Protein AF-A0A935YGZ5-F1 (afdb_monomer_lite)

Structure (mmCIF, N/CA/C/O backbone):
data_AF-A0A935YGZ5-F1
#
_entry.id   AF-A0A935YGZ5-F1
#
loop_
_atom_site.group_PDB
_atom_site.id
_atom_site.type_symbol
_atom_site.label_atom_id
_atom_site.label_alt_id
_atom_site.label_comp_id
_atom_site.label_asym_id
_atom_site.label_entity_id
_atom_site.label_seq_id
_atom_site.pdbx_PDB_ins_code
_atom_site.Cartn_x
_atom_site.Cartn_y
_atom_site.Cartn_z
_atom_site.occupancy
_atom_site.B_iso_or_equiv
_atom_site.auth_seq_id
_atom_site.auth_comp_id
_atom_site.auth_asym_id
_atom_site.auth_atom_id
_atom_site.pdbx_PDB_model_num
ATOM 1 N N . MET A 1 1 ? -27.843 -41.816 21.244 1.00 27.58 1 MET A N 1
ATOM 2 C CA . MET A 1 1 ? -28.210 -40.403 21.033 1.00 27.58 1 MET A CA 1
ATOM 3 C C . MET A 1 1 ? -27.046 -39.595 21.549 1.00 27.58 1 MET A C 1
ATOM 5 O O . MET A 1 1 ? -26.931 -39.339 22.738 1.00 27.58 1 MET A O 1
ATOM 9 N N . SER A 1 2 ? -26.097 -39.430 20.646 1.00 27.62 2 SER A N 1
ATOM 10 C CA . SER A 1 2 ? -24.791 -38.808 20.791 1.00 27.62 2 SER A CA 1
ATOM 11 C C . SER A 1 2 ? -24.753 -37.654 19.797 1.00 27.62 2 SER A C 1
ATOM 13 O O . SER A 1 2 ? -25.453 -37.736 18.790 1.00 27.62 2 SER A O 1
ATOM 15 N N . ASP A 1 3 ? -23.903 -36.673 20.088 1.00 23.83 3 ASP A N 1
ATOM 16 C CA . ASP A 1 3 ? -23.522 -35.523 19.253 1.00 23.83 3 ASP A CA 1
ATOM 17 C C . ASP A 1 3 ? -24.337 -34.247 19.502 1.00 23.83 3 ASP A C 1
ATOM 19 O O . ASP A 1 3 ? -25.346 -34.027 18.850 1.00 23.83 3 ASP A O 1
ATOM 23 N N . ASP A 1 4 ? -23.877 -33.413 20.456 1.00 23.48 4 ASP A N 1
ATOM 24 C CA . ASP A 1 4 ? -24.194 -31.964 20.489 1.00 23.48 4 ASP A CA 1
ATOM 25 C C . ASP A 1 4 ? -23.295 -31.107 21.430 1.00 23.48 4 ASP A C 1
ATOM 27 O O . ASP A 1 4 ? -23.709 -30.087 21.977 1.00 23.48 4 ASP A O 1
ATOM 31 N N . HIS A 1 5 ? -22.037 -31.497 21.690 1.00 26.02 5 HIS A N 1
ATOM 32 C CA . HIS A 1 5 ? -21.201 -30.844 22.727 1.00 26.02 5 HIS A CA 1
ATOM 33 C C . HIS A 1 5 ? -19.811 -30.367 22.276 1.00 26.02 5 HIS A C 1
ATOM 35 O O . HIS A 1 5 ? -18.850 -30.475 23.036 1.00 26.02 5 HIS A O 1
ATOM 41 N N . ASN A 1 6 ? -19.653 -29.824 21.064 1.00 24.48 6 ASN A N 1
ATOM 42 C CA . ASN A 1 6 ? -18.323 -29.372 20.628 1.00 24.48 6 ASN A CA 1
ATOM 43 C C . ASN A 1 6 ? -18.297 -28.105 19.752 1.00 24.48 6 ASN A C 1
ATOM 45 O O . ASN A 1 6 ? -17.485 -28.017 18.834 1.00 24.48 6 ASN A O 1
ATOM 49 N N . GLU A 1 7 ? -19.133 -27.113 20.054 1.00 25.98 7 GLU A N 1
ATOM 50 C CA . GLU A 1 7 ? -19.046 -25.767 19.469 1.00 25.98 7 GLU A CA 1
ATOM 51 C C . GLU A 1 7 ? -18.609 -24.771 20.551 1.00 25.98 7 GLU A C 1
ATOM 53 O O . GLU A 1 7 ? -19.416 -24.399 21.390 1.00 25.98 7 GLU A O 1
ATOM 58 N N . ASP A 1 8 ? -17.309 -24.449 20.595 1.00 28.59 8 ASP A N 1
ATOM 59 C CA . ASP A 1 8 ? -16.691 -23.235 21.189 1.00 28.59 8 ASP A CA 1
ATOM 60 C C . ASP A 1 8 ? -15.256 -23.513 21.686 1.00 28.59 8 ASP A C 1
ATOM 62 O O . ASP A 1 8 ? -14.879 -23.261 22.834 1.00 28.59 8 ASP A O 1
ATOM 66 N N . ARG A 1 9 ? -14.394 -24.022 20.796 1.00 25.75 9 ARG A N 1
ATOM 67 C CA . ARG A 1 9 ? -12.940 -23.912 20.991 1.00 25.75 9 ARG A CA 1
ATOM 68 C C . ARG A 1 9 ? -12.489 -22.516 20.549 1.00 25.75 9 ARG A C 1
ATOM 70 O O . ARG A 1 9 ? -12.871 -22.092 19.458 1.00 25.75 9 ARG A O 1
ATOM 77 N N . PRO A 1 10 ? -11.623 -21.815 21.302 1.00 22.81 10 PRO A N 1
ATOM 78 C CA . PRO A 1 10 ? -10.894 -20.690 20.747 1.00 22.81 10 PRO A CA 1
ATOM 79 C C . PRO A 1 10 ? -9.931 -21.257 19.704 1.00 22.81 10 PRO A C 1
ATOM 81 O O . PRO A 1 10 ? -8.909 -21.859 20.033 1.00 22.81 10 PRO A O 1
ATOM 84 N N . VAL A 1 11 ? -10.287 -21.119 18.429 1.00 26.61 11 VAL A N 1
ATOM 85 C CA . VAL A 1 11 ? -9.362 -21.367 17.327 1.00 26.61 11 VAL A CA 1
ATOM 86 C C . VAL A 1 11 ? -8.279 -20.302 17.450 1.00 26.61 11 VAL A C 1
ATOM 88 O O . VAL A 1 11 ? -8.437 -19.179 16.979 1.00 26.61 11 VAL A O 1
ATOM 91 N N . ALA A 1 12 ? -7.166 -20.643 18.108 1.00 26.41 12 ALA A N 1
ATOM 92 C CA . ALA A 1 12 ? -5.891 -20.024 17.787 1.00 26.41 12 ALA A CA 1
ATOM 93 C C . ALA A 1 12 ? -5.809 -20.073 16.269 1.00 26.41 12 ALA A C 1
ATOM 95 O O . ALA A 1 12 ? -5.929 -21.171 15.722 1.00 26.41 12 ALA A O 1
ATOM 96 N N . ALA A 1 13 ? -5.737 -18.909 15.618 1.00 31.20 13 ALA A N 1
ATOM 97 C CA . ALA A 1 13 ? -5.762 -18.793 14.173 1.00 31.20 13 ALA A CA 1
ATOM 98 C C . ALA A 1 13 ? -4.834 -19.856 13.575 1.00 31.20 13 ALA A C 1
ATOM 100 O O . ALA A 1 13 ? -3.618 -19.668 13.487 1.00 31.20 13 ALA A O 1
ATOM 101 N N . LYS A 1 14 ? -5.412 -20.981 13.138 1.00 33.50 14 LYS A N 1
ATOM 102 C CA . LYS A 1 14 ? -4.843 -21.789 12.076 1.00 33.50 14 LYS A CA 1
ATOM 103 C C . LYS A 1 14 ? -4.987 -20.883 10.872 1.00 33.50 14 LYS A C 1
ATOM 105 O O . LYS A 1 14 ? -5.954 -20.970 10.123 1.00 33.50 14 LYS A O 1
ATOM 110 N N . GLY A 1 15 ? -4.090 -19.897 10.794 1.00 37.78 15 GLY A N 1
ATOM 111 C CA . GLY A 1 15 ? -3.976 -19.012 9.657 1.00 37.78 15 GLY A CA 1
ATOM 112 C C . GLY A 1 15 ? -3.973 -19.908 8.438 1.00 37.78 15 GLY A C 1
ATOM 113 O O . GLY A 1 15 ? -3.327 -20.959 8.478 1.00 37.78 15 GLY A O 1
ATOM 114 N N . ARG A 1 16 ? -4.766 -19.535 7.427 1.00 43.53 16 ARG A N 1
ATOM 115 C CA . ARG A 1 16 ? -4.799 -20.195 6.120 1.00 43.53 16 ARG A CA 1
ATOM 116 C C . ARG A 1 16 ? -3.388 -20.685 5.814 1.00 43.53 16 ARG A C 1
ATOM 118 O O . ARG A 1 16 ? -2.459 -19.887 5.699 1.00 43.53 16 ARG A O 1
ATOM 125 N N . THR A 1 17 ? -3.200 -21.998 5.870 1.00 43.34 17 THR A N 1
ATOM 126 C CA . THR A 1 17 ? -1.860 -22.568 5.820 1.00 43.34 17 THR A CA 1
ATOM 127 C C . THR A 1 17 ? -1.289 -22.301 4.432 1.00 43.34 17 THR A C 1
ATOM 129 O O . THR A 1 17 ? -2.019 -22.178 3.444 1.00 43.34 17 THR A O 1
ATOM 132 N N . VAL A 1 18 ? 0.038 -22.252 4.328 1.00 48.06 18 VAL A N 1
ATOM 133 C CA . VAL A 1 18 ? 0.752 -22.224 3.035 1.00 48.06 18 VAL A CA 1
ATOM 134 C C . VAL A 1 18 ? 0.382 -23.419 2.130 1.00 48.06 18 VAL A C 1
ATOM 136 O O . VAL A 1 18 ? 0.622 -23.403 0.919 1.00 48.06 18 VAL A O 1
ATOM 139 N N . ASP A 1 19 ? -0.305 -24.417 2.687 1.00 56.12 19 ASP A N 1
ATOM 140 C CA . ASP A 1 19 ? -0.815 -25.595 1.992 1.00 56.12 19 ASP A CA 1
ATOM 141 C C . ASP A 1 19 ? -2.077 -25.364 1.158 1.00 56.12 19 ASP A C 1
ATOM 143 O O . ASP A 1 19 ? -2.437 -26.254 0.382 1.00 56.12 19 ASP A O 1
ATOM 147 N N . ARG A 1 20 ? -2.713 -24.181 1.214 1.00 73.12 20 ARG A N 1
ATOM 148 C CA . ARG A 1 20 ? -3.849 -23.888 0.329 1.00 73.12 20 ARG A CA 1
ATOM 149 C C . ARG A 1 20 ? -3.463 -24.112 -1.137 1.00 73.12 20 ARG A C 1
ATOM 151 O O . ARG A 1 20 ? -2.342 -23.814 -1.579 1.00 73.12 20 ARG A O 1
ATOM 158 N N . LYS A 1 21 ? -4.374 -24.713 -1.897 1.00 85.88 21 LYS A N 1
ATOM 159 C CA . LYS A 1 21 ? -4.180 -24.966 -3.326 1.00 85.88 21 LYS A CA 1
ATOM 160 C C . LYS A 1 21 ? -4.464 -23.688 -4.115 1.00 85.88 21 LYS A C 1
ATOM 162 O O . LYS A 1 21 ? -5.397 -22.950 -3.816 1.00 85.88 21 LYS A O 1
ATOM 167 N N . PHE A 1 22 ? -3.625 -23.437 -5.112 1.00 91.25 22 PHE A N 1
ATOM 168 C CA . PHE A 1 22 ? -3.712 -22.289 -6.006 1.00 91.25 22 PHE A CA 1
ATOM 169 C C . PHE A 1 22 ? -3.674 -22.777 -7.447 1.00 91.25 22 PHE A C 1
ATOM 171 O O . PHE A 1 22 ? -2.963 -23.736 -7.763 1.00 91.25 22 PHE A O 1
ATOM 178 N N . THR A 1 23 ? -4.417 -22.101 -8.310 1.00 93.38 23 THR A N 1
ATOM 179 C CA . THR A 1 23 ? -4.457 -22.348 -9.752 1.00 93.38 23 THR A CA 1
ATOM 180 C C . THR A 1 23 ? -4.131 -21.066 -10.494 1.00 93.38 23 THR A C 1
ATOM 182 O O . THR A 1 23 ? -4.558 -19.989 -10.075 1.00 93.38 23 THR A O 1
ATOM 185 N N . ASP A 1 24 ? -3.365 -21.177 -11.580 1.00 94.56 24 ASP A N 1
ATOM 186 C CA . ASP A 1 24 ? -3.173 -20.059 -12.503 1.00 94.56 24 ASP A CA 1
ATOM 187 C C . ASP A 1 24 ? -4.515 -19.626 -13.109 1.00 94.56 24 ASP A C 1
ATOM 189 O O . ASP A 1 24 ? -5.450 -20.422 -13.220 1.00 94.56 24 ASP A O 1
ATOM 193 N N . ALA A 1 25 ? -4.611 -18.359 -13.504 1.00 95.25 25 ALA A N 1
ATOM 194 C CA . ALA A 1 25 ? -5.841 -17.793 -14.043 1.00 95.25 25 ALA A CA 1
ATOM 195 C C . ALA A 1 25 ? -6.161 -18.228 -15.489 1.00 95.25 25 ALA A C 1
ATOM 197 O O . ALA A 1 25 ? -7.178 -17.782 -16.027 1.00 95.25 25 ALA A O 1
ATOM 198 N N . GLY A 1 26 ? -5.328 -19.079 -16.103 1.00 96.31 26 GLY A N 1
ATOM 199 C CA . GLY A 1 26 ? -5.428 -19.501 -17.504 1.00 96.31 26 GLY A CA 1
ATOM 200 C C . GLY A 1 26 ? -4.693 -18.598 -18.500 1.00 96.31 26 GLY A C 1
ATOM 201 O O . GLY A 1 26 ? -4.619 -18.939 -19.676 1.00 96.31 26 GLY A O 1
ATOM 202 N N . PHE A 1 27 ? -4.113 -17.487 -18.043 1.00 97.62 27 PHE A N 1
ATOM 203 C CA . PHE A 1 27 ? -3.373 -16.542 -18.879 1.00 97.62 27 PHE A CA 1
ATOM 204 C C . PHE A 1 27 ? -2.170 -15.950 -18.134 1.00 97.62 27 PHE A C 1
ATOM 206 O O . PHE A 1 27 ? -2.062 -16.038 -16.908 1.00 97.62 27 PHE A O 1
ATOM 213 N N . ALA A 1 28 ? -1.281 -15.316 -18.888 1.00 97.44 28 ALA A N 1
ATOM 214 C CA . ALA A 1 28 ? -0.201 -14.476 -18.404 1.00 97.44 28 ALA A CA 1
ATOM 215 C C . ALA A 1 28 ? -0.082 -13.223 -19.284 1.00 97.44 28 ALA A C 1
ATOM 217 O O . ALA A 1 28 ? -0.473 -13.224 -20.451 1.00 97.44 28 ALA A O 1
ATOM 218 N N . VAL A 1 29 ? 0.491 -12.151 -18.738 1.00 97.75 29 VAL A N 1
ATOM 219 C CA . VAL A 1 29 ? 0.884 -10.977 -19.532 1.00 97.75 29 VAL A CA 1
ATOM 220 C C . VAL A 1 29 ? 2.391 -10.971 -19.693 1.00 97.75 29 VAL A C 1
ATOM 222 O O . VAL A 1 29 ? 3.128 -10.939 -18.707 1.00 97.75 29 VAL A O 1
ATOM 225 N N . LEU A 1 30 ? 2.838 -10.995 -20.942 1.00 97.56 30 LEU A N 1
ATOM 226 C CA . LEU A 1 30 ? 4.238 -10.911 -21.317 1.00 97.56 30 LEU A CA 1
ATOM 227 C C . LEU A 1 30 ? 4.623 -9.449 -21.533 1.00 97.56 30 LEU A C 1
ATOM 229 O O . LEU A 1 30 ? 3.945 -8.708 -22.238 1.00 97.56 30 LEU A O 1
ATOM 233 N N . ARG A 1 31 ? 5.746 -9.045 -20.947 1.00 96.94 31 ARG A N 1
ATOM 234 C CA . ARG A 1 31 ? 6.369 -7.739 -21.139 1.00 96.94 31 ARG A CA 1
ATOM 235 C C . ARG A 1 31 ? 7.720 -7.910 -21.809 1.00 96.94 31 ARG A C 1
ATOM 237 O O . ARG A 1 31 ? 8.539 -8.699 -21.334 1.00 96.94 31 ARG A O 1
ATOM 244 N N . THR A 1 32 ? 7.966 -7.162 -22.880 1.00 96.25 32 THR A N 1
ATOM 245 C CA . THR A 1 32 ? 9.230 -7.214 -23.630 1.00 96.25 32 THR A CA 1
ATOM 246 C C . THR A 1 32 ? 9.653 -5.822 -24.115 1.00 96.25 32 THR A C 1
ATOM 248 O O . THR A 1 32 ? 8.790 -4.987 -24.413 1.00 96.25 32 THR A O 1
ATOM 251 N N . PRO A 1 33 ? 10.967 -5.553 -24.214 1.00 95.62 33 PRO A N 1
ATOM 252 C CA . PRO A 1 33 ? 11.489 -4.311 -24.772 1.00 95.62 33 PRO A CA 1
ATOM 253 C C . PRO A 1 33 ? 11.189 -4.197 -26.279 1.00 95.62 33 PRO A C 1
ATOM 255 O O . PRO A 1 33 ? 10.754 -5.160 -26.923 1.00 95.62 33 PRO A O 1
ATOM 258 N N . GLN A 1 34 ? 11.369 -3.005 -26.853 1.00 95.06 34 GLN A N 1
ATOM 259 C CA . GLN A 1 34 ? 11.104 -2.750 -28.276 1.00 95.06 34 GLN A CA 1
ATOM 260 C C . GLN A 1 34 ? 12.108 -3.474 -29.192 1.00 95.06 34 GLN A C 1
ATOM 262 O O . GLN A 1 34 ? 11.718 -4.012 -30.233 1.00 95.06 34 GLN A O 1
ATOM 267 N N . LEU A 1 35 ? 13.383 -3.518 -28.797 1.00 94.50 35 LEU A N 1
ATOM 268 C CA . LEU A 1 35 ? 14.475 -4.175 -29.515 1.00 94.50 35 LEU A CA 1
ATOM 269 C C . LEU A 1 35 ? 14.887 -5.489 -28.835 1.00 94.50 35 LEU A C 1
ATOM 271 O O . LEU A 1 35 ? 14.753 -5.610 -27.616 1.00 94.50 35 LEU A O 1
ATOM 275 N N . PRO A 1 36 ? 15.400 -6.464 -29.603 1.00 93.75 36 PRO A N 1
ATOM 276 C CA . PRO A 1 36 ? 15.927 -7.698 -29.039 1.00 93.75 36 PRO A CA 1
ATOM 277 C C . PRO A 1 36 ? 17.263 -7.457 -28.319 1.00 93.75 36 PRO A C 1
ATOM 279 O O . PRO A 1 36 ? 17.995 -6.506 -28.617 1.00 93.75 36 PRO A O 1
ATOM 282 N N . MET A 1 37 ? 17.619 -8.354 -27.396 1.00 92.56 37 MET A N 1
ATOM 283 C CA . MET A 1 37 ? 18.846 -8.246 -26.594 1.00 92.56 37 MET A CA 1
ATOM 284 C C . MET A 1 37 ? 20.113 -8.350 -27.458 1.00 92.56 37 MET A C 1
ATOM 286 O O . MET A 1 37 ? 21.153 -7.787 -27.115 1.00 92.56 37 MET A O 1
ATOM 290 N N . GLN A 1 38 ? 20.036 -9.021 -28.610 1.00 91.56 38 GLN A N 1
ATOM 291 C CA . GLN A 1 38 ? 21.154 -9.156 -29.544 1.00 91.56 38 GLN A CA 1
ATOM 292 C C . GLN A 1 38 ? 21.658 -7.799 -30.052 1.00 91.56 38 GLN A C 1
ATOM 294 O O . GLN A 1 38 ? 22.852 -7.670 -30.302 1.00 91.56 38 GLN A O 1
ATOM 299 N N . GLU A 1 39 ? 20.809 -6.771 -30.154 1.00 93.75 39 GLU A N 1
ATOM 300 C CA . GLU A 1 39 ? 21.265 -5.426 -30.538 1.00 93.75 39 GLU A CA 1
ATOM 301 C C . GLU A 1 39 ? 22.170 -4.806 -29.462 1.00 93.75 39 GLU A C 1
ATOM 303 O O . GLU A 1 39 ? 23.170 -4.166 -29.786 1.00 93.75 39 GLU A O 1
ATOM 308 N N . PHE A 1 40 ? 21.883 -5.056 -28.179 1.00 93.81 40 PHE A N 1
ATOM 309 C CA . PHE A 1 40 ? 22.747 -4.634 -27.074 1.00 93.81 40 PHE A CA 1
ATOM 310 C C . PHE A 1 40 ? 24.090 -5.364 -27.085 1.00 93.81 40 PHE A C 1
ATOM 312 O O . PHE A 1 40 ? 25.127 -4.734 -26.893 1.00 93.81 40 PHE A O 1
ATOM 319 N N . LEU A 1 41 ? 24.093 -6.668 -27.368 1.00 92.44 41 LEU A N 1
ATOM 320 C CA . LEU A 1 41 ? 25.339 -7.427 -27.482 1.00 92.44 41 LEU A CA 1
ATOM 321 C C . LEU A 1 41 ? 26.196 -6.966 -28.665 1.00 92.44 41 LEU A C 1
ATOM 323 O O . LEU A 1 41 ? 27.377 -6.667 -28.493 1.00 92.44 41 LEU A O 1
ATOM 327 N N . ARG A 1 42 ? 25.589 -6.849 -29.854 1.00 93.50 42 ARG A N 1
ATOM 328 C CA . ARG A 1 42 ? 26.257 -6.362 -31.074 1.00 93.50 42 ARG A CA 1
ATOM 329 C C . ARG A 1 42 ? 26.854 -4.979 -30.876 1.00 93.50 42 ARG A C 1
ATOM 331 O O . ARG A 1 42 ? 27.862 -4.645 -31.494 1.00 93.50 42 ARG A O 1
ATOM 338 N N . TRP A 1 43 ? 26.259 -4.160 -30.009 1.00 95.25 43 TRP A N 1
ATOM 339 C CA . TRP A 1 43 ? 26.793 -2.843 -29.700 1.00 95.25 43 TRP A CA 1
ATOM 340 C C . TRP A 1 43 ? 28.209 -2.917 -29.116 1.00 95.25 43 TRP A C 1
ATOM 342 O O . TRP A 1 43 ? 29.072 -2.171 -29.574 1.00 95.25 43 TRP A O 1
ATOM 352 N N . GLY A 1 44 ? 28.472 -3.851 -28.196 1.00 93.56 44 GLY A N 1
ATOM 353 C CA . GLY A 1 44 ? 29.778 -4.065 -27.560 1.00 93.56 44 GLY A CA 1
ATOM 354 C C . GLY A 1 44 ? 30.666 -5.142 -28.203 1.00 93.56 44 GLY A C 1
ATOM 355 O O . GLY A 1 44 ? 31.688 -5.518 -27.631 1.00 93.56 44 GLY A O 1
ATOM 356 N N . GLU A 1 45 ? 30.294 -5.696 -29.355 1.00 93.38 45 GLU A N 1
ATOM 357 C CA . GLU A 1 45 ? 31.023 -6.811 -29.969 1.00 93.38 45 GLU A CA 1
ATOM 358 C C . GLU A 1 45 ? 32.334 -6.361 -30.641 1.00 93.38 45 GLU A C 1
ATOM 360 O O . GLU A 1 45 ? 32.347 -5.377 -31.387 1.00 93.38 45 GLU A O 1
ATOM 365 N N . GLY A 1 46 ? 33.428 -7.097 -30.415 1.00 93.31 46 GLY A N 1
ATOM 366 C CA . GLY A 1 46 ? 34.715 -6.875 -31.090 1.00 93.31 46 GLY A CA 1
ATOM 367 C C . GLY A 1 46 ? 35.510 -5.646 -30.627 1.00 93.31 46 GLY A C 1
ATOM 368 O O . GLY A 1 46 ? 36.302 -5.126 -31.406 1.00 93.31 46 GLY A O 1
ATOM 369 N N . LEU A 1 47 ? 35.285 -5.166 -29.399 1.00 95.12 47 LEU A N 1
ATOM 370 C CA . LEU A 1 47 ? 36.029 -4.041 -28.818 1.00 95.12 47 LEU A CA 1
ATOM 371 C C . LEU A 1 47 ? 37.438 -4.459 -28.364 1.00 95.12 47 LEU A C 1
ATOM 373 O O . LEU A 1 47 ? 37.647 -5.585 -27.909 1.00 95.12 47 LEU A O 1
ATOM 377 N N . LEU A 1 48 ? 38.400 -3.547 -28.491 1.00 94.19 48 LEU A N 1
ATOM 378 C CA . LEU A 1 48 ? 39.837 -3.811 -28.389 1.00 94.19 48 LEU A CA 1
ATOM 379 C C . LEU A 1 48 ? 40.427 -3.487 -27.009 1.00 94.19 48 LEU A C 1
ATOM 381 O O . LEU A 1 48 ? 41.386 -4.134 -26.584 1.00 94.19 48 LEU A O 1
ATOM 385 N N . ALA A 1 49 ? 39.875 -2.504 -26.293 1.00 90.94 49 ALA A N 1
ATOM 386 C CA . ALA A 1 49 ? 40.497 -1.957 -25.088 1.00 90.94 49 ALA A CA 1
ATOM 387 C C . ALA A 1 49 ? 40.574 -2.957 -23.921 1.00 90.94 49 ALA A C 1
ATOM 389 O O . ALA A 1 49 ? 41.605 -3.043 -23.251 1.00 90.94 49 ALA A O 1
ATOM 390 N N . ARG A 1 50 ? 39.511 -3.740 -23.665 1.00 90.62 50 ARG A N 1
ATOM 391 C CA . ARG A 1 50 ? 39.519 -4.733 -22.573 1.00 90.62 50 ARG A CA 1
ATOM 392 C C . ARG A 1 50 ? 40.502 -5.889 -22.817 1.00 90.62 50 ARG A C 1
ATOM 394 O O . ARG A 1 50 ? 41.233 -6.193 -21.870 1.00 90.62 50 ARG A O 1
ATOM 401 N N . PRO A 1 51 ? 40.539 -6.534 -24.002 1.00 88.88 51 PRO A N 1
ATOM 402 C CA . PRO A 1 51 ? 41.546 -7.549 -24.310 1.00 88.88 51 PRO A CA 1
ATOM 403 C C . PRO A 1 51 ? 42.981 -7.059 -24.075 1.00 88.88 51 PRO A C 1
ATOM 405 O O . PRO A 1 51 ? 43.723 -7.700 -23.339 1.00 88.88 51 PRO A O 1
ATOM 408 N N . LEU A 1 52 ? 43.328 -5.866 -24.573 1.00 87.50 52 LEU A N 1
ATOM 409 C CA . LEU A 1 52 ? 44.662 -5.278 -24.383 1.00 87.50 52 LEU A CA 1
ATOM 410 C C . LEU A 1 52 ? 45.010 -5.044 -22.904 1.00 87.50 52 LEU A C 1
ATOM 412 O O . LEU A 1 52 ? 46.138 -5.284 -22.479 1.00 87.50 52 LEU A O 1
ATOM 416 N N . LEU A 1 53 ? 44.037 -4.610 -22.095 1.00 84.69 53 LEU A N 1
ATOM 417 C CA . LEU A 1 53 ? 44.215 -4.470 -20.646 1.00 84.69 53 LEU A CA 1
ATOM 418 C C . LEU A 1 53 ? 44.406 -5.818 -19.931 1.00 84.69 53 LEU A C 1
ATOM 420 O O . LEU A 1 53 ? 45.114 -5.865 -18.930 1.00 84.69 53 LEU A O 1
ATOM 424 N N . ALA A 1 54 ? 43.780 -6.899 -20.413 1.00 80.12 54 ALA A N 1
ATOM 425 C CA . ALA A 1 54 ? 43.935 -8.241 -19.842 1.00 80.12 54 ALA A CA 1
ATOM 426 C C . ALA A 1 54 ? 45.322 -8.837 -20.131 1.00 80.12 54 ALA A C 1
ATOM 428 O O . ALA A 1 54 ? 45.912 -9.476 -19.261 1.00 80.12 54 ALA A O 1
ATOM 429 N N . ASP A 1 55 ? 45.851 -8.594 -21.331 1.00 73.06 55 ASP A N 1
ATOM 430 C CA . ASP A 1 55 ? 47.178 -9.066 -21.738 1.00 73.06 55 ASP A CA 1
ATOM 431 C C . ASP A 1 55 ? 48.294 -8.368 -20.940 1.00 73.06 55 ASP A C 1
ATOM 433 O O . ASP A 1 55 ? 49.301 -8.986 -20.595 1.00 73.06 55 ASP A O 1
ATOM 437 N N . ARG A 1 56 ? 48.080 -7.104 -20.547 1.00 69.44 56 ARG A N 1
ATOM 438 C CA . ARG A 1 56 ? 49.006 -6.327 -19.707 1.00 69.44 56 ARG A CA 1
ATOM 439 C C . ARG A 1 56 ? 49.149 -6.864 -18.279 1.00 69.44 56 ARG A C 1
ATOM 441 O O . ARG A 1 56 ? 50.224 -6.753 -17.697 1.00 69.44 56 ARG A O 1
ATOM 448 N N . THR A 1 57 ? 48.084 -7.398 -17.682 1.00 60.06 57 THR A N 1
ATOM 449 C CA . THR A 1 57 ? 48.088 -7.834 -16.273 1.00 60.06 57 THR A CA 1
ATOM 450 C C . THR A 1 57 ? 48.519 -9.290 -16.077 1.00 60.06 57 THR A C 1
ATOM 452 O O . THR A 1 57 ? 48.533 -9.761 -14.941 1.00 60.06 57 THR A O 1
ATOM 455 N N . GLY A 1 58 ? 48.917 -9.994 -17.148 1.00 50.53 58 GLY A N 1
ATOM 456 C CA . GLY A 1 58 ? 49.325 -11.399 -17.089 1.00 50.53 58 GLY A CA 1
ATOM 457 C C . GLY A 1 58 ? 48.149 -12.305 -16.721 1.00 50.53 58 GLY A C 1
ATOM 458 O O . GLY A 1 58 ? 48.055 -12.804 -15.601 1.00 50.53 58 GLY A O 1
ATOM 459 N N . GLY A 1 59 ? 47.221 -12.506 -17.657 1.00 43.41 59 GLY A N 1
ATOM 460 C CA . GLY A 1 59 ? 46.025 -13.316 -17.437 1.00 43.41 59 GLY A CA 1
ATOM 461 C C . GLY A 1 59 ? 46.321 -14.783 -17.093 1.00 43.41 59 GLY A C 1
ATOM 462 O O . GLY A 1 59 ? 46.566 -15.605 -17.973 1.00 43.41 59 GLY A O 1
ATOM 463 N N . ASN A 1 60 ? 46.175 -15.155 -15.819 1.00 42.59 60 ASN A N 1
ATOM 464 C CA . ASN A 1 60 ? 45.885 -16.534 -15.423 1.00 42.59 60 ASN A CA 1
ATOM 465 C C . ASN A 1 60 ? 44.455 -16.882 -15.870 1.00 42.59 60 ASN A C 1
ATOM 467 O O . ASN A 1 60 ? 43.500 -16.726 -15.112 1.00 42.59 60 ASN A O 1
ATOM 471 N N . GLY A 1 61 ? 44.279 -17.338 -17.113 1.00 37.53 61 GLY A N 1
ATOM 472 C CA . GLY A 1 61 ? 42.965 -17.795 -17.562 1.00 37.53 61 GLY A CA 1
ATOM 473 C C . GLY A 1 61 ? 42.836 -18.129 -19.043 1.00 37.53 61 GLY A C 1
ATOM 474 O O . GLY A 1 61 ? 42.378 -17.301 -19.817 1.00 37.53 61 GLY A O 1
ATOM 475 N N . ARG A 1 62 ? 43.066 -19.413 -19.358 1.00 37.25 62 ARG A N 1
ATOM 476 C CA . ARG A 1 62 ? 42.642 -20.172 -20.560 1.00 37.25 62 ARG A CA 1
ATOM 477 C C . ARG A 1 62 ? 43.564 -20.132 -21.794 1.00 37.25 62 ARG A C 1
ATOM 479 O O . ARG A 1 62 ? 43.347 -19.399 -22.746 1.00 37.25 62 ARG A O 1
ATOM 486 N N . GLY A 1 63 ? 44.466 -21.116 -21.838 1.00 37.09 63 GLY A N 1
ATOM 487 C CA . GLY A 1 63 ? 44.534 -22.045 -22.975 1.00 37.09 63 GLY A CA 1
ATOM 488 C C . GLY A 1 63 ? 45.098 -21.540 -24.306 1.00 37.09 63 GLY A C 1
ATOM 489 O O . GLY A 1 63 ? 44.592 -21.944 -25.349 1.00 37.09 63 GLY A O 1
ATOM 490 N N . ARG A 1 64 ? 46.156 -20.726 -24.299 1.00 35.88 64 ARG A N 1
ATOM 491 C CA . ARG A 1 64 ? 47.076 -20.632 -25.445 1.00 35.88 64 ARG A CA 1
ATOM 492 C C . ARG A 1 64 ? 48.442 -21.163 -25.028 1.00 35.88 64 ARG A C 1
ATOM 494 O O . ARG A 1 64 ? 48.956 -20.770 -23.985 1.00 35.88 64 ARG A O 1
ATOM 501 N N . GLU A 1 65 ? 48.981 -22.093 -25.817 1.00 32.91 65 GLU A N 1
ATOM 502 C CA . GLU A 1 65 ? 50.363 -22.558 -25.677 1.00 32.91 65 GLU A CA 1
ATOM 503 C C . GLU A 1 65 ? 51.327 -21.360 -25.699 1.00 32.91 65 GLU A C 1
ATOM 505 O O . GLU A 1 65 ? 51.035 -20.366 -26.374 1.00 32.91 65 GLU A O 1
ATOM 510 N N . PRO A 1 66 ? 52.457 -21.423 -24.969 1.00 34.28 66 PRO A N 1
ATOM 511 C CA . PRO A 1 66 ? 53.393 -20.314 -24.901 1.00 34.28 66 PRO A CA 1
ATOM 512 C C . PRO A 1 66 ? 53.987 -20.104 -26.292 1.00 34.28 66 PRO A C 1
ATOM 514 O O . PRO A 1 66 ? 54.753 -20.934 -26.782 1.00 34.28 66 PRO A O 1
ATOM 517 N N . VAL A 1 67 ? 53.626 -18.998 -26.939 1.00 38.50 67 VAL A N 1
ATOM 518 C CA . VAL A 1 67 ? 54.359 -18.531 -28.114 1.00 38.50 67 VAL A CA 1
ATOM 519 C C . VAL A 1 67 ? 55.722 -18.063 -27.616 1.00 38.50 67 VAL A C 1
ATOM 521 O O . VAL A 1 67 ? 55.814 -17.352 -26.615 1.00 38.50 67 VAL A O 1
ATOM 524 N N . ALA A 1 68 ? 56.770 -18.553 -28.274 1.00 37.41 68 ALA A N 1
ATOM 525 C CA . ALA A 1 68 ? 58.158 -18.285 -27.942 1.00 37.41 68 ALA A CA 1
ATOM 526 C C . ALA A 1 68 ? 58.412 -16.783 -27.745 1.00 37.41 68 ALA A C 1
ATOM 528 O O . ALA A 1 68 ? 57.948 -15.952 -28.523 1.00 37.41 68 ALA A O 1
ATOM 529 N N . ALA A 1 69 ? 59.154 -16.476 -26.682 1.00 43.44 69 ALA A N 1
ATOM 530 C CA . ALA A 1 69 ? 59.604 -15.144 -26.331 1.00 43.44 69 ALA A CA 1
ATOM 531 C C . ALA A 1 69 ? 60.612 -14.629 -27.367 1.00 43.44 69 ALA A C 1
ATOM 533 O O . ALA A 1 69 ? 61.798 -14.929 -27.276 1.00 43.44 69 ALA A O 1
ATOM 534 N N . ASP A 1 70 ? 60.125 -13.870 -28.340 1.00 41.69 70 ASP A N 1
ATOM 535 C CA . ASP A 1 70 ? 60.886 -12.835 -29.038 1.00 41.69 70 ASP A CA 1
ATOM 536 C C . ASP A 1 70 ? 59.855 -11.810 -29.553 1.00 41.69 70 ASP A C 1
ATOM 538 O O . ASP A 1 70 ? 58.876 -12.203 -30.183 1.00 41.69 70 ASP A O 1
ATOM 542 N N . ASP A 1 71 ? 60.028 -10.531 -29.205 1.00 43.53 71 ASP A N 1
ATOM 543 C CA . ASP A 1 71 ? 59.117 -9.380 -29.419 1.00 43.53 71 ASP A CA 1
ATOM 544 C C . ASP A 1 71 ? 57.926 -9.171 -28.446 1.00 43.53 71 ASP A C 1
ATOM 546 O O . ASP A 1 71 ? 56.797 -8.897 -28.857 1.00 43.53 71 ASP A O 1
ATOM 550 N N . SER A 1 72 ? 58.152 -9.168 -27.125 1.00 45.56 72 SER A N 1
ATOM 551 C CA . SER A 1 72 ? 57.180 -8.574 -26.185 1.00 45.56 72 SER A CA 1
ATOM 552 C C . SER A 1 72 ? 57.359 -7.049 -26.096 1.00 45.56 72 SER A C 1
ATOM 554 O O . SER A 1 72 ? 58.058 -6.548 -25.212 1.00 45.56 72 SER A O 1
ATOM 556 N N . GLN A 1 73 ? 56.733 -6.293 -27.004 1.00 51.69 73 GLN A N 1
ATOM 557 C CA . GLN A 1 73 ? 56.457 -4.871 -26.761 1.00 51.69 73 GLN A CA 1
ATOM 558 C C . GLN A 1 73 ? 55.562 -4.762 -25.515 1.00 51.69 73 GLN A C 1
ATOM 560 O O . GLN A 1 73 ? 54.442 -5.271 -25.513 1.00 51.69 73 GLN A O 1
ATOM 565 N N . GLU A 1 74 ? 56.051 -4.131 -24.443 1.00 58.03 74 GLU A N 1
ATOM 566 C CA . GLU A 1 74 ? 55.216 -3.788 -23.287 1.00 58.03 74 GLU A CA 1
ATOM 567 C C . GLU A 1 74 ? 54.035 -2.928 -23.761 1.00 58.03 74 GLU A C 1
ATOM 569 O O . GLU A 1 74 ? 54.233 -1.836 -24.295 1.00 58.03 74 GLU A O 1
ATOM 574 N N . ILE A 1 75 ? 52.806 -3.420 -23.578 1.00 65.81 75 ILE A N 1
ATOM 575 C CA . ILE A 1 75 ? 51.583 -2.678 -23.912 1.00 65.81 75 ILE A CA 1
ATOM 576 C C . ILE A 1 75 ? 51.534 -1.423 -23.031 1.00 65.81 75 ILE A C 1
ATOM 578 O O . ILE A 1 75 ? 51.354 -1.505 -21.811 1.00 65.81 75 ILE A O 1
ATOM 582 N N . SER A 1 76 ? 51.690 -0.253 -23.648 1.00 72.75 76 SER A N 1
ATOM 583 C CA . SER A 1 76 ? 51.721 1.036 -22.959 1.00 72.75 76 SER A CA 1
ATOM 584 C C . SER A 1 76 ? 50.306 1.550 -22.645 1.00 72.75 76 SER A C 1
ATOM 586 O O . SER A 1 76 ? 49.317 1.149 -23.262 1.00 72.75 76 SER A O 1
ATOM 588 N N . ASN A 1 77 ? 50.182 2.503 -21.710 1.00 70.56 77 ASN A N 1
ATOM 589 C CA . ASN A 1 77 ? 48.914 3.219 -21.487 1.00 70.56 77 ASN A CA 1
ATOM 590 C C . ASN A 1 77 ? 48.419 3.922 -22.766 1.00 70.56 77 ASN A C 1
ATOM 592 O O . ASN A 1 77 ? 47.214 4.053 -22.970 1.00 70.56 77 ASN A O 1
ATOM 596 N N . GLU A 1 78 ? 49.335 4.347 -23.640 1.00 79.25 78 GLU A N 1
ATOM 597 C CA . GLU A 1 78 ? 48.996 4.990 -24.911 1.00 79.25 78 GLU A CA 1
ATOM 598 C C . GLU A 1 78 ? 48.320 4.012 -25.884 1.00 79.25 78 GLU A C 1
ATOM 600 O O . GLU A 1 78 ? 47.422 4.407 -26.625 1.00 79.25 78 GLU A O 1
ATOM 605 N N . ASP A 1 79 ? 48.676 2.724 -25.849 1.00 83.75 79 ASP A N 1
ATOM 606 C CA . ASP A 1 79 ? 48.037 1.683 -26.665 1.00 83.75 79 ASP A CA 1
ATOM 607 C C . ASP A 1 79 ? 46.580 1.454 -26.260 1.00 83.75 79 ASP A C 1
ATOM 609 O O . ASP A 1 79 ? 45.695 1.390 -27.117 1.00 83.75 79 ASP A O 1
ATOM 613 N N . VAL A 1 80 ? 46.311 1.419 -24.951 1.00 85.06 80 VAL A N 1
ATOM 614 C CA . VAL A 1 80 ? 44.949 1.294 -24.410 1.00 85.06 80 VAL A CA 1
ATOM 615 C C . VAL A 1 80 ? 44.112 2.527 -24.750 1.00 85.06 80 VAL A C 1
ATOM 617 O O . VAL A 1 80 ? 42.973 2.388 -25.187 1.00 85.06 80 VAL A O 1
ATOM 620 N N . VAL A 1 81 ? 44.667 3.735 -24.612 1.00 87.88 81 VAL A N 1
ATOM 621 C CA . VAL A 1 81 ? 43.969 4.984 -24.969 1.00 87.88 81 VAL A CA 1
ATOM 622 C C . VAL A 1 81 ? 43.654 5.035 -26.470 1.00 87.88 81 VAL A C 1
ATOM 624 O O . VAL A 1 81 ? 42.541 5.396 -26.860 1.00 87.88 81 VAL A O 1
ATOM 627 N N . ARG A 1 82 ? 44.582 4.602 -27.337 1.00 90.44 82 ARG A N 1
ATOM 628 C CA . ARG A 1 82 ? 44.321 4.479 -28.783 1.00 90.44 82 ARG A CA 1
ATOM 629 C C . ARG A 1 82 ? 43.210 3.471 -29.082 1.00 90.44 82 ARG A C 1
ATOM 631 O O . ARG A 1 82 ? 42.334 3.766 -29.899 1.00 90.44 82 ARG A O 1
ATOM 638 N N . ALA A 1 83 ? 43.208 2.323 -28.406 1.00 92.38 83 ALA A N 1
ATOM 639 C CA . ALA A 1 83 ? 42.148 1.327 -28.529 1.00 92.38 83 ALA A CA 1
ATOM 640 C C . ALA A 1 83 ? 40.788 1.867 -28.057 1.00 92.38 83 ALA A C 1
ATOM 642 O O . ALA A 1 83 ? 39.798 1.708 -28.765 1.00 92.38 83 ALA A O 1
ATOM 643 N N . LEU A 1 84 ? 40.740 2.595 -26.936 1.00 93.69 84 LEU A N 1
ATOM 644 C CA . LEU A 1 84 ? 39.521 3.240 -26.434 1.00 93.69 84 LEU A CA 1
ATOM 645 C C . LEU A 1 84 ? 38.963 4.273 -27.417 1.00 93.69 84 LEU A C 1
ATOM 647 O O . LEU A 1 84 ? 37.751 4.336 -27.628 1.00 93.69 84 LEU A O 1
ATOM 651 N N . ALA A 1 85 ? 39.824 5.060 -28.065 1.00 92.69 85 ALA A N 1
ATOM 652 C CA . ALA A 1 85 ? 39.398 5.996 -29.101 1.00 92.69 85 ALA A CA 1
ATOM 653 C C . ALA A 1 85 ? 38.790 5.276 -30.322 1.00 92.69 85 ALA A C 1
ATOM 655 O O . ALA A 1 85 ? 37.775 5.731 -30.863 1.00 92.69 85 ALA A O 1
ATOM 656 N N . ALA A 1 86 ? 39.376 4.150 -30.742 1.00 93.88 86 ALA A N 1
ATOM 657 C CA . ALA A 1 86 ? 38.843 3.315 -31.818 1.00 93.88 86 ALA A CA 1
ATOM 658 C C . ALA A 1 86 ? 37.498 2.678 -31.429 1.00 93.88 86 ALA A C 1
ATOM 660 O O . ALA A 1 86 ? 36.514 2.837 -32.156 1.00 93.88 86 ALA A O 1
ATOM 661 N N . ASP A 1 87 ? 37.429 2.057 -30.250 1.00 96.12 87 ASP A N 1
ATOM 662 C CA . ASP A 1 87 ? 36.221 1.449 -29.693 1.00 96.12 87 ASP A CA 1
ATOM 663 C C . ASP A 1 87 ? 35.086 2.467 -29.609 1.00 96.12 87 ASP A C 1
ATOM 665 O O . ASP A 1 87 ? 33.989 2.206 -30.105 1.00 96.12 87 ASP A O 1
ATOM 669 N N . ARG A 1 88 ? 35.360 3.671 -29.081 1.00 94.25 88 ARG A N 1
ATOM 670 C CA . ARG A 1 88 ? 34.391 4.774 -28.981 1.00 94.25 88 ARG A CA 1
ATOM 671 C C . ARG A 1 88 ? 33.790 5.127 -30.341 1.00 94.25 88 ARG A C 1
ATOM 673 O O . ARG A 1 88 ? 32.584 5.342 -30.440 1.00 94.25 88 ARG A O 1
ATOM 680 N N . ASN A 1 89 ? 34.598 5.157 -31.401 1.00 93.12 89 ASN A N 1
ATOM 681 C CA . ASN A 1 89 ? 34.102 5.413 -32.753 1.00 93.12 89 ASN A CA 1
ATOM 682 C C . ASN A 1 89 ? 33.203 4.281 -33.271 1.00 93.12 89 ASN A C 1
ATOM 684 O O . ASN A 1 89 ? 32.161 4.571 -33.863 1.00 93.12 89 ASN A O 1
ATOM 688 N N . VAL A 1 90 ? 33.556 3.017 -33.015 1.00 95.88 90 VAL A N 1
ATOM 689 C CA . VAL A 1 90 ? 32.748 1.849 -33.407 1.00 95.88 90 VAL A CA 1
ATOM 690 C C . VAL A 1 90 ? 31.392 1.866 -32.702 1.00 95.88 90 VAL A C 1
ATOM 692 O O . VAL A 1 90 ? 30.346 1.828 -33.357 1.00 95.88 90 VAL A O 1
ATOM 695 N N . VAL A 1 91 ? 31.385 1.985 -31.370 1.00 95.88 91 VAL A N 1
ATOM 696 C CA . VAL A 1 91 ? 30.142 1.967 -30.585 1.00 95.88 91 VAL A CA 1
ATOM 697 C C . VAL A 1 91 ? 29.249 3.170 -30.905 1.00 95.88 91 VAL A C 1
ATOM 699 O O . VAL A 1 91 ? 28.025 3.029 -30.952 1.00 95.88 91 VAL A O 1
ATOM 702 N N . ARG A 1 92 ? 29.838 4.330 -31.221 1.00 94.56 92 ARG A N 1
ATOM 703 C CA . ARG A 1 92 ? 29.124 5.523 -31.696 1.00 94.56 92 ARG A CA 1
ATOM 704 C C . ARG A 1 92 ? 28.445 5.296 -33.038 1.00 94.56 92 ARG A C 1
ATOM 706 O O . ARG A 1 92 ? 27.274 5.631 -33.197 1.00 94.56 92 ARG A O 1
ATOM 713 N N . GLN A 1 93 ? 29.166 4.759 -34.022 1.00 93.31 93 GLN A N 1
ATOM 714 C CA . GLN A 1 93 ? 28.606 4.495 -35.352 1.00 93.31 93 GLN A CA 1
ATOM 715 C C . GLN A 1 93 ? 27.445 3.501 -35.277 1.00 93.31 93 GLN A C 1
ATOM 717 O O . GLN A 1 93 ? 26.408 3.728 -35.900 1.00 93.31 93 GLN A O 1
ATOM 722 N N . ARG A 1 94 ? 27.581 2.458 -34.450 1.00 95.50 94 ARG A N 1
ATOM 723 C CA . ARG A 1 94 ? 26.508 1.492 -34.185 1.00 95.50 94 ARG A CA 1
ATOM 724 C C . ARG A 1 94 ? 25.275 2.155 -33.562 1.00 95.50 94 ARG A C 1
ATOM 726 O O . ARG A 1 94 ? 24.174 1.921 -34.047 1.00 95.50 94 ARG A O 1
ATOM 733 N N . LEU A 1 95 ? 25.437 3.037 -32.566 1.00 94.62 95 LEU A N 1
ATOM 734 C CA . LEU A 1 95 ? 24.308 3.813 -32.024 1.00 94.62 95 LEU A CA 1
ATOM 735 C C . LEU A 1 95 ? 23.651 4.686 -33.095 1.00 94.62 95 LEU A C 1
ATOM 737 O O . LEU A 1 95 ? 22.430 4.680 -33.226 1.00 94.62 95 LEU A O 1
ATOM 741 N N . ARG A 1 96 ? 24.447 5.419 -33.883 1.00 93.69 96 ARG A N 1
ATOM 742 C CA . ARG A 1 96 ? 23.920 6.281 -34.952 1.00 93.69 96 ARG A CA 1
ATOM 743 C C . ARG A 1 96 ? 23.079 5.488 -35.949 1.00 93.69 96 ARG A C 1
ATOM 745 O O . ARG A 1 96 ? 22.027 5.978 -36.340 1.00 93.69 96 ARG A O 1
ATOM 752 N N . ALA A 1 97 ? 23.502 4.278 -36.317 1.00 94.00 97 ALA A N 1
ATOM 753 C CA . ALA A 1 97 ? 22.746 3.409 -37.217 1.00 94.00 97 ALA A CA 1
ATOM 754 C C . ALA A 1 97 ? 21.366 3.032 -36.648 1.00 94.00 97 ALA A C 1
ATOM 756 O O . ALA A 1 97 ? 20.375 3.081 -37.370 1.00 94.00 97 ALA A O 1
ATOM 757 N N . GLN A 1 98 ? 21.269 2.735 -35.348 1.00 94.44 98 GLN A N 1
ATOM 758 C CA . GLN A 1 98 ? 19.987 2.407 -34.708 1.00 94.44 98 GLN A CA 1
ATOM 759 C C . GLN A 1 98 ? 19.014 3.589 -34.758 1.00 94.44 98 GLN A C 1
ATOM 761 O O . GLN A 1 98 ? 17.867 3.442 -35.173 1.00 94.44 98 GLN A O 1
ATOM 766 N N . PHE A 1 99 ? 19.478 4.789 -34.406 1.00 93.31 99 PHE A N 1
ATOM 767 C CA . PHE A 1 99 ? 18.639 5.993 -34.363 1.00 93.31 99 PHE A CA 1
ATOM 768 C C . PHE A 1 99 ? 18.371 6.634 -35.735 1.00 93.31 99 PHE A C 1
ATOM 770 O O . PHE A 1 99 ? 17.771 7.704 -35.800 1.00 93.31 99 PHE A O 1
ATOM 777 N N . GLN A 1 100 ? 18.741 5.971 -36.837 1.00 91.75 100 GLN A N 1
ATOM 778 C CA . GLN A 1 100 ? 18.156 6.251 -38.154 1.00 91.75 100 GLN A CA 1
ATOM 779 C C . GLN A 1 100 ? 16.735 5.683 -38.283 1.00 91.75 100 GLN A C 1
ATOM 781 O O . GLN A 1 100 ? 15.985 6.122 -39.151 1.00 91.75 100 GLN A O 1
ATOM 786 N N . ASN A 1 101 ? 16.350 4.728 -37.427 1.00 92.44 101 ASN A N 1
ATOM 787 C CA . ASN A 1 101 ? 15.006 4.164 -37.404 1.00 92.44 101 ASN A CA 1
ATOM 788 C C . ASN A 1 101 ? 14.001 5.173 -36.806 1.00 92.44 101 ASN A C 1
ATOM 790 O O . ASN A 1 101 ? 14.087 5.469 -35.606 1.00 92.44 101 ASN A O 1
ATOM 794 N N . PRO A 1 102 ? 13.001 5.643 -37.581 1.00 93.62 102 PRO A N 1
ATOM 795 C CA . PRO A 1 102 ? 12.019 6.613 -37.102 1.00 93.62 102 PRO A CA 1
ATOM 796 C C . PRO A 1 102 ? 11.239 6.142 -35.869 1.00 93.62 102 PRO A C 1
ATOM 798 O O . PRO A 1 102 ? 10.903 6.961 -35.019 1.00 93.62 102 PRO A O 1
ATOM 801 N N . ALA A 1 103 ? 10.993 4.835 -35.721 1.00 94.00 103 ALA A N 1
ATOM 802 C CA . ALA A 1 103 ? 10.284 4.290 -34.564 1.00 94.00 103 ALA A CA 1
ATOM 803 C C . ALA A 1 103 ? 11.054 4.501 -33.253 1.00 94.00 103 ALA A C 1
ATOM 805 O O . ALA A 1 103 ? 10.441 4.770 -32.224 1.00 94.00 103 ALA A O 1
ATOM 806 N N . LEU A 1 104 ? 12.390 4.428 -33.286 1.00 95.06 104 LEU A N 1
ATOM 807 C CA . LEU A 1 104 ? 13.223 4.670 -32.102 1.00 95.06 104 LEU A CA 1
ATOM 808 C C . LEU A 1 104 ? 13.343 6.164 -31.795 1.00 95.06 104 LEU A C 1
ATOM 810 O O . LEU A 1 104 ? 13.374 6.554 -30.629 1.00 95.06 104 LEU A O 1
ATOM 814 N N . VAL A 1 105 ? 13.376 7.000 -32.836 1.00 94.88 105 VAL A N 1
ATOM 815 C CA . VAL A 1 105 ? 13.321 8.462 -32.695 1.00 94.88 105 VAL A CA 1
ATOM 816 C C . VAL A 1 105 ? 12.001 8.879 -32.045 1.00 94.88 105 VAL A C 1
ATOM 818 O O . VAL A 1 105 ? 12.011 9.692 -31.126 1.00 94.88 105 VAL A O 1
ATOM 821 N N . GLU A 1 106 ? 10.880 8.273 -32.446 1.00 95.44 106 GLU A N 1
ATOM 822 C CA . GLU A 1 106 ? 9.580 8.498 -31.807 1.00 95.44 106 GLU A CA 1
ATOM 823 C C . GLU A 1 106 ? 9.581 8.064 -30.330 1.00 95.44 106 GLU A C 1
ATOM 825 O O . GLU A 1 106 ? 9.104 8.812 -29.476 1.00 95.44 106 GLU A O 1
ATOM 830 N N . SER A 1 107 ? 10.180 6.912 -29.993 1.00 95.69 107 SER A N 1
ATOM 831 C CA . SER A 1 107 ? 10.350 6.482 -28.595 1.00 95.69 107 SER A CA 1
ATOM 832 C C . SER A 1 107 ? 11.109 7.524 -27.762 1.00 95.69 107 SER A C 1
ATOM 834 O O . SER A 1 107 ? 10.716 7.816 -26.632 1.00 95.69 107 SER A O 1
ATOM 836 N N . VAL A 1 108 ? 12.174 8.122 -28.316 1.00 95.50 108 VAL A N 1
ATOM 837 C CA . VAL A 1 108 ? 12.922 9.201 -27.649 1.00 95.50 108 VAL A CA 1
ATOM 838 C C . VAL A 1 108 ? 12.090 10.475 -27.554 1.00 95.50 108 VAL A C 1
ATOM 840 O O . VAL A 1 108 ? 12.084 11.082 -26.488 1.00 95.50 108 VAL A O 1
ATOM 843 N N . PHE A 1 109 ? 11.353 10.856 -28.600 1.00 95.19 109 PHE A N 1
ATOM 844 C CA . PHE A 1 109 ? 10.471 12.025 -28.574 1.00 95.19 109 PHE A CA 1
ATOM 845 C C . PHE A 1 109 ? 9.424 11.931 -27.464 1.00 95.19 109 PHE A C 1
ATOM 847 O O . PHE A 1 109 ? 9.193 12.915 -26.785 1.00 95.19 109 PHE A O 1
ATOM 854 N N . LEU A 1 110 ? 8.809 10.770 -27.238 1.00 94.62 110 LEU A N 1
ATOM 855 C CA . LEU A 1 110 ? 7.778 10.629 -26.202 1.00 94.62 110 LEU A CA 1
ATOM 856 C C . LEU A 1 110 ? 8.334 10.691 -24.771 1.00 94.62 110 LEU A C 1
ATOM 858 O O . LEU A 1 110 ? 7.589 10.969 -23.838 1.00 94.62 110 LEU A O 1
ATOM 862 N N . ALA A 1 111 ? 9.629 10.428 -24.577 1.00 93.38 111 ALA A N 1
ATOM 863 C CA . ALA A 1 111 ? 10.267 10.493 -23.259 1.00 93.38 111 ALA A CA 1
ATOM 864 C C . ALA A 1 111 ? 11.092 11.766 -23.026 1.00 93.38 111 ALA A C 1
ATOM 866 O O . ALA A 1 111 ? 11.239 12.207 -21.886 1.00 93.38 111 ALA A O 1
ATOM 867 N N . SER A 1 112 ? 11.693 12.319 -24.078 1.00 94.81 112 SER A N 1
ATOM 868 C CA . SER A 1 112 ? 12.555 13.500 -24.037 1.00 94.81 112 SER A CA 1
ATOM 869 C C . SER A 1 112 ? 12.590 14.220 -25.402 1.00 94.81 112 SER A C 1
ATOM 871 O O . SER A 1 112 ? 13.560 14.090 -26.155 1.00 94.81 112 SER A O 1
ATOM 873 N N . PRO A 1 113 ? 11.554 15.016 -25.714 1.00 92.94 113 PRO A N 1
ATOM 874 C CA . PRO A 1 113 ? 11.495 15.915 -26.871 1.00 92.94 113 PRO A CA 1
ATOM 875 C C . PRO A 1 113 ? 12.747 16.786 -27.084 1.00 92.94 113 PRO A C 1
ATOM 877 O O . PRO A 1 113 ? 13.199 16.964 -28.219 1.00 92.94 113 PRO A O 1
ATOM 880 N N . ASP A 1 114 ? 13.351 17.302 -26.009 1.00 91.62 114 ASP A N 1
ATOM 881 C CA . ASP A 1 114 ? 14.590 18.096 -26.084 1.00 91.62 114 ASP A CA 1
ATOM 882 C C . ASP A 1 114 ? 15.777 17.272 -26.604 1.00 91.62 114 ASP A C 1
ATOM 884 O O . ASP A 1 114 ? 16.583 17.744 -27.418 1.00 91.62 114 ASP A O 1
ATOM 888 N N . LEU A 1 115 ? 15.877 16.012 -26.159 1.00 93.00 115 LEU A N 1
ATOM 889 C CA . LEU A 1 115 ? 16.905 15.096 -26.638 1.00 93.00 115 LEU A CA 1
ATOM 890 C C . LEU A 1 115 ? 16.662 14.727 -28.098 1.00 93.00 115 LEU A C 1
ATOM 892 O O . LEU A 1 115 ? 17.620 14.700 -28.861 1.00 93.00 115 LEU A O 1
ATOM 896 N N . GLU A 1 116 ? 15.415 14.481 -28.500 1.00 93.44 116 GLU A N 1
ATOM 897 C CA . GLU A 1 116 ? 15.087 14.196 -29.901 1.00 93.44 116 GLU A CA 1
ATOM 898 C C . GLU A 1 116 ? 15.433 15.377 -30.820 1.00 93.44 116 GLU A C 1
ATOM 900 O O . GLU A 1 116 ? 16.074 15.188 -31.853 1.00 93.44 116 GLU A O 1
ATOM 905 N N . SER A 1 117 ? 15.131 16.607 -30.398 1.00 90.12 117 SER A N 1
ATOM 906 C CA . SER A 1 117 ? 15.503 17.820 -31.144 1.00 90.12 117 SER A CA 1
ATOM 907 C C . SER A 1 117 ? 17.022 17.917 -31.351 1.00 90.12 117 SER A C 1
ATOM 909 O O . SER A 1 117 ? 17.500 18.281 -32.427 1.00 90.12 117 SER A O 1
ATOM 911 N N . SER A 1 118 ? 17.794 17.535 -30.330 1.00 90.44 118 SER A N 1
ATOM 912 C CA . SER A 1 118 ? 19.261 17.522 -30.372 1.00 90.44 118 SER A CA 1
ATOM 913 C C . SER A 1 118 ? 19.832 16.303 -31.116 1.00 90.44 118 SER A C 1
ATOM 915 O O . SER A 1 118 ? 20.942 16.362 -31.650 1.00 90.44 118 SER A O 1
ATOM 917 N N . LEU A 1 119 ? 19.078 15.200 -31.188 1.00 89.62 119 LEU A N 1
ATOM 918 C CA . LEU A 1 119 ? 19.478 13.943 -31.821 1.00 89.62 119 LEU A CA 1
ATOM 919 C C . LEU A 1 119 ? 19.746 14.141 -33.312 1.00 89.62 119 LEU A C 1
ATOM 921 O O . LEU A 1 119 ? 20.747 13.644 -33.818 1.00 89.62 119 LEU A O 1
ATOM 925 N N . GLN A 1 120 ? 18.910 14.918 -34.007 1.00 81.25 120 GLN A N 1
ATOM 926 C CA . GLN A 1 120 ? 19.091 15.204 -35.435 1.00 81.25 120 GLN A CA 1
ATOM 927 C C . GLN A 1 120 ? 20.390 15.966 -35.726 1.00 81.25 120 GLN A C 1
ATOM 929 O O . GLN A 1 120 ? 21.064 15.688 -36.719 1.00 81.25 120 GLN A O 1
ATOM 934 N N . ALA A 1 121 ? 20.768 16.906 -34.855 1.00 85.19 121 ALA A N 1
ATOM 935 C CA . ALA A 1 121 ? 22.034 17.623 -34.974 1.00 85.19 121 ALA A CA 1
ATOM 936 C C . ALA A 1 121 ? 23.223 16.675 -34.755 1.00 85.19 121 ALA A C 1
ATOM 938 O O . ALA A 1 121 ? 24.135 16.648 -35.577 1.00 85.19 121 ALA A O 1
ATOM 939 N N . TRP A 1 122 ? 23.167 15.827 -33.723 1.00 89.38 122 TRP A N 1
ATOM 940 C CA . TRP A 1 122 ? 24.213 14.841 -33.425 1.00 89.38 122 TRP A CA 1
ATOM 941 C C . TRP A 1 122 ? 24.353 13.752 -34.504 1.00 89.38 122 TRP A C 1
ATOM 943 O O . TRP A 1 122 ? 25.462 13.335 -34.846 1.00 89.38 122 TRP A O 1
ATOM 953 N N . LEU A 1 123 ? 23.237 13.317 -35.099 1.00 86.75 123 LEU A N 1
ATOM 954 C CA . LEU A 1 123 ? 23.234 12.386 -36.229 1.00 86.75 123 LEU A CA 1
ATOM 955 C C . LEU A 1 123 ? 23.909 12.982 -37.471 1.00 86.75 123 LEU A C 1
ATOM 957 O O . LEU A 1 123 ? 24.448 12.214 -38.268 1.00 86.75 123 LEU A O 1
ATOM 961 N N . LYS A 1 124 ? 23.910 14.312 -37.636 1.00 83.25 124 LYS A N 1
ATOM 962 C CA . LYS A 1 124 ? 24.607 15.018 -38.725 1.00 83.25 124 LYS A CA 1
ATOM 963 C C . LYS A 1 124 ? 26.072 15.293 -38.377 1.00 83.25 124 LYS A C 1
ATOM 965 O O . LYS A 1 124 ? 26.949 14.904 -39.146 1.00 83.25 124 LYS A O 1
ATOM 970 N N . ASP A 1 125 ? 26.335 15.889 -37.215 1.00 81.75 125 ASP A N 1
ATOM 971 C CA . ASP A 1 125 ? 27.676 16.185 -36.707 1.00 81.75 125 ASP A CA 1
ATOM 972 C C . ASP A 1 125 ? 27.831 15.771 -35.233 1.00 81.75 125 ASP A C 1
ATOM 974 O O . ASP A 1 125 ? 27.256 16.360 -34.323 1.00 81.75 125 ASP A O 1
ATOM 978 N N . HIS A 1 126 ? 28.670 14.760 -35.005 1.00 75.94 126 HIS A N 1
ATOM 979 C CA . HIS A 1 126 ? 28.947 14.176 -33.689 1.00 75.94 126 HIS A CA 1
ATOM 980 C C . HIS A 1 126 ? 30.145 14.826 -32.978 1.00 75.94 126 HIS A C 1
ATOM 982 O O . HIS A 1 126 ? 30.534 14.367 -31.903 1.00 75.94 126 HIS A O 1
ATOM 988 N N . LYS A 1 127 ? 30.771 15.841 -33.590 1.00 78.38 127 LYS A N 1
ATOM 989 C CA . LYS A 1 127 ? 31.922 16.573 -33.039 1.00 78.38 127 LYS A CA 1
ATOM 990 C C . LYS A 1 127 ? 31.556 17.971 -32.531 1.00 78.38 127 LYS A C 1
ATOM 992 O O . LYS A 1 127 ? 32.421 18.669 -32.009 1.00 78.38 127 LYS A O 1
ATOM 997 N N . GLY A 1 128 ? 30.292 18.379 -32.653 1.00 71.56 128 GLY A N 1
ATOM 998 C CA . GLY A 1 128 ? 29.806 19.668 -32.163 1.00 71.56 128 GLY A CA 1
ATOM 999 C C . GLY A 1 128 ? 29.845 19.796 -30.634 1.00 71.56 128 GLY A C 1
ATOM 1000 O O . GLY A 1 128 ? 29.863 18.801 -29.902 1.00 71.56 128 GLY A O 1
ATOM 1001 N N . VAL A 1 129 ? 29.814 21.035 -30.134 1.00 67.56 129 VAL A N 1
ATOM 1002 C CA . VAL A 1 129 ? 29.786 21.344 -28.692 1.00 67.56 129 VAL A CA 1
ATOM 1003 C C . VAL A 1 129 ? 28.582 20.665 -28.024 1.00 67.56 129 VAL A C 1
ATOM 1005 O O . VAL A 1 129 ? 27.450 20.806 -28.475 1.00 67.56 129 VAL A O 1
ATOM 1008 N N . GLY A 1 130 ? 28.819 19.916 -26.941 1.00 74.62 130 GLY A N 1
ATOM 1009 C CA . GLY A 1 130 ? 27.769 19.197 -26.203 1.00 74.62 130 GLY A CA 1
ATOM 1010 C C . GLY A 1 130 ? 27.431 17.791 -26.726 1.00 74.62 130 GLY A C 1
ATOM 1011 O O . GLY A 1 130 ? 26.629 17.099 -26.093 1.00 74.62 130 GLY A O 1
ATOM 1012 N N . SER A 1 131 ? 28.077 17.328 -27.805 1.00 81.62 131 SER A N 1
ATOM 1013 C CA . SER A 1 131 ? 27.827 16.008 -28.416 1.00 81.62 131 SER A CA 1
ATOM 1014 C C . SER A 1 131 ? 27.998 14.835 -27.450 1.00 81.62 131 SER A C 1
ATOM 1016 O O . SER A 1 131 ? 27.202 13.903 -27.483 1.00 81.62 131 SER A O 1
ATOM 1018 N N . GLU A 1 132 ? 28.965 14.889 -26.532 1.00 83.50 132 GLU A N 1
ATOM 1019 C CA . GLU A 1 132 ? 29.180 13.817 -25.549 1.00 83.50 132 GLU A CA 1
ATOM 1020 C C . GLU A 1 132 ? 28.003 13.651 -24.577 1.00 83.50 132 GLU A C 1
ATOM 1022 O O . GLU A 1 132 ? 27.679 12.544 -24.146 1.00 83.50 132 GLU A O 1
ATOM 1027 N N . ARG A 1 133 ? 27.339 14.758 -24.210 1.00 88.06 133 ARG A N 1
ATOM 1028 C CA . ARG A 1 133 ? 26.164 14.714 -23.329 1.00 88.06 133 ARG A CA 1
ATOM 1029 C C . ARG A 1 133 ? 24.988 14.054 -24.043 1.00 88.06 133 ARG A C 1
ATOM 1031 O O . ARG A 1 133 ? 24.289 13.254 -23.422 1.00 88.06 133 ARG A O 1
ATOM 1038 N N . ILE A 1 134 ? 24.790 14.387 -25.318 1.00 90.62 134 ILE A N 1
ATOM 1039 C CA . ILE A 1 134 ? 23.764 13.778 -26.171 1.00 90.62 134 ILE A CA 1
ATOM 1040 C C . ILE A 1 134 ? 24.068 12.288 -26.340 1.00 90.62 134 ILE A C 1
ATOM 1042 O O . ILE A 1 134 ? 23.201 11.463 -26.079 1.00 90.62 134 ILE A O 1
ATOM 1046 N N . GLU A 1 135 ? 25.311 11.932 -26.665 1.00 91.44 135 GLU A N 1
ATOM 1047 C CA . GLU A 1 135 ? 25.752 10.549 -26.853 1.00 91.44 135 GLU A CA 1
ATOM 1048 C C . GLU A 1 135 ? 25.496 9.674 -25.616 1.00 91.44 135 GLU A C 1
ATOM 1050 O O . GLU A 1 135 ? 24.902 8.603 -25.740 1.00 91.44 135 GLU A O 1
ATOM 1055 N N . ARG A 1 136 ? 25.832 10.152 -24.407 1.00 92.06 136 ARG A N 1
ATOM 1056 C CA . ARG A 1 136 ? 25.507 9.440 -23.155 1.00 92.06 136 ARG A CA 1
ATOM 1057 C C . ARG A 1 136 ? 23.999 9.264 -22.954 1.00 92.06 136 ARG A C 1
ATOM 1059 O O . ARG A 1 136 ? 23.551 8.207 -22.513 1.00 92.06 136 ARG A O 1
ATOM 1066 N N . ALA A 1 137 ? 23.201 10.285 -23.264 1.00 93.44 137 ALA A N 1
ATOM 1067 C CA . ALA A 1 137 ? 21.747 10.205 -23.131 1.00 93.44 137 ALA A CA 1
ATOM 1068 C C . ALA A 1 137 ? 21.128 9.219 -24.140 1.00 93.44 137 ALA A C 1
ATOM 1070 O O . ALA A 1 137 ? 20.252 8.435 -23.777 1.00 93.44 137 ALA A O 1
ATOM 1071 N N . VAL A 1 138 ? 21.623 9.207 -25.378 1.00 94.00 138 VAL A N 1
ATOM 1072 C CA . VAL A 1 138 ? 21.216 8.275 -26.439 1.00 94.00 138 VAL A CA 1
ATOM 1073 C C . VAL A 1 138 ? 21.597 6.836 -26.083 1.00 94.00 138 VAL A C 1
ATOM 1075 O O . VAL A 1 138 ? 20.750 5.947 -26.168 1.00 94.00 138 VAL A O 1
ATOM 1078 N N . ALA A 1 139 ? 22.822 6.607 -25.599 1.00 94.88 139 ALA A N 1
ATOM 1079 C CA . ALA A 1 139 ? 23.274 5.304 -25.111 1.00 94.88 139 ALA A CA 1
ATOM 1080 C C . ALA A 1 139 ? 22.371 4.770 -23.984 1.00 94.88 139 ALA A C 1
ATOM 1082 O O . ALA A 1 139 ? 21.931 3.622 -24.034 1.00 94.88 139 ALA A O 1
ATOM 1083 N N . LYS A 1 140 ? 22.004 5.629 -23.022 1.00 94.19 140 LYS A N 1
ATOM 1084 C CA . LYS A 1 140 ? 21.077 5.287 -21.932 1.00 94.19 140 LYS A CA 1
ATOM 1085 C C . LYS A 1 140 ? 19.707 4.826 -22.447 1.00 94.19 140 LYS A C 1
ATOM 1087 O O . LYS A 1 140 ? 19.142 3.859 -21.935 1.00 94.19 140 LYS A O 1
ATOM 1092 N N . TYR A 1 141 ? 19.147 5.514 -23.443 1.00 94.38 141 TYR A N 1
ATOM 1093 C CA . TYR A 1 141 ? 17.867 5.118 -24.038 1.00 94.38 141 TYR A CA 1
ATOM 1094 C C . TYR A 1 141 ? 17.986 3.845 -24.879 1.00 94.38 141 TYR A C 1
ATOM 1096 O O . TYR A 1 141 ? 17.085 3.012 -24.824 1.00 94.38 141 TYR A O 1
ATOM 1104 N N . PHE A 1 142 ? 19.103 3.644 -25.580 1.00 96.31 142 PHE A N 1
ATOM 1105 C CA . PHE A 1 142 ? 19.381 2.404 -26.304 1.00 96.31 142 PHE A CA 1
ATOM 1106 C C . PHE A 1 142 ? 19.443 1.187 -25.372 1.00 96.31 142 PHE A C 1
ATOM 1108 O O . PHE A 1 142 ? 18.749 0.206 -25.612 1.00 96.31 142 PHE A O 1
ATOM 1115 N N . GLN A 1 143 ? 20.172 1.281 -24.256 1.00 94.12 143 GLN A N 1
ATOM 1116 C CA . GLN A 1 143 ? 20.231 0.226 -23.232 1.00 94.12 143 GLN A CA 1
ATOM 1117 C C . GLN A 1 143 ? 18.837 -0.135 -22.690 1.00 94.12 143 GLN A C 1
ATOM 1119 O O . GLN A 1 143 ? 18.521 -1.305 -22.457 1.00 94.12 143 GLN A O 1
ATOM 1124 N N . ARG A 1 144 ? 17.965 0.868 -22.513 1.00 93.19 144 ARG A N 1
ATOM 1125 C CA . ARG A 1 144 ? 16.567 0.642 -22.125 1.00 93.19 144 ARG A CA 1
ATOM 1126 C C . ARG A 1 144 ? 15.788 -0.100 -23.216 1.00 93.19 144 ARG A C 1
ATOM 1128 O O . ARG A 1 144 ? 15.055 -1.028 -22.881 1.00 93.19 144 ARG A O 1
ATOM 1135 N N . LEU A 1 145 ? 15.942 0.311 -24.479 1.00 95.06 145 LEU A N 1
ATOM 1136 C CA . LEU A 1 145 ? 15.228 -0.234 -25.641 1.00 95.06 145 LEU A CA 1
ATOM 1137 C C . LEU A 1 145 ? 15.485 -1.720 -25.885 1.00 95.06 145 LEU A C 1
ATOM 1139 O O . LEU A 1 145 ? 14.674 -2.333 -26.568 1.00 95.06 145 LEU A O 1
ATOM 1143 N N . THR A 1 146 ? 16.582 -2.278 -25.374 1.00 93.44 146 THR A N 1
ATOM 1144 C CA . THR A 1 146 ? 17.025 -3.650 -25.663 1.00 93.44 146 THR A CA 1
ATOM 1145 C C . THR A 1 146 ? 16.816 -4.633 -24.516 1.00 93.44 146 THR A C 1
ATOM 1147 O O . THR A 1 146 ? 16.601 -5.814 -24.769 1.00 93.44 146 THR A O 1
ATOM 1150 N N . CYS A 1 147 ? 16.893 -4.181 -23.258 1.00 90.50 147 CYS A N 1
ATOM 1151 C CA . CYS A 1 147 ? 16.954 -5.106 -22.116 1.00 90.50 147 CYS A CA 1
ATOM 1152 C C . CYS A 1 147 ? 15.886 -4.859 -21.039 1.00 90.50 147 CYS A C 1
ATOM 1154 O O . CYS A 1 147 ? 15.647 -5.740 -20.215 1.00 90.50 147 CYS A O 1
ATOM 1156 N N . ARG A 1 148 ? 15.235 -3.685 -20.996 1.00 92.19 148 ARG A N 1
ATOM 1157 C CA . ARG A 1 148 ? 14.266 -3.374 -19.932 1.00 92.19 148 ARG A CA 1
ATOM 1158 C C . ARG A 1 148 ? 12.836 -3.648 -20.382 1.00 92.19 148 ARG A C 1
ATOM 1160 O O . ARG A 1 148 ? 12.240 -2.855 -21.099 1.00 92.19 148 ARG A O 1
ATOM 1167 N N . SER A 1 149 ? 12.250 -4.716 -19.851 1.00 93.00 149 SER A N 1
ATOM 1168 C CA . SER A 1 149 ? 10.877 -5.127 -20.166 1.00 93.00 149 SER A CA 1
ATOM 1169 C C . SER A 1 149 ? 9.782 -4.266 -19.522 1.00 93.00 149 SER A C 1
ATOM 1171 O O . SER A 1 149 ? 8.621 -4.414 -19.877 1.00 93.00 149 SER A O 1
ATOM 1173 N N . THR A 1 150 ? 10.087 -3.366 -18.579 1.00 92.25 150 THR A N 1
ATOM 1174 C CA . THR A 1 150 ? 9.067 -2.529 -17.915 1.00 92.25 150 THR A CA 1
ATOM 1175 C C . THR A 1 150 ? 8.426 -1.524 -18.894 1.00 92.25 150 THR A C 1
ATOM 1177 O O . THR A 1 150 ? 9.147 -0.631 -19.362 1.00 92.25 150 THR A O 1
ATOM 1180 N N . PRO A 1 151 ? 7.100 -1.597 -19.156 1.00 92.88 151 PRO A N 1
ATOM 1181 C CA . PRO A 1 151 ? 6.409 -0.706 -20.090 1.00 92.88 151 PRO A CA 1
ATOM 1182 C C . PRO A 1 151 ? 6.597 0.772 -19.741 1.00 92.88 151 PRO A C 1
ATOM 1184 O O . PRO A 1 151 ? 6.430 1.176 -18.590 1.00 92.88 151 PRO A O 1
ATOM 1187 N N . PHE A 1 152 ? 6.982 1.567 -20.736 1.00 91.81 152 PHE A N 1
ATOM 1188 C CA . PHE A 1 152 ? 7.151 3.017 -20.632 1.00 91.81 152 PHE A CA 1
ATOM 1189 C C . PHE A 1 152 ? 7.170 3.603 -22.042 1.00 91.81 152 PHE A C 1
ATOM 1191 O O . PHE A 1 152 ? 8.139 3.382 -22.772 1.00 91.81 152 PHE A O 1
ATOM 1198 N N . GLY A 1 153 ? 6.112 4.317 -22.432 1.00 93.69 153 GLY A N 1
ATOM 1199 C CA . GLY A 1 153 ? 5.976 4.817 -23.799 1.00 93.69 153 GLY A CA 1
ATOM 1200 C C . GLY A 1 153 ? 6.125 3.684 -24.816 1.00 93.69 153 GLY A C 1
ATOM 1201 O O . GLY A 1 153 ? 5.544 2.612 -24.663 1.00 93.69 153 GLY A O 1
ATOM 1202 N N . LEU A 1 154 ? 6.987 3.902 -25.808 1.00 96.06 154 LEU A N 1
ATOM 1203 C CA . LEU A 1 154 ? 7.314 2.919 -26.845 1.00 96.06 154 LEU A CA 1
ATOM 1204 C C . LEU A 1 154 ? 8.587 2.101 -26.550 1.00 96.06 154 LEU A C 1
ATOM 1206 O O . LEU A 1 154 ? 9.027 1.328 -27.395 1.00 96.06 154 LEU A O 1
ATOM 1210 N N . PHE A 1 155 ? 9.185 2.221 -25.357 1.00 96.38 155 PHE A N 1
ATOM 1211 C CA . PHE A 1 155 ? 10.414 1.487 -25.014 1.00 96.38 155 PHE A CA 1
ATOM 1212 C C . PHE A 1 155 ? 10.190 -0.007 -24.766 1.00 96.38 155 PHE A C 1
ATOM 1214 O O . PHE A 1 155 ? 11.087 -0.816 -24.999 1.00 96.38 155 PHE A O 1
ATOM 1221 N N . ALA A 1 156 ? 9.014 -0.363 -24.257 1.00 96.00 156 ALA A N 1
ATOM 1222 C CA . ALA A 1 156 ? 8.612 -1.728 -23.950 1.00 96.00 156 ALA A CA 1
ATOM 1223 C C . ALA A 1 156 ? 7.086 -1.828 -23.993 1.00 96.00 156 ALA A C 1
ATOM 1225 O O . ALA A 1 156 ? 6.396 -0.848 -23.709 1.00 96.00 156 ALA A O 1
ATOM 1226 N N . GLY A 1 157 ? 6.577 -3.004 -24.346 1.00 96.38 157 GLY A N 1
ATOM 1227 C CA . GLY A 1 157 ? 5.150 -3.241 -24.539 1.00 96.38 157 GLY A CA 1
ATOM 1228 C C . GLY A 1 157 ? 4.677 -4.556 -23.938 1.00 96.38 157 GLY A C 1
ATOM 1229 O O . GLY A 1 157 ? 5.478 -5.357 -23.444 1.00 96.38 157 GLY A O 1
ATOM 1230 N N . CYS A 1 158 ? 3.363 -4.750 -23.988 1.00 97.25 158 CYS A N 1
ATOM 1231 C CA . CYS A 1 158 ? 2.672 -5.907 -23.428 1.00 97.25 158 CYS A CA 1
ATOM 1232 C C . CYS A 1 158 ? 2.100 -6.819 -24.522 1.00 97.25 158 CYS A C 1
ATOM 1234 O O . CYS A 1 158 ? 1.735 -6.349 -25.600 1.00 97.25 158 CYS A O 1
ATOM 1236 N N . SER A 1 159 ? 1.969 -8.103 -24.194 1.00 97.69 159 SER A N 1
ATOM 1237 C CA . SER A 1 159 ? 1.297 -9.136 -24.988 1.00 97.69 159 SER A CA 1
ATOM 1238 C C . SER A 1 159 ? 0.480 -10.046 -24.064 1.00 97.69 159 SER A C 1
ATOM 1240 O O . SER A 1 159 ? 0.872 -10.275 -22.916 1.00 97.69 159 SER A O 1
ATOM 1242 N N . LEU A 1 160 ? -0.642 -10.581 -24.552 1.00 97.38 160 LEU A N 1
ATOM 1243 C CA . LEU A 1 160 ? -1.411 -11.623 -23.861 1.00 97.38 160 LEU A CA 1
ATOM 1244 C C . LEU A 1 160 ? -0.852 -12.997 -24.238 1.00 97.38 160 LEU A C 1
ATOM 1246 O O . LEU A 1 160 ? -0.593 -13.248 -25.410 1.00 97.38 160 LEU A O 1
ATOM 1250 N N . VAL A 1 161 ? -0.685 -13.866 -23.243 1.00 96.50 161 VAL A N 1
ATOM 1251 C CA . VAL A 1 161 ? -0.202 -15.241 -23.397 1.00 96.50 161 VAL A CA 1
ATOM 1252 C C . VAL A 1 161 ? -1.189 -16.188 -22.723 1.00 96.50 161 VAL A C 1
ATOM 1254 O O . VAL A 1 161 ? -1.571 -15.975 -21.573 1.00 96.50 161 VAL A O 1
ATOM 1257 N N . GLU A 1 162 ? -1.590 -17.247 -23.413 1.00 96.38 162 GLU A N 1
ATOM 1258 C CA . GLU A 1 162 ? -2.466 -18.287 -22.875 1.00 96.38 162 GLU A CA 1
ATOM 1259 C C . GLU A 1 162 ? -1.666 -19.352 -22.118 1.00 96.38 162 GLU A C 1
ATOM 1261 O O . GLU A 1 162 ? -0.530 -19.678 -22.469 1.00 96.38 162 GLU A O 1
ATOM 1266 N N . VAL A 1 163 ? -2.253 -19.933 -21.067 1.00 95.12 163 VAL A N 1
ATOM 1267 C CA . VAL A 1 163 ? -1.637 -21.055 -20.343 1.00 95.12 163 VAL A CA 1
ATOM 1268 C C . VAL A 1 163 ? -2.112 -22.384 -20.932 1.00 95.12 163 VAL A C 1
ATOM 1270 O O . VAL A 1 163 ? -3.217 -22.856 -20.645 1.00 95.12 163 VAL A O 1
ATOM 1273 N N . GLY A 1 164 ? -1.240 -23.022 -21.714 1.00 91.94 164 GLY A N 1
ATOM 1274 C CA . GLY A 1 164 ? -1.517 -24.254 -22.456 1.00 91.94 164 GLY A CA 1
ATOM 1275 C C . GLY A 1 164 ? -0.638 -25.445 -22.060 1.00 91.94 164 GLY A C 1
ATOM 1276 O O . GLY A 1 164 ? -0.123 -25.536 -20.942 1.00 91.94 164 GLY A O 1
ATOM 1277 N N . ASN A 1 165 ? -0.488 -26.403 -22.980 1.00 87.25 165 ASN A N 1
ATOM 1278 C CA . ASN A 1 165 ? 0.267 -27.642 -22.741 1.00 87.25 165 ASN A CA 1
ATOM 1279 C C . ASN A 1 165 ? 1.777 -27.483 -22.988 1.00 87.25 165 ASN A C 1
ATOM 1281 O O . ASN A 1 165 ? 2.578 -27.998 -22.205 1.00 87.25 165 ASN A O 1
ATOM 1285 N N . ALA A 1 166 ? 2.153 -26.739 -24.027 1.00 86.75 166 ALA A N 1
ATOM 1286 C CA . ALA A 1 166 ? 3.534 -26.475 -24.428 1.00 86.75 166 ALA A CA 1
ATOM 1287 C C . ALA A 1 166 ? 3.825 -24.968 -24.402 1.00 86.75 166 ALA A C 1
ATOM 1289 O O . ALA A 1 166 ? 2.899 -24.162 -24.332 1.00 86.75 166 ALA A O 1
ATOM 1290 N N . THR A 1 167 ? 5.105 -24.598 -24.422 1.00 88.12 167 THR A N 1
ATOM 1291 C CA . THR A 1 167 ? 5.527 -23.197 -24.533 1.00 88.12 167 THR A CA 1
ATOM 1292 C C . THR A 1 167 ? 5.913 -22.897 -25.982 1.00 88.12 167 THR A C 1
ATOM 1294 O O . THR A 1 167 ? 6.829 -23.533 -26.495 1.00 88.12 167 THR A O 1
ATOM 1297 N N . ASP A 1 168 ? 5.247 -21.931 -26.613 1.00 89.06 168 ASP A N 1
ATOM 1298 C CA . ASP A 1 168 ? 5.629 -21.347 -27.908 1.00 89.06 168 ASP A CA 1
ATOM 1299 C C . ASP A 1 168 ? 5.334 -19.842 -27.863 1.00 89.06 168 ASP A C 1
ATOM 1301 O O . ASP A 1 168 ? 4.214 -19.425 -27.556 1.00 89.06 168 ASP A O 1
ATOM 1305 N N . LEU A 1 169 ? 6.373 -19.028 -28.049 1.00 92.19 169 LEU A N 1
ATOM 1306 C CA . LEU A 1 169 ? 6.379 -17.604 -27.717 1.00 92.19 169 LEU A CA 1
ATOM 1307 C C . LEU A 1 169 ? 7.104 -16.817 -28.808 1.00 92.19 169 LEU A C 1
ATOM 1309 O O . LEU A 1 169 ? 8.297 -16.518 -28.696 1.00 92.19 169 LEU A O 1
ATOM 1313 N N . ARG A 1 170 ? 6.354 -16.455 -29.849 1.00 93.81 170 ARG A N 1
ATOM 1314 C CA . ARG A 1 170 ? 6.860 -15.722 -31.012 1.00 93.81 170 ARG A CA 1
ATOM 1315 C C . ARG A 1 170 ? 6.163 -14.383 -31.150 1.00 93.81 170 ARG A C 1
ATOM 1317 O O . ARG A 1 170 ? 4.962 -14.325 -31.414 1.00 93.81 170 ARG A O 1
ATOM 1324 N N . LEU A 1 171 ? 6.916 -13.303 -30.982 1.00 94.88 171 LEU A N 1
ATOM 1325 C CA . LEU A 1 171 ? 6.441 -11.951 -31.259 1.00 94.88 171 LEU A CA 1
ATOM 1326 C C . LEU A 1 171 ? 6.170 -11.784 -32.757 1.00 94.88 171 LEU A C 1
ATOM 1328 O O . LEU A 1 171 ? 6.875 -12.354 -33.587 1.00 94.88 171 LEU A O 1
ATOM 1332 N N . ALA A 1 172 ? 5.158 -10.983 -33.085 1.00 93.81 172 ALA A N 1
ATOM 1333 C CA . ALA A 1 172 ? 4.957 -10.517 -34.448 1.00 93.81 172 ALA A CA 1
ATOM 1334 C C . ALA A 1 172 ? 6.050 -9.522 -34.859 1.00 93.81 172 ALA A C 1
ATOM 1336 O O . ALA A 1 172 ? 6.681 -8.892 -34.001 1.00 93.81 172 ALA A O 1
ATOM 1337 N N . ASP A 1 173 ? 6.216 -9.340 -36.169 1.00 90.81 173 ASP A N 1
ATOM 1338 C CA . ASP A 1 173 ? 7.144 -8.363 -36.734 1.00 90.81 173 ASP A CA 1
ATOM 1339 C C . ASP A 1 173 ? 6.933 -6.970 -36.125 1.00 90.81 173 ASP A C 1
ATOM 1341 O O . ASP A 1 173 ? 5.805 -6.511 -35.907 1.00 90.81 173 ASP A O 1
ATOM 1345 N N . ARG A 1 174 ? 8.033 -6.234 -35.927 1.00 87.69 174 ARG A N 1
ATOM 1346 C CA . ARG A 1 174 ? 8.020 -4.895 -35.302 1.00 87.69 174 ARG A CA 1
ATOM 1347 C C . ARG A 1 174 ? 7.111 -3.879 -35.999 1.00 87.69 174 ARG A C 1
ATOM 1349 O O . ARG A 1 174 ? 6.656 -2.932 -35.361 1.00 87.69 174 ARG A O 1
ATOM 1356 N N . VAL A 1 175 ? 6.841 -4.064 -37.291 1.00 86.81 175 VAL A N 1
ATOM 1357 C CA . VAL A 1 175 ? 5.920 -3.223 -38.077 1.00 86.81 175 VAL A CA 1
ATOM 1358 C C . VAL A 1 175 ? 4.471 -3.356 -37.589 1.00 86.81 175 VAL A C 1
ATOM 1360 O O . VAL A 1 175 ? 3.698 -2.411 -37.720 1.00 86.81 175 VAL A O 1
ATOM 1363 N N . GLY A 1 176 ? 4.111 -4.497 -36.993 1.00 88.94 176 GLY A N 1
ATOM 1364 C CA . GLY A 1 176 ? 2.784 -4.771 -36.445 1.00 88.94 176 GLY A CA 1
ATOM 1365 C C . GLY A 1 176 ? 2.572 -4.299 -35.003 1.00 88.94 176 GLY A C 1
ATOM 1366 O O . GLY A 1 176 ? 1.513 -4.564 -34.439 1.00 88.94 176 GLY A O 1
ATOM 1367 N N . TYR A 1 177 ? 3.549 -3.637 -34.371 1.00 94.25 177 TYR A N 1
ATOM 1368 C CA . TYR A 1 177 ? 3.372 -3.107 -33.016 1.00 94.25 177 TYR A CA 1
ATOM 1369 C C . TYR A 1 177 ? 2.372 -1.953 -33.008 1.00 94.25 177 TYR A C 1
ATOM 1371 O O . TYR A 1 177 ? 2.430 -1.052 -33.844 1.00 94.25 177 TYR A O 1
ATOM 1379 N N . LEU A 1 178 ? 1.475 -1.979 -32.027 1.00 94.88 178 LEU A N 1
ATOM 1380 C CA . LEU A 1 178 ? 0.398 -1.010 -31.880 1.00 94.88 178 LEU A CA 1
ATOM 1381 C C . LEU A 1 178 ? 0.690 -0.088 -30.699 1.00 94.88 178 LEU A C 1
ATOM 1383 O O . LEU A 1 178 ? 1.333 -0.483 -29.722 1.00 94.88 178 LEU A O 1
ATOM 1387 N N . ARG A 1 179 ? 0.182 1.138 -30.766 1.00 94.81 179 ARG A N 1
ATOM 1388 C CA . ARG A 1 179 ? 0.262 2.115 -29.678 1.00 94.81 179 ARG A CA 1
ATOM 1389 C C . ARG A 1 179 ? -1.128 2.606 -29.310 1.00 94.81 179 ARG A C 1
ATOM 1391 O O . ARG A 1 179 ? -2.024 2.625 -30.149 1.00 94.81 179 ARG A O 1
ATOM 1398 N N . ARG A 1 180 ? -1.274 3.007 -28.053 1.00 95.25 180 ARG A N 1
ATOM 1399 C CA . ARG A 1 180 ? -2.435 3.729 -27.549 1.00 95.25 180 ARG A CA 1
ATOM 1400 C C . ARG A 1 180 ? -1.962 5.031 -26.926 1.00 95.25 180 ARG A C 1
ATOM 1402 O O . ARG A 1 180 ? -1.212 4.990 -25.947 1.00 95.25 180 ARG A O 1
ATOM 1409 N N . SER A 1 181 ? -2.397 6.155 -27.481 1.00 95.44 181 SER A N 1
ATOM 1410 C CA . SER A 1 181 ? -1.958 7.494 -27.083 1.00 95.44 181 SER A CA 1
ATOM 1411 C C . SER A 1 181 ? -3.082 8.250 -26.383 1.00 95.44 181 SER A C 1
ATOM 1413 O O . SER A 1 181 ? -4.231 8.253 -26.826 1.00 95.44 181 SER A O 1
ATOM 1415 N N . ARG A 1 182 ? -2.745 8.905 -25.273 1.00 94.94 182 ARG A N 1
ATOM 1416 C CA . ARG A 1 182 ? -3.664 9.686 -24.439 1.00 94.94 182 ARG A CA 1
ATOM 1417 C C . ARG A 1 182 ? -3.011 10.999 -24.043 1.00 94.94 182 ARG A C 1
ATOM 1419 O O . ARG A 1 182 ? -1.787 11.068 -23.933 1.00 94.94 182 ARG A O 1
ATOM 1426 N N . LEU A 1 183 ? -3.821 12.022 -23.789 1.00 96.06 183 LEU A N 1
ATOM 1427 C CA . LEU A 1 183 ? -3.327 13.214 -23.106 1.00 96.06 183 LEU A CA 1
ATOM 1428 C C . LEU A 1 183 ? -2.922 12.852 -21.678 1.00 96.06 183 LEU A C 1
ATOM 1430 O O . LEU A 1 183 ? -3.581 12.049 -21.016 1.00 96.06 183 LEU A O 1
ATOM 1434 N N . ASP A 1 184 ? -1.824 13.439 -21.218 1.00 94.75 184 ASP A N 1
ATOM 1435 C CA . ASP A 1 184 ? -1.369 13.291 -19.844 1.00 94.75 184 ASP A CA 1
ATOM 1436 C C . ASP A 1 184 ? -2.427 13.844 -18.879 1.00 94.75 184 ASP A C 1
ATOM 1438 O O . ASP A 1 184 ? -2.945 14.954 -19.055 1.00 94.75 184 ASP A O 1
ATOM 1442 N N . MET A 1 185 ? -2.755 13.072 -17.842 1.00 93.12 185 MET A N 1
ATOM 1443 C CA . MET A 1 185 ? -3.763 13.475 -16.866 1.00 93.12 185 MET A CA 1
ATOM 1444 C C . MET A 1 185 ? -3.365 14.712 -16.048 1.00 93.12 185 MET A C 1
ATOM 1446 O O . MET A 1 185 ? -4.249 15.380 -15.524 1.00 93.12 185 MET A O 1
ATOM 1450 N N . GLU A 1 186 ? -2.080 15.070 -15.952 1.00 92.94 186 GLU A N 1
ATOM 1451 C CA . GLU A 1 186 ? -1.636 16.347 -15.376 1.00 92.94 186 GLU A CA 1
ATOM 1452 C C . GLU A 1 186 ? -2.113 17.538 -16.216 1.00 92.94 186 GLU A C 1
ATOM 1454 O O . GLU A 1 186 ? -2.540 18.549 -15.661 1.00 92.94 186 GLU A O 1
ATOM 1459 N N . TYR A 1 187 ? -2.082 17.425 -17.546 1.00 95.06 187 TYR A N 1
ATOM 1460 C CA . TYR A 1 187 ? -2.568 18.482 -18.430 1.00 95.06 187 TYR A CA 1
ATOM 1461 C C . TYR A 1 187 ? -4.097 18.581 -18.409 1.00 95.06 187 TYR A C 1
ATOM 1463 O O . TYR A 1 187 ? -4.637 19.680 -18.285 1.00 95.06 187 TYR A O 1
ATOM 1471 N N . LEU A 1 188 ? -4.796 17.441 -18.439 1.00 95.12 188 LEU A N 1
ATOM 1472 C CA . LEU A 1 188 ? -6.254 17.419 -18.288 1.00 95.12 188 LEU A CA 1
ATOM 1473 C C . LEU A 1 188 ? -6.698 18.018 -16.943 1.00 95.12 188 LEU A C 1
ATOM 1475 O O . LEU A 1 188 ? -7.645 18.794 -16.916 1.00 95.12 188 LEU A O 1
ATOM 1479 N N . ASP A 1 189 ? -5.995 17.726 -15.844 1.00 92.00 189 ASP A N 1
ATOM 1480 C CA . ASP A 1 189 ? -6.300 18.265 -14.506 1.00 92.00 189 ASP A CA 1
ATOM 1481 C C . ASP A 1 189 ? -6.138 19.794 -14.477 1.00 92.00 189 ASP A C 1
ATOM 1483 O O . ASP A 1 189 ? -6.980 20.507 -13.933 1.00 92.00 189 ASP A O 1
ATOM 1487 N N . LYS A 1 190 ? -5.117 20.335 -15.155 1.00 92.69 190 LYS A N 1
ATOM 1488 C CA . LYS A 1 190 ? -4.964 21.789 -15.322 1.00 92.69 190 LYS A CA 1
ATOM 1489 C C . LYS A 1 190 ? -6.096 22.418 -16.137 1.00 92.69 190 LYS A C 1
ATOM 1491 O O . LYS A 1 190 ? -6.538 23.510 -15.788 1.00 92.69 190 LYS A O 1
ATOM 1496 N N . ILE A 1 191 ? -6.581 21.746 -17.186 1.00 95.19 191 ILE A N 1
ATOM 1497 C CA . ILE A 1 191 ? -7.754 22.206 -17.949 1.00 95.19 191 ILE A CA 1
ATOM 1498 C C . ILE A 1 191 ? -8.990 22.245 -17.045 1.00 95.19 191 ILE A C 1
ATOM 1500 O O . ILE A 1 191 ? -9.689 23.255 -17.026 1.00 95.19 191 ILE A O 1
ATOM 1504 N N . VAL A 1 192 ? -9.231 21.194 -16.252 1.00 93.69 192 VAL A N 1
ATOM 1505 C CA . VAL A 1 192 ? -10.343 21.150 -15.284 1.00 93.69 192 VAL A CA 1
ATOM 1506 C C . VAL A 1 192 ? -10.250 22.305 -14.291 1.00 93.69 192 VAL A C 1
ATOM 1508 O O . VAL A 1 192 ? -11.244 22.989 -14.054 1.00 93.69 192 VAL A O 1
ATOM 1511 N N . GLN A 1 193 ? -9.064 22.557 -13.731 1.00 90.69 193 GLN A N 1
ATOM 1512 C CA . GLN A 1 193 ? -8.838 23.654 -12.787 1.00 90.69 193 GLN A CA 1
ATOM 1513 C C . GLN A 1 193 ? -9.100 25.023 -13.419 1.00 90.69 193 GLN A C 1
ATOM 1515 O O . GLN A 1 193 ? -9.760 25.849 -12.795 1.00 90.69 193 GLN A O 1
ATOM 1520 N N . HIS A 1 194 ? -8.633 25.240 -14.651 1.00 93.75 194 HIS A N 1
ATOM 1521 C CA . HIS A 1 194 ? -8.870 26.478 -15.390 1.00 93.75 194 HIS A CA 1
ATOM 1522 C C . HIS A 1 194 ? -10.366 26.695 -15.658 1.00 93.75 194 HIS A C 1
ATOM 1524 O O . HIS A 1 194 ? -10.914 27.722 -15.274 1.00 93.75 194 HIS A O 1
ATOM 1530 N N . LEU A 1 195 ? -11.042 25.702 -16.243 1.00 94.94 195 LEU A N 1
ATOM 1531 C CA . LEU A 1 195 ? -12.464 25.786 -16.591 1.00 94.94 195 LEU A CA 1
ATOM 1532 C C . LEU A 1 195 ? -13.376 25.911 -15.366 1.00 94.94 195 LEU A C 1
ATOM 1534 O O . LEU A 1 195 ? -14.397 26.579 -15.428 1.00 94.94 195 LEU A O 1
ATOM 1538 N N . THR A 1 196 ? -13.014 25.292 -14.242 1.00 92.62 196 THR A N 1
ATOM 1539 C CA . THR A 1 196 ? -13.809 25.375 -13.004 1.00 92.62 196 THR A CA 1
ATOM 1540 C C . THR A 1 196 ? -13.791 26.780 -12.389 1.00 92.62 196 THR A C 1
ATOM 1542 O O . THR A 1 196 ? -14.724 27.134 -11.672 1.00 92.62 196 THR A O 1
ATOM 1545 N N . LEU A 1 197 ? -12.735 27.563 -12.639 1.00 90.12 197 LEU A N 1
ATOM 1546 C CA . LEU A 1 197 ? -12.576 28.926 -12.120 1.00 90.12 197 LEU A CA 1
ATOM 1547 C C . LEU A 1 197 ? -13.001 30.011 -13.123 1.00 90.12 197 LEU A C 1
ATOM 1549 O O . LEU A 1 197 ? -13.065 31.181 -12.751 1.00 90.12 197 LEU A O 1
ATOM 1553 N N . ASP A 1 198 ? -13.282 29.649 -14.375 1.00 92.38 198 ASP A N 1
ATOM 1554 C CA . ASP A 1 198 ? -13.807 30.579 -15.371 1.00 92.38 198 ASP A CA 1
ATOM 1555 C C . ASP A 1 198 ? -15.272 30.915 -15.053 1.00 92.38 198 ASP A C 1
ATOM 1557 O O . ASP A 1 198 ? -16.119 30.028 -14.945 1.00 92.38 198 ASP A O 1
ATOM 1561 N N . LEU A 1 199 ? -15.571 32.205 -14.886 1.00 89.88 199 LEU A N 1
ATOM 1562 C CA . LEU A 1 199 ? -16.874 32.675 -14.407 1.00 89.88 199 LEU A CA 1
ATOM 1563 C C . LEU A 1 199 ? -18.022 32.416 -15.385 1.00 89.88 199 LEU A C 1
ATOM 1565 O O . LEU A 1 199 ? -19.167 32.291 -14.950 1.00 89.88 199 LEU A O 1
ATOM 1569 N N . ASP A 1 200 ? -17.757 32.366 -16.690 1.00 91.75 200 ASP A N 1
ATOM 1570 C CA . ASP A 1 200 ? -18.798 32.094 -17.678 1.00 91.75 200 ASP A CA 1
ATOM 1571 C C . ASP A 1 200 ? -19.078 30.594 -17.763 1.00 91.75 200 ASP A C 1
ATOM 1573 O O . ASP A 1 200 ? -20.240 30.187 -17.766 1.00 91.75 200 ASP A O 1
ATOM 1577 N N . VAL A 1 201 ? -18.027 29.775 -17.695 1.00 93.62 201 VAL A N 1
ATOM 1578 C CA . VAL A 1 201 ? -18.136 28.311 -17.613 1.00 93.62 201 VAL A CA 1
ATOM 1579 C C . VAL A 1 201 ? -18.828 27.878 -16.319 1.00 93.62 201 VAL A C 1
ATOM 1581 O O . VAL A 1 201 ? -19.718 27.025 -16.341 1.00 93.62 201 VAL A O 1
ATOM 1584 N N . GLN A 1 202 ? -18.485 28.498 -15.188 1.00 91.06 202 GLN A N 1
ATOM 1585 C CA . GLN A 1 202 ? -19.032 28.170 -13.869 1.00 91.06 202 GLN A CA 1
ATOM 1586 C C . GLN A 1 202 ? -20.562 28.282 -13.795 1.00 91.06 202 GLN A C 1
ATOM 1588 O O . GLN A 1 202 ? -21.193 27.491 -13.092 1.00 91.06 202 GLN A O 1
ATOM 1593 N N . LYS A 1 203 ? -21.173 29.202 -14.552 1.00 91.75 203 LYS A N 1
ATOM 1594 C CA . LYS A 1 203 ? -22.637 29.382 -14.605 1.00 91.75 203 LYS A CA 1
ATOM 1595 C C . LYS A 1 203 ? -23.366 28.162 -15.174 1.00 91.75 203 LYS A C 1
ATOM 1597 O O . LYS A 1 203 ? -24.512 27.904 -14.806 1.00 91.75 203 LYS A O 1
ATOM 1602 N N . GLU A 1 204 ? -22.718 27.429 -16.077 1.00 94.56 204 GLU A N 1
ATOM 1603 C CA . GLU A 1 204 ? -23.293 26.295 -16.814 1.00 94.56 204 GLU A CA 1
ATOM 1604 C C . GLU A 1 204 ? -22.920 24.929 -16.204 1.00 94.56 204 GLU A C 1
ATOM 1606 O O . GLU A 1 204 ? -23.590 23.918 -16.463 1.00 94.56 204 GLU A O 1
ATOM 1611 N N . LEU A 1 205 ? -21.873 24.900 -15.371 1.00 94.62 205 LEU A N 1
ATOM 1612 C CA . LEU A 1 205 ? -21.387 23.703 -14.692 1.00 94.62 205 LEU A CA 1
ATOM 1613 C C . LEU A 1 205 ? -22.384 23.167 -13.664 1.00 94.62 205 LEU A C 1
ATOM 1615 O O . LEU A 1 205 ? -22.996 23.914 -12.901 1.00 94.62 205 LEU A O 1
ATOM 1619 N N . LEU A 1 206 ? -22.473 21.838 -13.581 1.00 95.38 206 LEU A N 1
ATOM 1620 C CA . LEU A 1 206 ? -23.012 21.177 -12.397 1.00 95.38 206 LEU A CA 1
ATOM 1621 C C . LEU A 1 206 ? -21.947 21.119 -11.301 1.00 95.38 206 LEU A C 1
ATOM 1623 O O . LEU A 1 206 ? -20.827 20.644 -11.518 1.00 95.38 206 LEU A O 1
ATOM 1627 N N . LEU A 1 207 ? -22.332 21.579 -10.116 1.00 95.44 207 LEU A N 1
ATOM 1628 C CA . LEU A 1 207 ? -21.538 21.553 -8.897 1.00 95.44 207 LEU A CA 1
ATOM 1629 C C . LEU A 1 207 ? -22.056 20.471 -7.948 1.00 95.44 207 LEU A C 1
ATOM 1631 O O . LEU A 1 207 ? -23.266 20.258 -7.829 1.00 95.44 207 LEU A O 1
ATOM 1635 N N . PHE A 1 208 ? -21.123 19.815 -7.264 1.00 94.75 208 PHE A N 1
ATOM 1636 C CA . PHE A 1 208 ? -21.362 18.731 -6.315 1.00 94.75 208 PHE A CA 1
ATOM 1637 C C . PHE A 1 208 ? -20.614 18.999 -5.006 1.00 94.75 208 PHE A C 1
ATOM 1639 O O . PHE A 1 208 ? -19.540 19.599 -5.037 1.00 94.75 208 PHE A O 1
ATOM 1646 N N . PRO A 1 209 ? -21.107 18.513 -3.857 1.00 93.56 209 PRO A N 1
ATOM 1647 C CA . PRO A 1 209 ? -20.330 18.484 -2.627 1.00 93.56 209 PRO A CA 1
ATOM 1648 C C . PRO A 1 209 ? -19.042 17.673 -2.788 1.00 93.56 209 PRO A C 1
ATOM 1650 O O . PRO A 1 209 ? -19.028 16.610 -3.413 1.00 93.56 209 PRO A O 1
ATOM 1653 N N . ASN A 1 210 ? -17.963 18.133 -2.163 1.00 91.62 210 ASN A N 1
ATOM 1654 C CA . ASN A 1 210 ? -16.740 17.355 -2.025 1.00 91.62 210 ASN A CA 1
ATOM 1655 C C . ASN A 1 210 ? -17.008 16.080 -1.205 1.00 91.62 210 ASN A C 1
ATOM 1657 O O . ASN A 1 210 ? -17.436 16.142 -0.056 1.00 91.62 210 ASN A O 1
ATOM 1661 N N . ASN A 1 211 ? -16.709 14.908 -1.770 1.00 89.75 211 ASN A N 1
ATOM 1662 C CA . ASN A 1 211 ? -16.982 13.609 -1.138 1.00 89.75 211 ASN A CA 1
ATOM 1663 C C . ASN A 1 211 ? -16.054 13.248 0.041 1.00 89.75 211 ASN A C 1
ATOM 1665 O O . ASN A 1 211 ? -16.125 12.135 0.562 1.00 89.75 211 ASN A O 1
ATOM 1669 N N . SER A 1 212 ? -15.185 14.170 0.464 1.00 88.19 212 SER A N 1
ATOM 1670 C CA . SER A 1 212 ? -14.459 14.098 1.736 1.00 88.19 212 SER A CA 1
ATOM 1671 C C . SER A 1 212 ? -15.115 14.900 2.863 1.00 88.19 212 SER A C 1
ATOM 1673 O O . SER A 1 212 ? -14.573 14.891 3.964 1.00 88.19 212 SER A O 1
ATOM 1675 N N . LEU A 1 213 ? -16.232 15.597 2.608 1.00 88.62 213 LEU A N 1
ATOM 1676 C CA . LEU A 1 213 ? -16.978 16.334 3.631 1.00 88.62 213 LEU A CA 1
ATOM 1677 C C . LEU A 1 213 ? -17.613 15.377 4.649 1.00 88.62 213 LEU A C 1
ATOM 1679 O O . LEU A 1 213 ? -18.324 14.445 4.279 1.00 88.62 213 LEU A O 1
ATOM 1683 N N . TYR A 1 214 ? -17.392 15.647 5.935 1.00 84.00 214 TYR A N 1
ATOM 1684 C CA . TYR A 1 214 ? -18.046 14.973 7.058 1.00 84.00 214 TYR A CA 1
ATOM 1685 C C . TYR A 1 214 ? -18.169 15.918 8.263 1.00 84.00 214 TYR A C 1
ATOM 1687 O O . TYR A 1 214 ? -17.387 16.856 8.406 1.00 84.00 214 TYR A O 1
ATOM 1695 N N . GLY A 1 215 ? -19.133 15.686 9.155 1.00 76.00 215 GLY A N 1
ATOM 1696 C CA . GLY A 1 215 ? -19.317 16.513 10.353 1.00 76.00 215 GLY A CA 1
ATOM 1697 C C . GLY A 1 215 ? -20.730 16.469 10.934 1.00 76.00 215 GLY A C 1
ATOM 1698 O O . GLY A 1 215 ? -21.569 15.694 10.476 1.00 76.00 215 GLY A O 1
ATOM 1699 N N . GLY A 1 216 ? -20.944 17.292 11.963 1.00 62.94 216 GLY A N 1
ATOM 1700 C CA . GLY A 1 216 ? -22.169 17.457 12.756 1.00 62.94 216 GLY A CA 1
ATOM 1701 C C . GLY A 1 216 ? -21.915 18.439 13.915 1.00 62.94 216 GLY A C 1
ATOM 1702 O O . GLY A 1 216 ? -20.758 18.661 14.268 1.00 62.94 216 GLY A O 1
ATOM 1703 N N . ASP A 1 217 ? -22.967 19.041 14.480 1.00 62.03 217 ASP A N 1
ATOM 1704 C CA . ASP A 1 217 ? -22.908 20.037 15.573 1.00 62.03 217 ASP A CA 1
ATOM 1705 C C . ASP A 1 217 ? -22.230 21.378 15.206 1.00 62.03 217 ASP A C 1
ATOM 1707 O O . ASP A 1 217 ? -21.393 21.905 15.942 1.00 62.03 217 ASP A O 1
ATOM 1711 N N . GLY A 1 218 ? -22.592 21.949 14.050 1.00 74.50 218 GLY A N 1
ATOM 1712 C CA . GLY A 1 218 ? -22.194 23.311 13.659 1.00 74.50 218 GLY A CA 1
ATOM 1713 C C . GLY A 1 218 ? -20.809 23.438 13.015 1.00 74.50 218 GLY A C 1
ATOM 1714 O O . GLY A 1 218 ? -20.348 24.553 12.776 1.00 74.50 218 GLY A O 1
ATOM 1715 N N . LYS A 1 219 ? -20.126 22.323 12.708 1.00 84.31 219 LYS A N 1
ATOM 1716 C CA . LYS A 1 219 ? -18.870 22.314 11.936 1.00 84.31 219 LYS A CA 1
ATOM 1717 C C . LYS A 1 219 ? -18.808 21.168 10.932 1.00 84.31 219 LYS A C 1
ATOM 1719 O O . LYS A 1 219 ? -19.142 20.025 11.248 1.00 84.31 219 LYS A O 1
ATOM 1724 N N . LEU A 1 220 ? -18.277 21.471 9.752 1.00 86.81 220 LEU A N 1
ATOM 1725 C CA . LEU A 1 220 ? -17.925 20.499 8.720 1.00 86.81 220 LEU A CA 1
ATOM 1726 C C . LEU A 1 220 ? -16.407 20.426 8.574 1.00 86.81 220 LEU A C 1
ATOM 1728 O O . LEU A 1 220 ? -15.703 21.428 8.699 1.00 86.81 220 LEU A O 1
ATOM 1732 N N . ARG A 1 221 ? -15.898 19.227 8.301 1.00 84.31 221 ARG A N 1
ATOM 1733 C CA . ARG A 1 221 ? -14.495 18.964 7.986 1.00 84.31 221 ARG A CA 1
ATOM 1734 C C . ARG A 1 221 ? -14.384 18.355 6.598 1.00 84.31 221 ARG A C 1
ATOM 1736 O O . ARG A 1 221 ? -15.234 17.567 6.196 1.00 84.31 221 ARG A O 1
ATOM 1743 N N . TYR A 1 222 ? -13.331 18.702 5.872 1.00 85.56 222 TYR A N 1
ATOM 1744 C CA . TYR A 1 222 ? -13.010 18.093 4.584 1.00 85.56 222 TYR A CA 1
ATOM 1745 C C . TYR A 1 222 ? -11.513 18.140 4.317 1.00 85.56 222 TYR A C 1
ATOM 1747 O O . TYR A 1 222 ? -10.752 18.830 4.997 1.00 85.56 222 TYR A O 1
ATOM 1755 N N . THR A 1 223 ? -11.078 17.389 3.310 1.00 79.06 223 THR A N 1
ATOM 1756 C CA . THR A 1 223 ? -9.688 17.437 2.873 1.00 79.06 223 THR A CA 1
ATOM 1757 C C . THR A 1 223 ? -9.499 18.471 1.765 1.00 79.06 223 THR A C 1
ATOM 1759 O O . THR A 1 223 ? -9.937 18.272 0.629 1.00 79.06 223 THR A O 1
ATOM 1762 N N . GLU A 1 224 ? -8.752 19.530 2.065 1.00 74.56 224 GLU A N 1
ATOM 1763 C CA . GLU A 1 224 ? -8.301 20.520 1.089 1.00 74.56 224 GLU A CA 1
ATOM 1764 C C . GLU A 1 224 ? -6.959 20.091 0.477 1.00 74.56 224 GLU A C 1
ATOM 1766 O O . GLU A 1 224 ? -6.075 19.569 1.160 1.00 74.56 224 GLU A O 1
ATOM 1771 N N . SER A 1 225 ? -6.771 20.324 -0.824 1.00 66.69 225 SER A N 1
ATOM 1772 C CA . SER A 1 225 ? -5.523 20.000 -1.522 1.00 66.69 225 SER A CA 1
ATOM 1773 C C . SER A 1 225 ? -4.797 21.264 -1.982 1.00 66.69 225 SER A C 1
ATOM 1775 O O . SER A 1 225 ? -5.251 21.923 -2.914 1.00 66.69 225 SER A O 1
ATOM 1777 N N . ARG A 1 226 ? -3.629 21.562 -1.403 1.00 65.06 226 ARG A N 1
ATOM 1778 C CA . ARG A 1 226 ? -2.805 22.741 -1.722 1.00 65.06 226 ARG A CA 1
ATOM 1779 C C . ARG A 1 226 ? -1.609 22.375 -2.587 1.00 65.06 226 ARG A C 1
ATOM 1781 O O . ARG A 1 226 ? -0.847 21.466 -2.250 1.00 65.06 226 ARG A O 1
ATOM 1788 N N . ILE A 1 227 ? -1.409 23.097 -3.684 1.00 57.94 227 ILE A N 1
ATOM 1789 C CA . ILE A 1 227 ? -0.239 22.932 -4.553 1.00 57.94 227 ILE A CA 1
ATOM 1790 C C . ILE A 1 227 ? 0.929 23.715 -3.941 1.00 57.94 227 ILE A C 1
ATOM 1792 O O . ILE A 1 227 ? 0.856 24.926 -3.770 1.00 57.94 227 ILE A O 1
ATOM 1796 N N . THR A 1 228 ? 2.019 23.026 -3.610 1.00 53.12 228 THR A N 1
ATOM 1797 C CA . THR A 1 228 ? 3.295 23.642 -3.213 1.00 53.12 228 THR A CA 1
ATOM 1798 C C . THR A 1 228 ? 4.334 23.382 -4.304 1.00 53.12 228 THR A C 1
ATOM 1800 O O . THR A 1 228 ? 4.190 22.438 -5.078 1.00 53.12 228 THR A O 1
ATOM 1803 N N . GLY A 1 229 ? 5.429 24.149 -4.359 1.00 40.31 229 GLY A N 1
ATOM 1804 C CA . GLY A 1 229 ? 6.508 23.932 -5.342 1.00 40.31 229 GLY A CA 1
ATOM 1805 C C . GLY A 1 229 ? 7.165 22.535 -5.310 1.00 40.31 229 GLY A C 1
ATOM 1806 O O . GLY A 1 229 ? 7.958 22.216 -6.190 1.00 40.31 229 GLY A O 1
ATOM 1807 N N . ARG A 1 230 ? 6.842 21.690 -4.315 1.00 40.66 230 ARG A N 1
ATOM 1808 C CA . ARG A 1 230 ? 7.264 20.279 -4.201 1.00 40.66 230 ARG A CA 1
ATOM 1809 C C . ARG A 1 230 ? 6.154 19.260 -4.523 1.00 40.66 230 ARG A C 1
ATOM 1811 O O . ARG A 1 230 ? 6.408 18.063 -4.431 1.00 40.66 230 ARG A O 1
ATOM 1818 N N . GLY A 1 231 ? 4.950 19.703 -4.894 1.00 51.06 231 GLY A N 1
ATOM 1819 C CA . GLY A 1 231 ? 3.788 18.858 -5.204 1.00 51.06 231 GLY A CA 1
ATOM 1820 C C . GLY A 1 231 ? 2.520 19.241 -4.426 1.00 51.06 231 GLY A C 1
ATOM 1821 O O . GLY A 1 231 ? 2.509 20.203 -3.654 1.00 51.06 231 GLY A O 1
ATOM 1822 N N . ARG A 1 232 ? 1.435 18.481 -4.627 1.00 59.59 232 ARG A N 1
ATOM 1823 C CA . ARG A 1 232 ? 0.152 18.669 -3.925 1.00 59.59 232 ARG A CA 1
ATOM 1824 C C . ARG A 1 232 ? 0.233 18.079 -2.513 1.00 59.59 232 ARG A C 1
ATOM 1826 O O . ARG A 1 232 ? 0.597 16.915 -2.358 1.00 59.59 232 ARG A O 1
ATOM 1833 N N . THR A 1 233 ? -0.100 18.881 -1.508 1.00 59.47 233 THR A N 1
ATOM 1834 C CA . THR A 1 233 ? -0.240 18.482 -0.099 1.00 59.47 233 THR A CA 1
ATOM 1835 C C . THR A 1 233 ? -1.711 18.500 0.280 1.00 59.47 233 THR A C 1
ATOM 1837 O O . THR A 1 233 ? -2.455 19.329 -0.239 1.00 59.47 233 THR A O 1
ATOM 1840 N N . HIS A 1 234 ? -2.133 17.598 1.159 1.00 66.50 234 HIS A N 1
ATOM 1841 C CA . HIS A 1 234 ? -3.505 17.567 1.645 1.00 66.50 234 HIS A CA 1
ATOM 1842 C C . HIS A 1 234 ? -3.557 17.986 3.111 1.00 66.50 234 HIS A C 1
ATOM 1844 O O . HIS A 1 234 ? -2.696 17.574 3.887 1.00 66.50 234 HIS A O 1
ATOM 1850 N N . HIS A 1 235 ? -4.566 18.774 3.468 1.00 64.44 235 HIS A N 1
ATOM 1851 C CA . HIS A 1 235 ? -4.780 19.298 4.814 1.00 64.44 235 HIS A CA 1
ATOM 1852 C C . HIS A 1 235 ? -6.230 19.057 5.213 1.00 64.44 235 HIS A C 1
ATOM 1854 O O . HIS A 1 235 ? -7.131 19.229 4.393 1.00 64.44 235 HIS A O 1
ATOM 1860 N N . LEU A 1 236 ? -6.456 18.656 6.462 1.00 73.06 236 LEU A N 1
ATOM 1861 C CA . LEU A 1 236 ? -7.800 18.626 7.022 1.00 73.06 236 LEU A CA 1
ATOM 1862 C C . LEU A 1 236 ? -8.196 20.064 7.374 1.00 73.06 236 LEU A C 1
ATOM 1864 O O . LEU A 1 236 ? -7.493 20.732 8.130 1.00 73.06 236 LEU A O 1
ATOM 1868 N N . VAL A 1 237 ? -9.294 20.542 6.800 1.00 78.50 237 VAL A N 1
ATOM 1869 C CA . VAL A 1 237 ? -9.825 21.890 7.023 1.00 78.50 237 VAL A CA 1
ATOM 1870 C C . VAL A 1 237 ? -11.187 21.768 7.685 1.00 78.50 237 VAL A C 1
ATOM 1872 O O . VAL A 1 237 ? -11.977 20.900 7.318 1.00 78.50 237 VAL A O 1
ATOM 1875 N N . SER A 1 238 ? -11.454 22.633 8.662 1.00 83.00 238 SER A N 1
ATOM 1876 C CA . SER A 1 238 ? -12.763 22.769 9.297 1.00 83.00 238 SER A CA 1
ATOM 1877 C C . SER A 1 238 ? -13.385 24.099 8.895 1.00 83.00 238 SER A C 1
ATOM 1879 O O . SER A 1 238 ? -12.708 25.126 8.924 1.00 83.00 238 SER A O 1
ATOM 1881 N N . VAL A 1 239 ? -14.670 24.071 8.564 1.00 88.50 239 VAL A N 1
ATOM 1882 C CA . VAL A 1 239 ? -15.506 25.250 8.325 1.00 88.50 239 VAL A CA 1
ATOM 1883 C C . VAL A 1 239 ? -16.707 25.215 9.263 1.00 88.50 239 VAL A C 1
ATOM 1885 O O . VAL A 1 239 ? -17.127 24.137 9.699 1.00 88.50 239 VAL A O 1
ATOM 1888 N N . GLU A 1 240 ? -17.222 26.386 9.620 1.00 87.56 240 GLU A N 1
ATOM 1889 C CA . GLU A 1 240 ? -18.479 26.479 10.361 1.00 87.56 240 GLU A CA 1
ATOM 1890 C C . GLU A 1 240 ? -19.632 26.035 9.453 1.00 87.56 240 GLU A C 1
ATOM 1892 O O . GLU A 1 240 ? -19.618 26.286 8.249 1.00 87.56 240 GLU A O 1
ATOM 1897 N N . SER A 1 241 ? -20.573 25.287 10.026 1.00 86.06 241 SER A N 1
ATOM 1898 C CA . SER A 1 241 ? -21.782 24.828 9.342 1.00 86.06 241 SER A CA 1
ATOM 1899 C C . SER A 1 241 ? -22.905 25.776 9.727 1.00 86.06 241 SER A C 1
ATOM 1901 O O . SER A 1 241 ? -23.362 25.746 10.872 1.00 86.06 241 SER A O 1
ATOM 1903 N N . ASP A 1 242 ? -23.302 26.631 8.793 1.00 88.00 242 ASP A N 1
ATOM 1904 C CA . ASP A 1 242 ? -24.506 27.447 8.891 1.00 88.00 242 ASP A CA 1
ATOM 1905 C C . ASP A 1 242 ? -25.634 26.849 8.029 1.00 88.00 242 ASP A C 1
ATOM 1907 O O . ASP A 1 242 ? -25.442 25.899 7.262 1.00 88.00 242 ASP A O 1
ATOM 1911 N N . GLU A 1 243 ? -26.842 27.388 8.179 1.00 88.56 243 GLU A N 1
ATOM 1912 C CA . GLU A 1 243 ? -28.022 26.903 7.456 1.00 88.56 243 GLU A CA 1
ATOM 1913 C C . GLU A 1 243 ? -27.912 27.088 5.932 1.00 88.56 243 GLU A C 1
ATOM 1915 O O . GLU A 1 243 ? -28.436 26.270 5.170 1.00 88.56 243 GLU A O 1
ATOM 1920 N N . TYR A 1 244 ? -27.177 28.108 5.475 1.00 91.06 244 TYR A N 1
ATOM 1921 C CA . TYR A 1 244 ? -26.964 28.400 4.057 1.00 91.06 244 TYR A CA 1
ATOM 1922 C C . TYR A 1 244 ? -26.051 27.364 3.402 1.00 91.06 244 TYR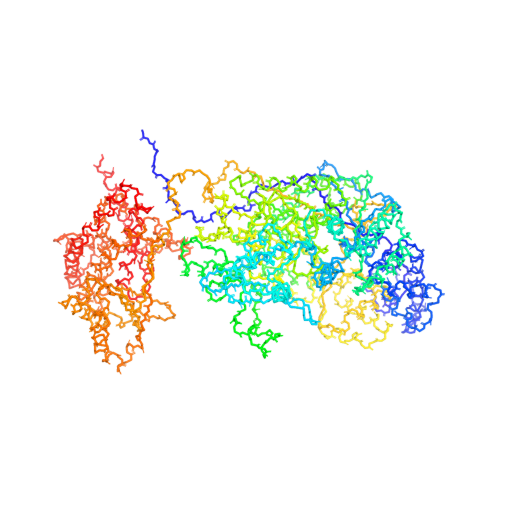 A C 1
ATOM 1924 O O . TYR A 1 244 ? -26.363 26.846 2.324 1.00 91.06 244 TYR A O 1
ATOM 1932 N N . LEU A 1 245 ? -24.954 27.005 4.068 1.00 92.06 245 LEU A N 1
ATOM 1933 C CA . LEU A 1 245 ? -24.030 25.977 3.619 1.00 92.06 245 LEU A CA 1
ATOM 1934 C C . LEU A 1 245 ? -24.725 24.617 3.561 1.00 92.06 245 LEU A C 1
ATOM 1936 O O . LEU A 1 245 ? -24.618 23.914 2.554 1.00 92.06 245 LEU A O 1
ATOM 1940 N N . GLU A 1 246 ? -25.474 24.245 4.601 1.00 90.88 246 GLU A N 1
ATOM 1941 C CA . GLU A 1 246 ? -26.217 22.981 4.625 1.00 90.88 246 GLU A CA 1
ATOM 1942 C C . GLU A 1 246 ? -27.259 22.902 3.504 1.00 90.88 246 GLU A C 1
ATOM 1944 O O . GLU A 1 246 ? -27.367 21.868 2.832 1.00 90.88 246 GLU A O 1
ATOM 1949 N N . LEU A 1 247 ? -27.967 24.005 3.238 1.00 92.50 247 LEU A N 1
ATOM 1950 C CA . LEU A 1 247 ? -28.922 24.110 2.139 1.00 92.50 247 LEU A CA 1
ATOM 1951 C C . LEU A 1 247 ? -28.246 23.934 0.771 1.00 92.50 247 LEU A C 1
ATOM 1953 O O . LEU A 1 247 ? -28.708 23.133 -0.050 1.00 92.50 247 LEU A O 1
ATOM 1957 N N . VAL A 1 248 ? -27.134 24.638 0.531 1.00 94.69 248 VAL A N 1
ATOM 1958 C CA . VAL A 1 248 ? -26.351 24.538 -0.712 1.00 94.69 248 VAL A CA 1
ATOM 1959 C C . VAL A 1 248 ? -25.845 23.112 -0.917 1.00 94.69 248 VAL A C 1
ATOM 1961 O O . VAL A 1 248 ? -26.042 22.532 -1.990 1.00 94.69 248 VAL A O 1
ATOM 1964 N N . LEU A 1 249 ? -25.248 22.509 0.115 1.00 93.50 249 LEU A N 1
ATOM 1965 C CA . LEU A 1 249 ? -24.729 21.144 0.054 1.00 93.50 249 LEU A CA 1
ATOM 1966 C C . LEU A 1 249 ? -25.843 20.129 -0.213 1.00 93.50 249 LEU A C 1
ATOM 1968 O O . LEU A 1 249 ? -25.662 19.234 -1.041 1.00 93.50 249 LEU A O 1
ATOM 1972 N N . ALA A 1 250 ? -27.002 20.270 0.436 1.00 92.31 250 ALA A N 1
ATOM 1973 C CA . ALA A 1 250 ? -28.159 19.409 0.211 1.00 92.31 250 ALA A CA 1
ATOM 1974 C C . ALA A 1 250 ? -28.674 19.514 -1.232 1.00 92.31 250 ALA A C 1
ATOM 1976 O O . ALA A 1 250 ? -28.899 18.485 -1.879 1.00 92.31 250 ALA A O 1
ATOM 1977 N N . ARG A 1 251 ? -28.801 20.736 -1.769 1.00 95.25 251 ARG A N 1
ATOM 1978 C CA . ARG A 1 251 ? -29.276 20.967 -3.141 1.00 95.25 251 ARG A CA 1
ATOM 1979 C C . ARG A 1 251 ? -28.301 20.446 -4.197 1.00 95.25 251 ARG A C 1
ATOM 1981 O O . ARG A 1 251 ? -28.754 19.954 -5.236 1.00 95.25 251 ARG A O 1
ATOM 1988 N N . ALA A 1 252 ? -26.999 20.529 -3.930 1.00 95.56 252 ALA A N 1
ATOM 1989 C CA . ALA A 1 252 ? -25.934 20.103 -4.833 1.00 95.56 252 ALA A CA 1
ATOM 1990 C C . ALA A 1 252 ? -25.693 18.579 -4.852 1.00 95.56 252 ALA A C 1
ATOM 1992 O O . ALA A 1 252 ? -24.981 18.102 -5.733 1.00 95.56 252 ALA A O 1
ATOM 1993 N N . ARG A 1 253 ? -26.275 17.780 -3.937 1.00 90.38 253 ARG A N 1
ATOM 1994 C CA . ARG A 1 253 ? -26.009 16.320 -3.844 1.00 90.38 253 ARG A CA 1
ATOM 1995 C C . ARG A 1 253 ? -26.195 15.560 -5.162 1.00 90.38 253 ARG A C 1
ATOM 1997 O O . ARG A 1 253 ? -25.444 14.631 -5.435 1.00 90.38 253 ARG A O 1
ATOM 2004 N N . GLY A 1 254 ? -27.192 15.943 -5.961 1.00 88.75 254 GLY A N 1
ATOM 2005 C CA . GLY A 1 254 ? -27.474 15.352 -7.278 1.00 88.75 254 GLY A CA 1
ATOM 2006 C C . GLY A 1 254 ? -26.857 16.104 -8.462 1.00 88.75 254 GLY A C 1
ATOM 2007 O O . GLY A 1 254 ? -27.159 15.768 -9.603 1.00 88.75 254 GLY A O 1
ATOM 2008 N N . GLY A 1 255 ? -26.037 17.123 -8.199 1.00 93.75 255 GLY A N 1
ATOM 2009 C CA . GLY A 1 255 ? -25.596 18.106 -9.181 1.00 93.75 255 GLY A CA 1
ATOM 2010 C C . GLY A 1 255 ? -26.577 19.273 -9.280 1.00 93.75 255 GLY A C 1
ATOM 2011 O O . GLY A 1 255 ? -27.785 19.083 -9.448 1.00 93.75 255 GLY A O 1
ATOM 2012 N N . ALA A 1 256 ? -26.062 20.494 -9.168 1.00 96.19 256 ALA A N 1
ATOM 2013 C CA . ALA A 1 256 ? -26.849 21.716 -9.310 1.00 96.19 256 ALA A CA 1
ATOM 2014 C C . ALA A 1 256 ? -26.068 22.780 -10.082 1.00 96.19 256 ALA A C 1
ATOM 2016 O O . ALA A 1 256 ? -24.854 22.891 -9.922 1.00 96.19 256 ALA A O 1
ATOM 2017 N N . THR A 1 257 ? -26.763 23.561 -10.909 1.00 95.06 257 THR A N 1
ATOM 2018 C CA . THR A 1 257 ? -26.155 24.735 -11.549 1.00 95.06 257 THR A CA 1
ATOM 2019 C C . THR A 1 257 ? -26.022 25.878 -10.548 1.00 95.06 257 THR A C 1
ATOM 2021 O O . THR A 1 257 ? -26.741 25.919 -9.546 1.00 95.06 257 THR A O 1
ATOM 2024 N N . GLN A 1 258 ? -25.167 26.861 -10.836 1.00 93.75 258 GLN A N 1
ATOM 2025 C CA . GLN A 1 258 ? -25.082 28.074 -10.018 1.00 93.75 258 GLN A CA 1
ATOM 2026 C C . GLN A 1 258 ? -26.458 28.753 -9.870 1.00 93.75 258 GLN A C 1
ATOM 2028 O O . GLN A 1 258 ? -26.842 29.149 -8.773 1.00 93.75 258 GLN A O 1
ATOM 2033 N N . ALA A 1 259 ? -27.248 28.799 -10.947 1.00 93.19 259 ALA A N 1
ATOM 2034 C CA . ALA A 1 259 ? -28.594 29.369 -10.931 1.00 93.19 259 ALA A CA 1
ATOM 2035 C C . ALA A 1 259 ? -29.567 28.601 -10.016 1.00 93.19 259 ALA A C 1
ATOM 2037 O O . ALA A 1 259 ? -30.427 29.212 -9.380 1.00 93.19 259 ALA A O 1
ATOM 2038 N N . ASP A 1 260 ? -29.443 27.272 -9.932 1.00 94.69 260 ASP A N 1
ATOM 2039 C CA . ASP A 1 260 ? -30.243 26.452 -9.015 1.00 94.69 260 ASP A CA 1
ATOM 2040 C C . ASP A 1 260 ? -29.892 26.730 -7.549 1.00 94.69 260 ASP A C 1
ATOM 2042 O O . ASP A 1 260 ? -30.788 26.784 -6.705 1.00 94.69 260 ASP A O 1
ATOM 2046 N N . LEU A 1 261 ? -28.601 26.902 -7.249 1.00 94.81 261 LEU A N 1
ATOM 2047 C CA . LEU A 1 261 ? -28.102 27.166 -5.897 1.00 94.81 261 LEU A CA 1
ATOM 2048 C C . LEU A 1 261 ? -28.470 28.575 -5.422 1.00 94.81 261 LEU A C 1
ATOM 2050 O O . LEU A 1 261 ? -29.007 28.715 -4.326 1.00 94.81 261 LEU A O 1
ATOM 2054 N N . ILE A 1 262 ? -28.291 29.593 -6.271 1.00 93.12 262 ILE A N 1
ATOM 2055 C CA . ILE A 1 262 ? -28.722 30.973 -5.987 1.00 93.12 262 ILE A CA 1
ATOM 2056 C C . ILE A 1 262 ? -30.226 31.013 -5.718 1.00 93.12 262 ILE A C 1
ATOM 2058 O O . ILE A 1 262 ? -30.667 31.622 -4.749 1.00 93.12 262 ILE A O 1
ATOM 2062 N N . ARG A 1 263 ? -31.030 30.324 -6.540 1.00 91.88 263 ARG A N 1
ATOM 2063 C CA . ARG A 1 263 ? -32.482 30.258 -6.329 1.00 91.88 263 ARG A CA 1
ATOM 2064 C C . ARG A 1 263 ? -32.831 29.609 -4.993 1.00 91.88 263 ARG A C 1
ATOM 2066 O O . ARG A 1 263 ? -33.780 30.049 -4.357 1.00 91.88 263 ARG A O 1
ATOM 2073 N N . SER A 1 264 ? -32.090 28.579 -4.584 1.00 92.69 264 SER A N 1
ATOM 2074 C CA . SER A 1 264 ? -32.289 27.928 -3.289 1.00 92.69 264 SER A CA 1
ATOM 2075 C C . SER A 1 264 ? -32.007 28.889 -2.130 1.00 92.69 264 SER A C 1
ATOM 2077 O O . SER A 1 264 ? -32.816 28.953 -1.213 1.00 92.69 264 SER A O 1
ATOM 2079 N N . LEU A 1 265 ? -30.917 29.662 -2.202 1.00 92.69 265 LEU A N 1
ATOM 2080 C CA . LEU A 1 265 ? -30.543 30.659 -1.189 1.00 92.69 265 LEU A CA 1
ATOM 2081 C C . LEU A 1 265 ? -31.547 31.821 -1.114 1.00 92.69 265 LEU A C 1
ATOM 2083 O O . LEU A 1 265 ? -32.034 32.154 -0.038 1.00 92.69 265 LEU A O 1
ATOM 2087 N N . ALA A 1 266 ? -31.944 32.377 -2.261 1.00 88.44 266 ALA A N 1
ATOM 2088 C CA . ALA A 1 266 ? -32.928 33.461 -2.318 1.00 88.44 266 ALA A CA 1
ATOM 2089 C C . ALA A 1 266 ? -34.333 33.027 -1.848 1.00 88.44 266 ALA A C 1
ATOM 2091 O O . ALA A 1 266 ? -35.143 33.851 -1.433 1.00 88.44 266 ALA A O 1
ATOM 2092 N N . GLN A 1 267 ? -34.654 31.729 -1.938 1.00 88.31 267 GLN A N 1
ATOM 2093 C CA . GLN A 1 267 ? -35.904 31.174 -1.409 1.00 88.31 267 GLN A CA 1
ATOM 2094 C C . GLN A 1 267 ? -35.873 30.964 0.107 1.00 88.31 267 GLN A C 1
ATOM 2096 O O . GLN A 1 267 ? -36.940 31.009 0.719 1.00 88.31 267 GLN A O 1
ATOM 2101 N N . SER A 1 268 ? -34.703 30.701 0.700 1.00 88.38 268 SER A N 1
ATOM 2102 C CA . SER A 1 268 ? -34.574 30.564 2.153 1.00 88.38 268 SER A CA 1
ATOM 2103 C C . SER A 1 268 ? -34.553 31.912 2.864 1.00 88.38 268 SER A C 1
ATOM 2105 O O . SER A 1 268 ? -35.204 32.031 3.895 1.00 88.38 268 SER A O 1
ATOM 2107 N N . GLU A 1 269 ? -33.869 32.913 2.302 1.00 87.44 269 GLU A N 1
ATOM 2108 C CA . GLU A 1 269 ? -33.764 34.255 2.883 1.00 87.44 269 GLU A CA 1
ATOM 2109 C C . GLU A 1 269 ? -33.912 35.326 1.782 1.00 87.44 269 GLU A C 1
ATOM 2111 O O . GLU A 1 269 ? -32.986 35.531 0.991 1.00 87.44 269 GLU A O 1
ATOM 2116 N N . PRO A 1 270 ? -35.079 35.994 1.685 1.00 79.94 270 PRO A N 1
ATOM 2117 C CA . PRO A 1 270 ? -35.360 36.976 0.636 1.00 79.94 270 PRO A CA 1
ATOM 2118 C C . PRO A 1 270 ? -34.478 38.231 0.658 1.00 79.94 270 PRO A C 1
ATOM 2120 O O . PRO A 1 270 ? -34.494 38.974 -0.321 1.00 79.94 270 PRO A O 1
ATOM 2123 N N . GLU A 1 271 ? -33.762 38.494 1.756 1.00 85.06 271 GLU A N 1
ATOM 2124 C CA . GLU A 1 271 ? -32.827 39.622 1.877 1.00 85.06 271 GLU A CA 1
ATOM 2125 C C . GLU A 1 271 ? -31.465 39.363 1.205 1.00 85.06 271 GLU A C 1
ATOM 2127 O O . GLU A 1 271 ? -30.708 40.310 1.012 1.00 85.06 271 GLU A O 1
ATOM 2132 N N . ILE A 1 272 ? -31.153 38.117 0.814 1.00 87.31 272 ILE A N 1
ATOM 2133 C CA . ILE A 1 272 ? -29.892 37.792 0.129 1.00 87.31 272 ILE A CA 1
ATOM 2134 C C . ILE A 1 272 ? -29.929 38.315 -1.308 1.00 87.31 272 ILE A C 1
ATOM 2136 O O . ILE A 1 272 ? -30.685 37.824 -2.156 1.00 87.31 272 ILE A O 1
ATOM 2140 N N . GLU A 1 273 ? -29.050 39.268 -1.608 1.00 88.69 273 GLU A N 1
ATOM 2141 C CA . GLU A 1 273 ? -28.884 39.787 -2.960 1.00 88.69 273 GLU A CA 1
ATOM 2142 C C . GLU A 1 273 ? -28.204 38.754 -3.873 1.00 88.69 273 GLU A C 1
ATOM 2144 O O . GLU A 1 273 ? -27.370 37.942 -3.466 1.00 88.69 273 GLU A O 1
ATOM 2149 N N . THR A 1 274 ? -28.540 38.784 -5.166 1.00 86.44 274 THR A N 1
ATOM 2150 C CA . THR A 1 274 ? -28.000 37.805 -6.130 1.00 86.44 274 THR A CA 1
ATOM 2151 C C . THR A 1 274 ? -26.474 37.886 -6.250 1.00 86.44 274 THR A C 1
ATOM 2153 O O . THR A 1 274 ? -25.826 36.862 -6.455 1.00 86.44 274 THR A O 1
ATOM 2156 N N . GLU A 1 275 ? -25.900 39.084 -6.120 1.00 88.56 275 GLU A N 1
ATOM 2157 C CA . GLU A 1 275 ? -24.449 39.300 -6.172 1.00 88.56 275 GLU A CA 1
ATOM 2158 C C . GLU A 1 275 ? -23.739 38.639 -4.981 1.00 88.56 275 GLU A C 1
ATOM 2160 O O . GLU A 1 275 ? -22.775 37.903 -5.186 1.00 88.56 275 GLU A O 1
ATOM 2165 N N . GLU A 1 276 ? -24.279 38.782 -3.767 1.00 90.94 276 GLU A N 1
ATOM 2166 C CA . GLU A 1 276 ? -23.740 38.150 -2.554 1.00 90.94 276 GLU A CA 1
ATOM 2167 C C . GLU A 1 276 ? -23.783 36.618 -2.651 1.00 90.94 276 GLU A C 1
ATOM 2169 O O . GLU A 1 276 ? -22.810 35.933 -2.332 1.00 90.94 276 GLU A O 1
ATOM 2174 N N . ALA A 1 277 ? -24.881 36.058 -3.175 1.00 91.19 277 ALA A N 1
ATOM 2175 C CA . ALA A 1 277 ? -24.992 34.618 -3.401 1.00 91.19 277 ALA A CA 1
ATOM 2176 C C . ALA A 1 277 ? -23.971 34.103 -4.435 1.00 91.19 277 ALA A C 1
ATOM 2178 O O . ALA A 1 277 ? -23.456 32.990 -4.300 1.00 91.19 277 ALA A O 1
ATOM 2179 N N . VAL A 1 278 ? -23.666 34.890 -5.474 1.00 91.56 278 VAL A N 1
ATOM 2180 C CA . VAL A 1 278 ? -22.643 34.542 -6.472 1.00 91.56 278 VAL A CA 1
ATOM 2181 C C . VAL A 1 278 ? -21.255 34.522 -5.839 1.00 91.56 278 VAL A C 1
ATOM 2183 O O . VAL A 1 278 ? -20.534 33.542 -6.035 1.00 91.56 278 VAL A O 1
ATOM 2186 N N . GLU A 1 279 ? -20.893 35.557 -5.079 1.00 92.62 279 GLU A N 1
ATOM 2187 C CA . GLU A 1 279 ? -19.601 35.646 -4.384 1.00 92.62 279 GLU A CA 1
ATOM 2188 C C . GLU A 1 279 ? -19.426 34.489 -3.393 1.00 92.62 279 GLU A C 1
ATOM 2190 O O . GLU A 1 279 ? -18.420 33.779 -3.440 1.00 92.62 279 GLU A O 1
ATOM 2195 N N . TYR A 1 280 ? -20.453 34.197 -2.591 1.00 93.38 280 TYR A N 1
ATOM 2196 C CA . TYR A 1 280 ? -20.440 33.072 -1.658 1.00 93.38 280 TYR A CA 1
ATOM 2197 C C . TYR A 1 280 ? -20.202 31.727 -2.365 1.00 93.38 280 TYR A C 1
ATOM 2199 O O . TYR A 1 280 ? -19.340 30.940 -1.968 1.00 93.38 280 TYR A O 1
ATOM 2207 N N . LEU A 1 281 ? -20.905 31.455 -3.471 1.00 92.94 281 LEU A N 1
ATOM 2208 C CA . LEU A 1 281 ? -20.698 30.221 -4.239 1.00 92.94 281 LEU A CA 1
ATOM 2209 C C . LEU A 1 281 ? -19.300 30.148 -4.874 1.00 92.94 281 LEU A C 1
ATOM 2211 O O . LEU A 1 281 ? -18.731 29.056 -4.965 1.00 92.94 281 LEU A O 1
ATOM 2215 N N . GLN A 1 282 ? -18.733 31.280 -5.300 1.00 91.44 282 GLN A N 1
ATOM 2216 C CA . GLN A 1 282 ? -17.360 31.334 -5.806 1.00 91.44 282 GLN A CA 1
ATOM 2217 C C . GLN A 1 282 ? -16.353 30.954 -4.719 1.00 91.44 282 GLN A C 1
ATOM 2219 O O . GLN A 1 282 ? -15.444 30.168 -4.995 1.00 91.44 282 GLN A O 1
ATOM 2224 N N . GLU A 1 283 ? -16.542 31.430 -3.488 1.00 91.94 283 GLU A N 1
ATOM 2225 C CA . GLU A 1 283 ? -15.711 31.043 -2.347 1.00 91.94 283 GLU A CA 1
ATOM 2226 C C . GLU A 1 283 ? -15.803 29.539 -2.062 1.00 91.94 283 GLU A C 1
ATOM 2228 O O . GLU A 1 283 ? -14.770 28.881 -1.914 1.00 91.94 283 GLU A O 1
ATOM 2233 N N . LEU A 1 284 ? -17.008 28.954 -2.080 1.00 93.19 284 LEU A N 1
ATOM 2234 C CA . LEU A 1 284 ? -17.192 27.511 -1.867 1.00 93.19 284 LEU A CA 1
ATOM 2235 C C . LEU A 1 284 ? -16.503 26.656 -2.945 1.00 93.19 284 LEU A C 1
ATOM 2237 O O . LEU A 1 284 ? -15.953 25.592 -2.637 1.00 93.19 284 LEU A O 1
ATOM 2241 N N . VAL A 1 285 ? -16.514 27.101 -4.206 1.00 92.12 285 VAL A N 1
ATOM 2242 C CA . VAL A 1 285 ? -15.815 26.419 -5.311 1.00 92.12 285 VAL A CA 1
ATOM 2243 C C . VAL A 1 285 ? -14.299 26.599 -5.200 1.00 92.12 285 VAL A C 1
ATOM 2245 O O . VAL A 1 285 ? -13.550 25.629 -5.359 1.00 92.12 285 VAL A O 1
ATOM 2248 N N . ALA A 1 286 ? -13.829 27.809 -4.886 1.00 88.25 286 ALA A N 1
ATOM 2249 C CA . ALA A 1 286 ? -12.410 28.104 -4.697 1.00 88.25 286 ALA A CA 1
ATOM 2250 C C . ALA A 1 286 ? -11.814 27.302 -3.527 1.00 88.25 286 ALA A C 1
ATOM 2252 O O . ALA A 1 286 ? -10.734 26.724 -3.665 1.00 88.25 286 ALA A O 1
ATOM 2253 N N . ALA A 1 287 ? -12.558 27.179 -2.424 1.00 88.25 287 ALA A N 1
ATOM 2254 C CA . ALA A 1 287 ? -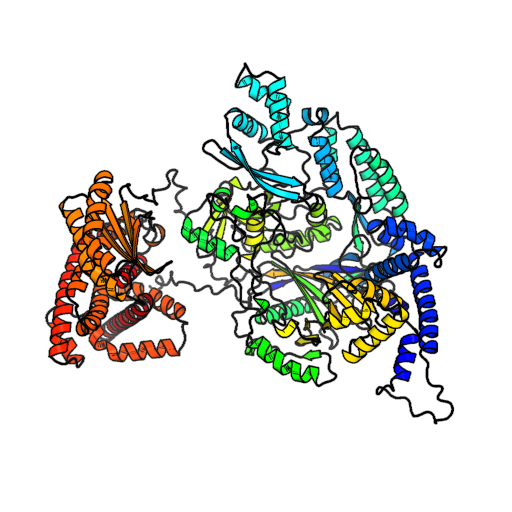12.216 26.361 -1.262 1.00 88.25 287 ALA A CA 1
ATOM 2255 C C . ALA A 1 287 ? -12.386 24.847 -1.501 1.00 88.25 287 ALA A C 1
ATOM 2257 O O . ALA A 1 287 ? -12.066 24.046 -0.628 1.00 88.25 287 ALA A O 1
ATOM 2258 N N . LYS A 1 288 ? -12.877 24.414 -2.674 1.00 89.25 288 LYS A N 1
ATOM 2259 C CA . LYS A 1 288 ? -13.146 23.000 -3.002 1.00 89.25 288 LYS A CA 1
ATOM 2260 C C . LYS A 1 288 ? -14.145 22.322 -2.057 1.00 89.25 288 LYS A C 1
ATOM 2262 O O . LYS A 1 288 ? -14.112 21.099 -1.917 1.00 89.25 288 LYS A O 1
ATOM 2267 N N . ILE A 1 289 ? -15.046 23.088 -1.446 1.00 92.38 289 ILE A N 1
ATOM 2268 C CA . ILE A 1 289 ? -16.230 22.564 -0.747 1.00 92.38 289 ILE A CA 1
ATOM 2269 C C . ILE A 1 289 ? -17.236 22.066 -1.788 1.00 92.38 289 ILE A C 1
ATOM 2271 O O . ILE A 1 289 ? -17.795 20.976 -1.647 1.00 92.38 289 ILE A O 1
ATOM 2275 N N . LEU A 1 290 ? -17.389 22.832 -2.872 1.00 93.38 290 LEU A N 1
ATOM 2276 C CA . LEU A 1 290 ? -18.045 22.401 -4.100 1.00 93.38 290 LEU A CA 1
ATOM 2277 C C . LEU A 1 290 ? -16.997 22.043 -5.162 1.00 93.38 290 LEU A C 1
ATOM 2279 O O . LEU A 1 290 ? -16.004 22.747 -5.352 1.00 93.38 290 LEU A O 1
ATOM 2283 N N . VAL A 1 291 ? -17.227 20.939 -5.865 1.00 93.00 291 VAL A N 1
ATOM 2284 C CA . VAL A 1 291 ? -16.405 20.443 -6.975 1.00 93.00 291 VAL A CA 1
ATOM 2285 C C . VAL A 1 291 ? -17.241 20.370 -8.250 1.00 93.00 291 VAL A C 1
ATOM 2287 O O . VAL A 1 291 ? -18.460 20.209 -8.190 1.00 93.00 291 VAL A O 1
ATOM 2290 N N . SER A 1 292 ? -16.604 20.524 -9.410 1.00 92.56 292 SER A N 1
ATOM 2291 C CA . SER A 1 292 ? -17.307 20.568 -10.695 1.00 92.56 292 SER A CA 1
ATOM 2292 C C . SER A 1 292 ? -17.518 19.175 -11.287 1.00 92.56 292 SER A C 1
ATOM 2294 O O . SER A 1 292 ? -16.788 18.227 -10.994 1.00 92.56 292 SER A O 1
ATOM 2296 N N . GLU A 1 293 ? -18.494 19.045 -12.187 1.00 92.44 293 GLU A N 1
ATOM 2297 C CA . GLU A 1 293 ? -18.699 17.807 -12.948 1.00 92.44 293 GLU A CA 1
ATOM 2298 C C . GLU A 1 293 ? -17.479 17.387 -13.785 1.00 92.44 293 GLU A C 1
ATOM 2300 O O . GLU A 1 293 ? -17.358 16.207 -14.115 1.00 92.44 293 GLU A O 1
ATOM 2305 N N . LEU A 1 294 ? -16.573 18.321 -14.096 1.00 93.00 294 LEU A N 1
ATOM 2306 C CA . LEU A 1 294 ? -15.382 18.107 -14.924 1.00 93.00 294 LEU A CA 1
ATOM 2307 C C . LEU A 1 294 ? -14.253 17.338 -14.216 1.00 93.00 294 LEU A C 1
ATOM 2309 O O . LEU A 1 294 ? -13.264 17.002 -14.868 1.00 93.00 294 LEU A O 1
ATOM 2313 N N . GLU A 1 295 ? -14.366 17.059 -12.913 1.00 91.38 295 GLU A N 1
ATOM 2314 C CA . GLU A 1 295 ? -13.373 16.269 -12.173 1.00 91.38 295 GLU A CA 1
ATOM 2315 C C . GLU A 1 295 ? -13.055 14.936 -12.881 1.00 91.38 295 GLU A C 1
ATOM 2317 O O . GLU A 1 295 ? -13.940 14.205 -13.342 1.00 91.38 295 GLU A O 1
ATOM 2322 N N . LEU A 1 296 ? -11.762 14.607 -12.974 1.00 92.31 296 LEU A N 1
ATOM 2323 C CA . LEU A 1 296 ? -11.301 13.494 -13.801 1.00 92.31 296 LEU A CA 1
ATOM 2324 C C . LEU A 1 296 ? -11.641 12.129 -13.192 1.00 92.31 296 LEU A C 1
ATOM 2326 O O . LEU A 1 296 ? -11.462 11.877 -11.997 1.00 92.31 296 LEU A O 1
ATOM 2330 N N . THR A 1 297 ? -12.038 11.196 -14.055 1.00 92.19 297 THR A N 1
ATOM 2331 C CA . THR A 1 297 ? -12.190 9.784 -13.699 1.00 92.19 297 THR A CA 1
ATOM 2332 C C . THR A 1 297 ? -10.874 9.027 -13.818 1.00 92.19 297 THR A C 1
ATOM 2334 O O . THR A 1 297 ? -10.112 9.217 -14.762 1.00 92.19 297 THR A O 1
ATOM 2337 N N . VAL A 1 298 ? -10.631 8.100 -12.888 1.00 92.88 298 VAL A N 1
ATOM 2338 C CA . VAL A 1 298 ? -9.525 7.120 -12.974 1.00 92.88 298 VAL A CA 1
ATOM 2339 C C . VAL A 1 298 ? -10.014 5.703 -13.280 1.00 92.88 298 VAL A C 1
ATOM 2341 O O . VAL A 1 298 ? -9.204 4.787 -13.420 1.00 92.88 298 VAL A O 1
ATOM 2344 N N . THR A 1 299 ? -11.327 5.518 -13.383 1.00 93.81 299 THR A N 1
ATOM 2345 C CA . THR A 1 299 ? -11.962 4.275 -13.817 1.00 93.81 299 THR A CA 1
ATOM 2346 C C . THR A 1 299 ? -12.887 4.535 -15.006 1.00 93.81 299 THR A C 1
ATOM 2348 O O . THR A 1 299 ? -13.407 5.642 -15.171 1.00 93.81 299 THR A O 1
ATOM 2351 N N . GLY A 1 300 ? -13.078 3.521 -15.845 1.00 92.12 300 GLY A N 1
ATOM 2352 C CA . GLY A 1 300 ? -14.076 3.514 -16.910 1.00 92.12 300 GLY A CA 1
ATOM 2353 C C . GLY A 1 300 ? -13.570 4.083 -18.232 1.00 92.12 300 GLY A C 1
ATOM 2354 O O . GLY A 1 300 ? -12.474 3.758 -18.693 1.00 92.12 300 GLY A O 1
ATOM 2355 N N . ALA A 1 301 ? -14.414 4.882 -18.888 1.00 87.50 301 ALA A N 1
ATOM 2356 C CA . ALA A 1 301 ? -14.099 5.479 -20.184 1.00 87.50 301 ALA A CA 1
ATOM 2357 C C . ALA A 1 301 ? -12.909 6.451 -20.100 1.00 87.50 301 ALA A C 1
ATOM 2359 O O . ALA A 1 301 ? -12.588 6.975 -19.035 1.00 87.50 301 ALA A O 1
ATOM 2360 N N . ASP A 1 302 ? -12.269 6.694 -21.244 1.00 91.06 302 ASP A N 1
ATOM 2361 C CA . ASP A 1 302 ? -11.182 7.668 -21.386 1.00 91.06 302 ASP A CA 1
ATOM 2362 C C . ASP A 1 302 ? -11.602 9.036 -20.792 1.00 91.06 302 ASP A C 1
ATOM 2364 O O . ASP A 1 302 ? -12.681 9.538 -21.143 1.00 91.06 302 ASP A O 1
ATOM 2368 N N . PRO A 1 303 ? -10.803 9.645 -19.891 1.00 92.94 303 PRO A N 1
ATOM 2369 C CA . PRO A 1 303 ? -11.172 10.899 -19.237 1.00 92.94 303 PRO A CA 1
ATOM 2370 C C . PRO A 1 303 ? -11.379 12.046 -20.229 1.00 92.94 303 PRO A C 1
ATOM 2372 O O . PRO A 1 303 ? -12.240 12.894 -20.000 1.00 92.94 303 PRO A O 1
ATOM 2375 N N . LEU A 1 304 ? -10.653 12.050 -21.355 1.00 95.44 304 LEU A N 1
ATOM 2376 C CA . LEU A 1 304 ? -10.837 13.045 -22.411 1.00 95.44 304 LEU A CA 1
ATOM 2377 C C . LEU A 1 304 ? -12.208 12.892 -23.080 1.00 95.44 304 LEU A C 1
ATOM 2379 O O . LEU A 1 304 ? -12.911 13.880 -23.274 1.00 95.44 304 LEU A O 1
ATOM 2383 N N . ASP A 1 305 ? -12.626 11.659 -23.376 1.00 94.31 305 ASP A N 1
ATOM 2384 C CA . ASP A 1 305 ? -13.931 11.403 -23.995 1.00 94.31 305 ASP A CA 1
ATOM 2385 C C . ASP A 1 305 ? -15.081 11.798 -23.053 1.00 94.31 305 ASP A C 1
ATOM 2387 O O . ASP A 1 305 ? -16.124 12.274 -23.503 1.00 94.31 305 ASP A O 1
ATOM 2391 N N . ARG A 1 306 ? -14.911 11.610 -21.735 1.00 92.50 306 ARG A N 1
ATOM 2392 C CA . ARG A 1 306 ? -15.879 12.082 -20.731 1.00 92.50 306 ARG A CA 1
ATOM 2393 C C . ARG A 1 306 ? -15.938 13.606 -20.680 1.00 92.50 306 ARG A C 1
ATOM 2395 O O . ARG A 1 306 ? -17.038 14.147 -20.732 1.00 92.50 306 ARG A O 1
ATOM 2402 N N . MET A 1 307 ? -14.784 14.267 -20.621 1.00 94.88 307 MET A N 1
ATOM 2403 C CA . MET A 1 307 ? -14.699 15.725 -20.609 1.00 94.88 307 MET A CA 1
ATOM 2404 C C . MET A 1 307 ? -15.372 16.322 -21.849 1.00 94.88 307 MET A C 1
ATOM 2406 O O . MET A 1 307 ? -16.197 17.214 -21.714 1.00 94.88 307 MET A O 1
ATOM 2410 N N . LEU A 1 308 ? -15.113 15.782 -23.045 1.00 96.00 308 LEU A N 1
ATOM 2411 C CA . LEU A 1 308 ? -15.744 16.248 -24.286 1.00 96.00 308 LEU A CA 1
ATOM 2412 C C . LEU A 1 308 ? -17.279 16.199 -24.230 1.00 96.00 308 LEU A C 1
ATOM 2414 O O . LEU A 1 308 ? -17.921 17.187 -24.579 1.00 96.00 308 LEU A O 1
ATOM 2418 N N . ARG A 1 309 ? -17.867 15.109 -23.710 1.00 93.75 309 ARG A N 1
ATOM 2419 C CA . ARG A 1 309 ? -19.329 15.001 -23.518 1.00 93.75 309 ARG A CA 1
ATOM 2420 C C . ARG A 1 309 ? -19.889 16.031 -22.536 1.00 93.75 309 ARG A C 1
ATOM 2422 O O . ARG A 1 309 ? -21.040 16.427 -22.657 1.00 93.75 309 ARG A O 1
ATOM 2429 N N . GLN A 1 310 ? -19.105 16.440 -21.544 1.00 93.38 310 GLN A N 1
ATOM 2430 C CA . GLN A 1 310 ? -19.519 17.468 -20.585 1.00 93.38 310 GLN A CA 1
ATOM 2431 C C . GLN A 1 310 ? -19.423 18.862 -21.210 1.00 93.38 310 GLN A C 1
ATOM 2433 O O . GLN A 1 310 ? -20.358 19.649 -21.094 1.00 93.38 310 GLN A O 1
ATOM 2438 N N . LEU A 1 311 ? -18.342 19.131 -21.950 1.00 94.94 311 LEU A N 1
ATOM 2439 C CA . LEU A 1 311 ? -18.144 20.390 -22.669 1.00 94.94 311 LEU A CA 1
ATOM 2440 C C . LEU A 1 311 ? -19.186 20.615 -23.776 1.00 94.94 311 LEU A C 1
ATOM 2442 O O . LEU A 1 311 ? -19.520 21.761 -24.044 1.00 94.94 311 LEU A O 1
ATOM 2446 N N . GLU A 1 312 ? -19.764 19.560 -24.365 1.00 92.69 312 GLU A N 1
ATOM 2447 C CA . GLU A 1 312 ? -20.902 19.674 -25.301 1.00 92.69 312 GLU A CA 1
ATOM 2448 C C . GLU A 1 312 ? -22.101 20.435 -24.714 1.00 92.69 312 GLU A C 1
ATOM 2450 O O . GLU A 1 312 ? -22.860 21.058 -25.457 1.00 92.69 312 GLU A O 1
ATOM 2455 N N . ARG A 1 313 ? -22.280 20.388 -23.388 1.00 92.06 313 ARG A N 1
ATOM 2456 C CA . ARG A 1 313 ? -23.387 21.040 -22.681 1.00 92.06 313 ARG A CA 1
ATOM 2457 C C . ARG A 1 313 ? -23.040 22.452 -22.192 1.00 92.06 313 ARG A C 1
ATOM 2459 O O . ARG A 1 313 ? -23.932 23.125 -21.687 1.00 92.06 313 ARG A O 1
ATOM 2466 N N . ILE A 1 314 ? -21.777 22.872 -22.318 1.00 93.56 314 ILE A N 1
ATOM 2467 C CA . ILE A 1 314 ? -21.240 24.117 -21.754 1.00 93.56 314 ILE A CA 1
ATOM 2468 C C . ILE A 1 314 ? -20.804 25.032 -22.902 1.00 93.56 314 ILE A C 1
ATOM 2470 O O . ILE A 1 314 ? -19.683 24.937 -23.409 1.00 93.56 314 ILE A O 1
ATOM 2474 N N . GLY A 1 315 ? -21.703 25.915 -23.336 1.00 90.56 315 GLY A N 1
ATOM 2475 C CA . GLY A 1 315 ? -21.506 26.740 -24.530 1.00 90.56 315 GLY A CA 1
ATOM 2476 C C . GLY A 1 315 ? -20.305 27.682 -24.418 1.00 90.56 315 GLY A C 1
ATOM 2477 O O . GLY A 1 315 ? -19.546 27.842 -25.377 1.00 90.56 315 GLY A O 1
ATOM 2478 N N . SER A 1 316 ? -20.082 28.249 -23.231 1.00 93.12 316 SER A N 1
ATOM 2479 C CA . SER A 1 316 ? -18.922 29.097 -22.911 1.00 93.12 316 SER A CA 1
ATOM 2480 C C . SER A 1 316 ? -17.564 28.400 -23.096 1.00 93.12 316 SER A C 1
ATOM 2482 O O . SER A 1 316 ? -16.568 29.066 -23.377 1.00 93.12 316 SER A O 1
ATOM 2484 N N . ALA A 1 317 ? -17.506 27.063 -23.051 1.00 93.94 317 ALA A N 1
ATOM 2485 C CA . ALA A 1 317 ? -16.277 26.288 -23.238 1.00 93.94 317 ALA A CA 1
ATOM 2486 C C . ALA A 1 317 ? -16.034 25.821 -24.693 1.00 93.94 317 ALA A C 1
ATOM 2488 O O . ALA A 1 317 ? -15.158 24.985 -24.942 1.00 93.94 317 ALA A O 1
ATOM 2489 N N . GLY A 1 318 ? -16.759 26.368 -25.678 1.00 93.81 318 GLY A N 1
ATOM 2490 C CA . GLY A 1 318 ? -16.736 25.898 -27.072 1.00 93.81 318 GLY A CA 1
ATOM 2491 C C . GLY A 1 318 ? -15.345 25.839 -27.727 1.00 93.81 318 GLY A C 1
ATOM 2492 O O . GLY A 1 318 ? -15.052 24.903 -28.474 1.00 93.81 318 GLY A O 1
ATOM 2493 N N . ARG A 1 319 ? -14.433 26.773 -27.404 1.00 94.06 319 ARG A N 1
ATOM 2494 C CA . ARG A 1 319 ? -13.040 26.732 -27.904 1.00 94.06 319 ARG A CA 1
ATOM 2495 C C . ARG A 1 319 ? -12.279 25.512 -27.378 1.00 94.06 319 ARG A C 1
ATOM 2497 O O . ARG A 1 319 ? -11.607 24.837 -28.156 1.00 94.06 319 ARG A O 1
ATOM 2504 N N . PHE A 1 320 ? -12.399 25.213 -26.082 1.00 96.38 320 PHE A N 1
ATOM 2505 C CA . PHE A 1 320 ? -11.786 24.023 -25.483 1.00 96.38 320 PHE A CA 1
ATOM 2506 C C . PHE A 1 320 ? -12.350 22.756 -26.118 1.00 96.38 320 PHE A C 1
ATOM 2508 O O . PHE A 1 320 ? -11.583 21.891 -26.535 1.00 96.38 320 PHE A O 1
ATOM 2515 N N . GLN A 1 321 ? -13.675 22.676 -26.269 1.00 96.06 321 GLN A N 1
ATOM 2516 C CA . GLN A 1 321 ? -14.340 21.544 -26.911 1.00 96.06 321 GLN A CA 1
ATOM 2517 C C . GLN A 1 321 ? -13.805 21.298 -28.333 1.00 96.06 321 GLN A C 1
ATOM 2519 O O . GLN A 1 321 ? -13.452 20.167 -28.673 1.00 96.06 321 GLN A O 1
ATOM 2524 N N . GLN A 1 322 ? -13.697 22.345 -29.158 1.00 95.81 322 GLN A N 1
ATOM 2525 C CA . GLN A 1 322 ? -13.227 22.242 -30.543 1.00 95.81 322 GLN A CA 1
ATOM 2526 C C . GLN A 1 322 ? -11.776 21.743 -30.633 1.00 95.81 322 GLN A C 1
ATOM 2528 O O . GLN A 1 322 ? -11.481 20.806 -31.386 1.00 95.81 322 GLN A O 1
ATOM 2533 N N . VAL A 1 323 ? -10.869 22.349 -29.861 1.00 96.69 323 VAL A N 1
ATOM 2534 C CA . VAL A 1 323 ? -9.444 21.984 -29.857 1.00 96.69 323 VAL A CA 1
ATOM 2535 C C . VAL A 1 323 ? -9.255 20.560 -29.327 1.00 96.69 323 VAL A C 1
ATOM 2537 O O . VAL A 1 323 ? -8.563 19.754 -29.949 1.00 96.69 323 VAL A O 1
ATOM 2540 N N . LEU A 1 324 ? -9.921 20.200 -28.227 1.00 97.00 324 LEU A N 1
ATOM 2541 C CA . LEU A 1 324 ? -9.817 18.866 -27.630 1.00 97.00 324 LEU A CA 1
ATOM 2542 C C . LEU A 1 324 ? -10.436 17.769 -28.511 1.00 97.00 324 LEU A C 1
ATOM 2544 O O . LEU A 1 324 ? -9.899 16.663 -28.566 1.00 97.00 324 LEU A O 1
ATOM 2548 N N . THR A 1 325 ? -11.504 18.071 -29.255 1.00 97.06 325 THR A N 1
ATOM 2549 C CA . THR A 1 325 ? -12.089 17.139 -30.238 1.00 97.06 325 THR A CA 1
ATOM 2550 C C . THR A 1 325 ? -11.109 16.860 -31.377 1.00 97.06 325 THR A C 1
ATOM 2552 O O . THR A 1 325 ? -10.914 15.708 -31.771 1.00 97.06 325 THR A O 1
ATOM 2555 N N . THR A 1 326 ? -10.441 17.905 -31.871 1.00 95.88 326 THR A N 1
ATOM 2556 C CA . THR A 1 326 ? -9.411 17.786 -32.916 1.00 95.88 326 THR A CA 1
ATOM 2557 C C . THR A 1 326 ? -8.222 16.971 -32.411 1.00 95.88 326 THR A C 1
ATOM 2559 O O . THR A 1 326 ? -7.802 16.016 -33.063 1.00 95.88 326 THR A O 1
ATOM 2562 N N . CYS A 1 327 ? -7.752 17.271 -31.197 1.00 96.50 327 CYS A N 1
ATOM 2563 C CA . CYS A 1 327 ? -6.711 16.515 -30.509 1.00 96.50 327 CYS A CA 1
ATOM 2564 C C . CYS A 1 327 ? -7.071 15.024 -30.381 1.00 96.50 327 CYS A C 1
ATOM 2566 O O . CYS A 1 327 ? -6.261 14.162 -30.723 1.00 96.50 327 CYS A O 1
ATOM 2568 N N . ARG A 1 328 ? -8.305 14.694 -29.970 1.00 96.94 328 ARG A N 1
ATOM 2569 C CA . ARG A 1 328 ? -8.775 13.304 -29.871 1.00 96.94 328 ARG A CA 1
ATOM 2570 C C . ARG A 1 328 ? -8.736 12.577 -31.217 1.00 96.94 328 ARG A C 1
ATOM 2572 O O . ARG A 1 328 ? -8.274 11.436 -31.273 1.00 96.94 328 ARG A O 1
ATOM 2579 N N . ALA A 1 329 ? -9.188 13.226 -32.289 1.00 96.50 329 ALA A N 1
ATOM 2580 C CA . ALA A 1 329 ? -9.156 12.657 -33.635 1.00 96.50 329 ALA A CA 1
ATOM 2581 C C . ALA A 1 329 ? -7.718 12.442 -34.143 1.00 96.50 329 ALA A C 1
ATOM 2583 O O . ALA A 1 329 ? -7.412 11.381 -34.688 1.00 96.50 329 ALA A O 1
ATOM 2584 N N . GLU A 1 330 ? -6.817 13.402 -33.916 1.00 96.12 330 GLU A N 1
ATOM 2585 C CA . GLU A 1 330 ? -5.402 13.288 -34.296 1.00 96.12 330 GLU A CA 1
ATOM 2586 C C . GLU A 1 330 ? -4.681 12.190 -33.501 1.00 96.12 330 GLU A C 1
ATOM 2588 O O . GLU A 1 330 ? -3.920 11.423 -34.087 1.00 96.12 330 GLU A O 1
ATOM 2593 N N . LEU A 1 331 ? -4.953 12.033 -32.199 1.00 96.94 331 LEU A N 1
ATOM 2594 C CA . LEU A 1 331 ? -4.421 10.909 -31.415 1.00 96.94 331 LEU A CA 1
ATOM 2595 C C . LEU A 1 331 ? -4.874 9.553 -31.976 1.00 96.94 331 LEU A C 1
ATOM 2597 O O . LEU A 1 331 ? -4.068 8.628 -32.053 1.00 96.94 331 LEU A O 1
ATOM 2601 N N . ALA A 1 332 ? -6.130 9.437 -32.415 1.00 95.94 332 ALA A N 1
ATOM 2602 C CA . ALA A 1 332 ? -6.635 8.214 -33.036 1.00 95.94 332 ALA A CA 1
ATOM 2603 C C . ALA A 1 332 ? -5.986 7.932 -34.408 1.00 95.94 332 ALA A C 1
ATOM 2605 O O . ALA A 1 332 ? -5.638 6.785 -34.691 1.00 95.94 332 ALA A O 1
ATOM 2606 N N . ASP A 1 333 ? -5.771 8.956 -35.246 1.00 96.25 333 ASP A N 1
ATOM 2607 C CA . ASP A 1 333 ? -5.037 8.808 -36.517 1.00 96.25 333 ASP A CA 1
ATOM 2608 C C . ASP A 1 333 ? -3.564 8.442 -36.283 1.00 96.25 333 ASP A C 1
ATOM 2610 O O . ASP A 1 333 ? -3.007 7.619 -37.010 1.00 96.25 333 ASP A O 1
ATOM 2614 N N . ILE A 1 334 ? -2.935 9.001 -35.244 1.00 96.25 334 ILE A N 1
ATOM 2615 C CA . ILE A 1 334 ? -1.601 8.592 -34.807 1.00 96.25 334 ILE A CA 1
ATOM 2616 C C . ILE A 1 334 ? -1.626 7.111 -34.409 1.00 96.25 334 ILE A C 1
ATOM 2618 O O . ILE A 1 334 ? -0.828 6.344 -34.939 1.00 96.25 334 ILE A O 1
ATOM 2622 N N . ASP A 1 335 ? -2.526 6.666 -33.536 1.00 96.00 335 ASP A N 1
ATOM 2623 C CA . ASP A 1 335 ? -2.595 5.263 -33.093 1.00 96.00 335 ASP A CA 1
ATOM 2624 C C . ASP A 1 335 ? -2.821 4.261 -34.242 1.00 96.00 335 ASP A C 1
ATOM 2626 O O . ASP A 1 335 ? -2.320 3.139 -34.186 1.00 96.00 335 ASP A O 1
ATOM 2630 N N . ALA A 1 336 ? -3.507 4.670 -35.313 1.00 94.88 336 ALA A N 1
ATOM 2631 C CA . ALA A 1 336 ? -3.779 3.830 -36.482 1.00 94.88 336 ALA A CA 1
ATOM 2632 C C . ALA A 1 336 ? -2.581 3.655 -37.441 1.00 94.88 336 ALA A C 1
ATOM 2634 O O . ALA A 1 336 ? -2.654 2.862 -38.385 1.00 94.88 336 ALA A O 1
ATOM 2635 N N . ARG A 1 337 ? -1.482 4.395 -37.246 1.00 93.56 337 ARG A N 1
ATOM 2636 C CA . ARG A 1 337 ? -0.299 4.364 -38.123 1.00 93.56 337 ARG A CA 1
ATOM 2637 C C . ARG A 1 337 ? 0.853 3.555 -37.517 1.00 93.56 337 ARG A C 1
ATOM 2639 O O . ARG A 1 337 ? 0.977 3.486 -36.296 1.00 93.56 337 ARG A O 1
ATOM 2646 N N . PRO A 1 338 ? 1.781 3.041 -38.350 1.00 92.88 338 PRO A N 1
ATOM 2647 C CA . PRO A 1 338 ? 2.987 2.376 -37.863 1.00 92.88 338 PRO A CA 1
ATOM 2648 C C . PRO A 1 338 ? 3.843 3.276 -36.965 1.00 92.88 338 PRO A C 1
ATOM 2650 O O . PRO A 1 338 ? 3.871 4.506 -37.122 1.00 92.88 338 PRO A O 1
ATOM 2653 N N . LEU A 1 339 ? 4.608 2.651 -36.070 1.00 94.38 339 LEU A N 1
ATOM 2654 C CA . LEU A 1 339 ? 5.587 3.347 -35.237 1.00 94.38 339 LEU A CA 1
ATOM 2655 C C . LEU A 1 339 ? 6.611 4.109 -36.097 1.00 94.38 339 LEU A C 1
ATOM 2657 O O . LEU A 1 339 ? 7.039 3.643 -37.151 1.00 94.38 339 LEU A O 1
ATOM 2661 N N . GLY A 1 340 ? 7.006 5.293 -35.638 1.00 92.56 340 GLY A N 1
ATOM 2662 C CA . GLY A 1 340 ? 7.912 6.216 -36.323 1.00 92.56 340 GLY A CA 1
ATOM 2663 C C . GLY A 1 340 ? 7.226 7.322 -37.124 1.00 92.56 340 GLY A C 1
ATOM 2664 O O . GLY A 1 340 ? 7.890 8.239 -37.599 1.00 92.56 340 GLY A O 1
ATOM 2665 N N . SER A 1 341 ? 5.900 7.267 -37.260 1.00 92.19 341 SER A N 1
ATOM 2666 C CA . SER A 1 341 ? 5.101 8.276 -37.969 1.00 92.19 341 SER A CA 1
ATOM 2667 C C . SER A 1 341 ? 4.525 9.377 -37.063 1.00 92.19 341 SER A C 1
ATOM 2669 O O . SER A 1 341 ? 3.914 10.320 -37.571 1.00 92.19 341 SER A O 1
ATOM 2671 N N . GLY A 1 342 ? 4.694 9.270 -35.737 1.00 91.12 342 GLY A N 1
ATOM 2672 C CA . GLY A 1 342 ? 4.005 10.123 -34.761 1.00 91.12 342 GLY A CA 1
ATOM 2673 C C . GLY A 1 342 ? 4.674 11.473 -34.475 1.00 91.12 342 GLY A C 1
ATOM 2674 O O . GLY A 1 342 ? 3.975 12.456 -34.251 1.00 91.12 342 GLY A O 1
ATOM 2675 N N . THR A 1 343 ? 6.009 11.571 -34.519 1.00 93.06 343 THR A N 1
ATOM 2676 C CA . THR A 1 343 ? 6.776 12.720 -33.979 1.00 93.06 343 THR A CA 1
ATOM 2677 C C . THR A 1 343 ? 6.297 14.093 -34.467 1.00 93.06 343 THR A C 1
ATOM 2679 O O . THR A 1 343 ? 6.016 14.982 -33.663 1.00 93.06 343 THR A O 1
ATOM 2682 N N . ALA A 1 344 ? 6.167 14.282 -35.784 1.00 93.75 344 ALA A N 1
ATOM 2683 C CA . ALA A 1 344 ? 5.721 15.558 -36.349 1.00 93.75 344 ALA A CA 1
ATOM 2684 C C . ALA A 1 344 ? 4.263 15.884 -35.977 1.00 93.75 344 ALA A C 1
ATOM 2686 O O . ALA A 1 344 ? 3.921 17.047 -35.768 1.00 93.75 344 ALA A O 1
ATOM 2687 N N . ARG A 1 345 ? 3.415 14.856 -35.853 1.00 94.75 345 ARG A N 1
ATOM 2688 C CA . ARG A 1 345 ? 1.998 14.998 -35.500 1.00 94.75 345 ARG A CA 1
ATOM 2689 C C . ARG A 1 345 ? 1.817 15.363 -34.035 1.00 94.75 345 ARG A C 1
ATOM 2691 O O . ARG A 1 345 ? 1.052 16.271 -33.745 1.00 94.75 345 ARG A O 1
ATOM 2698 N N . TYR A 1 346 ? 2.582 14.755 -33.129 1.00 95.44 346 TYR A N 1
ATOM 2699 C CA . TYR A 1 346 ? 2.577 15.167 -31.725 1.00 95.44 346 TYR A CA 1
ATOM 2700 C C . TYR A 1 346 ? 3.033 16.622 -31.549 1.00 95.44 346 TYR A C 1
ATOM 2702 O O . TYR A 1 346 ? 2.448 17.342 -30.748 1.00 95.44 346 TYR A O 1
ATOM 2710 N N . ARG A 1 347 ? 4.037 17.091 -32.310 1.00 94.81 347 ARG A N 1
ATOM 2711 C CA . ARG A 1 347 ? 4.442 18.512 -32.286 1.00 94.81 347 ARG A CA 1
ATOM 2712 C C . ARG A 1 347 ? 3.342 19.437 -32.807 1.00 94.81 347 ARG A C 1
ATOM 2714 O O . ARG A 1 347 ? 3.103 20.470 -32.190 1.00 94.81 347 ARG A O 1
ATOM 2721 N N . LYS A 1 348 ? 2.671 19.061 -33.902 1.00 94.81 348 LYS A N 1
ATOM 2722 C CA . LYS A 1 348 ? 1.512 19.796 -34.434 1.00 94.81 348 LYS A CA 1
ATOM 2723 C C . LYS A 1 348 ? 0.412 19.909 -33.373 1.00 94.81 348 LYS A C 1
ATOM 2725 O O . LYS A 1 348 ? -0.021 21.011 -33.065 1.00 94.81 348 LYS A O 1
ATOM 2730 N N . LEU A 1 349 ? 0.054 18.787 -32.753 1.00 95.12 349 LEU A N 1
ATOM 2731 C CA . LEU A 1 349 ? -0.927 18.719 -31.672 1.00 95.12 349 LEU A CA 1
ATOM 2732 C C . LEU A 1 349 ? -0.514 19.580 -30.469 1.00 95.12 349 LEU A C 1
ATOM 2734 O O . LEU A 1 349 ? -1.344 20.285 -29.910 1.00 95.12 349 LEU A O 1
ATOM 2738 N N . ALA A 1 350 ? 0.769 19.598 -30.100 1.00 95.56 350 ALA A N 1
ATOM 2739 C CA . ALA A 1 350 ? 1.264 20.487 -29.051 1.00 95.56 350 ALA A CA 1
ATOM 2740 C C . ALA A 1 350 ? 1.122 21.973 -29.422 1.00 95.56 350 ALA A C 1
ATOM 2742 O O . ALA A 1 350 ? 0.782 22.780 -28.566 1.00 95.56 350 ALA A O 1
ATOM 2743 N N . THR A 1 351 ? 1.355 22.350 -30.685 1.00 95.06 351 THR A N 1
ATOM 2744 C CA . THR A 1 351 ? 1.125 23.731 -31.150 1.00 95.06 351 THR A CA 1
ATOM 2745 C C . THR A 1 351 ? -0.349 24.120 -31.055 1.00 95.06 351 THR A C 1
ATOM 2747 O O . THR A 1 351 ? -0.645 25.202 -30.565 1.00 95.06 351 THR A O 1
ATOM 2750 N N . GLU A 1 352 ? -1.264 23.233 -31.451 1.00 94.19 352 GLU A N 1
ATOM 2751 C CA . GLU A 1 352 ? -2.712 23.467 -31.347 1.00 94.19 352 GLU A CA 1
ATOM 2752 C C . GLU A 1 352 ? -3.169 23.575 -29.880 1.00 94.19 352 GLU A C 1
ATOM 2754 O O . GLU A 1 352 ? -3.926 24.472 -29.522 1.00 94.19 352 GLU A O 1
ATOM 2759 N N . LEU A 1 353 ? -2.662 22.713 -28.991 1.00 96.12 353 LEU A N 1
ATOM 2760 C CA . LEU A 1 353 ? -2.976 22.767 -27.558 1.00 96.12 353 LEU A CA 1
ATOM 2761 C C . LEU A 1 353 ? -2.401 24.006 -26.857 1.00 96.12 353 LEU A C 1
ATOM 2763 O O . LEU A 1 353 ? -2.980 24.466 -25.875 1.00 96.12 353 LEU A O 1
ATOM 2767 N N . ALA A 1 354 ? -1.304 24.574 -27.365 1.00 94.94 354 ALA A N 1
ATOM 2768 C CA . ALA A 1 354 ? -0.733 25.822 -26.853 1.00 94.94 354 ALA A CA 1
ATOM 2769 C C . ALA A 1 354 ? -1.611 27.052 -27.144 1.00 94.94 354 ALA A C 1
ATOM 2771 O O . ALA A 1 354 ? -1.381 28.116 -26.574 1.00 94.94 354 ALA A O 1
ATOM 2772 N N . GLU A 1 355 ? -2.626 26.926 -28.006 1.00 93.06 355 GLU A N 1
ATOM 2773 C CA . GLU A 1 355 ? -3.623 27.975 -28.225 1.00 93.06 355 GLU A CA 1
ATOM 2774 C C . GLU A 1 355 ? -4.658 28.076 -27.094 1.00 93.06 355 GLU A C 1
ATOM 2776 O O . GLU A 1 355 ? -5.455 29.023 -27.077 1.00 93.06 355 GLU A O 1
ATOM 2781 N N . LEU A 1 356 ? -4.701 27.094 -26.188 1.00 95.81 356 LEU A N 1
ATOM 2782 C CA . LEU A 1 356 ? -5.506 27.144 -24.971 1.00 95.81 356 LEU A CA 1
ATOM 2783 C C . LEU A 1 356 ? -4.723 27.871 -23.865 1.00 95.81 356 LEU A C 1
ATOM 2785 O O . LEU A 1 356 ? -3.503 27.730 -23.792 1.00 95.81 356 LEU A O 1
ATOM 2789 N N . PRO A 1 357 ? -5.394 28.608 -22.962 1.00 94.69 357 PRO A N 1
ATOM 2790 C CA . PRO A 1 357 ? -4.754 29.332 -21.857 1.00 94.69 357 PRO A CA 1
ATOM 2791 C C . PRO A 1 357 ? -4.313 28.395 -20.709 1.00 94.69 357 PRO A C 1
ATOM 2793 O O . PRO A 1 357 ? -4.578 28.657 -19.537 1.00 94.69 357 PRO A O 1
ATOM 2796 N N . VAL A 1 358 ? -3.671 27.269 -21.042 1.00 94.38 358 VAL A N 1
ATOM 2797 C CA . VAL A 1 358 ? -3.235 26.234 -20.098 1.00 94.38 358 VAL A CA 1
ATOM 2798 C C . VAL A 1 358 ? -1.828 25.755 -20.450 1.00 94.38 358 VAL A C 1
ATOM 2800 O O . VAL A 1 358 ? -1.609 25.125 -21.484 1.00 94.38 358 VAL A O 1
ATOM 2803 N N . ASP A 1 359 ? -0.880 25.992 -19.545 1.00 92.94 359 ASP A N 1
ATOM 2804 C CA . ASP A 1 359 ? 0.523 25.625 -19.742 1.00 92.94 359 ASP A CA 1
ATOM 2805 C C . ASP A 1 359 ? 0.784 24.118 -19.585 1.00 92.94 359 ASP A C 1
ATOM 2807 O O . ASP A 1 359 ? 0.300 23.460 -18.650 1.00 92.94 359 ASP A O 1
ATOM 2811 N N . PHE A 1 360 ? 1.684 23.585 -20.414 1.00 93.38 360 PHE A N 1
ATOM 2812 C CA . PHE A 1 360 ? 2.151 22.199 -20.347 1.00 93.38 360 PHE A CA 1
ATOM 2813 C C . PHE A 1 360 ? 3.666 22.065 -20.551 1.00 93.38 360 PHE A C 1
ATOM 2815 O O . PHE A 1 360 ? 4.324 22.919 -21.137 1.00 93.38 360 PHE A O 1
ATOM 2822 N N . ASP A 1 361 ? 4.212 20.947 -20.069 1.00 90.88 361 ASP A N 1
ATOM 2823 C CA . ASP A 1 361 ? 5.554 20.472 -20.417 1.00 90.88 361 ASP A CA 1
ATOM 2824 C C . ASP A 1 361 ? 5.402 19.465 -21.563 1.00 90.88 361 ASP A C 1
ATOM 2826 O O . ASP A 1 361 ? 4.691 18.470 -21.415 1.00 90.88 361 ASP A O 1
ATOM 2830 N N . LEU A 1 362 ? 6.063 19.701 -22.701 1.00 91.88 362 LEU A N 1
ATOM 2831 C CA . LEU A 1 362 ? 5.986 18.807 -23.861 1.00 91.88 362 LEU A CA 1
ATOM 2832 C C . LEU A 1 362 ? 6.439 17.379 -23.515 1.00 91.88 362 LEU A C 1
ATOM 2834 O O . LEU A 1 362 ? 5.895 16.415 -24.049 1.00 91.88 362 LEU A O 1
ATOM 2838 N N . ASN A 1 363 ? 7.374 17.231 -22.569 1.00 88.62 363 ASN A N 1
ATOM 2839 C CA . ASN A 1 363 ? 7.861 15.936 -22.086 1.00 88.62 363 ASN A CA 1
ATOM 2840 C C . ASN A 1 363 ? 6.791 15.156 -21.292 1.00 88.62 363 ASN A C 1
ATOM 2842 O O . ASN A 1 363 ? 7.011 14.003 -20.920 1.00 88.62 363 ASN A O 1
ATOM 2846 N N . ARG A 1 364 ? 5.667 15.802 -20.960 1.00 88.88 364 ARG A N 1
ATOM 2847 C CA . ARG A 1 364 ? 4.565 15.278 -20.140 1.00 88.88 364 ARG A CA 1
ATOM 2848 C C . ARG A 1 364 ? 3.204 15.630 -20.734 1.00 88.88 364 ARG A C 1
ATOM 2850 O O . ARG A 1 364 ? 2.248 15.831 -19.998 1.00 88.88 364 ARG A O 1
ATOM 2857 N N . LEU A 1 365 ? 3.128 15.773 -22.052 1.00 94.69 365 LEU A N 1
ATOM 2858 C CA . LEU A 1 365 ? 1.872 16.098 -22.722 1.00 94.69 365 LEU A CA 1
ATOM 2859 C C . LEU A 1 365 ? 1.106 14.838 -23.133 1.00 94.69 365 LEU A C 1
ATOM 2861 O O . LEU A 1 365 ? -0.119 14.813 -23.055 1.00 94.69 365 LEU A O 1
ATOM 2865 N N . ILE A 1 366 ? 1.829 13.798 -23.561 1.00 95.44 366 ILE A N 1
ATOM 2866 C CA . ILE A 1 366 ? 1.265 12.573 -24.133 1.00 95.44 366 ILE A CA 1
ATOM 2867 C C . ILE A 1 366 ? 1.742 11.357 -23.344 1.00 95.44 366 ILE A C 1
ATOM 2869 O O . ILE A 1 366 ? 2.941 11.132 -23.183 1.00 95.44 366 ILE A O 1
ATOM 2873 N N . GLN A 1 367 ? 0.794 10.528 -22.919 1.00 94.88 367 GLN A N 1
ATOM 2874 C CA . GLN A 1 367 ? 1.042 9.212 -22.349 1.00 94.88 367 GLN A CA 1
ATOM 2875 C C . GLN A 1 367 ? 0.785 8.143 -23.416 1.00 94.88 367 GLN A C 1
ATOM 2877 O O . GLN A 1 367 ? -0.286 8.105 -24.019 1.00 94.88 367 GLN A O 1
ATOM 2882 N N . VAL A 1 368 ? 1.754 7.248 -23.621 1.00 95.56 368 VAL A N 1
ATOM 2883 C CA . VAL A 1 368 ? 1.646 6.147 -24.593 1.00 95.56 368 VAL A CA 1
ATOM 2884 C C . VAL A 1 368 ? 1.884 4.806 -23.913 1.00 95.56 368 VAL A C 1
ATOM 2886 O O . VAL A 1 368 ? 2.764 4.683 -23.054 1.00 95.56 368 VAL A O 1
ATOM 2889 N N . ASP A 1 369 ? 1.108 3.808 -24.319 1.00 96.31 369 ASP A N 1
ATOM 2890 C CA . ASP A 1 369 ? 1.307 2.399 -23.994 1.00 96.31 369 ASP A CA 1
ATOM 2891 C C . ASP A 1 369 ? 1.375 1.568 -25.284 1.00 96.31 369 ASP A C 1
ATOM 2893 O O . ASP A 1 369 ? 0.621 1.806 -26.229 1.00 96.31 369 ASP A O 1
ATOM 2897 N N . MET A 1 370 ? 2.298 0.602 -25.338 1.00 96.94 370 MET A N 1
ATOM 2898 C CA . MET A 1 370 ? 2.546 -0.220 -26.527 1.00 96.94 370 MET A CA 1
ATOM 2899 C C . MET A 1 370 ? 1.985 -1.635 -26.362 1.00 96.94 370 MET A C 1
ATOM 2901 O O . MET A 1 370 ? 2.279 -2.327 -25.381 1.00 96.94 370 MET A O 1
ATOM 2905 N N . TRP A 1 371 ? 1.245 -2.089 -27.369 1.00 97.12 371 TRP A N 1
ATOM 2906 C CA . TRP A 1 371 ? 0.810 -3.472 -27.517 1.00 97.12 371 TRP A CA 1
ATOM 2907 C C . TRP A 1 371 ? 1.646 -4.179 -28.583 1.00 97.12 371 TRP A C 1
ATOM 2909 O O . TRP A 1 371 ? 1.841 -3.663 -29.684 1.00 97.12 371 TRP A O 1
ATOM 2919 N N . LYS A 1 372 ? 2.141 -5.375 -28.261 1.00 96.25 372 LYS A N 1
ATOM 2920 C CA . LYS A 1 372 ? 2.969 -6.190 -29.152 1.00 96.25 372 LYS A CA 1
ATOM 2921 C C . LYS A 1 372 ? 2.208 -7.471 -29.504 1.00 96.25 372 LYS A C 1
ATOM 2923 O O . LYS A 1 372 ? 2.105 -8.352 -28.649 1.00 96.25 372 LYS A O 1
ATOM 2928 N N . PRO A 1 373 ? 1.657 -7.596 -30.722 1.00 95.19 373 PRO A N 1
ATOM 2929 C CA . PRO A 1 373 ? 1.036 -8.842 -31.160 1.00 95.19 373 PRO A CA 1
ATOM 2930 C C . PRO A 1 373 ? 2.035 -10.007 -31.169 1.00 95.19 373 PRO A C 1
ATOM 2932 O O . PRO A 1 373 ? 3.249 -9.807 -31.238 1.00 95.19 373 PRO A O 1
ATOM 2935 N N . MET A 1 374 ? 1.512 -11.228 -31.104 1.00 94.75 374 MET A N 1
ATOM 2936 C CA . MET A 1 374 ? 2.286 -12.468 -31.147 1.00 94.75 374 MET A CA 1
ATOM 2937 C C . MET A 1 374 ? 1.728 -13.381 -32.237 1.00 94.75 374 MET A C 1
ATOM 2939 O O . MET A 1 374 ? 0.514 -13.427 -32.427 1.00 94.75 374 MET A O 1
ATOM 2943 N N . HIS A 1 375 ? 2.608 -14.091 -32.943 1.00 92.12 375 HIS A N 1
ATOM 2944 C CA . HIS A 1 375 ? 2.220 -15.177 -33.844 1.00 92.12 375 HIS A CA 1
ATOM 2945 C C . HIS A 1 375 ? 1.824 -16.423 -33.054 1.00 92.12 375 HIS A C 1
ATOM 2947 O O . HIS A 1 375 ? 0.814 -17.042 -33.360 1.00 92.12 375 HIS A O 1
ATOM 2953 N N . GLU A 1 376 ? 2.598 -16.736 -32.014 1.00 89.00 376 GLU A N 1
ATOM 2954 C CA . GLU A 1 376 ? 2.370 -17.853 -31.097 1.00 89.00 376 GLU A CA 1
ATOM 2955 C C . GLU A 1 376 ? 2.502 -17.340 -29.663 1.00 89.00 376 GLU A C 1
ATOM 2957 O O . GLU A 1 376 ? 3.459 -16.627 -29.344 1.00 89.00 376 GLU A O 1
ATOM 2962 N N . ALA A 1 377 ? 1.529 -17.657 -28.808 1.00 93.94 377 ALA A N 1
ATOM 2963 C CA . ALA A 1 377 ? 1.381 -17.028 -27.495 1.00 93.94 377 ALA A CA 1
ATOM 2964 C C . ALA A 1 377 ? 0.954 -18.022 -26.407 1.00 93.94 377 ALA A C 1
ATOM 2966 O O . ALA A 1 377 ? -0.017 -17.781 -25.690 1.00 93.94 377 ALA A O 1
ATOM 2967 N N . THR A 1 378 ? 1.676 -19.135 -26.262 1.00 93.75 378 THR A N 1
ATOM 2968 C CA . THR A 1 378 ? 1.363 -20.161 -25.255 1.00 93.75 378 THR A CA 1
ATOM 2969 C C . THR A 1 378 ? 2.499 -20.328 -24.247 1.00 93.75 378 THR A C 1
ATOM 2971 O O . THR A 1 378 ? 3.658 -20.499 -24.619 1.00 93.75 378 THR A O 1
ATOM 2974 N N . LEU A 1 379 ? 2.170 -20.342 -22.953 1.00 92.62 379 LEU A N 1
ATOM 2975 C CA . LEU A 1 379 ? 3.062 -20.723 -21.856 1.00 92.62 379 LEU A CA 1
ATOM 2976 C C . LEU A 1 379 ? 2.606 -22.058 -21.255 1.00 92.62 379 LEU A C 1
ATOM 2978 O O . LEU A 1 379 ? 1.439 -22.220 -20.901 1.00 92.62 379 LEU A O 1
ATOM 2982 N N . SER A 1 380 ? 3.518 -23.015 -21.073 1.00 90.75 380 SER A N 1
ATOM 2983 C CA . SER A 1 380 ? 3.149 -24.314 -20.502 1.00 90.75 380 SER A CA 1
ATOM 2984 C C . SER A 1 380 ? 2.654 -24.201 -19.053 1.00 90.75 380 SER A C 1
ATOM 2986 O O . SER A 1 380 ? 3.314 -23.628 -18.182 1.00 90.75 380 SER A O 1
ATOM 2988 N N . ARG A 1 381 ? 1.550 -24.886 -18.740 1.00 91.38 381 ARG A N 1
ATOM 2989 C CA . ARG A 1 381 ? 1.018 -25.060 -17.376 1.00 91.38 381 ARG A CA 1
ATOM 2990 C C . ARG A 1 381 ? 2.012 -25.715 -16.412 1.00 91.38 381 ARG A C 1
ATOM 2992 O O . ARG A 1 381 ? 1.883 -25.598 -15.195 1.00 91.38 381 ARG A O 1
ATOM 2999 N N . ARG A 1 382 ? 3.016 -26.433 -16.923 1.00 89.25 382 ARG A N 1
ATOM 3000 C CA . ARG A 1 382 ? 4.102 -26.976 -16.090 1.00 89.25 382 ARG A CA 1
ATOM 3001 C C . ARG A 1 382 ? 4.955 -25.851 -15.497 1.00 89.25 382 ARG A C 1
ATOM 3003 O O . ARG A 1 382 ? 5.307 -25.929 -14.324 1.00 89.25 382 ARG A O 1
ATOM 3010 N N . VAL A 1 383 ? 5.201 -24.782 -16.261 1.00 90.31 383 VAL A N 1
ATOM 3011 C CA . VAL A 1 383 ? 5.929 -23.592 -15.795 1.00 90.31 383 VAL A CA 1
ATOM 3012 C C . VAL A 1 383 ? 5.148 -22.881 -14.693 1.00 90.31 383 VAL A C 1
ATOM 3014 O O . VAL A 1 383 ? 5.719 -22.602 -13.644 1.00 90.31 383 VAL A O 1
ATOM 3017 N N . THR A 1 384 ? 3.842 -22.650 -14.866 1.00 93.19 384 THR A N 1
ATOM 3018 C CA . THR A 1 384 ? 3.013 -21.979 -13.841 1.00 93.19 384 THR A CA 1
ATOM 3019 C C . THR A 1 384 ? 2.964 -22.778 -12.530 1.00 93.19 384 THR A C 1
ATOM 3021 O O . THR A 1 384 ? 3.117 -22.226 -11.440 1.00 93.19 384 THR A O 1
ATOM 3024 N N . LYS A 1 385 ? 2.850 -24.110 -12.607 1.00 92.12 385 LYS A N 1
ATOM 3025 C CA . LYS A 1 385 ? 2.918 -24.986 -11.424 1.00 92.12 385 LYS A CA 1
ATOM 3026 C C . LYS A 1 385 ? 4.263 -24.910 -10.711 1.00 92.12 385 LYS A C 1
ATOM 3028 O O . LYS A 1 385 ? 4.291 -24.845 -9.482 1.00 92.12 385 LYS A O 1
ATOM 3033 N N . GLU A 1 386 ? 5.356 -24.906 -11.468 1.00 90.44 386 GLU A N 1
ATOM 3034 C CA . GLU A 1 386 ? 6.691 -24.771 -10.896 1.00 90.44 386 GLU A CA 1
ATOM 3035 C C . GLU A 1 386 ? 6.817 -23.393 -10.227 1.00 90.44 386 GLU A C 1
ATOM 3037 O O . GLU A 1 386 ? 7.224 -23.332 -9.071 1.00 90.44 386 GLU A O 1
ATOM 3042 N N . VAL A 1 387 ? 6.353 -22.297 -10.855 1.00 93.44 387 VAL A N 1
ATOM 3043 C CA . VAL A 1 387 ? 6.330 -20.939 -10.252 1.00 93.44 387 VAL A CA 1
ATOM 3044 C C . VAL A 1 387 ? 5.644 -20.945 -8.889 1.00 93.44 387 VAL A C 1
ATOM 3046 O O . VAL A 1 387 ? 6.204 -20.443 -7.913 1.00 93.44 387 VAL A O 1
ATOM 3049 N N . MET A 1 388 ? 4.475 -21.577 -8.783 1.00 92.44 388 MET A N 1
ATOM 3050 C CA . MET A 1 388 ? 3.767 -21.707 -7.510 1.00 92.44 388 MET A CA 1
ATOM 3051 C C . MET A 1 388 ? 4.559 -22.508 -6.463 1.00 92.44 388 MET A C 1
ATOM 3053 O O . MET A 1 388 ? 4.555 -22.150 -5.284 1.00 92.44 388 MET A O 1
ATOM 3057 N N . ARG A 1 389 ? 5.273 -23.570 -6.863 1.00 90.62 389 ARG A N 1
ATOM 3058 C CA . ARG A 1 389 ? 6.166 -24.316 -5.959 1.00 90.62 389 ARG A CA 1
ATOM 3059 C C . ARG A 1 389 ? 7.271 -23.411 -5.408 1.00 90.62 389 ARG A C 1
ATOM 3061 O O . ARG A 1 389 ? 7.478 -23.399 -4.195 1.00 90.62 389 ARG A O 1
ATOM 3068 N N . GLY A 1 390 ? 7.924 -22.618 -6.260 1.00 90.25 390 GLY A N 1
ATOM 3069 C CA . GLY A 1 390 ? 8.942 -21.645 -5.848 1.00 90.25 390 GLY A CA 1
ATOM 3070 C C . GLY A 1 390 ? 8.402 -20.596 -4.869 1.00 90.25 390 GLY A C 1
ATOM 3071 O O . GLY A 1 390 ? 9.022 -20.324 -3.841 1.00 90.25 390 GLY A O 1
ATOM 3072 N N . VAL A 1 391 ? 7.199 -20.072 -5.124 1.00 90.62 391 VAL A N 1
ATOM 3073 C CA . VAL A 1 391 ? 6.508 -19.137 -4.218 1.00 90.62 391 VAL A CA 1
ATOM 3074 C C . VAL A 1 391 ? 6.223 -19.771 -2.852 1.00 90.62 391 VAL A C 1
ATOM 3076 O O . VAL A 1 391 ? 6.475 -19.149 -1.818 1.00 90.62 391 VAL A O 1
ATOM 3079 N N . LYS A 1 392 ? 5.752 -21.025 -2.817 1.00 87.12 392 LYS A N 1
ATOM 3080 C CA . LYS A 1 392 ? 5.520 -21.755 -1.559 1.00 87.12 392 LYS A CA 1
ATOM 3081 C C . LYS A 1 392 ? 6.812 -21.996 -0.780 1.00 87.12 392 LYS A C 1
ATOM 3083 O O . LYS A 1 392 ? 6.795 -21.928 0.446 1.00 87.12 392 LYS A O 1
ATOM 3088 N N . LEU A 1 393 ? 7.937 -22.232 -1.454 1.00 86.31 393 LEU A N 1
ATOM 3089 C CA . LEU A 1 393 ? 9.240 -22.324 -0.790 1.00 86.31 393 LEU A CA 1
ATOM 3090 C C . LEU A 1 393 ? 9.656 -20.978 -0.184 1.00 86.31 393 LEU A C 1
ATOM 3092 O O . LEU A 1 393 ? 10.022 -20.935 0.987 1.00 86.31 393 LEU A O 1
ATOM 3096 N N . LEU A 1 394 ? 9.499 -19.873 -0.915 1.00 84.94 394 LEU A N 1
ATOM 3097 C CA . LEU A 1 394 ? 9.788 -18.527 -0.401 1.00 84.94 394 LEU A CA 1
ATOM 3098 C C . LEU A 1 394 ? 8.910 -18.120 0.778 1.00 84.94 394 LEU A C 1
ATOM 3100 O O . LEU A 1 394 ? 9.355 -17.351 1.627 1.00 84.94 394 LEU A O 1
ATOM 3104 N N . ALA A 1 395 ? 7.683 -18.634 0.868 1.00 81.69 395 ALA A N 1
ATOM 3105 C CA . ALA A 1 395 ? 6.823 -18.395 2.024 1.00 81.69 395 ALA A CA 1
ATOM 3106 C C . ALA A 1 395 ? 7.450 -18.912 3.328 1.00 81.69 395 ALA A C 1
ATOM 3108 O O . ALA A 1 395 ? 7.186 -18.364 4.400 1.00 81.69 395 ALA A O 1
ATOM 3109 N N . HIS A 1 396 ? 8.323 -19.919 3.231 1.00 77.12 396 HIS A N 1
ATOM 3110 C CA . HIS A 1 396 ? 9.116 -20.403 4.353 1.00 77.12 396 HIS A CA 1
ATOM 3111 C C . HIS A 1 396 ? 10.338 -19.528 4.609 1.00 77.12 396 HIS A C 1
ATOM 3113 O O . HIS A 1 396 ? 10.840 -19.571 5.712 1.00 77.12 396 HIS A O 1
ATOM 3119 N N . CYS A 1 397 ? 10.804 -18.712 3.658 1.00 72.25 397 CYS A N 1
ATOM 3120 C CA . CYS A 1 397 ? 11.969 -17.833 3.809 1.00 72.25 397 CYS A CA 1
ATOM 3121 C C . CYS A 1 397 ? 11.680 -16.521 4.585 1.00 72.25 397 CYS A C 1
ATOM 3123 O O . CYS A 1 397 ? 12.580 -15.695 4.730 1.00 72.25 397 CYS A O 1
ATOM 3125 N N . GLY A 1 398 ? 10.450 -16.322 5.076 1.00 59.66 398 GLY A N 1
ATOM 3126 C CA . GLY A 1 398 ? 9.929 -15.041 5.576 1.00 59.66 398 GLY A CA 1
ATOM 3127 C C . GLY A 1 398 ? 10.605 -14.448 6.825 1.00 59.66 398 GLY A C 1
ATOM 3128 O O . GLY A 1 398 ? 11.110 -15.157 7.694 1.00 59.66 398 GLY A O 1
ATOM 3129 N N . ILE A 1 399 ? 10.583 -13.110 6.899 1.00 58.03 399 ILE A N 1
ATOM 3130 C CA . ILE A 1 399 ? 11.176 -12.254 7.949 1.00 58.03 399 ILE A CA 1
ATOM 3131 C C . ILE A 1 399 ? 10.221 -12.113 9.147 1.00 58.03 399 ILE A C 1
ATOM 3133 O O . ILE A 1 399 ? 9.000 -12.167 8.990 1.00 58.03 399 ILE A O 1
ATOM 3137 N N . ALA A 1 400 ? 10.783 -11.865 10.337 1.00 50.88 400 ALA A N 1
ATOM 3138 C CA . ALA A 1 400 ? 10.051 -11.393 11.511 1.00 50.88 400 ALA A CA 1
ATOM 3139 C C . ALA A 1 400 ? 9.170 -10.172 11.172 1.00 50.88 400 ALA A C 1
ATOM 3141 O O . ALA A 1 400 ? 9.633 -9.196 10.578 1.00 50.88 400 ALA A O 1
ATOM 3142 N N . ARG A 1 401 ? 7.883 -10.237 11.531 1.00 58.47 401 ARG A N 1
ATOM 3143 C CA . ARG A 1 401 ? 6.917 -9.161 11.270 1.00 58.47 401 ARG A CA 1
ATOM 3144 C C . ARG A 1 401 ? 7.223 -7.943 12.146 1.00 58.47 401 ARG A C 1
ATOM 3146 O O . ARG A 1 401 ? 7.444 -8.089 13.344 1.00 58.47 401 ARG A O 1
ATOM 3153 N N . ARG A 1 402 ? 7.184 -6.748 11.549 1.00 58.50 402 ARG A N 1
ATOM 3154 C CA . ARG A 1 402 ? 6.980 -5.490 12.284 1.00 58.50 402 ARG A CA 1
ATOM 3155 C C . ARG A 1 402 ? 5.482 -5.314 12.522 1.00 58.50 402 ARG A C 1
ATOM 3157 O O . ARG A 1 402 ? 4.699 -5.720 11.664 1.00 58.50 402 ARG A O 1
ATOM 3164 N N . GLU A 1 403 ? 5.121 -4.668 13.628 1.00 64.88 403 GLU A N 1
ATOM 3165 C CA . GLU A 1 403 ? 3.765 -4.149 13.821 1.00 64.88 403 GLU A CA 1
ATOM 3166 C C . GLU A 1 403 ? 3.406 -3.215 12.649 1.00 64.88 403 GLU A C 1
ATOM 3168 O O . GLU A 1 403 ? 4.112 -2.243 12.356 1.00 64.88 403 GLU A O 1
ATOM 3173 N N . THR A 1 404 ? 2.359 -3.564 11.910 1.00 76.19 404 THR A N 1
ATOM 3174 C CA . THR A 1 404 ? 1.847 -2.778 10.784 1.00 76.19 404 THR A CA 1
ATOM 3175 C C . THR A 1 404 ? 0.995 -1.609 11.293 1.00 76.19 404 THR A C 1
ATOM 3177 O O . THR A 1 404 ? 0.369 -1.735 12.344 1.00 76.19 404 THR A O 1
ATOM 3180 N N . PRO A 1 405 ? 0.853 -0.502 10.534 1.00 80.88 405 PRO A N 1
ATOM 3181 C CA . PRO A 1 405 ? -0.057 0.585 10.916 1.00 80.88 405 PRO A CA 1
ATOM 3182 C C . PRO A 1 405 ? -1.503 0.126 11.161 1.00 80.88 405 PRO A C 1
ATOM 3184 O O . PRO A 1 405 ? -2.221 0.736 11.942 1.00 80.88 405 PRO A O 1
ATOM 3187 N N . LEU A 1 406 ? -1.935 -0.965 10.514 1.00 86.19 406 LEU A N 1
ATOM 3188 C CA . LEU A 1 406 ? -3.250 -1.562 10.742 1.00 86.19 406 LEU A CA 1
ATOM 3189 C C . LEU A 1 406 ? -3.344 -2.313 12.077 1.00 86.19 406 LEU A C 1
ATOM 3191 O O . LEU A 1 406 ? -4.391 -2.279 12.714 1.00 86.19 406 LEU A O 1
ATOM 3195 N N . GLU A 1 407 ? -2.265 -2.957 12.523 1.00 84.12 407 GLU A N 1
ATOM 3196 C CA . GLU A 1 407 ? -2.202 -3.579 13.851 1.00 84.12 407 GLU A CA 1
ATOM 3197 C C . GLU A 1 407 ? -2.200 -2.520 14.959 1.00 84.12 407 GLU A C 1
ATOM 3199 O O . GLU A 1 407 ? -2.938 -2.680 15.932 1.00 84.12 407 GLU A O 1
ATOM 3204 N N . THR A 1 408 ? -1.461 -1.419 14.767 1.00 85.12 408 THR A N 1
ATOM 3205 C CA . THR A 1 408 ? -1.513 -0.227 15.629 1.00 85.12 408 THR A CA 1
ATOM 3206 C C . THR A 1 408 ? -2.930 0.344 15.688 1.00 85.12 408 THR A C 1
ATOM 3208 O O . THR A 1 408 ? -3.515 0.398 16.764 1.00 85.12 408 THR A O 1
ATOM 3211 N N . PHE A 1 409 ? -3.542 0.642 14.534 1.00 89.06 409 PHE A N 1
ATOM 3212 C CA . PHE A 1 409 ? -4.926 1.121 14.471 1.00 89.06 409 PHE A CA 1
ATOM 3213 C C . PHE A 1 409 ? -5.901 0.179 15.176 1.00 89.06 409 PHE A C 1
ATOM 3215 O O . PHE A 1 409 ? -6.746 0.628 15.935 1.00 89.06 409 PHE A O 1
ATOM 3222 N N . ARG A 1 410 ? -5.793 -1.137 14.955 1.00 88.00 410 ARG A N 1
ATOM 3223 C CA . ARG A 1 410 ? -6.666 -2.124 15.600 1.00 88.00 410 ARG A CA 1
ATOM 3224 C C . ARG A 1 410 ? -6.562 -2.055 17.122 1.00 88.00 410 ARG A C 1
ATOM 3226 O O . ARG A 1 410 ? -7.589 -2.121 17.793 1.00 88.00 410 ARG A O 1
ATOM 3233 N N . ARG A 1 411 ? -5.340 -1.982 17.658 1.00 85.62 411 ARG A N 1
ATOM 3234 C CA . ARG A 1 411 ? -5.091 -1.878 19.100 1.00 85.62 411 ARG A CA 1
ATOM 3235 C C . ARG A 1 411 ? -5.724 -0.606 19.655 1.00 85.62 411 ARG A C 1
ATOM 3237 O O . ARG A 1 411 ? -6.526 -0.694 20.578 1.00 85.62 411 ARG A O 1
ATOM 3244 N N . ASP A 1 412 ? -5.425 0.528 19.037 1.00 85.75 412 ASP A N 1
ATOM 3245 C CA . ASP A 1 412 ? -5.865 1.841 19.500 1.00 85.75 412 ASP A CA 1
ATOM 3246 C C . ASP A 1 412 ? -7.398 2.007 19.322 1.00 85.75 412 ASP A C 1
ATOM 3248 O O . ASP A 1 412 ? -8.084 2.576 20.171 1.00 85.75 412 ASP A O 1
ATOM 3252 N N . PHE A 1 413 ? -7.986 1.406 18.278 1.00 88.00 413 PHE A N 1
ATOM 3253 C CA . PHE A 1 413 ? -9.439 1.309 18.085 1.00 88.00 413 PHE A CA 1
ATOM 3254 C C . PHE A 1 413 ? -10.107 0.460 19.164 1.00 88.00 413 PHE A C 1
ATOM 3256 O O . PHE A 1 413 ? -11.138 0.856 19.700 1.00 88.00 413 PHE A O 1
ATOM 3263 N N . LEU A 1 414 ? -9.549 -0.708 19.495 1.00 80.88 414 LEU A N 1
ATOM 3264 C CA . LEU A 1 414 ? -10.074 -1.549 20.574 1.00 80.88 414 LEU A CA 1
ATOM 3265 C C . LEU A 1 414 ? -9.966 -0.851 21.933 1.00 80.88 414 LEU A C 1
ATOM 3267 O O . LEU A 1 414 ? -10.865 -1.006 22.756 1.00 80.88 414 LEU A O 1
ATOM 3271 N N . GLU A 1 415 ? -8.895 -0.093 22.163 1.00 79.88 415 GLU A N 1
ATOM 3272 C CA . GLU A 1 415 ? -8.717 0.703 23.377 1.00 79.88 415 GLU A CA 1
ATOM 3273 C C . GLU A 1 415 ? -9.780 1.802 23.486 1.00 79.88 415 GLU A C 1
ATOM 3275 O O . GLU A 1 415 ? -10.416 1.934 24.531 1.00 79.88 415 GLU A O 1
ATOM 3280 N N . ARG A 1 416 ? -10.024 2.543 22.398 1.00 80.06 416 ARG A N 1
ATOM 3281 C CA . ARG A 1 416 ? -10.948 3.685 22.393 1.00 80.06 416 ARG A CA 1
ATOM 3282 C C . ARG A 1 416 ? -12.421 3.291 22.283 1.00 80.06 416 ARG A C 1
ATOM 3284 O O . ARG A 1 416 ? -13.264 3.814 23.004 1.00 80.06 416 ARG A O 1
ATOM 3291 N N . TYR A 1 417 ? -12.745 2.401 21.354 1.00 76.44 417 TYR A N 1
ATOM 3292 C CA . TYR A 1 417 ? -14.121 2.085 20.958 1.00 76.44 417 TYR A CA 1
ATOM 3293 C C . TYR A 1 417 ? -14.547 0.663 21.336 1.00 76.44 417 TYR A C 1
ATOM 3295 O O . TYR A 1 417 ? -15.732 0.323 21.257 1.00 76.44 417 TYR A O 1
ATOM 3303 N N . GLY A 1 418 ? -13.615 -0.193 21.759 1.00 71.69 418 GLY A N 1
ATOM 3304 C CA . GLY A 1 418 ? -13.899 -1.596 22.030 1.00 71.69 418 GLY A CA 1
ATOM 3305 C C . GLY A 1 418 ? -14.444 -2.302 20.790 1.00 71.69 418 GLY A C 1
ATOM 3306 O O . GLY A 1 418 ? -13.838 -2.307 19.724 1.00 71.69 418 GLY A O 1
ATOM 3307 N N . ASP A 1 419 ? -15.609 -2.928 20.924 1.00 67.62 419 ASP A N 1
ATOM 3308 C CA . ASP A 1 419 ? -16.309 -3.603 19.833 1.00 67.62 419 ASP A CA 1
ATOM 3309 C C . ASP A 1 419 ? -17.415 -2.764 19.200 1.00 67.62 419 ASP A C 1
ATOM 3311 O O . ASP A 1 419 ? -18.301 -3.313 18.542 1.00 67.62 419 ASP A O 1
ATOM 3315 N N . GLN A 1 420 ? -17.393 -1.449 19.363 1.00 73.69 420 GLN A N 1
ATOM 3316 C CA . GLN A 1 420 ? -18.339 -0.617 18.639 1.00 73.69 420 GLN A CA 1
ATOM 3317 C C . GLN A 1 420 ? -18.119 -0.736 17.130 1.00 73.69 420 GLN A C 1
ATOM 3319 O O . GLN A 1 420 ? -17.032 -1.049 16.638 1.00 73.69 420 GLN A O 1
ATOM 3324 N N . GLU A 1 421 ? -19.210 -0.539 16.408 1.00 80.88 421 GLU A N 1
ATOM 3325 C CA . GLU A 1 421 ? -19.174 -0.233 14.993 1.00 80.88 421 GLU A CA 1
ATOM 3326 C C . GLU A 1 421 ? -19.321 1.288 14.884 1.00 80.88 421 GLU A C 1
ATOM 3328 O O . GLU A 1 421 ? -20.256 1.861 15.435 1.00 80.88 421 GLU A O 1
ATOM 3333 N N . VAL A 1 422 ? -18.332 1.950 14.293 1.00 89.06 422 VAL A N 1
ATOM 3334 C CA . VAL A 1 422 ? -18.146 3.406 14.339 1.00 89.06 422 VAL A CA 1
ATOM 3335 C C . VAL A 1 422 ? -18.088 3.928 12.904 1.00 89.06 422 VAL A C 1
ATOM 3337 O O . VAL A 1 422 ? -17.468 3.268 12.071 1.00 89.06 422 VAL A O 1
ATOM 3340 N N . PRO A 1 423 ? -18.692 5.081 12.567 1.00 91.00 423 PRO A N 1
ATOM 3341 C CA . PRO A 1 423 ? -18.515 5.687 11.249 1.00 91.00 423 PRO A CA 1
ATOM 3342 C C . PRO A 1 423 ? -17.039 5.843 10.883 1.00 91.00 423 PRO A C 1
ATOM 3344 O O . PRO A 1 423 ? -16.228 6.259 11.712 1.00 91.00 423 PRO A O 1
ATOM 3347 N N . LEU A 1 424 ? -16.686 5.503 9.640 1.00 91.75 424 LEU A N 1
ATOM 3348 C CA . LEU A 1 424 ? -15.291 5.457 9.200 1.00 91.75 424 LEU A CA 1
ATOM 3349 C C . LEU A 1 424 ? -14.581 6.805 9.383 1.00 91.75 424 LEU A C 1
ATOM 3351 O O . LEU A 1 424 ? -13.459 6.841 9.885 1.00 91.75 424 LEU A O 1
ATOM 3355 N N . PHE A 1 425 ? -15.259 7.904 9.045 1.00 86.25 425 PHE A N 1
ATOM 3356 C CA . PHE A 1 425 ? -14.756 9.258 9.274 1.00 86.25 425 PHE A CA 1
ATOM 3357 C C . PHE A 1 425 ? -14.469 9.530 10.752 1.00 86.25 425 PHE A C 1
ATOM 3359 O O . PHE A 1 425 ? -13.384 9.990 11.079 1.00 86.25 425 PHE A O 1
ATOM 3366 N N . THR A 1 426 ? -15.385 9.175 11.656 1.00 86.12 426 THR A N 1
ATOM 3367 C CA . THR A 1 426 ? -15.200 9.364 13.103 1.00 86.12 426 THR A CA 1
ATOM 3368 C C . THR A 1 426 ? -14.025 8.552 13.640 1.00 86.12 426 THR A C 1
ATOM 3370 O O . THR A 1 426 ? -13.252 9.047 14.451 1.00 86.12 426 THR A O 1
ATOM 3373 N N . ALA A 1 427 ? -13.861 7.308 13.186 1.00 89.31 427 ALA A N 1
ATOM 3374 C CA . ALA A 1 427 ? -12.772 6.454 13.646 1.00 89.31 427 ALA A CA 1
ATOM 3375 C C . ALA A 1 427 ? -11.394 6.918 13.150 1.00 89.31 427 ALA A C 1
ATOM 3377 O O . ALA A 1 427 ? -10.402 6.731 13.853 1.00 89.31 427 ALA A O 1
ATOM 3378 N N . LEU A 1 428 ? -11.323 7.494 11.947 1.00 87.25 428 LEU A N 1
ATOM 3379 C CA . LEU A 1 428 ? -10.075 7.926 11.308 1.00 87.25 428 LEU A CA 1
ATOM 3380 C C . LEU A 1 428 ? -9.775 9.420 11.461 1.00 87.25 428 LEU A C 1
ATOM 3382 O O . LEU A 1 428 ? -8.724 9.861 11.001 1.00 87.25 428 LEU A O 1
ATOM 3386 N N . ASP A 1 429 ? -10.658 10.179 12.104 1.00 79.12 429 ASP A N 1
ATOM 3387 C CA . ASP A 1 429 ? -10.423 11.576 12.447 1.00 79.12 429 ASP A CA 1
ATOM 3388 C C . ASP A 1 429 ? -9.211 11.692 13.387 1.00 79.12 429 ASP A C 1
ATOM 3390 O O . ASP A 1 429 ? -9.097 10.955 14.366 1.00 79.12 429 ASP A O 1
ATOM 3394 N N . GLU A 1 430 ? -8.275 12.588 13.079 1.00 73.62 430 GLU A N 1
ATOM 3395 C CA . GLU A 1 430 ? -7.019 12.702 13.836 1.00 73.62 430 GLU A CA 1
ATOM 3396 C C . GLU A 1 430 ? -7.193 13.426 15.182 1.00 73.62 430 GLU A C 1
ATOM 3398 O O . GLU A 1 430 ? -6.369 13.252 16.079 1.00 73.62 430 GLU A O 1
ATOM 3403 N N . GLU A 1 431 ? -8.259 14.215 15.354 1.00 70.56 431 GLU A N 1
ATOM 3404 C CA . GLU A 1 431 ? -8.520 14.965 16.590 1.00 70.56 431 GLU A CA 1
ATOM 3405 C C . GLU A 1 431 ? -9.434 14.186 17.545 1.00 70.56 431 GLU A C 1
ATOM 3407 O O . GLU A 1 431 ? -9.202 14.100 18.752 1.00 70.56 431 GLU A O 1
ATOM 3412 N N . SER A 1 432 ? -10.505 13.618 16.997 1.00 74.50 432 SER A N 1
ATOM 3413 C CA . SER A 1 432 ? -11.607 12.990 17.727 1.00 74.50 432 SER A CA 1
ATOM 3414 C C . SER A 1 432 ? -11.661 11.470 17.564 1.00 74.50 432 SER A C 1
ATOM 3416 O O . SER A 1 432 ? -12.444 10.817 18.256 1.00 74.50 432 SER A O 1
ATOM 3418 N N . GLY A 1 433 ? -10.815 10.903 16.704 1.00 80.94 433 GLY A N 1
ATOM 3419 C CA . GLY A 1 433 ? -10.739 9.481 16.389 1.00 80.94 433 GLY A CA 1
ATOM 3420 C C . GLY A 1 433 ? -9.425 8.819 16.797 1.00 80.94 433 GLY A C 1
ATOM 3421 O O . GLY A 1 433 ? -8.709 9.271 17.688 1.00 80.94 433 GLY A O 1
ATOM 3422 N N . VAL A 1 434 ? -9.124 7.682 16.178 1.00 85.31 434 VAL A N 1
ATOM 3423 C CA . VAL A 1 434 ? -7.839 6.978 16.332 1.00 85.31 434 VAL A CA 1
ATOM 3424 C C . VAL A 1 434 ? -6.798 7.524 15.348 1.00 85.31 434 VAL A C 1
ATOM 3426 O O . VAL A 1 434 ? -5.603 7.491 15.632 1.00 85.31 434 VAL A O 1
ATOM 3429 N N . GLY A 1 435 ? -7.238 8.030 14.190 1.00 81.75 435 GLY A N 1
ATOM 3430 C CA . GLY A 1 435 ? -6.352 8.373 13.076 1.00 81.75 435 GLY A CA 1
ATOM 3431 C C . GLY A 1 435 ? -5.756 7.136 12.389 1.00 81.75 435 GLY A C 1
ATOM 3432 O O . GLY A 1 435 ? -5.951 6.000 12.818 1.00 81.75 435 GLY A O 1
ATOM 3433 N N . TYR A 1 436 ? -5.019 7.322 11.288 1.00 82.31 436 TYR A N 1
ATOM 3434 C CA . TYR A 1 436 ? -4.321 6.214 10.620 1.00 82.31 436 TYR A CA 1
ATOM 3435 C C . TYR A 1 436 ? -3.007 6.635 9.968 1.00 82.31 436 TYR A C 1
ATOM 3437 O O . TYR A 1 436 ? -2.990 7.411 9.014 1.00 82.31 436 TYR A O 1
ATOM 3445 N N . GLY A 1 437 ? -1.898 6.052 10.435 1.00 65.38 437 GLY A N 1
ATOM 3446 C CA . GLY A 1 437 ? -0.565 6.335 9.894 1.00 65.38 437 GLY A CA 1
ATOM 3447 C C . GLY A 1 437 ? -0.023 7.717 10.270 1.00 65.38 437 GLY A C 1
ATOM 3448 O O . GLY A 1 437 ? 0.746 8.287 9.495 1.00 65.38 437 GLY A O 1
ATOM 3449 N N . VAL A 1 438 ? -0.433 8.236 11.431 1.00 54.59 438 VAL A N 1
ATOM 3450 C CA . VAL A 1 438 ? 0.017 9.514 11.998 1.00 54.59 438 VAL A CA 1
ATOM 3451 C C . VAL A 1 438 ? 1.535 9.461 12.221 1.00 54.59 438 VAL A C 1
ATOM 3453 O O . VAL A 1 438 ? 2.056 8.455 12.713 1.00 54.59 438 VAL A O 1
ATOM 3456 N N . SER A 1 439 ? 2.262 10.524 11.857 1.00 46.62 439 SER A N 1
ATOM 3457 C CA . SER A 1 439 ? 3.613 10.715 12.399 1.00 46.62 439 SER A CA 1
ATOM 3458 C C . SER A 1 439 ? 3.493 10.844 13.920 1.00 46.62 439 SER A C 1
ATOM 3460 O O . SER A 1 439 ? 2.452 11.251 14.431 1.00 46.62 439 SER A O 1
ATOM 3462 N N . ASN A 1 440 ? 4.541 10.552 14.685 1.00 37.72 440 ASN A N 1
ATOM 3463 C CA . ASN A 1 440 ? 4.483 10.669 16.151 1.00 37.72 440 ASN A CA 1
ATOM 3464 C C . ASN A 1 440 ? 4.294 12.127 16.657 1.00 37.72 440 ASN A C 1
ATOM 3466 O O . ASN A 1 440 ? 4.491 12.396 17.841 1.00 37.72 440 ASN A O 1
ATOM 3470 N N . SER A 1 441 ? 3.940 13.082 15.786 1.00 35.88 441 SER A N 1
ATOM 3471 C CA . SER A 1 441 ? 3.640 14.468 16.132 1.00 35.88 441 SER A CA 1
ATOM 3472 C C . SER A 1 441 ? 2.568 15.073 15.200 1.00 35.88 441 SER A C 1
ATOM 3474 O O . SER A 1 441 ? 2.912 15.770 14.241 1.00 35.88 441 SER A O 1
ATOM 3476 N N . PRO A 1 442 ? 1.263 14.880 15.487 1.00 39.34 442 PRO A N 1
ATOM 3477 C CA . PRO A 1 442 ? 0.176 15.593 14.799 1.00 39.34 442 PRO A CA 1
ATOM 3478 C C . PRO A 1 442 ? 0.356 17.123 14.870 1.00 39.34 442 PRO A C 1
ATOM 3480 O O . PRO A 1 442 ? 0.094 17.852 13.915 1.00 39.34 442 PRO A O 1
ATOM 3483 N N . ALA A 1 443 ? 0.925 17.613 15.978 1.00 38.72 443 ALA A N 1
ATOM 3484 C CA . ALA A 1 443 ? 1.227 19.026 16.200 1.00 38.72 443 ALA A CA 1
ATOM 3485 C C . ALA A 1 443 ? 2.315 19.599 15.264 1.00 38.72 443 ALA A C 1
ATOM 3487 O O . ALA A 1 443 ? 2.399 20.817 15.102 1.00 38.72 443 ALA A O 1
ATOM 3488 N N . ALA A 1 444 ? 3.146 18.760 14.629 1.00 38.72 444 ALA A N 1
ATOM 3489 C CA . ALA A 1 444 ? 4.150 19.226 13.671 1.00 38.72 444 ALA A CA 1
ATOM 3490 C C . ALA A 1 444 ? 3.537 19.612 12.313 1.00 38.72 444 ALA A C 1
ATOM 3492 O O . ALA A 1 444 ? 4.060 20.510 11.656 1.00 38.72 444 ALA A O 1
ATOM 3493 N N . ALA A 1 445 ? 2.422 18.987 11.910 1.00 43.66 445 ALA A N 1
ATOM 3494 C CA . ALA A 1 445 ? 1.740 19.291 10.650 1.00 43.66 445 ALA A CA 1
ATOM 3495 C C . ALA A 1 445 ? 1.015 20.650 10.687 1.00 43.66 445 ALA A C 1
ATOM 3497 O O . ALA A 1 445 ? 1.029 21.379 9.698 1.00 43.66 445 ALA A O 1
ATOM 3498 N N . GLY A 1 446 ? 0.453 21.023 11.843 1.00 45.22 446 GLY A N 1
ATOM 3499 C CA . GLY A 1 446 ? -0.180 22.331 12.064 1.00 45.22 446 GLY A CA 1
ATOM 3500 C C . GLY A 1 446 ? 0.795 23.470 12.384 1.00 45.22 446 GLY A C 1
ATOM 3501 O O . GLY A 1 446 ? 0.374 24.616 12.520 1.00 45.22 446 GLY A O 1
ATOM 3502 N N . SER A 1 447 ? 2.093 23.182 12.520 1.00 50.72 447 SER A N 1
ATOM 3503 C CA . SER A 1 447 ? 3.112 24.161 12.897 1.00 50.72 447 SER A CA 1
ATOM 3504 C C . SER A 1 447 ? 3.895 24.639 11.668 1.00 50.72 447 SER A C 1
ATOM 3506 O O . SER A 1 447 ? 4.699 23.873 11.129 1.00 50.72 447 SER A O 1
ATOM 3508 N N . PRO A 1 448 ? 3.746 25.908 11.230 1.00 55.22 448 PRO A N 1
ATOM 3509 C CA . PRO A 1 448 ? 4.428 26.423 10.039 1.00 55.22 448 PRO A CA 1
ATOM 3510 C C . PRO A 1 448 ? 5.958 26.304 10.087 1.00 55.22 448 PRO A C 1
ATOM 3512 O O . PRO A 1 448 ? 6.595 26.204 9.044 1.00 55.22 448 PRO A O 1
ATOM 3515 N N . ILE A 1 449 ? 6.553 26.298 11.288 1.00 54.75 449 ILE A N 1
ATOM 3516 C CA . ILE A 1 449 ? 8.008 26.175 11.474 1.00 54.75 449 ILE A CA 1
ATOM 3517 C C . ILE A 1 449 ? 8.501 24.723 11.399 1.00 54.75 449 ILE A C 1
ATOM 3519 O O . ILE A 1 449 ? 9.655 24.486 11.051 1.00 54.75 449 ILE A O 1
ATOM 3523 N N . LEU A 1 450 ? 7.643 23.750 11.723 1.00 46.19 450 LEU A N 1
ATOM 3524 C CA . LEU A 1 450 ? 7.967 22.319 11.658 1.00 46.19 450 LEU A CA 1
ATOM 3525 C C . LEU A 1 450 ? 7.522 21.693 10.325 1.00 46.19 450 LEU A C 1
ATOM 3527 O O . LEU A 1 450 ? 7.963 20.595 9.977 1.00 46.19 450 LEU A O 1
ATOM 3531 N N . ALA A 1 451 ? 6.695 22.406 9.556 1.00 48.75 451 ALA A N 1
ATOM 3532 C CA . ALA A 1 451 ? 6.229 21.998 8.243 1.00 48.75 451 ALA A CA 1
ATOM 3533 C C . ALA A 1 451 ? 7.403 21.676 7.300 1.00 48.75 451 ALA A C 1
ATOM 3535 O O . ALA A 1 451 ? 8.286 22.493 7.041 1.00 48.75 451 ALA A O 1
ATOM 3536 N N . GLY A 1 452 ? 7.402 20.457 6.755 1.00 45.25 452 GLY A N 1
ATOM 3537 C CA . GLY A 1 452 ? 8.414 19.994 5.802 1.00 45.25 452 GLY A CA 1
ATOM 3538 C C . GLY A 1 452 ? 9.716 19.469 6.419 1.00 45.25 452 GLY A C 1
ATOM 3539 O O . GLY A 1 452 ? 10.615 19.104 5.657 1.00 45.25 452 GLY A O 1
ATOM 3540 N N . ILE A 1 453 ? 9.820 19.388 7.753 1.00 46.41 453 ILE A N 1
ATOM 3541 C CA . ILE A 1 453 ? 10.959 18.776 8.449 1.00 46.41 453 ILE A CA 1
ATOM 3542 C C . ILE A 1 453 ? 10.558 17.367 8.923 1.00 46.41 453 ILE A C 1
ATOM 3544 O O . ILE A 1 453 ? 9.695 17.241 9.792 1.00 46.41 453 ILE A O 1
ATOM 3548 N N . PRO A 1 454 ? 11.166 16.288 8.393 1.00 46.38 454 PRO A N 1
ATOM 3549 C CA . PRO A 1 454 ? 10.939 14.943 8.905 1.00 46.38 454 PRO A CA 1
ATOM 3550 C C . PRO A 1 454 ? 11.643 14.805 10.262 1.00 46.38 454 PRO A C 1
ATOM 3552 O O . PRO A 1 454 ? 12.852 14.599 10.323 1.00 46.38 454 PRO A O 1
ATOM 3555 N N . LEU A 1 455 ? 10.893 14.969 11.353 1.00 49.72 455 LEU A N 1
ATOM 3556 C CA . LEU A 1 455 ? 11.392 14.822 12.729 1.00 49.72 455 LEU A CA 1
ATOM 3557 C C . LEU A 1 455 ? 11.277 13.388 13.264 1.00 49.72 455 LEU A C 1
ATOM 3559 O O . LEU A 1 455 ? 11.573 13.137 14.432 1.00 49.72 455 LEU A O 1
ATOM 3563 N N . ASP A 1 456 ? 10.870 12.440 12.423 1.00 48.19 456 ASP A N 1
ATOM 3564 C CA . ASP A 1 456 ? 10.827 11.034 12.797 1.00 48.19 456 ASP A CA 1
ATOM 3565 C C . ASP A 1 456 ? 12.259 10.512 12.992 1.00 48.19 456 ASP A C 1
ATOM 3567 O O . ASP A 1 456 ? 13.101 10.585 12.093 1.00 48.19 456 ASP A O 1
ATOM 3571 N N . GLY A 1 457 ? 12.552 9.967 14.175 1.00 43.81 457 GLY A N 1
ATOM 3572 C CA . GLY A 1 457 ? 13.791 9.222 14.391 1.00 43.81 457 GLY A CA 1
ATOM 3573 C C . GLY A 1 457 ? 13.867 8.058 13.403 1.00 43.81 457 GLY A C 1
ATOM 3574 O O . GLY A 1 457 ? 12.854 7.400 13.170 1.00 43.81 457 GLY A O 1
ATOM 3575 N N . VAL A 1 458 ? 15.046 7.804 12.821 1.00 42.16 458 VAL A N 1
ATOM 3576 C CA . VAL A 1 458 ? 15.255 6.713 11.853 1.00 42.16 458 VAL A CA 1
ATOM 3577 C C . VAL A 1 458 ? 14.794 5.398 12.492 1.00 42.16 458 VAL A C 1
ATOM 3579 O O . VAL A 1 458 ? 15.453 4.917 13.419 1.00 42.16 458 VAL A O 1
ATOM 3582 N N . PRO A 1 459 ? 13.671 4.803 12.049 1.00 47.44 459 PRO A N 1
ATOM 3583 C CA . PRO A 1 459 ? 13.239 3.525 12.585 1.00 47.44 459 PRO A CA 1
ATOM 3584 C C . PRO A 1 459 ? 14.296 2.481 12.219 1.00 47.44 459 PRO A C 1
ATOM 3586 O O . PRO A 1 459 ? 14.759 2.456 11.079 1.00 47.44 459 PRO A O 1
ATOM 3589 N N . GLN A 1 460 ? 14.671 1.606 13.152 1.00 48.56 460 GLN A N 1
ATOM 3590 C CA . GLN A 1 460 ? 15.502 0.451 12.803 1.00 48.56 460 GLN A CA 1
ATOM 3591 C C . GLN A 1 460 ? 14.737 -0.430 11.800 1.00 48.56 460 GLN A C 1
ATOM 3593 O O . GLN A 1 460 ? 13.564 -0.747 12.025 1.00 48.56 460 GLN A O 1
ATOM 3598 N N . ASP A 1 461 ? 15.365 -0.787 10.675 1.00 53.38 461 ASP A N 1
ATOM 3599 C CA . ASP A 1 461 ? 14.730 -1.605 9.640 1.00 53.38 461 ASP A CA 1
ATOM 3600 C C . ASP A 1 461 ? 14.547 -3.037 10.187 1.00 53.38 461 ASP A C 1
ATOM 3602 O O . ASP A 1 461 ? 15.531 -3.671 10.567 1.00 53.38 461 ASP A O 1
ATOM 3606 N N . PRO A 1 462 ? 13.326 -3.606 10.244 1.00 55.12 462 PRO A N 1
ATOM 3607 C CA . PRO A 1 462 ? 13.122 -5.001 10.652 1.00 55.12 462 PRO A CA 1
ATOM 3608 C C . PRO A 1 462 ? 13.900 -6.010 9.785 1.00 55.12 462 PRO A C 1
ATOM 3610 O O . PRO A 1 462 ? 14.137 -7.137 10.227 1.00 55.12 462 PRO A O 1
ATOM 3613 N N . LYS A 1 463 ? 14.363 -5.617 8.583 1.00 56.47 463 LYS A N 1
ATOM 3614 C CA . LYS A 1 463 ? 15.324 -6.399 7.784 1.00 56.47 463 LYS A CA 1
ATOM 3615 C C . LYS A 1 463 ? 16.681 -6.591 8.476 1.00 56.47 463 LYS A C 1
ATOM 3617 O O . LYS A 1 463 ? 17.461 -7.422 8.017 1.00 56.47 463 LYS A O 1
ATOM 3622 N N . ASP A 1 464 ? 16.965 -5.885 9.567 1.00 63.44 464 ASP A N 1
ATOM 3623 C CA . ASP A 1 464 ? 18.208 -6.008 10.339 1.00 63.44 464 ASP A CA 1
ATOM 3624 C C . ASP A 1 464 ? 18.139 -7.050 11.468 1.00 63.44 464 ASP A C 1
ATOM 3626 O O . ASP A 1 464 ? 19.119 -7.286 12.179 1.00 63.44 464 ASP A O 1
ATOM 3630 N N . ALA A 1 465 ? 17.015 -7.760 11.603 1.00 70.88 465 ALA A N 1
ATOM 3631 C CA . ALA A 1 465 ? 16.905 -8.876 12.534 1.00 70.88 465 ALA A CA 1
ATOM 3632 C C . ALA A 1 465 ? 17.632 -10.140 12.018 1.00 70.88 465 ALA A C 1
ATOM 3634 O O . ALA A 1 465 ? 17.382 -10.658 10.922 1.00 70.88 465 ALA A O 1
ATOM 3635 N N . TRP A 1 466 ? 18.509 -10.707 12.851 1.00 77.50 466 TRP A N 1
ATOM 3636 C CA . TRP A 1 466 ? 19.187 -11.977 12.570 1.00 77.50 466 TRP A CA 1
ATOM 3637 C C . TRP A 1 466 ? 18.281 -13.183 12.842 1.00 77.50 466 TRP A C 1
ATOM 3639 O O . TRP A 1 466 ? 17.953 -13.488 13.990 1.00 77.50 466 TRP A O 1
ATOM 3649 N N . THR A 1 467 ? 17.954 -13.946 11.799 1.00 77.50 467 THR A N 1
ATOM 3650 C CA . THR A 1 467 ? 17.242 -15.229 11.912 1.00 77.50 467 THR A CA 1
ATOM 3651 C C . THR A 1 467 ? 18.237 -16.401 11.912 1.00 77.50 467 THR A C 1
ATOM 3653 O O . THR A 1 467 ? 19.402 -16.228 11.533 1.00 77.50 467 THR A O 1
ATOM 3656 N N . PRO A 1 468 ? 17.833 -17.619 12.324 1.00 81.75 468 PRO A N 1
ATOM 3657 C CA . PRO A 1 468 ? 18.661 -18.812 12.134 1.00 81.75 468 PRO A CA 1
ATOM 3658 C C . PRO A 1 468 ? 19.007 -19.064 10.655 1.00 81.75 468 PRO A C 1
ATOM 3660 O O . PRO A 1 468 ? 20.121 -19.492 10.363 1.00 81.75 468 PRO A O 1
ATOM 3663 N N . TRP A 1 469 ? 18.100 -18.718 9.730 1.00 83.56 469 TRP A N 1
ATOM 3664 C CA . TRP A 1 469 ? 18.348 -18.738 8.285 1.00 83.56 469 TRP A CA 1
ATOM 3665 C C . TRP A 1 469 ? 19.481 -17.790 7.871 1.00 83.56 469 TRP A C 1
ATOM 3667 O O . TRP A 1 469 ? 20.420 -18.225 7.212 1.00 83.56 469 TRP A O 1
ATOM 3677 N N . HIS A 1 470 ? 19.467 -16.530 8.330 1.00 85.88 470 HIS A N 1
ATOM 3678 C CA . HIS A 1 470 ? 20.552 -15.579 8.043 1.00 85.88 470 HIS A CA 1
ATOM 3679 C C . HIS A 1 470 ? 21.900 -16.083 8.582 1.00 85.88 470 HIS A C 1
ATOM 3681 O O . HIS A 1 470 ? 22.911 -16.014 7.890 1.00 85.88 470 HIS A O 1
ATOM 3687 N N . ARG A 1 471 ? 21.931 -16.672 9.785 1.00 86.31 471 ARG A N 1
ATOM 3688 C CA . ARG A 1 471 ? 23.170 -17.257 10.331 1.00 86.31 471 ARG A CA 1
ATOM 3689 C C . ARG A 1 471 ? 23.696 -18.414 9.480 1.00 86.31 471 ARG A C 1
ATOM 3691 O O . ARG A 1 471 ? 24.901 -18.504 9.277 1.00 86.31 471 ARG A O 1
ATOM 3698 N N . HIS A 1 472 ? 22.815 -19.272 8.964 1.00 87.75 472 HIS A N 1
ATOM 3699 C CA . HIS A 1 472 ? 23.205 -20.347 8.051 1.00 87.75 472 HIS A CA 1
ATOM 3700 C C . HIS A 1 472 ? 23.769 -19.798 6.729 1.00 87.75 472 HIS A C 1
ATOM 3702 O O . HIS A 1 472 ? 24.841 -20.229 6.306 1.00 87.75 472 HIS A O 1
ATOM 3708 N N . LEU A 1 473 ? 23.103 -18.806 6.124 1.00 89.19 473 LEU A N 1
ATOM 3709 C CA . LEU A 1 473 ? 23.589 -18.152 4.905 1.00 89.19 473 LEU A CA 1
ATOM 3710 C C . LEU A 1 473 ? 24.967 -17.515 5.101 1.00 89.19 473 LEU A C 1
ATOM 3712 O O . LEU A 1 473 ? 25.832 -17.697 4.253 1.00 89.19 473 LEU A O 1
ATOM 3716 N N . LEU A 1 474 ? 25.202 -16.830 6.225 1.00 89.81 474 LEU A N 1
ATOM 3717 C CA . LEU A 1 474 ? 26.504 -16.223 6.519 1.00 89.81 474 LEU A CA 1
ATOM 3718 C C . LEU A 1 474 ? 27.641 -17.258 6.509 1.00 89.81 474 LEU A C 1
ATOM 3720 O O . LEU A 1 474 ? 28.703 -16.988 5.958 1.00 89.81 474 LEU A O 1
ATOM 3724 N N . MET A 1 475 ? 27.414 -18.450 7.072 1.00 87.94 475 MET A N 1
ATOM 3725 C CA . MET A 1 475 ? 28.418 -19.522 7.068 1.00 87.94 475 MET A CA 1
ATOM 3726 C C . MET A 1 475 ? 28.693 -20.042 5.652 1.00 87.94 475 MET A C 1
ATOM 3728 O O . MET A 1 475 ? 29.850 -20.226 5.286 1.00 87.94 475 MET A O 1
ATOM 3732 N N . ARG A 1 476 ? 27.645 -20.223 4.835 1.00 88.69 476 ARG A N 1
ATOM 3733 C CA . ARG A 1 476 ? 27.769 -20.647 3.428 1.00 88.69 476 ARG A CA 1
ATOM 3734 C C . ARG A 1 476 ? 28.477 -19.598 2.563 1.00 88.69 476 ARG A C 1
ATOM 3736 O O . ARG A 1 476 ? 29.204 -19.949 1.642 1.00 88.69 476 ARG A O 1
ATOM 3743 N N . LEU A 1 477 ? 28.301 -18.311 2.867 1.00 89.69 477 LEU A N 1
ATOM 3744 C CA . LEU A 1 477 ? 28.972 -17.222 2.150 1.00 89.69 477 LEU A CA 1
ATOM 3745 C C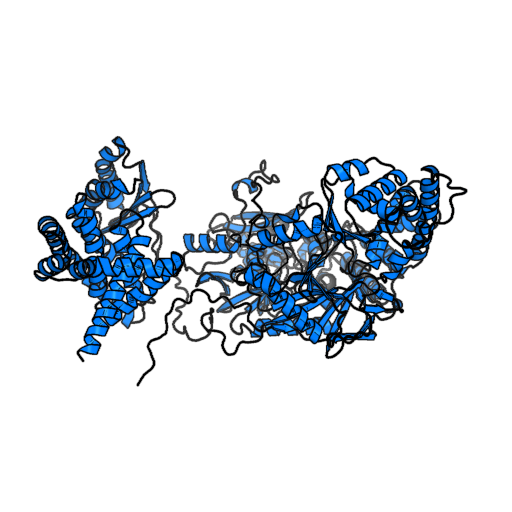 . LEU A 1 477 ? 30.489 -17.190 2.377 1.00 89.69 477 LEU A C 1
ATOM 3747 O O . LEU A 1 477 ? 31.210 -16.699 1.512 1.00 89.69 477 LEU A O 1
ATOM 3751 N N . GLY A 1 478 ? 30.988 -17.756 3.481 1.00 84.00 478 GLY A N 1
ATOM 3752 C CA . GLY A 1 478 ? 32.428 -17.923 3.691 1.00 84.00 478 GLY A CA 1
ATOM 3753 C C . GLY A 1 478 ? 33.091 -18.761 2.590 1.00 84.00 478 GLY A C 1
ATOM 3754 O O . GLY A 1 478 ? 34.180 -18.422 2.136 1.00 84.00 478 GLY A O 1
ATOM 3755 N N . GLU A 1 479 ? 32.408 -19.803 2.105 1.00 78.69 479 GLU A N 1
ATOM 3756 C CA . GLU A 1 479 ? 32.873 -20.641 0.987 1.00 78.69 479 GLU A CA 1
ATOM 3757 C C . GLU A 1 479 ? 32.827 -19.880 -0.346 1.00 78.69 479 GLU A C 1
ATOM 3759 O O . GLU A 1 479 ? 33.741 -19.998 -1.158 1.00 78.69 479 GLU A O 1
ATOM 3764 N N . PHE A 1 480 ? 31.792 -19.055 -0.551 1.00 83.12 480 PHE A N 1
ATOM 3765 C CA . PHE A 1 480 ? 31.653 -18.193 -1.728 1.00 83.12 480 PHE A CA 1
ATOM 3766 C C . PHE A 1 480 ? 32.808 -17.190 -1.840 1.00 83.12 480 PHE A C 1
ATOM 3768 O O . PHE A 1 480 ? 33.460 -17.122 -2.879 1.00 83.12 480 PHE A O 1
ATOM 3775 N N . TRP A 1 481 ? 33.106 -16.445 -0.771 1.00 83.69 481 TRP A N 1
ATOM 3776 C CA . TRP A 1 481 ? 34.181 -15.446 -0.794 1.00 83.69 481 TRP A CA 1
ATOM 3777 C C . TRP A 1 481 ? 35.579 -16.062 -0.926 1.00 83.69 481 TRP A C 1
ATOM 3779 O O . TRP A 1 481 ? 36.492 -15.391 -1.402 1.00 83.69 481 TRP A O 1
ATOM 3789 N N . ALA A 1 482 ? 35.749 -17.325 -0.527 1.00 82.06 482 ALA A N 1
ATOM 3790 C CA . ALA A 1 482 ? 37.000 -18.062 -0.689 1.00 82.06 482 ALA A CA 1
ATOM 3791 C C . ALA A 1 482 ? 37.160 -18.709 -2.081 1.00 82.06 482 ALA A C 1
ATOM 3793 O O . ALA A 1 482 ? 38.273 -19.088 -2.442 1.00 82.06 482 ALA A O 1
ATOM 3794 N N . GLY A 1 483 ? 36.073 -18.864 -2.844 1.00 76.94 483 GLY A N 1
ATOM 3795 C CA . GLY A 1 483 ? 36.049 -19.584 -4.117 1.00 76.94 483 GLY A CA 1
ATOM 3796 C C . GLY A 1 483 ? 35.898 -18.702 -5.363 1.00 76.94 483 GLY A C 1
ATOM 3797 O O . GLY A 1 483 ? 35.951 -17.471 -5.322 1.00 76.94 483 GLY A O 1
ATOM 3798 N N . ASP A 1 484 ? 35.689 -19.376 -6.498 1.00 69.25 484 ASP A N 1
ATOM 3799 C CA . ASP A 1 484 ? 35.410 -18.777 -7.817 1.00 69.25 484 ASP A CA 1
ATOM 3800 C C . ASP A 1 484 ? 33.972 -19.049 -8.301 1.00 69.25 484 ASP A C 1
ATOM 3802 O O . ASP A 1 484 ? 33.645 -18.886 -9.477 1.00 69.25 484 ASP A O 1
ATOM 3806 N N . VAL A 1 485 ? 33.096 -19.514 -7.408 1.00 69.81 485 VAL A N 1
ATOM 3807 C CA . VAL A 1 485 ? 31.718 -19.884 -7.748 1.00 69.81 485 VAL A CA 1
ATOM 3808 C C . VAL A 1 485 ? 30.810 -18.672 -7.555 1.00 69.81 485 VAL A C 1
ATOM 3810 O O . VAL A 1 485 ? 30.787 -18.118 -6.470 1.00 69.81 485 VAL A O 1
ATOM 3813 N N . ASN A 1 486 ? 30.018 -18.288 -8.561 1.00 77.12 486 ASN A N 1
ATOM 3814 C CA . ASN A 1 486 ? 29.082 -17.148 -8.476 1.00 77.12 486 ASN A CA 1
ATOM 3815 C C . ASN A 1 486 ? 27.651 -17.533 -8.057 1.00 77.12 486 ASN A C 1
ATOM 3817 O O . ASN A 1 486 ? 26.761 -16.685 -8.011 1.00 77.12 486 ASN A O 1
ATOM 3821 N N . GLU A 1 487 ? 27.422 -18.810 -7.749 1.00 88.88 487 GLU A N 1
ATOM 3822 C CA . GLU A 1 487 ? 26.113 -19.370 -7.419 1.00 88.88 487 GLU A CA 1
ATOM 3823 C C . GLU A 1 487 ? 26.153 -20.161 -6.105 1.00 88.88 487 GLU A C 1
ATOM 3825 O O . GLU A 1 487 ? 26.980 -21.048 -5.902 1.00 88.88 487 GLU A O 1
ATOM 3830 N N . LEU A 1 488 ? 25.192 -19.876 -5.233 1.00 92.06 488 LEU A N 1
ATOM 3831 C CA . LEU A 1 488 ? 24.894 -20.610 -4.018 1.00 92.06 488 LEU A CA 1
ATOM 3832 C C . LEU A 1 488 ? 23.649 -21.475 -4.241 1.00 92.06 488 LEU A C 1
ATOM 3834 O O . LEU A 1 488 ? 22.525 -20.974 -4.321 1.00 92.06 488 LEU A O 1
ATOM 3838 N N . ASN A 1 489 ? 23.846 -22.792 -4.293 1.00 91.62 489 ASN A N 1
ATOM 3839 C CA . ASN A 1 489 ? 22.747 -23.753 -4.343 1.00 91.62 489 ASN A CA 1
ATOM 3840 C C . ASN A 1 489 ? 22.255 -24.064 -2.919 1.00 91.62 489 ASN A C 1
ATOM 3842 O O . ASN A 1 489 ? 23.017 -24.562 -2.084 1.00 91.62 489 ASN A O 1
ATOM 3846 N N . VAL A 1 490 ? 20.983 -23.768 -2.655 1.00 90.75 490 VAL A N 1
ATOM 3847 C CA . VAL A 1 490 ? 20.273 -24.088 -1.410 1.00 90.75 490 VAL A CA 1
ATOM 3848 C C . VAL A 1 490 ? 19.228 -25.169 -1.667 1.00 90.75 490 VAL A C 1
ATOM 3850 O O . VAL A 1 490 ? 18.550 -25.182 -2.696 1.00 90.75 490 VAL A O 1
ATOM 3853 N N . THR A 1 491 ? 19.078 -26.095 -0.730 1.00 90.88 491 THR A N 1
ATOM 3854 C CA . THR A 1 491 ? 18.105 -27.190 -0.828 1.00 90.88 491 THR A CA 1
ATOM 3855 C C . THR A 1 491 ? 16.784 -26.833 -0.146 1.00 90.88 491 THR A C 1
ATOM 3857 O O . THR A 1 491 ? 16.738 -26.021 0.781 1.00 90.88 491 THR A O 1
ATOM 3860 N N . GLU A 1 492 ? 15.683 -27.465 -0.567 1.00 89.19 492 GLU A N 1
ATOM 3861 C CA . GLU A 1 492 ? 14.391 -27.303 0.119 1.00 89.19 492 GLU A CA 1
ATOM 3862 C C . GLU A 1 492 ? 14.462 -27.744 1.589 1.00 89.19 492 GLU A C 1
ATOM 3864 O O . GLU A 1 492 ? 13.824 -27.147 2.457 1.00 89.19 492 GLU A O 1
ATOM 3869 N N . GLU A 1 493 ? 15.254 -28.781 1.873 1.00 88.00 493 GLU A N 1
ATOM 3870 C CA . GLU A 1 493 ? 15.470 -29.303 3.222 1.00 88.00 493 GLU A CA 1
ATOM 3871 C C . GLU A 1 493 ? 16.172 -28.279 4.117 1.00 88.00 493 GLU A C 1
ATOM 3873 O O . GLU A 1 493 ? 15.743 -28.070 5.252 1.00 88.00 493 GLU A O 1
ATOM 3878 N N . GLU A 1 494 ? 17.199 -27.587 3.610 1.00 87.81 494 GLU A N 1
ATOM 3879 C CA . GLU A 1 494 ? 17.866 -26.494 4.328 1.00 87.81 494 GLU A CA 1
ATOM 3880 C C . GLU A 1 494 ? 16.892 -25.352 4.640 1.00 87.81 494 GLU A C 1
ATOM 3882 O O . GLU A 1 494 ? 16.817 -24.914 5.793 1.00 87.81 494 GLU A O 1
ATOM 3887 N N . ILE A 1 495 ? 16.101 -24.916 3.652 1.00 84.44 495 ILE A N 1
ATOM 3888 C CA . ILE A 1 495 ? 15.109 -23.843 3.828 1.00 84.44 495 ILE A CA 1
ATOM 3889 C C . ILE A 1 495 ? 14.116 -24.214 4.937 1.00 84.44 495 ILE A C 1
ATOM 3891 O O . ILE A 1 495 ? 13.927 -23.445 5.882 1.00 84.44 495 ILE A O 1
ATOM 3895 N N . ARG A 1 496 ? 13.530 -25.417 4.879 1.00 81.19 496 ARG A N 1
ATOM 3896 C CA . ARG A 1 496 ? 12.562 -25.888 5.887 1.00 81.19 496 ARG A CA 1
ATOM 3897 C C . ARG A 1 496 ? 13.196 -26.100 7.264 1.00 81.19 496 ARG A C 1
ATOM 3899 O O . ARG A 1 496 ? 12.553 -25.857 8.282 1.00 81.19 496 ARG A O 1
ATOM 3906 N N . ARG A 1 497 ? 14.455 -26.548 7.326 1.00 82.38 497 ARG A N 1
ATOM 3907 C CA . ARG A 1 497 ? 15.158 -26.838 8.587 1.00 82.38 497 ARG A CA 1
ATOM 3908 C C . ARG A 1 497 ? 15.485 -25.578 9.381 1.00 82.38 497 ARG A C 1
ATOM 3910 O O . ARG A 1 497 ? 15.315 -25.575 10.604 1.00 82.38 497 ARG A O 1
ATOM 3917 N N . TYR A 1 498 ? 16.015 -24.558 8.706 1.00 76.50 498 TYR A N 1
ATOM 3918 C CA . TYR A 1 498 ? 16.541 -23.345 9.340 1.00 76.50 498 TYR A CA 1
ATOM 3919 C C . TYR A 1 498 ? 15.521 -22.212 9.418 1.00 76.50 498 TYR A C 1
ATOM 3921 O O . TYR A 1 498 ? 15.712 -21.286 10.207 1.00 76.50 498 TYR A O 1
ATOM 3929 N N . ASN A 1 499 ? 14.419 -22.304 8.676 1.00 70.06 499 ASN A N 1
ATOM 3930 C CA . ASN A 1 499 ? 13.326 -21.352 8.755 1.00 70.06 499 ASN A CA 1
ATOM 3931 C C . ASN A 1 499 ? 12.077 -21.988 9.386 1.00 70.06 499 ASN A C 1
ATOM 3933 O O . ASN A 1 499 ? 11.059 -22.213 8.744 1.00 70.06 499 ASN A O 1
ATOM 3937 N N . ARG A 1 500 ? 12.182 -22.293 10.691 1.00 58.38 500 ARG A N 1
ATOM 3938 C CA . ARG A 1 500 ? 11.106 -22.881 11.524 1.00 58.38 500 ARG A CA 1
ATOM 3939 C C . ARG A 1 500 ? 9.960 -21.903 11.844 1.00 58.38 500 ARG A C 1
ATOM 3941 O O . ARG A 1 500 ? 9.130 -22.193 12.701 1.00 58.38 500 ARG A O 1
ATOM 3948 N N . SER A 1 501 ? 9.959 -20.729 11.220 1.00 56.41 501 SER A N 1
ATOM 3949 C CA . SER A 1 501 ? 8.956 -19.681 11.393 1.00 56.41 501 SER A CA 1
ATOM 3950 C C . SER A 1 501 ? 7.610 -20.142 10.829 1.00 56.41 501 SER A C 1
ATOM 3952 O O . SER A 1 501 ? 7.573 -20.894 9.858 1.00 56.41 501 SER A O 1
ATOM 3954 N N . ASN A 1 502 ? 6.499 -19.666 11.400 1.00 60.75 502 ASN A N 1
ATOM 3955 C CA . ASN A 1 502 ? 5.172 -19.898 10.826 1.00 60.75 502 ASN A CA 1
ATOM 3956 C C . ASN A 1 502 ? 5.161 -19.299 9.400 1.00 60.75 502 ASN A C 1
ATOM 3958 O O . ASN A 1 502 ? 5.405 -18.094 9.269 1.00 60.75 502 ASN A O 1
ATOM 3962 N N . PRO A 1 503 ? 4.980 -20.101 8.336 1.00 66.25 503 PRO A N 1
ATOM 3963 C CA . PRO A 1 503 ? 5.250 -19.649 6.979 1.00 66.25 503 PRO A CA 1
ATOM 3964 C C . PRO A 1 503 ? 4.233 -18.582 6.549 1.00 66.25 503 PRO A C 1
ATOM 3966 O O . PRO A 1 503 ? 3.091 -18.545 7.015 1.00 66.25 503 PRO A O 1
ATOM 3969 N N . VAL A 1 504 ? 4.662 -17.663 5.684 1.00 73.88 504 VAL A N 1
ATOM 3970 C CA . VAL A 1 504 ? 3.854 -16.505 5.279 1.00 73.88 504 VAL A CA 1
ATOM 3971 C C . VAL A 1 504 ? 2.655 -16.966 4.445 1.00 73.88 504 VAL A C 1
ATOM 3973 O O . VAL A 1 504 ? 2.826 -17.504 3.355 1.00 73.88 504 VAL A O 1
ATOM 3976 N N . SER A 1 505 ? 1.431 -16.732 4.927 1.00 76.31 505 SER A N 1
ATOM 3977 C CA . SER A 1 505 ? 0.217 -17.056 4.167 1.00 76.31 505 SER A CA 1
ATOM 3978 C C . SER A 1 505 ? 0.084 -16.184 2.919 1.00 76.31 505 SER A C 1
ATOM 3980 O O . SER A 1 505 ? 0.127 -14.958 3.008 1.00 76.31 505 SER A O 1
ATOM 3982 N N . LEU A 1 506 ? -0.203 -16.821 1.786 1.00 84.88 506 LEU A N 1
ATOM 3983 C CA . LEU A 1 506 ? -0.524 -16.166 0.515 1.00 84.88 506 LEU A CA 1
ATOM 3984 C C . LEU A 1 506 ? -1.978 -15.660 0.488 1.00 84.88 506 LEU A C 1
ATOM 3986 O O . LEU A 1 506 ? -2.834 -16.325 1.081 1.00 84.88 506 LEU A O 1
ATOM 3990 N N . PRO A 1 507 ? -2.266 -14.538 -0.200 1.00 88.06 507 PRO A N 1
ATOM 3991 C CA . PRO A 1 507 ? -3.622 -14.022 -0.362 1.00 88.06 507 PRO A CA 1
ATOM 3992 C C . PRO A 1 507 ? -4.470 -14.856 -1.321 1.00 88.06 507 PRO A C 1
ATOM 3994 O O . PRO A 1 507 ? -3.947 -15.624 -2.122 1.00 88.06 507 PRO A O 1
ATOM 3997 N N . ASP A 1 508 ? -5.790 -14.661 -1.257 1.00 88.12 508 ASP A N 1
ATOM 3998 C CA . ASP A 1 508 ? -6.784 -15.361 -2.089 1.00 88.12 508 ASP A CA 1
ATOM 3999 C C . ASP A 1 508 ? -6.572 -15.184 -3.592 1.00 88.12 508 ASP A C 1
ATOM 4001 O O . ASP A 1 508 ? -6.862 -16.086 -4.375 1.00 88.12 508 ASP A O 1
ATOM 4005 N N . ALA A 1 509 ? -6.050 -14.030 -3.991 1.00 92.44 509 ALA A N 1
ATOM 4006 C CA . ALA A 1 509 ? -5.631 -13.763 -5.350 1.00 92.44 509 ALA A CA 1
ATOM 4007 C C . ALA A 1 509 ? -4.381 -12.885 -5.341 1.00 92.44 509 ALA A C 1
ATOM 4009 O O . ALA A 1 509 ? -4.287 -11.928 -4.573 1.00 92.44 509 ALA A O 1
ATOM 4010 N N . PHE A 1 510 ? -3.427 -13.204 -6.207 1.00 94.94 510 PHE A N 1
ATOM 4011 C CA . PHE A 1 510 ? -2.194 -12.440 -6.397 1.00 94.94 510 PHE A CA 1
ATOM 4012 C C . PHE A 1 510 ? -1.630 -12.687 -7.791 1.00 94.94 510 PHE A C 1
ATOM 4014 O O . PHE A 1 510 ? -2.145 -13.509 -8.546 1.00 94.94 510 PHE A O 1
ATOM 4021 N N . SER A 1 511 ? -0.568 -11.974 -8.143 1.00 95.94 511 SER A N 1
ATOM 4022 C CA . SER A 1 511 ? 0.208 -12.228 -9.351 1.00 95.94 511 SER A CA 1
ATOM 4023 C C . SER A 1 511 ? 1.690 -12.361 -9.038 1.00 95.94 511 SER A C 1
ATOM 4025 O O . SER A 1 511 ? 2.204 -11.782 -8.076 1.00 95.94 511 SER A O 1
ATOM 4027 N N . VAL A 1 512 ? 2.375 -13.144 -9.865 1.00 96.25 512 VAL A N 1
ATOM 4028 C CA . VAL A 1 512 ? 3.819 -13.356 -9.784 1.00 96.25 512 VAL A CA 1
ATOM 4029 C C . VAL A 1 512 ? 4.458 -12.814 -11.050 1.00 96.25 512 VAL A C 1
ATOM 4031 O O . VAL A 1 512 ? 4.076 -13.213 -12.150 1.00 96.25 512 VAL A O 1
ATOM 4034 N N . VAL A 1 513 ? 5.433 -11.925 -10.884 1.00 95.44 513 VAL A N 1
ATOM 4035 C CA . VAL A 1 513 ? 6.330 -11.490 -11.951 1.00 95.44 513 VAL A CA 1
ATOM 4036 C C . VAL A 1 513 ? 7.524 -12.437 -11.981 1.00 95.44 513 VAL A C 1
ATOM 4038 O O . VAL A 1 513 ? 8.254 -12.542 -10.995 1.00 95.44 513 VAL A O 1
ATOM 4041 N N . VAL A 1 514 ? 7.730 -13.129 -13.098 1.00 94.62 514 VAL A N 1
ATOM 4042 C CA . VAL A 1 514 ? 8.801 -14.121 -13.264 1.00 94.62 514 VAL A CA 1
ATOM 4043 C C . VAL A 1 514 ? 9.459 -13.987 -14.635 1.00 94.62 514 VAL A C 1
ATOM 4045 O O . VAL A 1 514 ? 8.785 -13.728 -15.631 1.00 94.62 514 VAL A O 1
ATOM 4048 N N . ASN A 1 515 ? 10.773 -14.185 -14.697 1.00 92.94 515 ASN A N 1
ATOM 4049 C CA . ASN A 1 515 ? 11.482 -14.397 -15.957 1.00 92.94 515 ASN A CA 1
ATOM 4050 C C . ASN A 1 515 ? 11.609 -15.906 -16.188 1.00 92.94 515 ASN A C 1
ATOM 4052 O O . ASN A 1 515 ? 12.067 -16.632 -15.298 1.00 92.94 515 ASN A O 1
ATOM 4056 N N . VAL A 1 516 ? 11.206 -16.371 -17.369 1.00 91.25 516 VAL A N 1
ATOM 4057 C CA . VAL A 1 516 ? 11.366 -17.768 -17.789 1.00 91.25 516 VAL A CA 1
ATOM 4058 C C . VAL A 1 516 ? 12.606 -17.854 -18.668 1.00 91.25 516 VAL A C 1
ATOM 4060 O O . VAL A 1 516 ? 12.729 -17.104 -19.632 1.00 91.25 516 VAL A O 1
ATOM 4063 N N . ILE A 1 517 ? 13.536 -18.731 -18.299 1.00 89.44 517 ILE A N 1
ATOM 4064 C CA . ILE A 1 517 ? 14.893 -18.773 -18.847 1.00 89.44 517 ILE A CA 1
ATOM 4065 C C . ILE A 1 517 ? 15.102 -20.128 -19.511 1.00 89.44 517 ILE A C 1
ATOM 4067 O O . ILE A 1 517 ? 14.934 -21.160 -18.859 1.00 89.44 517 ILE A O 1
ATOM 4071 N N . GLY A 1 518 ? 15.436 -20.115 -20.799 1.00 85.19 518 GLY A N 1
ATOM 4072 C CA . GLY A 1 518 ? 15.625 -21.305 -21.626 1.00 85.19 518 GLY A CA 1
ATOM 4073 C C . GLY A 1 518 ? 15.611 -20.974 -23.120 1.00 85.19 518 GLY A C 1
ATOM 4074 O O . GLY A 1 518 ? 15.286 -19.854 -23.507 1.00 85.19 518 GLY A O 1
ATOM 4075 N N . LYS A 1 519 ? 15.962 -21.948 -23.963 1.00 81.81 519 LYS A N 1
ATOM 4076 C CA . LYS A 1 519 ? 16.013 -21.779 -25.425 1.00 81.81 519 LYS A CA 1
ATOM 4077 C C . LYS A 1 519 ? 14.615 -21.753 -26.066 1.00 81.81 519 LYS A C 1
ATOM 4079 O O . LYS A 1 519 ? 13.720 -22.445 -25.571 1.00 81.81 519 LYS A O 1
ATOM 4084 N N . PRO A 1 520 ? 14.422 -21.035 -27.191 1.00 74.69 520 PRO A N 1
ATOM 4085 C CA . PRO A 1 520 ? 13.192 -21.120 -27.978 1.00 74.69 520 PRO A CA 1
ATOM 4086 C C . PRO A 1 520 ? 12.878 -22.565 -28.386 1.00 74.69 520 PRO A C 1
ATOM 4088 O O . PRO A 1 520 ? 13.779 -23.340 -28.711 1.00 74.69 520 PRO A O 1
ATOM 4091 N N . GLY A 1 521 ? 11.599 -22.945 -28.347 1.00 64.69 521 GLY A N 1
ATOM 4092 C CA . GLY A 1 521 ? 11.149 -24.295 -28.707 1.00 64.69 521 GLY A CA 1
ATOM 4093 C C . GLY A 1 521 ? 11.542 -25.410 -27.726 1.00 64.69 521 GLY A C 1
ATOM 4094 O O . GLY A 1 521 ? 11.203 -26.569 -27.967 1.00 64.69 521 GLY A O 1
ATOM 4095 N N . ALA A 1 522 ? 12.216 -25.102 -26.613 1.00 62.84 522 ALA A N 1
ATOM 4096 C CA . ALA A 1 522 ? 12.384 -26.062 -25.530 1.00 62.84 522 ALA A CA 1
ATOM 4097 C C . ALA A 1 522 ? 11.003 -26.373 -24.922 1.00 62.84 522 ALA A C 1
ATOM 4099 O O . ALA A 1 522 ? 10.457 -25.545 -24.195 1.00 62.84 522 ALA A O 1
ATOM 4100 N N . ASP A 1 523 ? 10.424 -27.549 -25.213 1.00 52.44 523 ASP A N 1
ATOM 4101 C CA . ASP A 1 523 ? 9.216 -28.028 -24.526 1.00 52.44 523 ASP A CA 1
ATOM 4102 C C . ASP A 1 523 ? 9.566 -28.244 -23.043 1.00 52.44 523 ASP A C 1
ATOM 4104 O O . ASP A 1 523 ? 10.304 -29.182 -22.705 1.00 52.44 523 ASP A O 1
ATOM 4108 N N . PRO A 1 524 ? 9.055 -27.420 -22.109 1.00 51.91 524 PRO A N 1
ATOM 4109 C CA . PRO A 1 524 ? 9.283 -27.617 -20.696 1.00 51.91 524 PRO A CA 1
ATOM 4110 C C . PRO A 1 524 ? 8.311 -28.683 -20.178 1.00 51.91 524 PRO A C 1
ATOM 4112 O O . PRO A 1 524 ? 7.559 -28.484 -19.228 1.00 51.91 524 PRO A O 1
ATOM 4115 N N . GLY A 1 525 ? 8.422 -29.894 -20.724 1.00 49.25 525 GLY A N 1
ATOM 4116 C CA . GLY A 1 525 ? 8.149 -31.128 -19.991 1.00 49.25 525 GLY A CA 1
ATOM 4117 C C . GLY A 1 525 ? 9.105 -31.380 -18.831 1.00 49.25 525 GLY A C 1
ATOM 4118 O O . GLY A 1 525 ? 8.908 -32.359 -18.118 1.00 49.25 525 GLY A O 1
ATOM 4119 N N . ILE A 1 526 ? 10.028 -30.429 -18.608 1.00 56.78 526 ILE A N 1
ATOM 4120 C CA . ILE A 1 526 ? 11.085 -30.333 -17.597 1.00 56.78 526 ILE A CA 1
ATOM 4121 C C . ILE A 1 526 ? 12.419 -30.895 -18.146 1.00 56.78 526 ILE A C 1
ATOM 4123 O O . ILE A 1 526 ? 13.111 -31.667 -17.490 1.00 56.78 526 ILE A O 1
ATOM 4127 N N . ALA A 1 527 ? 12.835 -30.449 -19.347 1.00 53.28 527 ALA A N 1
ATOM 4128 C CA . ALA A 1 527 ? 14.236 -30.535 -19.791 1.00 53.28 527 ALA A CA 1
ATOM 4129 C C . ALA A 1 527 ? 15.172 -29.887 -18.740 1.00 53.28 527 ALA A C 1
ATOM 4131 O O . ALA A 1 527 ? 14.736 -29.031 -17.961 1.00 53.28 527 ALA A O 1
ATOM 4132 N N . ALA A 1 528 ? 16.417 -30.360 -18.614 1.00 53.53 528 ALA A N 1
ATOM 4133 C CA . ALA A 1 528 ? 17.338 -30.004 -17.519 1.00 53.53 528 ALA A CA 1
ATOM 4134 C C . ALA A 1 528 ? 17.791 -28.525 -17.502 1.00 53.53 528 ALA A C 1
ATOM 4136 O O . ALA A 1 528 ? 18.393 -28.087 -16.526 1.00 53.53 528 ALA A O 1
ATOM 4137 N N . ASP A 1 529 ? 17.488 -27.770 -18.552 1.00 63.97 529 ASP A N 1
ATOM 4138 C CA . ASP A 1 529 ? 18.020 -26.445 -18.879 1.00 63.97 529 ASP A CA 1
ATOM 4139 C C . ASP A 1 529 ? 17.087 -25.262 -18.549 1.00 63.97 529 ASP A C 1
ATOM 4141 O O . ASP A 1 529 ? 17.552 -24.128 -18.495 1.00 63.97 529 ASP A O 1
ATOM 4145 N N . VAL A 1 530 ? 15.798 -25.483 -18.252 1.00 78.06 530 VAL A N 1
ATOM 4146 C CA . VAL A 1 530 ? 14.872 -24.375 -17.923 1.00 78.06 530 VAL A CA 1
ATOM 4147 C C . VAL A 1 530 ? 14.989 -23.927 -16.464 1.00 78.06 530 VAL A C 1
ATOM 4149 O O . VAL A 1 530 ? 14.783 -24.724 -15.540 1.00 78.06 530 VAL A O 1
ATOM 4152 N N . SER A 1 531 ? 15.219 -22.625 -16.272 1.00 88.38 531 SER A N 1
ATOM 4153 C CA . SER A 1 531 ? 15.297 -21.948 -14.970 1.00 88.38 531 SER A CA 1
ATOM 4154 C C . SER A 1 531 ? 14.252 -20.833 -14.840 1.00 88.38 531 SER A C 1
ATOM 4156 O O . SER A 1 531 ? 13.753 -20.297 -15.829 1.00 88.38 531 SER A O 1
ATOM 4158 N N . LEU A 1 532 ? 13.905 -20.473 -13.605 1.00 91.94 532 LEU A N 1
ATOM 4159 C CA . LEU A 1 532 ? 12.886 -19.469 -13.295 1.00 91.94 532 LEU A CA 1
ATOM 4160 C C . LEU A 1 532 ? 13.457 -18.444 -12.324 1.00 91.94 532 LEU A C 1
ATOM 4162 O O . LEU A 1 532 ? 13.882 -18.804 -11.230 1.00 91.94 532 LEU A O 1
ATOM 4166 N N . HIS A 1 533 ? 13.450 -17.170 -12.704 1.00 92.81 533 HIS A N 1
ATOM 4167 C CA . HIS A 1 533 ? 13.911 -16.082 -11.844 1.00 92.81 533 HIS A CA 1
ATOM 4168 C C . HIS A 1 533 ? 12.721 -15.262 -11.345 1.00 92.81 533 HIS A C 1
ATOM 4170 O O . HIS A 1 533 ? 12.007 -14.646 -12.141 1.00 92.81 533 HIS A O 1
ATOM 4176 N N . LEU A 1 534 ? 12.509 -15.259 -10.027 1.00 89.62 534 LEU A N 1
ATOM 4177 C CA . LEU A 1 534 ? 11.457 -14.468 -9.393 1.00 89.62 534 LEU A CA 1
ATOM 4178 C C . LEU A 1 534 ? 11.790 -12.973 -9.477 1.00 89.62 534 LEU A C 1
ATOM 4180 O O . LEU A 1 534 ? 12.792 -12.540 -8.926 1.00 89.62 534 LEU A O 1
ATOM 4184 N N . GLY A 1 535 ? 10.909 -12.181 -10.086 1.00 87.81 535 GLY A N 1
ATOM 4185 C CA . GLY A 1 535 ? 10.980 -10.722 -10.014 1.00 87.81 535 GLY A CA 1
ATOM 4186 C C . GLY A 1 535 ? 10.282 -10.190 -8.764 1.00 87.81 535 GLY A C 1
ATOM 4187 O O . GLY A 1 535 ? 10.904 -9.601 -7.885 1.00 87.81 535 GLY A O 1
ATOM 4188 N N . SER A 1 536 ? 8.968 -10.393 -8.672 1.00 89.75 536 SER A N 1
ATOM 4189 C CA . SER A 1 536 ? 8.176 -9.922 -7.533 1.00 89.75 536 SER A CA 1
ATOM 4190 C C . SER A 1 536 ? 6.861 -10.681 -7.390 1.00 89.75 536 SER A C 1
ATOM 4192 O O . SER A 1 536 ? 6.381 -11.325 -8.321 1.00 89.75 536 SER A O 1
ATOM 4194 N N . ILE A 1 537 ? 6.264 -10.593 -6.204 1.00 91.25 537 ILE A N 1
ATOM 4195 C CA . ILE A 1 537 ? 4.898 -11.045 -5.936 1.00 91.25 537 ILE A CA 1
ATOM 4196 C C . ILE A 1 537 ? 4.090 -9.803 -5.577 1.00 91.25 537 ILE A C 1
ATOM 4198 O O . ILE A 1 537 ? 4.547 -8.978 -4.785 1.00 91.25 537 ILE A O 1
ATOM 4202 N N . SER A 1 538 ? 2.908 -9.654 -6.169 1.00 90.25 538 SER A N 1
ATOM 4203 C CA . SER A 1 538 ? 2.031 -8.509 -5.922 1.00 90.25 538 SER A CA 1
ATOM 4204 C C . SER A 1 538 ? 0.587 -8.943 -5.719 1.00 90.25 538 SER A C 1
ATOM 4206 O O . SER A 1 538 ? 0.137 -9.921 -6.315 1.00 90.25 538 SER A O 1
ATOM 4208 N N . GLY A 1 539 ? -0.122 -8.215 -4.863 1.00 88.62 539 GLY A N 1
ATOM 4209 C CA . GLY A 1 539 ? -1.522 -8.448 -4.537 1.00 88.62 539 GLY A CA 1
ATOM 4210 C C . GLY A 1 539 ? -1.814 -8.284 -3.045 1.00 88.62 539 GLY A C 1
ATOM 4211 O O . GLY A 1 539 ? -0.903 -7.963 -2.279 1.00 88.62 539 GLY A O 1
ATOM 4212 N N . PRO A 1 540 ? -3.067 -8.515 -2.627 1.00 89.62 540 PRO A N 1
ATOM 4213 C CA . PRO A 1 540 ? -4.227 -8.746 -3.489 1.00 89.62 540 PRO A CA 1
ATOM 4214 C C . PRO A 1 540 ? -4.667 -7.471 -4.240 1.00 89.62 540 PRO A C 1
ATOM 4216 O O . PRO A 1 540 ? -4.467 -6.362 -3.749 1.00 89.62 540 PRO A O 1
ATOM 4219 N N . SER A 1 541 ? -5.285 -7.575 -5.418 1.00 90.50 541 SER A N 1
ATOM 4220 C CA . SER A 1 541 ? -5.603 -8.812 -6.155 1.00 90.50 541 SER A CA 1
ATOM 4221 C C . SER A 1 541 ? -4.449 -9.267 -7.074 1.00 90.50 541 SER A C 1
ATOM 4223 O O . SER A 1 541 ? -3.302 -8.866 -6.922 1.00 90.50 541 SER A O 1
ATOM 4225 N N . GLY A 1 542 ? -4.727 -10.124 -8.061 1.00 91.62 542 GLY A N 1
ATOM 4226 C CA . GLY A 1 542 ? -3.767 -10.415 -9.139 1.00 91.62 542 GLY A CA 1
ATOM 4227 C C . GLY A 1 542 ? -3.743 -9.372 -10.263 1.00 91.62 542 GLY A C 1
ATOM 4228 O O . GLY A 1 542 ? -2.973 -9.528 -11.206 1.00 91.62 542 GLY A O 1
ATOM 4229 N N . ALA A 1 543 ? -4.565 -8.319 -10.182 1.00 95.25 543 ALA A N 1
ATOM 4230 C CA . ALA A 1 543 ? -4.733 -7.336 -11.254 1.00 95.25 543 ALA A CA 1
ATOM 4231 C C . ALA A 1 543 ? -3.937 -6.035 -11.065 1.00 95.25 543 ALA A C 1
ATOM 4233 O O . ALA A 1 543 ? -3.912 -5.220 -11.985 1.00 95.25 543 ALA A O 1
ATOM 4234 N N . ASN A 1 544 ? -3.250 -5.835 -9.930 1.00 92.31 544 ASN A N 1
ATOM 4235 C CA . ASN A 1 544 ? -2.519 -4.593 -9.624 1.00 92.31 544 ASN A CA 1
ATOM 4236 C C . ASN A 1 544 ? -1.605 -4.127 -10.766 1.00 92.31 544 ASN A C 1
ATOM 4238 O O . ASN A 1 544 ? -1.588 -2.957 -11.129 1.00 92.31 544 ASN A O 1
ATOM 4242 N N . MET A 1 545 ? -0.869 -5.054 -11.377 1.00 91.88 545 MET A N 1
ATOM 4243 C CA . MET A 1 545 ? 0.079 -4.747 -12.453 1.00 91.88 545 MET A CA 1
ATOM 4244 C C . MET A 1 545 ? -0.536 -4.822 -13.862 1.00 91.88 545 MET A C 1
ATOM 4246 O O . MET A 1 545 ? 0.197 -4.660 -14.843 1.00 91.88 545 MET A O 1
ATOM 4250 N N . LEU A 1 546 ? -1.841 -5.099 -13.965 1.00 95.25 546 LEU A N 1
ATOM 4251 C CA . LEU A 1 546 ? -2.553 -5.401 -15.212 1.00 95.25 546 LEU A CA 1
ATOM 4252 C C . LEU A 1 546 ? -3.618 -4.361 -15.576 1.00 95.25 546 LEU A C 1
ATOM 4254 O O . LEU A 1 546 ? -3.833 -4.134 -16.764 1.00 95.25 546 LEU A O 1
ATOM 4258 N N . GLY A 1 547 ? -4.255 -3.713 -14.592 1.00 94.38 547 GLY A N 1
ATOM 4259 C CA . GLY A 1 547 ? -5.443 -2.879 -14.818 1.00 94.38 547 GLY A CA 1
ATOM 4260 C C . GLY A 1 547 ? -5.274 -1.809 -15.901 1.00 94.38 547 GLY A C 1
ATOM 4261 O O . GLY A 1 547 ? -6.091 -1.733 -16.815 1.00 94.38 547 GLY A O 1
ATOM 4262 N N . ARG A 1 548 ? -4.165 -1.059 -15.875 1.00 92.62 548 ARG A N 1
ATOM 4263 C CA . ARG A 1 548 ? -3.860 -0.027 -16.884 1.00 92.62 548 ARG A CA 1
ATOM 4264 C C . ARG A 1 548 ? -3.748 -0.578 -18.311 1.00 92.62 548 ARG A C 1
ATOM 4266 O O . ARG A 1 548 ? -4.037 0.130 -19.262 1.00 92.62 548 ARG A O 1
ATOM 4273 N N . PHE A 1 549 ? -3.328 -1.830 -18.480 1.00 94.88 549 PHE A N 1
ATOM 4274 C CA . PHE A 1 549 ? -3.118 -2.419 -19.805 1.00 94.88 549 PHE A CA 1
ATOM 4275 C C . PHE A 1 549 ? -4.384 -3.051 -20.391 1.00 94.88 549 PHE A C 1
ATOM 4277 O O . PHE A 1 549 ? -4.379 -3.417 -21.562 1.00 94.88 549 PHE A O 1
ATOM 4284 N N . CYS A 1 550 ? -5.468 -3.164 -19.614 1.00 94.94 550 CYS A N 1
ATOM 4285 C CA . CYS A 1 550 ? -6.726 -3.757 -20.075 1.00 94.94 550 CYS A CA 1
ATOM 4286 C C . CYS A 1 550 ? -7.351 -2.971 -21.241 1.00 94.94 550 CYS A C 1
ATOM 4288 O O . CYS A 1 550 ? -7.966 -3.570 -22.113 1.00 94.94 550 CYS A O 1
ATOM 4290 N N . GLU A 1 551 ? -7.125 -1.655 -21.323 1.00 90.69 551 GLU A N 1
ATOM 4291 C CA . GLU A 1 551 ? -7.605 -0.839 -22.451 1.00 90.69 551 GLU A CA 1
ATOM 4292 C C . GLU A 1 551 ? -6.934 -1.188 -23.793 1.00 90.69 551 GLU A C 1
ATOM 4294 O O . GLU A 1 551 ? -7.484 -0.898 -24.852 1.00 90.69 551 GLU A O 1
ATOM 4299 N N . LEU A 1 552 ? -5.739 -1.796 -23.764 1.00 93.00 552 LEU A N 1
ATOM 4300 C CA . LEU A 1 552 ? -4.978 -2.113 -24.974 1.00 93.00 552 LEU A CA 1
ATOM 4301 C C . LEU A 1 552 ? -5.564 -3.302 -25.733 1.00 93.00 552 LEU A C 1
ATOM 4303 O O . LEU A 1 552 ? -5.322 -3.453 -26.930 1.00 93.00 552 LEU A O 1
ATOM 4307 N N . ASN A 1 553 ? -6.268 -4.192 -25.032 1.00 94.19 553 ASN A N 1
ATOM 4308 C CA . ASN A 1 553 ? -6.757 -5.435 -25.601 1.00 94.19 553 ASN A CA 1
ATOM 4309 C C . ASN A 1 553 ? -7.978 -5.956 -24.832 1.00 94.19 553 ASN A C 1
ATOM 4311 O O . ASN A 1 553 ? -7.894 -6.271 -23.646 1.00 94.19 553 ASN A O 1
ATOM 4315 N N . LYS A 1 554 ? -9.097 -6.125 -25.542 1.00 94.62 554 LYS A N 1
ATOM 4316 C CA . LYS A 1 554 ? -10.360 -6.586 -24.955 1.00 94.62 554 LYS A CA 1
ATOM 4317 C C . LYS A 1 554 ? -10.259 -7.979 -24.317 1.00 94.62 554 LYS A C 1
ATOM 4319 O O . LYS A 1 554 ? -10.778 -8.177 -23.226 1.00 94.62 554 LYS A O 1
ATOM 4324 N N . ASN A 1 555 ? -9.534 -8.916 -24.930 1.00 96.38 555 ASN A N 1
ATOM 4325 C CA . ASN A 1 555 ? -9.373 -10.268 -24.380 1.00 96.38 555 ASN A CA 1
ATOM 4326 C C . ASN A 1 555 ? -8.565 -10.250 -23.070 1.00 96.38 555 ASN A C 1
ATOM 4328 O O . ASN A 1 555 ? -8.818 -11.050 -22.168 1.00 96.38 555 ASN A O 1
ATOM 4332 N N . LEU A 1 556 ? -7.602 -9.326 -22.939 1.00 96.75 556 LEU A N 1
ATOM 4333 C CA . LEU A 1 556 ? -6.899 -9.101 -21.675 1.00 96.75 556 LEU A CA 1
ATOM 4334 C C . LEU A 1 556 ? -7.858 -8.566 -20.606 1.00 96.75 556 LEU A C 1
ATOM 4336 O O . LEU A 1 556 ? -7.846 -9.084 -19.491 1.00 96.75 556 LEU A O 1
ATOM 4340 N N . GLN A 1 557 ? -8.690 -7.572 -20.936 1.00 96.88 557 GLN A N 1
ATOM 4341 C CA . GLN A 1 557 ? -9.706 -7.062 -20.012 1.00 96.88 557 GLN A CA 1
ATOM 4342 C C . GLN A 1 557 ? -10.626 -8.191 -19.520 1.00 96.88 557 GLN A C 1
ATOM 4344 O O . GLN A 1 557 ? -10.739 -8.391 -18.313 1.00 96.88 557 GLN A O 1
ATOM 4349 N N . GLU A 1 558 ? -11.197 -8.980 -20.433 1.00 97.56 558 GLU A N 1
ATOM 4350 C CA . GLU A 1 558 ? -12.086 -10.106 -20.106 1.00 97.56 558 GLU A CA 1
ATOM 4351 C C . GLU A 1 558 ? -11.386 -11.158 -19.221 1.00 97.56 558 GLU A C 1
ATOM 4353 O O . GLU A 1 558 ? -11.961 -11.667 -18.257 1.00 97.56 558 GLU A O 1
ATOM 4358 N N . SER A 1 559 ? -10.109 -11.448 -19.492 1.00 97.81 559 SER A N 1
ATOM 4359 C CA . SER A 1 559 ? -9.307 -12.381 -18.687 1.00 97.81 559 SER A CA 1
ATOM 4360 C C . SER A 1 559 ? -9.053 -11.862 -17.266 1.00 97.81 559 SER A C 1
ATOM 4362 O O . SER A 1 559 ? -9.100 -12.628 -16.297 1.00 97.81 559 SER A O 1
ATOM 4364 N N . VAL A 1 560 ? -8.797 -10.557 -17.123 1.00 97.81 560 VAL A N 1
ATOM 4365 C CA . VAL A 1 560 ? -8.613 -9.900 -15.823 1.00 97.81 560 VAL A CA 1
ATOM 4366 C C . VAL A 1 560 ? -9.928 -9.852 -15.046 1.00 97.81 560 VAL A C 1
ATOM 4368 O O . VAL A 1 560 ? -9.934 -10.201 -13.868 1.00 97.81 560 VAL A O 1
ATOM 4371 N N . GLU A 1 561 ? -11.044 -9.502 -15.683 1.00 97.38 561 GLU A N 1
ATOM 4372 C CA . GLU A 1 561 ? -12.377 -9.527 -15.065 1.00 97.38 561 GLU A CA 1
ATOM 4373 C C . GLU A 1 561 ? -12.728 -10.933 -14.559 1.00 97.38 561 GLU A C 1
ATOM 4375 O O . GLU A 1 561 ? -13.107 -11.093 -13.398 1.00 97.38 561 GLU A O 1
ATOM 4380 N N . ALA A 1 562 ? -12.500 -11.975 -15.365 1.00 97.19 562 ALA A N 1
ATOM 4381 C CA . ALA A 1 562 ? -12.724 -13.361 -14.951 1.00 97.19 562 ALA A CA 1
ATOM 4382 C C . ALA A 1 562 ? -11.847 -13.769 -13.751 1.00 97.19 562 ALA A C 1
ATOM 4384 O O . ALA A 1 562 ? -12.306 -14.467 -12.844 1.00 97.19 562 ALA A O 1
ATOM 4385 N N . HIS A 1 563 ? -10.585 -13.327 -13.708 1.00 96.81 563 HIS A N 1
ATOM 4386 C CA . HIS A 1 563 ? -9.691 -13.541 -12.561 1.00 96.81 563 HIS A CA 1
ATOM 4387 C C . HIS A 1 563 ? -10.216 -12.877 -11.280 1.00 96.81 563 HIS A C 1
ATOM 4389 O O . HIS A 1 563 ? -10.159 -13.475 -10.201 1.00 96.81 563 HIS A O 1
ATOM 4395 N N . LEU A 1 564 ? -10.742 -11.658 -11.395 1.00 96.56 564 LEU A N 1
ATOM 4396 C CA . LEU A 1 564 ? -11.298 -10.894 -10.278 1.00 96.56 564 LEU A CA 1
ATOM 4397 C C . LEU A 1 564 ? -12.631 -11.468 -9.787 1.00 96.56 564 LEU A C 1
ATOM 4399 O O . LEU A 1 564 ? -12.829 -11.549 -8.577 1.00 96.56 564 LEU A O 1
ATOM 4403 N N . GLN A 1 565 ? -13.491 -11.946 -10.688 1.00 95.62 565 GLN A N 1
ATOM 4404 C CA . GLN A 1 565 ? -14.738 -12.639 -10.344 1.00 95.62 565 GLN A CA 1
ATOM 4405 C C . GLN A 1 565 ? -14.477 -13.946 -9.580 1.00 95.62 565 GLN A C 1
ATOM 4407 O O . GLN A 1 565 ? -15.188 -14.261 -8.628 1.00 95.62 565 GLN A O 1
ATOM 4412 N N . ARG A 1 566 ? -13.424 -14.701 -9.935 1.00 94.44 566 ARG A N 1
ATOM 4413 C CA . ARG A 1 566 ? -13.017 -15.898 -9.171 1.00 94.44 566 ARG A CA 1
ATOM 4414 C C . ARG A 1 566 ? -12.542 -15.566 -7.756 1.00 94.44 566 ARG A C 1
ATOM 4416 O O . ARG A 1 566 ? -12.740 -16.382 -6.864 1.00 94.44 566 ARG A O 1
ATOM 4423 N N . GLU A 1 567 ? -11.914 -14.407 -7.543 1.00 92.50 567 GLU A N 1
ATOM 4424 C CA . GLU A 1 567 ? -11.581 -13.925 -6.192 1.00 92.50 567 GLU A CA 1
ATOM 4425 C C . GLU A 1 567 ? -12.853 -13.596 -5.402 1.00 92.50 567 GLU A C 1
ATOM 4427 O O . GLU A 1 567 ? -12.989 -14.046 -4.267 1.00 92.50 567 GLU A O 1
ATOM 4432 N N . GLU A 1 568 ? -13.791 -12.858 -6.004 1.00 92.38 568 GLU A N 1
ATOM 4433 C CA . GLU A 1 568 ? -15.068 -12.487 -5.371 1.00 92.38 568 GLU A CA 1
ATOM 4434 C C . GLU A 1 568 ? -15.889 -13.720 -4.980 1.00 92.38 568 GLU A C 1
ATOM 4436 O O . GLU A 1 568 ? -16.452 -13.775 -3.889 1.00 92.38 568 GLU A O 1
ATOM 4441 N N . ALA A 1 569 ? -15.884 -14.760 -5.819 1.00 91.25 569 ALA A N 1
ATOM 4442 C CA . ALA A 1 569 ? -16.584 -16.015 -5.557 1.00 91.25 569 ALA A CA 1
ATOM 4443 C C . ALA A 1 569 ? -16.084 -16.765 -4.305 1.00 91.25 569 ALA A C 1
ATOM 4445 O O . ALA A 1 569 ? -16.784 -17.644 -3.804 1.00 91.25 569 ALA A O 1
ATOM 4446 N N . LEU A 1 570 ? -14.896 -16.434 -3.777 1.00 86.06 570 LEU A N 1
ATOM 4447 C CA . LEU A 1 570 ? -14.397 -16.984 -2.508 1.00 86.06 570 LEU A CA 1
ATOM 4448 C C . LEU A 1 570 ? -15.068 -16.351 -1.276 1.00 86.06 570 LEU A C 1
ATOM 4450 O O . LEU A 1 570 ? -14.896 -16.865 -0.172 1.00 86.06 570 LEU A O 1
ATOM 4454 N N . TRP A 1 571 ? -15.806 -15.254 -1.462 1.00 85.56 571 TRP A N 1
ATOM 4455 C CA . TRP A 1 571 ? -16.439 -14.448 -0.418 1.00 85.56 571 TRP A CA 1
ATOM 4456 C C . TRP A 1 571 ? -17.833 -13.973 -0.878 1.00 85.56 571 TRP A C 1
ATOM 4458 O O . TRP A 1 571 ? -18.051 -12.771 -1.043 1.00 85.56 571 TRP A O 1
ATOM 4468 N N . PRO A 1 572 ? -18.792 -14.896 -1.088 1.00 82.75 572 PRO A N 1
ATOM 4469 C CA . PRO A 1 572 ? -20.079 -14.591 -1.726 1.00 82.75 572 PRO A CA 1
ATOM 4470 C C . PRO A 1 572 ? -20.907 -13.527 -0.990 1.00 82.75 572 PRO A C 1
ATOM 4472 O O . PRO A 1 572 ? -21.711 -12.826 -1.604 1.00 82.75 572 PRO A O 1
ATOM 4475 N N . ASP A 1 573 ? -20.681 -13.372 0.313 1.00 81.56 573 ASP A N 1
ATOM 4476 C CA . ASP A 1 573 ? -21.450 -12.484 1.182 1.00 81.56 573 ASP A CA 1
ATOM 4477 C C . ASP A 1 573 ? -20.831 -11.095 1.351 1.00 81.56 573 ASP A C 1
ATOM 4479 O O . ASP A 1 573 ? -21.517 -10.159 1.764 1.00 81.56 573 ASP A O 1
ATOM 4483 N N . ALA A 1 574 ? -19.580 -10.912 0.930 1.00 89.06 574 ALA A N 1
ATOM 4484 C CA . ALA A 1 574 ? -18.910 -9.618 0.933 1.00 89.06 574 ALA A CA 1
ATOM 4485 C C . ALA A 1 574 ? -19.086 -8.890 -0.408 1.00 89.06 574 ALA A C 1
ATOM 4487 O O . ALA A 1 574 ? -19.299 -9.502 -1.455 1.00 89.06 574 ALA A O 1
ATOM 4488 N N . VAL A 1 575 ? -18.980 -7.566 -0.379 1.00 94.25 575 VAL A N 1
ATOM 4489 C CA . VAL A 1 575 ? -18.961 -6.707 -1.564 1.00 94.25 575 VAL A CA 1
ATOM 4490 C C . VAL A 1 575 ? -17.531 -6.250 -1.802 1.00 94.25 575 VAL A C 1
ATOM 4492 O O . VAL A 1 575 ? -16.952 -5.543 -0.981 1.00 94.25 575 VAL A O 1
ATOM 4495 N N . PHE A 1 576 ? -16.951 -6.632 -2.935 1.00 95.56 576 PHE A N 1
ATOM 4496 C CA . PHE A 1 576 ? -15.657 -6.105 -3.352 1.00 95.56 576 PHE A CA 1
ATOM 4497 C C . PHE A 1 576 ? -15.879 -4.765 -4.030 1.00 95.56 576 PHE A C 1
ATOM 4499 O O . PHE A 1 576 ? -16.673 -4.665 -4.968 1.00 95.56 576 PHE A O 1
ATOM 4506 N N . ALA A 1 577 ? -15.167 -3.747 -3.560 1.00 96.31 577 ALA A N 1
ATOM 4507 C CA . ALA A 1 577 ? -15.300 -2.404 -4.089 1.00 96.31 577 ALA A CA 1
ATOM 4508 C C . ALA A 1 577 ? -13.931 -1.817 -4.438 1.00 96.31 577 ALA A C 1
ATOM 4510 O O . ALA A 1 577 ? -12.971 -1.903 -3.667 1.00 96.31 577 ALA A O 1
ATOM 4511 N N . GLU A 1 578 ? -13.836 -1.251 -5.634 1.00 95.44 578 GLU A N 1
ATOM 4512 C CA . GLU A 1 578 ? -12.618 -0.641 -6.147 1.00 95.44 578 GLU A CA 1
ATOM 4513 C C . GLU A 1 578 ? -12.450 0.761 -5.540 1.00 95.44 578 GLU A C 1
ATOM 4515 O O . GLU A 1 578 ? -13.363 1.584 -5.591 1.00 95.44 578 GLU A O 1
ATOM 4520 N N . VAL A 1 579 ? -11.292 1.056 -4.949 1.00 95.12 579 VAL A N 1
ATOM 4521 C CA . VAL A 1 579 ? -11.027 2.387 -4.381 1.00 95.12 579 VAL A CA 1
ATOM 4522 C C . VAL A 1 579 ? -10.723 3.375 -5.512 1.00 95.12 579 VAL A C 1
ATOM 4524 O O . VAL A 1 579 ? -9.816 3.155 -6.327 1.00 95.12 579 VAL A O 1
ATOM 4527 N N . VAL A 1 580 ? -11.471 4.479 -5.555 1.00 94.31 580 VAL A N 1
ATOM 4528 C CA . VAL A 1 580 ? -11.359 5.526 -6.578 1.00 94.31 580 VAL A CA 1
ATOM 4529 C C . VAL A 1 580 ? -10.861 6.813 -5.932 1.00 94.31 580 VAL A C 1
ATOM 4531 O O . VAL A 1 580 ? -11.578 7.473 -5.186 1.00 94.31 580 VAL A O 1
ATOM 4534 N N . HIS A 1 581 ? -9.612 7.166 -6.231 1.00 90.31 581 HIS A N 1
ATOM 4535 C CA . HIS A 1 581 ? -8.919 8.323 -5.670 1.00 90.31 581 HIS A CA 1
ATOM 4536 C C . HIS A 1 581 ? -7.949 8.899 -6.703 1.00 90.31 581 HIS A C 1
ATOM 4538 O O . HIS A 1 581 ? -7.211 8.134 -7.327 1.00 90.31 581 HIS A O 1
ATOM 4544 N N . LEU A 1 582 ? -7.913 10.225 -6.866 1.00 87.44 582 LEU A N 1
ATOM 4545 C CA . LEU A 1 582 ? -6.929 10.918 -7.699 1.00 87.44 582 LEU A CA 1
ATOM 4546 C C . LEU A 1 582 ? -6.139 11.916 -6.832 1.00 87.44 582 LEU A C 1
ATOM 4548 O O . LEU A 1 582 ? -6.572 13.051 -6.650 1.00 87.44 582 LEU A O 1
ATOM 4552 N N . PRO A 1 583 ? -4.962 11.534 -6.301 1.00 73.00 583 PRO A N 1
ATOM 4553 C CA . PRO A 1 583 ? -4.198 12.418 -5.419 1.00 73.00 583 PRO A CA 1
ATOM 4554 C C . PRO A 1 583 ? -3.607 13.618 -6.176 1.00 73.00 583 PRO A C 1
ATOM 4556 O O . PRO A 1 583 ? -3.547 14.735 -5.665 1.00 73.00 583 PRO A O 1
ATOM 4559 N N . GLN A 1 584 ? -3.126 13.380 -7.399 1.00 76.06 584 GLN A N 1
ATOM 4560 C CA . GLN A 1 584 ? -2.475 14.361 -8.272 1.00 76.06 584 GLN A CA 1
ATOM 4561 C C . GLN A 1 584 ? -2.722 13.977 -9.733 1.00 76.06 584 GLN A C 1
ATOM 4563 O O . GLN A 1 584 ? -2.664 12.783 -10.042 1.00 76.06 584 GLN A O 1
ATOM 4568 N N . GLY A 1 585 ? -2.897 14.960 -10.627 1.00 77.69 585 GLY A N 1
ATOM 4569 C CA . GLY A 1 585 ? -3.178 14.721 -12.047 1.00 77.69 585 GLY A CA 1
ATOM 4570 C C . GLY A 1 585 ? -2.242 13.693 -12.690 1.00 77.69 585 GLY A C 1
ATOM 4571 O O . GLY A 1 585 ? -2.702 12.685 -13.217 1.00 77.69 585 GLY A O 1
ATOM 4572 N N . ARG A 1 586 ? -0.919 13.833 -12.517 1.00 81.94 586 ARG A N 1
ATOM 4573 C CA . ARG A 1 586 ? 0.058 12.903 -13.118 1.00 81.94 586 ARG A CA 1
ATOM 4574 C C . ARG A 1 586 ? -0.044 11.458 -12.617 1.00 81.94 586 ARG A C 1
ATOM 4576 O O . ARG A 1 586 ? 0.250 10.520 -13.357 1.00 81.94 586 ARG A O 1
ATOM 4583 N N . MET A 1 587 ? -0.454 11.247 -11.362 1.00 85.56 587 MET A N 1
ATOM 4584 C CA . MET A 1 587 ? -0.683 9.891 -10.839 1.00 85.56 587 MET A CA 1
ATOM 4585 C C . MET A 1 587 ? -1.849 9.202 -11.552 1.00 85.56 587 MET A C 1
ATOM 4587 O O . MET A 1 587 ? -1.869 7.973 -11.634 1.00 85.56 587 MET A O 1
ATOM 4591 N N . GLY A 1 588 ? -2.761 9.980 -12.138 1.00 88.44 588 GLY A N 1
ATOM 4592 C CA . GLY A 1 588 ? -3.841 9.499 -12.986 1.00 88.44 588 GLY A CA 1
ATOM 4593 C C . GLY A 1 588 ? -3.369 8.580 -14.119 1.00 88.44 588 GLY A C 1
ATOM 4594 O O . GLY A 1 588 ? -3.979 7.538 -14.340 1.00 88.44 588 GLY A O 1
ATOM 4595 N N . ASN A 1 589 ? -2.207 8.843 -14.731 1.00 91.00 589 ASN A N 1
ATOM 4596 C CA . ASN A 1 589 ? -1.641 7.987 -15.789 1.00 91.00 589 ASN A CA 1
ATOM 4597 C C . ASN A 1 589 ? -1.291 6.562 -15.317 1.00 91.00 589 ASN A C 1
ATOM 4599 O O . ASN A 1 589 ? -1.108 5.661 -16.134 1.00 91.00 589 ASN A O 1
ATOM 4603 N N . ILE A 1 590 ? -1.120 6.347 -14.008 1.00 90.44 590 ILE A N 1
ATOM 4604 C CA . ILE A 1 590 ? -0.868 5.025 -13.405 1.00 90.44 590 ILE A CA 1
ATOM 4605 C C . ILE A 1 590 ? -2.178 4.403 -12.908 1.00 90.44 590 ILE A C 1
ATOM 4607 O O . ILE A 1 590 ? -2.312 3.179 -12.883 1.00 90.44 590 ILE A O 1
ATOM 4611 N N . LEU A 1 591 ? -3.126 5.242 -12.493 1.00 91.88 591 LEU A N 1
ATOM 4612 C CA . LEU A 1 591 ? -4.388 4.830 -11.890 1.00 91.88 591 LEU A CA 1
ATOM 4613 C C . LEU A 1 591 ? -5.455 4.476 -12.930 1.00 91.88 591 LEU A C 1
ATOM 4615 O O . LEU A 1 591 ? -6.288 3.619 -12.648 1.00 91.88 591 LEU A O 1
ATOM 4619 N N . TYR A 1 592 ? -5.426 5.102 -14.108 1.00 93.31 592 TYR A N 1
ATOM 4620 C CA . TYR A 1 592 ? -6.419 4.885 -15.153 1.00 93.31 592 TYR A CA 1
ATOM 4621 C C . TYR A 1 592 ? -6.552 3.406 -15.541 1.00 93.31 592 TYR A C 1
ATOM 4623 O O . TYR A 1 592 ? -5.555 2.739 -15.833 1.00 93.31 592 TYR A O 1
ATOM 4631 N N . ARG A 1 593 ? -7.795 2.914 -15.556 1.00 94.19 593 ARG A N 1
ATOM 4632 C CA . ARG A 1 593 ? -8.169 1.539 -15.915 1.00 94.19 593 ARG A CA 1
ATOM 4633 C C . ARG A 1 593 ? -9.662 1.436 -16.268 1.00 94.19 593 ARG A C 1
ATOM 4635 O O . ARG A 1 593 ? -10.432 2.279 -15.819 1.00 94.19 593 ARG A O 1
ATOM 4642 N N . PRO A 1 594 ? -10.106 0.397 -16.995 1.00 94.12 594 PRO A N 1
ATOM 4643 C CA . PRO A 1 594 ? -11.531 0.091 -17.156 1.00 94.12 594 PRO A CA 1
ATOM 4644 C C . PRO A 1 594 ? -12.231 -0.242 -15.825 1.00 94.12 594 PRO A C 1
ATOM 4646 O O . PRO A 1 594 ? -11.579 -0.454 -14.800 1.00 94.12 594 PRO A O 1
ATOM 4649 N N . ASN A 1 595 ? -13.562 -0.346 -15.848 1.00 93.25 595 ASN A N 1
ATOM 4650 C CA . ASN A 1 595 ? -14.342 -0.798 -14.690 1.00 93.25 595 ASN A CA 1
ATOM 4651 C C . ASN A 1 595 ? -14.210 -2.310 -14.538 1.00 93.25 595 ASN A C 1
ATOM 4653 O O . ASN A 1 595 ? -14.874 -3.066 -15.236 1.00 93.25 595 ASN A O 1
ATOM 4657 N N . LEU A 1 596 ? -13.334 -2.737 -13.630 1.00 94.81 596 LEU A N 1
ATOM 4658 C CA . LEU A 1 596 ? -13.000 -4.150 -13.428 1.00 94.81 596 LEU A CA 1
ATOM 4659 C C . LEU A 1 596 ? -13.817 -4.830 -12.316 1.00 94.81 596 LEU A C 1
ATOM 4661 O O . LEU A 1 596 ? -13.721 -6.044 -12.143 1.00 94.81 596 LEU A O 1
ATOM 4665 N N . ARG A 1 597 ? -14.594 -4.060 -11.543 1.00 93.75 597 ARG A N 1
ATOM 4666 C CA . ARG A 1 597 ? -15.471 -4.548 -10.467 1.00 93.75 597 ARG A CA 1
ATOM 4667 C C . ARG A 1 597 ? -16.810 -3.829 -10.480 1.00 93.75 597 ARG A C 1
ATOM 4669 O O . ARG A 1 597 ? -16.937 -2.745 -11.041 1.00 93.75 597 ARG A O 1
ATOM 4676 N N . ALA A 1 598 ? -17.796 -4.446 -9.836 1.00 93.25 598 ALA A N 1
ATOM 4677 C CA . ALA A 1 598 ? -19.162 -3.942 -9.821 1.00 93.25 598 ALA A CA 1
ATOM 4678 C C . ALA A 1 598 ? -19.349 -2.682 -8.964 1.00 93.25 598 ALA A C 1
ATOM 4680 O O . ALA A 1 598 ? -20.162 -1.851 -9.345 1.00 93.25 598 ALA A O 1
ATOM 4681 N N . HIS A 1 599 ? -18.642 -2.553 -7.833 1.00 96.81 599 HIS A N 1
ATOM 4682 C CA . HIS A 1 599 ? -18.796 -1.428 -6.899 1.00 96.81 599 HIS A CA 1
ATOM 4683 C C . HIS A 1 599 ? -17.517 -0.594 -6.790 1.00 96.81 599 HIS A C 1
ATOM 4685 O O . HIS A 1 599 ? -16.409 -1.118 -6.930 1.00 96.81 599 HIS A O 1
ATOM 4691 N N . GLU A 1 600 ? -17.672 0.693 -6.481 1.00 97.00 600 GLU A N 1
ATOM 4692 C CA . GLU A 1 600 ? -16.571 1.644 -6.295 1.00 97.00 600 GLU A CA 1
ATOM 4693 C C . GLU A 1 600 ? -16.728 2.423 -4.981 1.00 97.00 600 GLU A C 1
ATOM 4695 O O . GLU A 1 600 ? -17.841 2.769 -4.592 1.00 97.00 600 GLU A O 1
ATOM 4700 N N . ILE A 1 601 ? -15.613 2.728 -4.312 1.00 96.56 601 ILE A N 1
ATOM 4701 C CA . ILE A 1 601 ? -15.553 3.633 -3.152 1.00 96.56 601 ILE A CA 1
ATOM 4702 C C . ILE A 1 601 ? -14.880 4.935 -3.613 1.00 96.56 601 ILE A C 1
ATOM 4704 O O . ILE A 1 601 ? -13.643 4.990 -3.656 1.00 96.56 601 ILE A O 1
ATOM 4708 N N . PRO A 1 602 ? -15.646 5.970 -4.004 1.00 94.19 602 PRO A N 1
ATOM 4709 C CA . PRO A 1 602 ? -15.083 7.260 -4.381 1.00 94.19 602 PRO A CA 1
ATOM 4710 C C . PRO A 1 602 ? -14.635 8.058 -3.151 1.00 94.19 602 PRO A C 1
ATOM 4712 O O . PRO A 1 602 ? -15.416 8.303 -2.236 1.00 94.19 602 PRO A O 1
ATOM 4715 N N . TYR A 1 603 ? -13.376 8.501 -3.149 1.00 90.88 603 TYR A N 1
ATOM 4716 C CA . TYR A 1 603 ? -12.819 9.395 -2.132 1.00 90.88 603 TYR A CA 1
ATOM 4717 C C . TYR A 1 603 ? -11.790 10.336 -2.761 1.00 90.88 603 TYR A C 1
ATOM 4719 O O . TYR A 1 603 ? -10.702 9.904 -3.150 1.00 90.88 603 TYR A O 1
ATOM 4727 N N . LEU A 1 604 ? -12.120 11.626 -2.880 1.00 86.94 604 LEU A N 1
ATOM 4728 C CA . LEU A 1 604 ? -11.346 12.612 -3.649 1.00 86.94 604 LEU A CA 1
ATOM 4729 C C . LEU A 1 604 ? -10.999 12.093 -5.056 1.00 86.94 604 LEU A C 1
ATOM 4731 O O . LEU A 1 604 ? -9.850 12.103 -5.501 1.00 86.94 604 LEU A O 1
ATOM 4735 N N . GLY A 1 605 ? -12.004 11.535 -5.719 1.00 85.62 605 GLY A N 1
ATOM 4736 C CA . GLY A 1 605 ? -11.928 10.984 -7.062 1.00 85.62 605 GLY A CA 1
ATOM 4737 C C . GLY A 1 605 ? -13.334 10.816 -7.626 1.00 85.62 605 GLY A C 1
ATOM 4738 O O . GLY A 1 605 ? -14.287 10.623 -6.866 1.00 85.62 605 GLY A O 1
ATOM 4739 N N . CYS A 1 606 ? -13.458 10.904 -8.950 1.00 87.94 606 CYS A N 1
ATOM 4740 C CA . CYS A 1 606 ? -14.730 10.742 -9.640 1.00 87.94 606 CYS A CA 1
ATOM 4741 C C . CYS A 1 606 ? -14.940 9.277 -10.048 1.00 87.94 606 CYS A C 1
ATOM 4743 O O . CYS A 1 606 ? -14.114 8.702 -10.764 1.00 87.94 606 CYS A O 1
ATOM 4745 N N . SER A 1 607 ? -16.045 8.685 -9.590 1.00 89.00 607 SER A N 1
ATOM 4746 C CA . SER A 1 607 ? -16.479 7.343 -9.988 1.00 89.00 607 SER A CA 1
ATOM 4747 C C . SER A 1 607 ? -17.090 7.357 -11.392 1.00 89.00 607 SER A C 1
ATOM 4749 O O . SER A 1 607 ? -17.693 8.343 -11.835 1.00 89.00 607 SER A O 1
ATOM 4751 N N . SER A 1 608 ? -16.929 6.245 -12.106 1.00 87.56 608 SER A N 1
ATOM 4752 C CA . SER A 1 608 ? -17.614 6.000 -13.379 1.00 87.56 608 SER A CA 1
ATOM 4753 C C . SER A 1 608 ? -18.709 4.931 -13.273 1.00 87.56 608 SER A C 1
ATOM 4755 O O . SER A 1 608 ? -19.395 4.658 -14.259 1.00 87.56 608 SER A O 1
ATOM 4757 N N . ALA A 1 609 ? -18.885 4.330 -12.093 1.00 91.19 609 ALA A N 1
ATOM 4758 C CA . ALA A 1 609 ? -19.952 3.381 -11.812 1.00 91.19 609 ALA A CA 1
ATOM 4759 C C . ALA A 1 609 ? -21.316 4.083 -11.672 1.00 91.19 609 ALA A C 1
ATOM 4761 O O . ALA A 1 609 ? -21.397 5.278 -11.377 1.00 91.19 609 ALA A O 1
ATOM 4762 N N . ALA A 1 610 ? -22.405 3.333 -11.862 1.00 91.06 610 ALA A N 1
ATOM 4763 C CA . ALA A 1 610 ? -23.758 3.828 -11.605 1.00 91.06 610 ALA A CA 1
ATOM 4764 C C . ALA A 1 610 ? -23.936 4.212 -10.123 1.00 91.06 610 ALA A C 1
ATOM 4766 O O . ALA A 1 610 ? -23.274 3.645 -9.256 1.00 91.06 610 ALA A O 1
ATOM 4767 N N . ALA A 1 611 ? -24.826 5.161 -9.820 1.00 88.88 611 ALA A N 1
ATOM 4768 C CA . ALA A 1 611 ? -24.987 5.699 -8.464 1.00 88.88 611 ALA A CA 1
ATOM 4769 C C . ALA A 1 611 ? -25.332 4.623 -7.411 1.00 88.88 611 ALA A C 1
ATOM 4771 O O . ALA A 1 611 ? -24.847 4.695 -6.289 1.00 88.88 611 ALA A O 1
ATOM 4772 N N . ASP A 1 612 ? -26.091 3.585 -7.782 1.00 91.44 612 ASP A N 1
ATOM 4773 C CA . ASP A 1 612 ? -26.437 2.439 -6.920 1.00 91.44 612 ASP A CA 1
ATOM 4774 C C . ASP A 1 612 ? -25.270 1.459 -6.686 1.00 91.44 612 ASP A C 1
ATOM 4776 O O . ASP A 1 612 ? -25.393 0.500 -5.924 1.00 91.44 612 ASP A O 1
ATOM 4780 N N . LYS A 1 613 ? -24.143 1.677 -7.369 1.00 95.31 613 LYS A N 1
ATOM 4781 C CA . LYS A 1 613 ? -22.899 0.907 -7.257 1.00 95.31 613 LYS A CA 1
ATOM 4782 C C . LYS A 1 613 ? -21.761 1.686 -6.609 1.00 95.31 613 LYS A C 1
ATOM 4784 O O . LYS A 1 613 ? -20.675 1.139 -6.414 1.00 95.31 613 LYS A O 1
ATOM 4789 N N . GLN A 1 614 ? -21.995 2.944 -6.265 1.00 94.94 614 GLN A N 1
ATOM 4790 C CA . GLN A 1 614 ? -21.046 3.749 -5.516 1.00 94.94 614 GLN A CA 1
ATOM 4791 C C . GLN A 1 614 ? -21.316 3.560 -4.026 1.00 94.94 614 GLN A C 1
ATOM 4793 O O . GLN A 1 614 ? -22.463 3.610 -3.592 1.00 94.94 614 GLN A O 1
ATOM 4798 N N . ILE A 1 615 ? -20.260 3.333 -3.247 1.00 95.69 615 ILE A N 1
ATOM 4799 C CA . ILE A 1 615 ? -20.317 3.241 -1.788 1.00 95.69 615 ILE A CA 1
ATOM 4800 C C . ILE A 1 615 ? -19.609 4.479 -1.231 1.00 95.69 615 ILE A C 1
ATOM 4802 O O . ILE A 1 615 ? -18.376 4.496 -1.158 1.00 95.69 615 ILE A O 1
ATOM 4806 N N . PRO A 1 616 ? -20.359 5.537 -0.882 1.00 92.69 616 PRO A N 1
ATOM 4807 C CA . PRO A 1 616 ? -19.812 6.714 -0.228 1.00 92.69 616 PRO A CA 1
ATOM 4808 C C . PRO A 1 616 ? -19.064 6.364 1.064 1.00 92.69 616 PRO A C 1
ATOM 4810 O O . PRO A 1 616 ? -19.411 5.421 1.774 1.00 92.69 616 PRO A O 1
ATOM 4813 N N . VAL A 1 617 ? -18.030 7.134 1.401 1.00 91.50 617 VAL A N 1
ATOM 4814 C CA . VAL A 1 617 ? -17.220 6.877 2.606 1.00 91.50 617 VAL A CA 1
ATOM 4815 C C . VAL A 1 617 ? -18.029 7.076 3.895 1.00 91.50 617 VAL A C 1
ATOM 4817 O O . VAL A 1 617 ? -17.777 6.392 4.884 1.00 91.50 617 VAL A O 1
ATOM 4820 N N . ASP A 1 618 ? -19.031 7.956 3.888 1.00 87.94 618 ASP A N 1
ATOM 4821 C CA . ASP A 1 618 ? -19.948 8.170 5.012 1.00 87.94 618 ASP A CA 1
ATOM 4822 C C . ASP A 1 618 ? -20.915 6.996 5.218 1.00 87.94 618 ASP A C 1
ATOM 4824 O O . ASP A 1 618 ? -21.407 6.811 6.332 1.00 87.94 618 ASP A O 1
ATOM 4828 N N . ASP A 1 619 ? -21.149 6.165 4.198 1.00 92.00 619 ASP A N 1
ATOM 4829 C CA . ASP A 1 619 ? -21.911 4.917 4.297 1.00 92.00 619 ASP A CA 1
ATOM 4830 C C . ASP A 1 619 ? -21.125 3.804 5.017 1.00 92.00 619 ASP A C 1
ATOM 4832 O O . ASP A 1 619 ? -21.719 2.840 5.505 1.00 92.00 619 ASP A O 1
ATOM 4836 N N . LEU A 1 620 ? -19.799 3.943 5.132 1.00 95.25 620 LEU A N 1
ATOM 4837 C CA . LEU A 1 620 ? -18.925 2.939 5.729 1.00 95.25 620 LEU A CA 1
ATOM 4838 C C . LEU A 1 620 ? -18.844 3.068 7.252 1.00 95.25 620 LEU A C 1
ATOM 4840 O O . LEU A 1 620 ? -18.543 4.121 7.820 1.00 95.25 620 LEU A O 1
ATOM 4844 N N . LEU A 1 621 ? -19.029 1.935 7.917 1.00 93.50 621 LEU A N 1
ATOM 4845 C CA . LEU A 1 621 ? -18.759 1.745 9.331 1.00 93.50 621 LEU A CA 1
ATOM 4846 C C . LEU A 1 621 ? -17.555 0.822 9.510 1.00 93.50 621 LEU A C 1
ATOM 4848 O O . LEU A 1 621 ? -17.387 -0.141 8.764 1.00 93.50 621 LEU A O 1
ATOM 4852 N N . VAL A 1 622 ? -16.740 1.090 10.524 1.00 94.81 622 VAL A N 1
ATOM 4853 C CA . VAL A 1 622 ? -15.592 0.277 10.917 1.00 94.81 622 VAL A CA 1
ATOM 4854 C C . VAL A 1 622 ? -15.820 -0.342 12.289 1.00 94.81 622 VAL A C 1
ATOM 4856 O O . VAL A 1 622 ? -16.310 0.299 13.216 1.00 94.81 622 VAL A O 1
ATOM 4859 N N . SER A 1 623 ? -15.447 -1.606 12.443 1.00 89.25 623 SER A N 1
ATOM 4860 C CA . SER A 1 623 ? -15.427 -2.278 13.740 1.00 89.25 623 SER A CA 1
ATOM 4861 C C . SER A 1 623 ? -14.253 -3.242 13.836 1.00 89.25 623 SER A C 1
ATOM 4863 O O . SER A 1 623 ? -13.693 -3.647 12.819 1.00 89.25 623 SER A O 1
ATOM 4865 N N . VAL A 1 624 ? -13.887 -3.650 15.054 1.00 85.44 624 VAL A N 1
ATOM 4866 C CA . VAL A 1 624 ? -12.930 -4.747 15.257 1.00 85.44 624 VAL A CA 1
ATOM 4867 C C . VAL A 1 624 ? -13.658 -5.995 15.762 1.00 85.44 624 VAL A C 1
ATOM 4869 O O . VAL A 1 624 ? -14.325 -5.998 16.806 1.00 85.44 624 VAL A O 1
ATOM 4872 N N . ARG A 1 625 ? -13.556 -7.092 15.008 1.00 73.69 625 ARG A N 1
ATOM 4873 C CA . ARG A 1 625 ? -14.236 -8.373 15.251 1.00 73.69 625 ARG A CA 1
ATOM 4874 C C . ARG A 1 625 ? -13.232 -9.515 15.133 1.00 73.69 625 ARG A C 1
ATOM 4876 O O . ARG A 1 625 ? -12.619 -9.683 14.091 1.00 73.69 625 ARG A O 1
ATOM 4883 N N . ARG A 1 626 ? -13.083 -10.323 16.194 1.00 68.75 626 ARG A N 1
ATOM 4884 C CA . ARG A 1 626 ? -12.129 -11.455 16.242 1.00 68.75 626 ARG A CA 1
ATOM 4885 C C . ARG A 1 626 ? -10.721 -11.048 15.755 1.00 68.75 626 ARG A C 1
ATOM 4887 O O . ARG A 1 626 ? -10.137 -11.736 14.932 1.00 68.75 626 ARG A O 1
ATOM 4894 N N . ASP A 1 627 ? -10.238 -9.896 16.224 1.00 71.69 627 ASP A N 1
ATOM 4895 C CA . ASP A 1 627 ? -8.955 -9.277 15.846 1.00 71.69 627 ASP A CA 1
ATOM 4896 C C . ASP A 1 627 ? -8.819 -8.794 14.389 1.00 71.69 627 ASP A C 1
ATOM 4898 O O . ASP A 1 627 ? -7.719 -8.424 13.968 1.00 71.69 627 ASP A O 1
ATOM 4902 N N . TRP A 1 628 ? -9.922 -8.719 13.643 1.00 82.81 628 TRP A N 1
ATOM 4903 C CA . TRP A 1 628 ? -9.977 -8.167 12.289 1.00 82.81 628 TRP A CA 1
ATOM 4904 C C . TRP A 1 628 ? -10.718 -6.841 12.262 1.00 82.81 628 TRP A C 1
ATOM 4906 O O . TRP A 1 628 ? -11.765 -6.701 12.891 1.00 82.81 628 TRP A O 1
ATOM 4916 N N . VAL A 1 629 ? -10.197 -5.885 11.504 1.00 90.94 629 VAL A N 1
ATOM 4917 C CA . VAL A 1 629 ? -10.918 -4.671 11.136 1.00 90.94 629 VAL A CA 1
ATOM 4918 C C . VAL A 1 629 ? -11.922 -5.031 10.042 1.00 90.94 629 VAL A C 1
ATOM 4920 O O . VAL A 1 629 ? -11.537 -5.575 9.008 1.00 90.94 629 VAL A O 1
ATOM 4923 N N . VAL A 1 630 ? -13.199 -4.763 10.285 1.00 90.94 630 VAL A N 1
ATOM 4924 C CA . VAL A 1 630 ? -14.315 -5.053 9.379 1.00 90.94 630 VAL A CA 1
ATOM 4925 C C . VAL A 1 630 ? -14.913 -3.732 8.925 1.00 90.94 630 VAL A C 1
ATOM 4927 O O . VAL A 1 630 ? -15.221 -2.885 9.767 1.00 90.94 630 VAL A O 1
ATOM 4930 N N . LEU A 1 631 ? -15.082 -3.574 7.612 1.00 94.31 631 LEU A N 1
ATOM 4931 C CA . LEU A 1 631 ? -15.840 -2.479 7.015 1.00 94.31 631 LEU A CA 1
ATOM 4932 C C . LEU A 1 631 ? -17.219 -2.976 6.608 1.00 94.31 631 LEU A C 1
ATOM 4934 O O . LEU A 1 631 ? -17.311 -3.967 5.893 1.00 94.31 631 LEU A O 1
ATOM 4938 N N . ARG A 1 632 ? -18.281 -2.283 7.013 1.00 93.31 632 ARG A N 1
ATOM 4939 C CA . ARG A 1 632 ? -19.658 -2.582 6.604 1.00 93.31 632 ARG A CA 1
ATOM 4940 C C . ARG A 1 632 ? -20.293 -1.351 5.975 1.00 93.31 632 ARG A C 1
ATOM 4942 O O . ARG A 1 632 ? -20.125 -0.247 6.484 1.00 93.31 632 ARG A O 1
ATOM 4949 N N . SER A 1 633 ? -21.027 -1.546 4.888 1.00 94.25 633 SER A N 1
ATOM 4950 C CA . SER A 1 633 ? -21.885 -0.510 4.306 1.00 94.25 633 SER A CA 1
ATOM 4951 C C . SER A 1 633 ? -23.221 -0.469 5.054 1.00 94.25 633 SER A C 1
ATOM 4953 O O . SER A 1 633 ? -23.851 -1.514 5.240 1.00 94.25 633 SER A O 1
ATOM 4955 N N . LYS A 1 634 ? -23.661 0.721 5.489 1.00 91.12 634 LYS A N 1
ATOM 4956 C CA . LYS A 1 634 ? -24.975 0.911 6.130 1.00 91.12 634 LYS A CA 1
ATOM 4957 C C . LYS A 1 634 ? -26.105 0.579 5.163 1.00 91.12 634 LYS A C 1
ATOM 4959 O O . LYS A 1 634 ? -27.032 -0.126 5.550 1.00 91.12 634 LYS A O 1
ATOM 4964 N N . SER A 1 635 ? -26.010 1.068 3.930 1.00 89.75 635 SER A N 1
ATOM 4965 C CA . SER A 1 635 ? -27.038 0.903 2.902 1.00 89.75 635 SER A CA 1
ATOM 4966 C C . SER A 1 635 ? -27.167 -0.533 2.378 1.00 89.75 635 SER A C 1
ATOM 4968 O O . SER A 1 635 ? -28.282 -1.010 2.175 1.00 89.75 635 SER A O 1
ATOM 4970 N N . LEU A 1 636 ? -26.047 -1.238 2.182 1.00 89.88 636 LEU A N 1
ATOM 4971 C CA . LEU A 1 636 ? -26.037 -2.605 1.649 1.00 89.88 636 LEU A CA 1
ATOM 4972 C C . LEU A 1 636 ? -26.173 -3.679 2.734 1.00 89.88 636 LEU A C 1
ATOM 4974 O O . LEU A 1 636 ? -26.435 -4.831 2.399 1.00 89.88 636 LEU A O 1
ATOM 4978 N N . ASP A 1 637 ? -25.942 -3.319 3.999 1.00 87.50 637 ASP A N 1
ATOM 4979 C CA . ASP A 1 637 ? -25.832 -4.228 5.147 1.00 87.50 637 ASP A CA 1
ATOM 4980 C C . ASP A 1 637 ? -24.879 -5.413 4.907 1.00 87.50 637 ASP A C 1
ATOM 4982 O O . ASP A 1 637 ? -25.127 -6.560 5.280 1.00 87.50 637 ASP A O 1
ATOM 4986 N N . ARG A 1 638 ? -23.761 -5.136 4.229 1.00 87.94 638 ARG A N 1
ATOM 4987 C CA . ARG A 1 638 ? -22.758 -6.138 3.850 1.00 87.94 638 ARG A CA 1
ATOM 4988 C C . ARG A 1 638 ? -21.353 -5.659 4.154 1.00 87.94 638 ARG A C 1
ATOM 4990 O O . ARG A 1 638 ? -21.070 -4.459 4.129 1.00 87.94 638 ARG A O 1
ATOM 4997 N N . GLU A 1 639 ? -20.472 -6.618 4.429 1.00 90.00 639 GLU A N 1
ATOM 4998 C CA . GLU A 1 639 ? -19.040 -6.358 4.549 1.00 90.00 639 GLU A CA 1
ATOM 4999 C C . GLU A 1 639 ? -18.495 -5.851 3.210 1.00 90.00 639 GLU A C 1
ATOM 5001 O O . GLU A 1 639 ? -18.788 -6.418 2.157 1.00 90.00 639 GLU A O 1
ATOM 5006 N N . VAL A 1 640 ? -17.707 -4.781 3.254 1.00 95.38 640 VAL A N 1
ATOM 5007 C CA . VAL A 1 640 ? -17.075 -4.165 2.090 1.00 95.38 640 VAL A CA 1
ATOM 5008 C C . VAL A 1 640 ? -15.584 -4.469 2.128 1.00 95.38 640 VAL A C 1
ATOM 5010 O O . VAL A 1 640 ? -14.878 -4.095 3.063 1.00 95.38 640 VAL A O 1
ATOM 5013 N N . ILE A 1 641 ? -15.091 -5.125 1.083 1.00 94.38 641 ILE A N 1
ATOM 5014 C CA . ILE A 1 641 ? -13.681 -5.458 0.910 1.00 94.38 641 ILE A CA 1
ATOM 5015 C C . ILE A 1 641 ? -13.079 -4.483 -0.113 1.00 94.38 641 ILE A C 1
ATOM 5017 O O . ILE A 1 641 ? -13.277 -4.662 -1.320 1.00 94.38 641 ILE A O 1
ATOM 5021 N N . PRO A 1 642 ? -12.328 -3.458 0.331 1.00 95.81 642 PRO A N 1
ATOM 5022 C CA . PRO A 1 642 ? -11.684 -2.528 -0.582 1.00 95.81 642 PRO A CA 1
ATOM 5023 C C . PRO A 1 642 ? -10.561 -3.217 -1.371 1.00 95.81 642 PRO A C 1
ATOM 5025 O O . PRO A 1 642 ? -9.799 -4.050 -0.850 1.00 95.81 642 PRO A O 1
ATOM 5028 N N . ARG A 1 643 ? -10.453 -2.864 -2.654 1.00 94.06 643 ARG A N 1
ATOM 5029 C CA . ARG A 1 643 ? -9.411 -3.338 -3.569 1.00 94.06 643 ARG A CA 1
ATOM 5030 C C . ARG A 1 643 ? -8.872 -2.219 -4.443 1.00 94.06 643 ARG A C 1
ATOM 5032 O O . ARG A 1 643 ? -9.570 -1.268 -4.783 1.00 94.06 643 ARG A O 1
ATOM 5039 N N . MET A 1 644 ? -7.623 -2.401 -4.854 1.00 92.50 644 MET A N 1
ATOM 5040 C CA . MET A 1 644 ? -7.035 -1.678 -5.967 1.00 92.50 644 MET A CA 1
ATOM 5041 C C . MET A 1 644 ? -6.562 -2.657 -7.033 1.00 92.50 644 MET A C 1
ATOM 5043 O O . MET A 1 644 ? -5.855 -3.621 -6.741 1.00 92.50 644 MET A O 1
ATOM 5047 N N . SER A 1 645 ? -6.868 -2.330 -8.277 1.00 94.25 645 SER A N 1
ATOM 5048 C CA . SER A 1 645 ? -6.422 -3.014 -9.487 1.00 94.25 645 SER A CA 1
ATOM 5049 C C . SER A 1 645 ? -5.354 -2.183 -10.220 1.00 94.25 645 SER A C 1
ATOM 5051 O O . SER A 1 645 ? -5.242 -2.225 -11.442 1.00 94.25 645 SER A O 1
ATOM 5053 N N . THR A 1 646 ? -4.571 -1.402 -9.462 1.00 92.88 646 THR A N 1
ATOM 5054 C CA . THR A 1 646 ? -3.489 -0.526 -9.948 1.00 92.88 646 THR A CA 1
ATOM 5055 C C . THR A 1 646 ? -2.159 -0.834 -9.264 1.00 92.88 646 THR A C 1
ATOM 5057 O O . THR A 1 646 ? -2.106 -1.467 -8.204 1.00 92.88 646 THR A O 1
ATOM 5060 N N . ALA A 1 647 ? -1.075 -0.340 -9.867 1.00 88.62 647 ALA A N 1
ATOM 5061 C CA . ALA A 1 647 ? 0.290 -0.447 -9.358 1.00 88.62 647 ALA A CA 1
ATOM 5062 C C . ALA A 1 647 ? 0.673 0.729 -8.435 1.00 88.62 647 ALA A C 1
ATOM 5064 O O . ALA A 1 647 ? 1.855 0.994 -8.217 1.00 88.62 647 ALA A O 1
ATOM 5065 N N . HIS A 1 648 ? -0.308 1.483 -7.929 1.00 87.94 648 HIS A N 1
ATOM 5066 C CA . HIS A 1 648 ? -0.045 2.686 -7.151 1.00 87.94 648 HIS A CA 1
ATOM 5067 C C . HIS A 1 648 ? 0.499 2.364 -5.751 1.00 87.94 648 HIS A C 1
ATOM 5069 O O . HIS A 1 648 ? -0.089 1.598 -4.985 1.00 87.94 648 HIS A O 1
ATOM 5075 N N . ASN A 1 649 ? 1.613 3.002 -5.386 1.00 82.25 649 ASN A N 1
ATOM 5076 C CA . ASN A 1 649 ? 2.213 2.874 -4.062 1.00 82.25 649 ASN A CA 1
ATOM 5077 C C . ASN A 1 649 ? 1.586 3.861 -3.062 1.00 82.25 649 ASN A C 1
ATOM 5079 O O . ASN A 1 649 ? 2.174 4.887 -2.718 1.00 82.25 649 ASN A O 1
ATOM 5083 N N . TYR A 1 650 ? 0.410 3.500 -2.552 1.00 81.25 650 TYR A N 1
ATOM 5084 C CA . TYR A 1 650 ? -0.350 4.272 -1.561 1.00 81.25 650 TYR A CA 1
ATOM 5085 C C . TYR A 1 650 ? 0.333 4.395 -0.182 1.00 81.25 650 TYR A C 1
ATOM 5087 O O . TYR A 1 650 ? -0.152 5.105 0.694 1.00 81.25 650 TYR A O 1
ATOM 5095 N N . ARG A 1 651 ? 1.447 3.688 0.073 1.00 71.44 651 ARG A N 1
ATOM 5096 C CA . ARG A 1 651 ? 2.178 3.797 1.352 1.00 71.44 651 ARG A CA 1
ATOM 5097 C C . ARG A 1 651 ? 3.068 5.034 1.396 1.00 71.44 651 ARG A C 1
ATOM 5099 O O . ARG A 1 651 ? 3.181 5.661 2.444 1.00 71.44 651 ARG A O 1
ATOM 5106 N N . ALA A 1 652 ? 3.690 5.373 0.267 1.00 58.28 652 ALA A N 1
ATOM 5107 C CA . ALA A 1 652 ? 4.583 6.524 0.156 1.00 58.28 652 ALA A CA 1
ATOM 5108 C C . ALA A 1 652 ? 3.819 7.859 0.075 1.00 58.28 652 ALA A C 1
ATOM 5110 O O . ALA A 1 652 ? 4.363 8.899 0.435 1.00 58.28 652 ALA A O 1
ATOM 5111 N N . PHE A 1 653 ? 2.555 7.829 -0.362 1.00 51.53 653 PHE A N 1
ATOM 5112 C CA . PHE A 1 653 ? 1.731 9.009 -0.629 1.00 51.53 653 PHE A CA 1
ATOM 5113 C C . PHE A 1 653 ? 0.274 8.749 -0.222 1.00 51.53 653 PHE A C 1
ATOM 5115 O O . PHE A 1 653 ? -0.227 7.657 -0.458 1.00 51.53 653 PHE A O 1
ATOM 5122 N N . GLY A 1 654 ? -0.421 9.734 0.359 1.00 54.25 654 GLY A N 1
ATOM 5123 C CA . GLY A 1 654 ? -1.877 9.664 0.563 1.00 54.25 654 GLY A CA 1
ATOM 5124 C C . GLY A 1 654 ? -2.379 10.058 1.954 1.00 54.25 654 GLY A C 1
ATOM 5125 O O . GLY A 1 654 ? -1.606 10.200 2.905 1.00 54.25 654 GLY A O 1
ATOM 5126 N N . LEU A 1 655 ? -3.698 10.217 2.035 1.00 69.81 655 LEU A N 1
ATOM 5127 C CA . LEU A 1 655 ? -4.484 10.594 3.215 1.00 69.81 655 LEU A CA 1
ATOM 5128 C C . LEU A 1 655 ? -4.771 9.408 4.135 1.00 69.81 655 LEU A C 1
ATOM 5130 O O . LEU A 1 655 ? -4.788 8.276 3.656 1.00 69.81 655 LEU A O 1
ATOM 5134 N N . GLY A 1 656 ? -5.061 9.664 5.416 1.00 77.56 656 GLY A N 1
ATOM 5135 C CA . GLY A 1 656 ? -5.376 8.625 6.408 1.00 77.56 656 GLY A CA 1
ATOM 5136 C C . GLY A 1 656 ? -6.458 7.648 5.932 1.00 77.56 656 GLY A C 1
ATOM 5137 O O . GLY A 1 656 ? -6.223 6.442 5.916 1.00 77.56 656 GLY A O 1
ATOM 5138 N N . ILE A 1 657 ? -7.585 8.164 5.423 1.00 85.94 657 ILE A N 1
ATOM 5139 C CA . ILE A 1 657 ? -8.705 7.357 4.898 1.00 85.94 657 ILE A CA 1
ATOM 5140 C C . ILE A 1 657 ? -8.299 6.535 3.675 1.00 85.94 657 ILE A C 1
ATOM 5142 O O . ILE A 1 657 ? -8.478 5.319 3.661 1.00 85.94 657 ILE A O 1
ATOM 5146 N N . TYR A 1 658 ? -7.703 7.165 2.662 1.00 86.38 658 TYR A N 1
ATOM 5147 C CA . TYR A 1 658 ? -7.264 6.457 1.457 1.00 86.38 658 TYR A CA 1
ATOM 5148 C C . TYR A 1 658 ? -6.238 5.360 1.782 1.00 86.38 658 TYR A C 1
ATOM 5150 O O . TYR A 1 658 ? -6.371 4.221 1.332 1.00 86.38 658 TYR A O 1
ATOM 5158 N N . LYS A 1 659 ? -5.246 5.674 2.625 1.00 86.75 659 LYS A N 1
ATOM 5159 C CA . LYS A 1 659 ? -4.245 4.715 3.108 1.00 86.75 659 LYS A CA 1
ATOM 5160 C C . LYS A 1 659 ? -4.887 3.573 3.878 1.00 86.75 659 LYS A C 1
ATOM 5162 O O . LYS A 1 659 ? -4.485 2.432 3.678 1.00 86.75 659 LYS A O 1
ATOM 5167 N N . PHE A 1 660 ? -5.861 3.862 4.736 1.00 91.31 660 PHE A N 1
ATOM 5168 C CA . PHE A 1 660 ? -6.583 2.857 5.506 1.00 91.31 660 PHE A CA 1
ATOM 5169 C C . PHE A 1 660 ? -7.347 1.893 4.592 1.00 91.31 660 PHE A C 1
ATOM 5171 O O . PHE A 1 660 ? -7.121 0.684 4.668 1.00 91.31 660 PHE A O 1
ATOM 5178 N N . LEU A 1 661 ? -8.162 2.422 3.669 1.00 93.12 661 LEU A N 1
ATOM 5179 C CA . LEU A 1 661 ? -8.915 1.627 2.691 1.00 93.12 661 LEU A CA 1
ATOM 5180 C C . LEU A 1 661 ? -7.984 0.723 1.873 1.00 93.12 661 LEU A C 1
ATOM 5182 O O . LEU A 1 661 ? -8.222 -0.477 1.755 1.00 93.12 661 LEU A O 1
ATOM 5186 N N . CYS A 1 662 ? -6.874 1.267 1.371 1.00 91.06 662 CYS A N 1
ATOM 5187 C CA . CYS A 1 662 ? -5.899 0.491 0.607 1.00 91.06 662 CYS A CA 1
ATOM 5188 C C . CYS A 1 662 ? -5.136 -0.519 1.480 1.00 91.06 662 CYS A C 1
ATOM 5190 O O . CYS A 1 662 ? -4.821 -1.619 1.037 1.00 91.06 662 CYS A O 1
ATOM 5192 N N . SER A 1 663 ? -4.828 -0.191 2.737 1.00 89.94 663 SER A N 1
ATOM 5193 C CA . SER A 1 663 ? -4.142 -1.099 3.664 1.00 89.94 663 SER A CA 1
ATOM 5194 C C . SER A 1 663 ? -4.978 -2.305 4.064 1.00 89.94 663 SER A C 1
ATOM 5196 O O . SER A 1 663 ? -4.403 -3.383 4.242 1.00 89.94 663 SER A O 1
ATOM 5198 N N . LEU A 1 664 ? -6.302 -2.159 4.163 1.00 91.00 664 LEU A N 1
ATOM 5199 C CA . LEU A 1 664 ? -7.204 -3.259 4.507 1.00 91.00 664 LEU A CA 1
ATOM 5200 C C . LEU A 1 664 ? -7.110 -4.435 3.535 1.00 91.00 664 LEU A C 1
ATOM 5202 O O . LEU A 1 664 ? -7.263 -5.580 3.959 1.00 91.00 664 LEU A O 1
ATOM 5206 N N . GLN A 1 665 ? -6.755 -4.192 2.268 1.00 88.50 665 GLN A N 1
ATOM 5207 C CA . GLN A 1 665 ? -6.548 -5.273 1.302 1.00 88.50 665 GLN A CA 1
ATOM 5208 C C . GLN A 1 665 ? -5.474 -6.275 1.771 1.00 88.50 665 GLN A C 1
ATOM 5210 O O . GLN A 1 665 ? -5.549 -7.458 1.457 1.00 88.50 665 GLN A O 1
ATOM 5215 N N . ASN A 1 666 ? -4.507 -5.826 2.579 1.00 84.81 666 ASN A N 1
ATOM 5216 C CA . ASN A 1 666 ? -3.411 -6.646 3.093 1.00 84.81 666 ASN A CA 1
ATOM 5217 C C . ASN A 1 666 ? -3.658 -7.182 4.511 1.00 84.81 666 ASN A C 1
ATOM 5219 O O . ASN A 1 666 ? -2.779 -7.844 5.054 1.00 84.81 666 ASN A O 1
ATOM 5223 N N . GLN A 1 667 ? -4.815 -6.927 5.132 1.00 82.81 667 GLN A N 1
ATOM 5224 C CA . GLN A 1 667 ? -5.054 -7.277 6.537 1.00 82.81 667 GLN A CA 1
ATOM 5225 C C . GLN A 1 667 ? -4.806 -8.765 6.834 1.00 82.81 667 GLN A C 1
ATOM 5227 O O . GLN A 1 667 ? -4.122 -9.111 7.795 1.00 82.81 667 GLN A O 1
ATOM 5232 N N . TYR A 1 668 ? -5.330 -9.650 5.987 1.00 72.50 668 TYR A N 1
ATOM 5233 C CA . TYR A 1 668 ? -5.194 -11.097 6.170 1.00 72.50 668 TYR A CA 1
ATOM 5234 C C . TYR A 1 668 ? -3.802 -11.614 5.769 1.00 72.50 668 TYR A C 1
ATOM 5236 O O . TYR A 1 668 ? -3.360 -12.665 6.237 1.00 72.50 668 TYR A O 1
ATOM 5244 N N . HIS A 1 669 ? -3.096 -10.861 4.919 1.00 75.06 669 HIS A N 1
ATOM 5245 C CA . HIS A 1 669 ? -1.828 -11.241 4.293 1.00 75.06 669 HIS A CA 1
ATOM 5246 C C . HIS A 1 669 ? -0.872 -10.035 4.257 1.00 75.06 669 HIS A C 1
ATOM 5248 O O . HIS A 1 669 ? -0.586 -9.500 3.186 1.00 75.06 669 HIS A O 1
ATOM 5254 N N . PRO A 1 670 ? -0.375 -9.572 5.421 1.00 66.75 670 PRO A N 1
ATOM 5255 C CA . PRO A 1 670 ? 0.337 -8.292 5.525 1.00 66.75 670 PRO A CA 1
ATOM 5256 C C . PRO A 1 670 ? 1.701 -8.288 4.827 1.00 66.75 670 PRO A C 1
ATOM 5258 O O . PRO A 1 670 ? 2.263 -7.227 4.551 1.00 66.75 670 PRO A O 1
ATOM 5261 N N . VAL A 1 671 ? 2.245 -9.473 4.555 1.00 73.88 671 VAL A N 1
ATOM 5262 C CA . VAL A 1 671 ? 3.545 -9.673 3.924 1.00 73.88 671 VAL A CA 1
ATOM 5263 C C . VAL A 1 671 ? 3.367 -10.694 2.811 1.00 73.88 671 VAL A C 1
ATOM 5265 O O . VAL A 1 671 ? 2.777 -11.748 3.037 1.00 73.88 671 VAL A O 1
ATOM 5268 N N . LEU A 1 672 ? 3.893 -10.388 1.628 1.00 81.00 672 LEU A N 1
ATOM 5269 C CA . LEU A 1 672 ? 4.047 -11.361 0.553 1.00 81.00 672 LEU A CA 1
ATOM 5270 C C . LEU A 1 672 ? 5.433 -12.012 0.646 1.00 81.00 672 LEU A C 1
ATOM 5272 O O . LEU A 1 672 ? 6.386 -11.344 1.060 1.00 81.00 672 LEU A O 1
ATOM 5276 N N . PRO A 1 673 ? 5.577 -13.295 0.274 1.00 82.81 673 PRO A N 1
ATOM 5277 C CA . PRO A 1 673 ? 6.876 -13.952 0.256 1.00 82.81 673 PRO A CA 1
ATOM 5278 C C . PRO A 1 673 ? 7.881 -13.250 -0.658 1.00 82.81 673 PRO A C 1
ATOM 5280 O O . PRO A 1 673 ? 7.540 -12.783 -1.743 1.00 82.81 673 PRO A O 1
ATOM 5283 N N . GLY A 1 674 ? 9.141 -13.228 -0.240 1.00 83.81 674 GLY A N 1
ATOM 5284 C CA . GLY A 1 674 ? 10.240 -12.679 -1.022 1.00 83.81 674 GLY A CA 1
ATOM 5285 C C . GLY A 1 674 ? 11.582 -13.100 -0.442 1.00 83.81 674 GLY A C 1
ATOM 5286 O O . GLY A 1 674 ? 11.671 -13.474 0.730 1.00 83.81 674 GLY A O 1
ATOM 5287 N N . TRP A 1 675 ? 12.624 -13.058 -1.269 1.00 86.38 675 TRP A N 1
ATOM 5288 C CA . TRP A 1 675 ? 13.981 -13.307 -0.805 1.00 86.38 675 TRP A CA 1
ATOM 5289 C C . TRP A 1 675 ? 14.516 -12.109 -0.017 1.00 86.38 675 TRP A C 1
ATOM 5291 O O . TRP A 1 675 ? 14.279 -10.953 -0.368 1.00 86.38 675 TRP A O 1
ATOM 5301 N N . THR A 1 676 ? 15.273 -12.382 1.043 1.00 83.38 676 THR A N 1
ATOM 5302 C CA . THR A 1 676 ? 15.988 -11.355 1.797 1.00 83.38 676 THR A CA 1
ATOM 5303 C C . THR A 1 676 ? 17.335 -11.875 2.272 1.00 83.38 676 THR A C 1
ATOM 5305 O O . THR A 1 676 ? 17.455 -12.988 2.782 1.00 83.38 676 THR A O 1
ATOM 5308 N N . TRP A 1 677 ? 18.356 -11.036 2.136 1.00 86.81 677 TRP A N 1
ATOM 5309 C CA . TRP A 1 677 ? 19.663 -11.266 2.748 1.00 86.81 677 TRP A CA 1
ATOM 5310 C C . TRP A 1 677 ? 19.711 -10.803 4.213 1.00 86.81 677 TRP A C 1
ATOM 5312 O O . TRP A 1 677 ? 20.705 -11.027 4.902 1.00 86.81 677 TRP A O 1
ATOM 5322 N N . GLY A 1 678 ? 18.654 -10.150 4.707 1.00 84.94 678 GLY A N 1
ATOM 5323 C CA . GLY A 1 678 ? 18.633 -9.571 6.046 1.00 84.94 678 GLY A CA 1
ATOM 5324 C C . GLY A 1 678 ? 19.818 -8.616 6.258 1.00 84.94 678 GLY A C 1
ATOM 5325 O O . GLY A 1 678 ? 20.164 -7.874 5.331 1.00 84.94 678 GLY A O 1
ATOM 5326 N N . PRO A 1 679 ? 20.492 -8.651 7.420 1.00 85.94 679 PRO A N 1
ATOM 5327 C CA . PRO A 1 679 ? 21.707 -7.868 7.680 1.00 85.94 679 PRO A CA 1
ATOM 5328 C C . PRO A 1 679 ? 22.862 -8.117 6.697 1.00 85.94 679 PRO A C 1
ATOM 5330 O O . PRO A 1 679 ? 23.759 -7.291 6.575 1.00 85.94 679 PRO A O 1
ATOM 5333 N N . ILE A 1 680 ? 22.869 -9.248 5.984 1.00 90.12 680 ILE A N 1
ATOM 5334 C CA . ILE A 1 680 ? 23.977 -9.652 5.104 1.00 90.12 680 ILE A CA 1
ATOM 5335 C C . ILE A 1 680 ? 23.973 -8.867 3.783 1.00 90.12 680 ILE A C 1
ATOM 5337 O O . ILE A 1 680 ? 24.979 -8.826 3.081 1.00 90.12 680 ILE A O 1
ATOM 5341 N N . ARG A 1 681 ? 22.873 -8.166 3.469 1.00 88.00 681 ARG A N 1
ATOM 5342 C CA . ARG A 1 681 ? 22.731 -7.342 2.254 1.00 88.00 681 ARG A CA 1
ATOM 5343 C C . ARG A 1 681 ? 23.812 -6.268 2.081 1.00 88.00 681 ARG A C 1
ATOM 5345 O O . ARG A 1 681 ? 23.987 -5.766 0.982 1.00 88.00 681 ARG A O 1
ATOM 5352 N N . TYR A 1 682 ? 24.509 -5.905 3.159 1.00 86.62 682 TYR A N 1
ATOM 5353 C CA . TYR A 1 682 ? 25.588 -4.916 3.156 1.00 86.62 682 TYR A CA 1
ATOM 5354 C C . TYR A 1 682 ? 26.956 -5.488 2.741 1.00 86.62 682 TYR A C 1
ATOM 5356 O O . TYR A 1 682 ? 27.948 -4.759 2.732 1.00 86.62 682 TYR A O 1
ATOM 5364 N N . ALA A 1 683 ? 27.043 -6.781 2.417 1.00 90.25 683 ALA A N 1
ATOM 5365 C CA . ALA A 1 683 ? 28.268 -7.379 1.902 1.00 90.25 683 ALA A CA 1
ATOM 5366 C C . ALA A 1 683 ? 28.673 -6.786 0.538 1.00 90.25 683 ALA A C 1
ATOM 5368 O O . ALA A 1 683 ? 27.831 -6.419 -0.277 1.00 90.25 683 ALA A O 1
ATOM 5369 N N . ARG A 1 684 ? 29.987 -6.747 0.269 1.00 89.81 684 ARG A N 1
ATOM 5370 C CA . ARG A 1 684 ? 30.560 -6.219 -0.988 1.00 89.81 684 ARG A CA 1
ATOM 5371 C C . ARG A 1 684 ? 30.145 -7.030 -2.216 1.00 89.81 684 ARG A C 1
ATOM 5373 O O . ARG A 1 684 ? 30.010 -6.458 -3.292 1.00 89.81 684 ARG A O 1
ATOM 5380 N N . ALA A 1 685 ? 29.968 -8.338 -2.050 1.00 91.62 685 ALA A N 1
ATOM 5381 C CA . ALA A 1 685 ? 29.542 -9.257 -3.094 1.00 91.62 685 ALA A CA 1
ATOM 5382 C C . ALA A 1 685 ? 28.671 -10.368 -2.496 1.00 91.62 685 ALA A C 1
ATOM 5384 O O . ALA A 1 685 ? 29.004 -10.914 -1.436 1.00 91.62 685 ALA A O 1
ATOM 5385 N N . LEU A 1 686 ? 27.587 -10.712 -3.190 1.00 94.06 686 LEU A N 1
ATOM 5386 C CA . LEU A 1 686 ? 26.679 -11.808 -2.855 1.00 94.06 686 LEU A CA 1
ATOM 5387 C C . LEU A 1 686 ? 26.446 -12.678 -4.099 1.00 94.06 686 LEU A C 1
ATOM 5389 O O . LEU A 1 686 ? 26.322 -12.129 -5.195 1.00 94.06 686 LEU A O 1
ATOM 5393 N N . PRO A 1 687 ? 26.378 -14.012 -3.951 1.00 93.81 687 PRO A N 1
ATOM 5394 C CA . PRO A 1 687 ? 26.165 -14.925 -5.063 1.00 93.81 687 PRO A CA 1
ATOM 5395 C C . PRO A 1 687 ? 24.710 -14.920 -5.524 1.00 93.81 687 PRO A C 1
ATOM 5397 O O . PRO A 1 687 ? 23.794 -14.596 -4.763 1.00 93.81 687 PRO A O 1
ATOM 5400 N N . ARG A 1 688 ? 24.490 -15.415 -6.742 1.00 93.31 688 ARG A N 1
ATOM 5401 C CA . ARG A 1 688 ? 23.170 -15.865 -7.178 1.00 93.31 688 ARG A CA 1
ATOM 5402 C C . ARG A 1 688 ? 22.693 -16.975 -6.252 1.00 93.31 688 ARG A C 1
ATOM 5404 O O . ARG A 1 688 ? 23.455 -17.892 -5.966 1.00 93.31 688 ARG A O 1
ATOM 5411 N N . VAL A 1 689 ? 21.442 -16.947 -5.813 1.00 93.31 689 VAL A N 1
ATOM 5412 C CA . VAL A 1 689 ? 20.879 -18.013 -4.975 1.00 93.31 689 VAL A CA 1
ATOM 5413 C C . VAL A 1 689 ? 19.882 -18.828 -5.764 1.00 93.31 689 VAL A C 1
ATOM 5415 O O . VAL A 1 689 ? 18.902 -18.287 -6.280 1.00 93.31 689 VAL A O 1
ATOM 5418 N N . ARG A 1 690 ? 20.105 -20.142 -5.802 1.00 91.94 690 ARG A N 1
ATOM 5419 C CA . ARG A 1 690 ? 19.264 -21.084 -6.535 1.00 91.94 690 ARG A CA 1
ATOM 5420 C C . ARG A 1 690 ? 18.765 -22.219 -5.648 1.00 91.94 690 ARG A C 1
ATOM 5422 O O . ARG A 1 690 ? 19.526 -22.777 -4.867 1.00 91.94 690 ARG A O 1
ATOM 5429 N N . CYS A 1 691 ? 17.500 -22.597 -5.811 1.00 90.25 691 CYS A N 1
ATOM 5430 C CA . CYS A 1 691 ? 16.913 -23.812 -5.256 1.00 90.25 691 CYS A CA 1
ATOM 5431 C C . CYS A 1 691 ? 16.280 -24.632 -6.381 1.00 90.25 691 CYS A C 1
ATOM 5433 O O . CYS A 1 691 ? 15.232 -24.272 -6.924 1.00 90.25 691 CYS A O 1
ATOM 5435 N N . GLY A 1 692 ? 16.943 -25.720 -6.781 1.00 88.31 692 GLY A N 1
ATOM 5436 C CA . GLY A 1 692 ? 16.551 -26.474 -7.971 1.00 88.31 692 GLY A CA 1
ATOM 5437 C C . GLY A 1 692 ? 16.584 -25.584 -9.217 1.00 88.31 692 GLY A C 1
ATOM 5438 O O . GLY A 1 692 ? 17.653 -25.184 -9.664 1.00 88.31 692 GLY A O 1
ATOM 5439 N N . ARG A 1 693 ? 15.409 -25.267 -9.768 1.00 86.38 693 ARG A N 1
ATOM 5440 C CA . ARG A 1 693 ? 15.245 -24.415 -10.963 1.00 86.38 693 ARG A CA 1
ATOM 5441 C C . ARG A 1 693 ? 14.944 -22.955 -10.633 1.00 86.38 693 ARG A C 1
ATOM 5443 O O . ARG A 1 693 ? 14.975 -22.114 -11.528 1.00 86.38 693 ARG A O 1
ATOM 5450 N N . PHE A 1 694 ? 14.638 -22.655 -9.373 1.00 90.06 694 PHE A N 1
ATOM 5451 C CA . PHE A 1 694 ? 14.285 -21.312 -8.933 1.00 90.06 694 PHE A CA 1
ATOM 5452 C C . PHE A 1 694 ? 15.508 -20.514 -8.545 1.00 90.06 694 PHE A C 1
ATOM 5454 O O . PHE A 1 694 ? 16.204 -20.869 -7.600 1.00 90.06 694 PHE A O 1
ATOM 5461 N N . VAL A 1 695 ? 15.718 -19.400 -9.228 1.00 92.81 695 VAL A N 1
ATOM 5462 C CA . VAL A 1 695 ? 16.648 -18.352 -8.828 1.00 92.81 695 VAL A CA 1
ATOM 5463 C C . VAL A 1 695 ? 15.887 -17.378 -7.929 1.00 92.81 695 VAL A C 1
ATOM 5465 O O . VAL A 1 695 ? 14.975 -16.683 -8.383 1.00 92.81 695 VAL A O 1
ATOM 5468 N N . PHE A 1 696 ? 16.231 -17.374 -6.639 1.00 90.50 696 PHE A N 1
ATOM 5469 C CA . PHE A 1 696 ? 15.620 -16.509 -5.624 1.00 90.50 696 PHE A CA 1
ATOM 5470 C C . PHE A 1 696 ? 16.278 -15.135 -5.535 1.00 90.50 696 PHE A C 1
ATOM 5472 O O . PHE A 1 696 ? 15.615 -14.174 -5.156 1.00 90.50 696 PHE A O 1
ATOM 5479 N N . ALA A 1 697 ? 17.565 -15.053 -5.865 1.00 92.44 697 ALA A N 1
ATOM 5480 C CA . ALA A 1 697 ? 18.319 -13.810 -5.903 1.00 92.44 697 ALA A CA 1
ATOM 5481 C C . ALA A 1 697 ? 19.382 -13.880 -6.992 1.00 92.44 697 ALA A C 1
ATOM 5483 O O . ALA A 1 697 ? 19.991 -14.934 -7.187 1.00 92.44 697 ALA A O 1
ATOM 5484 N N . LEU A 1 698 ? 19.614 -12.759 -7.663 1.00 93.75 698 LEU A N 1
ATOM 5485 C CA . LEU A 1 698 ? 20.749 -12.577 -8.559 1.00 93.75 698 LEU A CA 1
ATOM 5486 C C . LEU A 1 698 ? 22.019 -12.271 -7.762 1.00 93.75 698 LEU A C 1
ATOM 5488 O O . LEU A 1 698 ? 21.949 -11.821 -6.616 1.00 93.75 698 LEU A O 1
ATOM 5492 N N . ALA A 1 699 ? 23.176 -12.517 -8.372 1.00 93.88 699 ALA A N 1
ATOM 5493 C CA . ALA A 1 699 ? 24.445 -12.061 -7.824 1.00 93.88 699 ALA A CA 1
ATOM 5494 C C . ALA A 1 699 ? 24.482 -10.526 -7.765 1.00 93.88 699 ALA A C 1
ATOM 5496 O O . ALA A 1 699 ? 24.045 -9.856 -8.706 1.00 93.88 699 ALA A O 1
ATOM 5497 N N . THR A 1 700 ? 25.001 -9.973 -6.667 1.00 94.81 700 THR A N 1
ATOM 5498 C CA . THR A 1 700 ? 25.021 -8.523 -6.424 1.00 94.81 700 THR A CA 1
ATOM 5499 C C . THR A 1 700 ? 26.387 -8.036 -5.962 1.00 94.81 700 THR A C 1
ATOM 5501 O O . THR A 1 700 ? 27.035 -8.714 -5.165 1.00 94.81 700 THR A O 1
ATOM 5504 N N . TRP A 1 701 ? 26.767 -6.820 -6.352 1.00 94.19 701 TRP A N 1
ATOM 5505 C CA . TRP A 1 701 ? 27.996 -6.144 -5.937 1.00 94.19 701 TRP A CA 1
ATOM 5506 C C . TRP A 1 701 ? 27.700 -4.740 -5.413 1.00 94.19 701 TRP A C 1
ATOM 5508 O O . TRP A 1 701 ? 27.030 -3.948 -6.076 1.00 94.19 701 TRP A O 1
ATOM 5518 N N . ALA A 1 702 ? 28.221 -4.416 -4.233 1.00 93.56 702 ALA A N 1
ATOM 5519 C CA . ALA A 1 702 ? 28.039 -3.119 -3.592 1.00 93.56 702 ALA A CA 1
ATOM 5520 C C . ALA A 1 702 ? 29.307 -2.265 -3.721 1.00 93.56 702 ALA A C 1
ATOM 5522 O O . ALA A 1 702 ? 30.364 -2.593 -3.164 1.00 93.56 702 ALA A O 1
ATOM 5523 N N . LEU A 1 703 ? 29.183 -1.136 -4.420 1.00 92.75 703 LEU A N 1
ATOM 5524 C CA . LEU A 1 703 ? 30.221 -0.111 -4.487 1.00 92.75 703 LEU A CA 1
ATOM 5525 C C . LEU A 1 703 ? 29.964 0.927 -3.398 1.00 92.75 703 LEU A C 1
ATOM 5527 O O . LEU A 1 703 ? 28.877 1.508 -3.313 1.00 92.75 703 LEU A O 1
ATOM 5531 N N . ALA A 1 704 ? 30.967 1.124 -2.552 1.00 89.12 704 ALA A N 1
ATOM 5532 C CA . ALA A 1 704 ? 30.922 2.037 -1.426 1.00 89.12 704 ALA A CA 1
ATOM 5533 C C . ALA A 1 704 ? 31.371 3.439 -1.857 1.00 89.12 704 ALA A C 1
ATOM 5535 O O . ALA A 1 704 ? 31.794 3.661 -2.993 1.00 89.12 704 ALA A O 1
ATOM 5536 N N . PHE A 1 705 ? 31.292 4.381 -0.921 1.00 87.19 705 PHE A N 1
ATOM 5537 C CA . PHE A 1 705 ? 31.668 5.772 -1.150 1.00 87.19 705 PHE A CA 1
ATOM 5538 C C . PHE A 1 705 ? 33.081 5.911 -1.727 1.00 87.19 705 PHE A C 1
ATOM 5540 O O . PHE A 1 705 ? 33.267 6.645 -2.695 1.00 87.19 705 PHE A O 1
ATOM 5547 N N . ASP A 1 706 ? 34.052 5.175 -1.181 1.00 85.94 706 ASP A N 1
ATOM 5548 C CA . ASP A 1 706 ? 35.451 5.280 -1.600 1.00 85.94 706 ASP A CA 1
ATOM 5549 C C . ASP A 1 706 ? 35.660 4.828 -3.054 1.00 85.94 706 ASP A C 1
ATOM 5551 O O . ASP A 1 706 ? 36.315 5.538 -3.813 1.00 85.94 706 ASP A O 1
ATOM 5555 N N . ASP A 1 707 ? 35.010 3.739 -3.491 1.00 87.69 707 ASP A N 1
ATOM 5556 C CA . ASP A 1 707 ? 35.116 3.278 -4.887 1.00 87.69 707 ASP A CA 1
ATOM 5557 C C . ASP A 1 707 ? 34.527 4.306 -5.864 1.00 87.69 707 ASP A C 1
ATOM 5559 O O . ASP A 1 707 ? 35.042 4.517 -6.958 1.00 87.69 707 ASP A O 1
ATOM 5563 N N . LEU A 1 708 ? 33.419 4.952 -5.488 1.00 89.06 708 LEU A N 1
ATOM 5564 C CA . LEU A 1 708 ? 32.753 5.938 -6.340 1.00 89.06 708 LEU A CA 1
ATOM 5565 C C . LEU A 1 708 ? 33.498 7.273 -6.369 1.00 89.06 708 LEU A C 1
ATOM 5567 O O . LEU A 1 708 ? 33.510 7.947 -7.402 1.00 89.06 708 LEU A O 1
ATOM 5571 N N . LYS A 1 709 ? 34.132 7.646 -5.254 1.00 84.38 709 LYS A N 1
ATOM 5572 C CA . LYS A 1 709 ? 34.957 8.850 -5.147 1.00 84.38 709 LYS A CA 1
ATOM 5573 C C . LYS A 1 709 ? 36.160 8.777 -6.086 1.00 84.38 709 LYS A C 1
ATOM 5575 O O . LYS A 1 709 ? 36.444 9.764 -6.757 1.00 84.38 709 LYS A O 1
ATOM 5580 N N . GLU A 1 710 ? 36.811 7.618 -6.182 1.00 81.00 710 GLU A N 1
ATOM 5581 C CA . GLU A 1 710 ? 37.917 7.384 -7.122 1.00 81.00 710 GLU A CA 1
ATOM 5582 C C . GLU A 1 710 ? 37.488 7.584 -8.587 1.00 81.00 710 GLU A C 1
ATOM 5584 O O . GLU A 1 710 ? 38.259 8.091 -9.394 1.00 81.00 710 GLU A O 1
ATOM 5589 N N . LEU A 1 711 ? 36.233 7.271 -8.932 1.00 85.75 711 LEU A N 1
ATOM 5590 C CA . LEU A 1 711 ? 35.708 7.400 -10.298 1.00 85.75 711 LEU A CA 1
ATOM 5591 C C . LEU A 1 711 ? 35.229 8.811 -10.672 1.00 85.75 711 LEU A C 1
ATOM 5593 O O . LEU A 1 711 ? 35.068 9.101 -11.868 1.00 85.75 711 LEU A O 1
ATOM 5597 N N . ALA A 1 712 ? 34.932 9.655 -9.680 1.00 78.69 712 ALA A N 1
ATOM 5598 C CA . ALA A 1 712 ? 34.133 10.864 -9.858 1.00 78.69 712 ALA A CA 1
ATOM 5599 C C . ALA A 1 712 ? 34.811 11.921 -10.739 1.00 78.69 712 ALA A C 1
ATOM 5601 O O . ALA A 1 712 ? 34.132 12.544 -11.557 1.00 78.69 712 ALA A O 1
ATOM 5602 N N . ASP A 1 713 ? 36.127 12.093 -10.603 1.00 81.12 713 ASP A N 1
ATOM 5603 C CA . ASP A 1 713 ? 36.874 13.189 -11.236 1.00 81.12 713 ASP A CA 1
ATOM 5604 C C . ASP A 1 713 ? 37.844 12.736 -12.336 1.00 81.12 713 ASP A C 1
ATOM 5606 O O . ASP A 1 713 ? 38.533 13.563 -12.929 1.00 81.12 713 ASP A O 1
ATOM 5610 N N . LEU A 1 714 ? 37.855 11.442 -12.665 1.00 87.25 714 LEU A N 1
ATOM 5611 C CA . LEU A 1 714 ? 38.631 10.917 -13.790 1.00 87.25 714 LEU A CA 1
ATOM 5612 C C . LEU A 1 714 ? 38.031 11.363 -15.135 1.00 87.25 714 LEU A C 1
ATOM 5614 O O . LEU A 1 714 ? 36.814 11.539 -15.266 1.00 87.25 714 LEU A O 1
ATOM 5618 N N . ASP A 1 715 ? 38.859 11.483 -16.170 1.00 88.12 715 ASP A N 1
ATOM 5619 C CA . ASP A 1 715 ? 38.364 11.586 -17.547 1.00 88.12 715 ASP A CA 1
ATOM 5620 C C . ASP A 1 715 ? 37.742 10.255 -18.022 1.00 88.12 715 ASP A C 1
ATOM 5622 O O . ASP A 1 715 ? 37.648 9.283 -17.265 1.00 88.12 715 ASP A O 1
ATOM 5626 N N . SER A 1 716 ? 37.209 10.217 -19.246 1.00 86.56 716 SER A N 1
ATOM 5627 C CA . SER A 1 716 ? 36.530 9.029 -19.789 1.00 86.56 716 SER A CA 1
ATOM 5628 C C . SER A 1 716 ? 37.445 7.799 -19.849 1.00 86.56 716 SER A C 1
ATOM 5630 O O . SER A 1 716 ? 37.053 6.727 -19.385 1.00 86.56 716 SER A O 1
ATOM 5632 N N . ASP A 1 717 ? 38.674 7.964 -20.339 1.00 90.50 717 ASP A N 1
ATOM 5633 C CA . ASP A 1 717 ? 39.591 6.854 -20.597 1.00 90.50 717 ASP A CA 1
ATOM 5634 C C . ASP A 1 717 ? 40.189 6.317 -19.286 1.00 90.50 717 ASP A C 1
ATOM 5636 O O . ASP A 1 717 ? 40.136 5.112 -19.027 1.00 90.50 717 ASP A O 1
ATOM 5640 N N . ALA A 1 718 ? 40.656 7.203 -18.400 1.00 89.88 718 ALA A N 1
ATOM 5641 C CA . ALA A 1 718 ? 41.128 6.833 -17.065 1.00 89.88 718 ALA A CA 1
ATOM 5642 C C . ALA A 1 718 ? 40.011 6.189 -16.231 1.00 89.88 718 ALA A C 1
ATOM 5644 O O . ALA A 1 718 ? 40.230 5.212 -15.513 1.00 89.88 718 ALA A O 1
ATOM 5645 N N . GLY A 1 719 ? 38.782 6.693 -16.365 1.00 91.44 719 GLY A N 1
ATOM 5646 C CA . GLY A 1 719 ? 37.624 6.112 -15.702 1.00 91.44 719 GLY A CA 1
ATOM 5647 C C . GLY A 1 719 ? 37.244 4.726 -16.216 1.00 91.44 719 GLY A C 1
ATOM 5648 O O . GLY A 1 719 ? 36.775 3.909 -15.427 1.00 91.44 719 GLY A O 1
ATOM 5649 N N . PHE A 1 720 ? 37.452 4.429 -17.503 1.00 93.12 720 PHE A N 1
ATOM 5650 C CA . PHE A 1 720 ? 37.253 3.079 -18.032 1.00 93.12 720 PHE A CA 1
ATOM 5651 C C . PHE A 1 720 ? 38.227 2.082 -17.401 1.00 93.12 720 PHE A C 1
ATOM 5653 O O . PHE A 1 720 ? 37.805 1.010 -16.965 1.00 93.12 720 PHE A O 1
ATOM 5660 N N . ILE A 1 721 ? 39.508 2.454 -17.315 1.00 91.31 721 ILE A N 1
ATOM 5661 C CA . ILE A 1 721 ? 40.558 1.626 -16.709 1.00 91.31 721 ILE A CA 1
ATOM 5662 C C . ILE A 1 721 ? 40.231 1.356 -15.236 1.00 91.31 721 ILE A C 1
ATOM 5664 O O . ILE A 1 721 ? 40.163 0.195 -14.837 1.00 91.31 721 ILE A O 1
ATOM 5668 N N . ALA A 1 722 ? 39.906 2.397 -14.463 1.00 91.69 722 ALA A N 1
ATOM 5669 C CA . ALA A 1 722 ? 39.530 2.257 -13.055 1.00 91.69 722 ALA A CA 1
ATOM 5670 C C . ALA A 1 722 ? 38.300 1.345 -12.859 1.00 91.69 722 ALA A C 1
ATOM 5672 O O . ALA A 1 722 ? 38.249 0.536 -11.934 1.00 91.69 722 ALA A O 1
ATOM 5673 N N . VAL A 1 723 ? 37.309 1.408 -13.758 1.00 93.94 723 VAL A N 1
ATOM 5674 C CA . VAL A 1 723 ? 36.160 0.487 -13.721 1.00 93.94 723 VAL A CA 1
ATOM 5675 C C . VAL A 1 723 ? 36.578 -0.962 -14.002 1.00 93.94 723 VAL A C 1
ATOM 5677 O O . VAL A 1 723 ? 36.037 -1.862 -13.357 1.00 93.94 723 VAL A O 1
ATOM 5680 N N . GLN A 1 724 ? 37.542 -1.214 -14.898 1.00 93.25 724 GLN A N 1
ATOM 5681 C CA . GLN A 1 724 ? 38.072 -2.572 -15.099 1.00 93.25 724 GLN A CA 1
ATOM 5682 C C . GLN A 1 724 ? 38.827 -3.082 -13.867 1.00 93.25 724 GLN A C 1
ATOM 5684 O O . GLN A 1 724 ? 38.662 -4.241 -13.500 1.00 93.25 724 GLN A O 1
ATOM 5689 N N . GLU A 1 725 ? 39.588 -2.230 -13.182 1.00 90.81 725 GLU A N 1
ATOM 5690 C CA . GLU A 1 725 ? 40.273 -2.605 -11.938 1.00 90.81 725 GLU A CA 1
ATOM 5691 C C . GLU A 1 725 ? 39.274 -2.982 -10.836 1.00 90.81 725 GLU A C 1
ATOM 5693 O O . GLU A 1 725 ? 39.422 -4.012 -10.174 1.00 90.81 725 GLU A O 1
ATOM 5698 N N . ILE A 1 726 ? 38.202 -2.196 -10.673 1.00 91.38 726 ILE A N 1
ATOM 5699 C CA . ILE A 1 726 ? 37.115 -2.511 -9.734 1.00 91.38 726 ILE A CA 1
ATOM 5700 C C . ILE A 1 726 ? 36.425 -3.823 -10.132 1.00 91.38 726 ILE A C 1
ATOM 5702 O O . ILE A 1 726 ? 36.142 -4.651 -9.262 1.00 91.38 726 ILE A O 1
ATOM 5706 N N . ARG A 1 727 ? 36.163 -4.026 -11.430 1.00 91.50 727 ARG A N 1
ATOM 5707 C CA . ARG A 1 727 ? 35.574 -5.258 -11.977 1.00 91.50 727 ARG A CA 1
ATOM 5708 C C . ARG A 1 727 ? 36.417 -6.477 -11.642 1.00 91.50 727 ARG A C 1
ATOM 5710 O O . ARG A 1 727 ? 35.861 -7.446 -11.131 1.00 91.50 727 ARG A O 1
ATOM 5717 N N . ASP A 1 728 ? 37.719 -6.419 -11.881 1.00 89.62 728 ASP A N 1
ATOM 5718 C CA . ASP A 1 728 ? 38.626 -7.538 -11.640 1.00 89.62 728 ASP A CA 1
ATOM 5719 C C . ASP A 1 728 ? 38.759 -7.812 -10.131 1.00 89.62 728 ASP A C 1
ATOM 5721 O O . ASP A 1 728 ? 38.641 -8.959 -9.695 1.00 89.62 728 ASP A O 1
ATOM 5725 N N . ARG A 1 729 ? 38.864 -6.760 -9.303 1.00 88.00 729 ARG A N 1
ATOM 5726 C CA . ARG A 1 729 ? 38.921 -6.863 -7.833 1.00 88.00 729 ARG A CA 1
ATOM 5727 C C . ARG A 1 729 ? 37.665 -7.490 -7.222 1.00 88.00 729 ARG A C 1
ATOM 5729 O O . ARG A 1 729 ? 37.765 -8.247 -6.260 1.00 88.00 729 ARG A O 1
ATOM 5736 N N . LEU A 1 730 ? 36.486 -7.154 -7.746 1.00 87.94 730 LEU A N 1
ATOM 5737 C CA . LEU A 1 730 ? 35.194 -7.650 -7.254 1.00 87.94 730 LEU A CA 1
ATOM 5738 C C . LEU A 1 730 ? 34.667 -8.867 -8.033 1.00 87.94 730 LEU A C 1
ATOM 5740 O O . LEU A 1 730 ? 33.563 -9.333 -7.749 1.00 87.94 730 LEU A O 1
ATOM 5744 N N . LYS A 1 731 ? 35.440 -9.382 -9.001 1.00 88.25 731 LYS A N 1
ATOM 5745 C CA . LYS A 1 731 ? 35.067 -10.487 -9.902 1.00 88.25 731 LYS A CA 1
ATOM 5746 C C . LYS A 1 731 ? 33.710 -10.267 -10.598 1.00 88.25 731 LYS A C 1
ATOM 5748 O O . LYS A 1 731 ? 32.903 -11.189 -10.719 1.00 88.25 731 LYS A O 1
ATOM 5753 N N . MET A 1 732 ? 33.431 -9.039 -11.040 1.00 91.31 732 MET A N 1
ATOM 5754 C CA . MET A 1 732 ? 32.163 -8.704 -11.700 1.00 91.31 732 MET A CA 1
ATOM 5755 C C . MET A 1 732 ? 32.102 -9.266 -13.137 1.00 91.31 732 MET A C 1
ATOM 5757 O O . MET A 1 732 ? 33.087 -9.174 -13.885 1.00 91.31 732 MET A O 1
ATOM 5761 N N . PRO A 1 733 ? 30.948 -9.810 -13.577 1.00 92.38 733 PRO A N 1
ATOM 5762 C CA . PRO A 1 733 ? 30.759 -10.233 -14.959 1.00 92.38 733 PRO A CA 1
ATOM 5763 C C . PRO A 1 733 ? 30.777 -9.023 -15.898 1.00 92.38 733 PRO A C 1
ATOM 5765 O O . PRO A 1 733 ? 30.580 -7.887 -15.477 1.00 92.38 733 PRO A O 1
ATOM 5768 N N . ARG A 1 734 ? 30.982 -9.266 -17.198 1.00 92.81 734 ARG A N 1
ATOM 5769 C CA . ARG A 1 734 ? 30.947 -8.207 -18.220 1.00 92.81 734 ARG A CA 1
ATOM 5770 C C . ARG A 1 734 ? 29.628 -7.425 -18.207 1.00 92.81 734 ARG A C 1
ATOM 5772 O O . ARG A 1 734 ? 29.643 -6.205 -18.331 1.00 92.81 734 ARG A O 1
ATOM 5779 N N . TYR A 1 735 ? 28.507 -8.134 -18.084 1.00 94.12 735 TYR A N 1
ATOM 5780 C CA . TYR A 1 735 ? 27.173 -7.549 -18.135 1.00 94.12 735 TYR A CA 1
ATOM 5781 C C . TYR A 1 735 ? 26.568 -7.481 -16.736 1.00 94.12 735 TYR A C 1
ATOM 5783 O O . TYR A 1 735 ? 26.321 -8.506 -16.097 1.00 94.12 735 TYR A O 1
ATOM 5791 N N . VAL A 1 736 ? 26.307 -6.261 -16.283 1.00 95.38 736 VAL A N 1
ATOM 5792 C CA . VAL A 1 736 ? 25.661 -5.970 -15.000 1.00 95.38 736 VAL A CA 1
ATOM 5793 C C . VAL A 1 736 ? 24.487 -5.026 -15.223 1.00 95.38 736 VAL A C 1
ATOM 5795 O O . VAL A 1 736 ? 24.304 -4.476 -16.308 1.00 95.38 736 VAL A O 1
ATOM 5798 N N . GLN A 1 737 ? 23.688 -4.807 -14.193 1.00 95.12 737 GLN A N 1
ATOM 5799 C CA . GLN A 1 737 ? 22.672 -3.773 -14.160 1.00 95.12 737 GLN A CA 1
ATOM 5800 C C . GLN A 1 737 ? 22.830 -2.923 -12.902 1.00 95.12 737 GLN A C 1
ATOM 5802 O O . GLN A 1 737 ? 22.992 -3.439 -11.801 1.00 95.12 737 GLN A O 1
ATOM 5807 N N . LEU A 1 738 ? 22.786 -1.603 -13.066 1.00 95.06 738 LEU A N 1
ATOM 5808 C CA . LEU A 1 738 ? 22.729 -0.655 -11.959 1.00 95.06 738 LEU A CA 1
ATOM 5809 C C . LEU A 1 738 ? 21.292 -0.584 -11.446 1.00 95.06 738 LEU A C 1
ATOM 5811 O O . LEU A 1 738 ? 20.403 -0.170 -12.196 1.00 95.06 738 LEU A O 1
ATOM 5815 N N . VAL A 1 739 ? 21.081 -0.978 -10.190 1.00 90.81 739 VAL A N 1
ATOM 5816 C CA . VAL A 1 739 ? 19.749 -1.075 -9.579 1.00 90.81 739 VAL A CA 1
ATOM 5817 C C . VAL A 1 739 ? 19.505 0.081 -8.615 1.00 90.81 739 VAL A C 1
ATOM 5819 O O . VAL A 1 739 ? 20.339 0.413 -7.773 1.00 90.81 739 VAL A O 1
ATOM 5822 N N . ASP A 1 740 ? 18.339 0.702 -8.759 1.00 80.81 740 ASP A N 1
ATOM 5823 C CA . ASP A 1 740 ? 17.850 1.817 -7.956 1.00 80.81 740 ASP A CA 1
ATOM 5824 C C . ASP A 1 740 ? 16.336 1.659 -7.749 1.00 80.81 740 ASP A C 1
ATOM 5826 O O . ASP A 1 740 ? 15.521 2.072 -8.581 1.00 80.81 740 ASP A O 1
ATOM 5830 N N . GLY A 1 741 ? 15.960 0.966 -6.672 1.00 77.88 741 GLY A N 1
ATOM 5831 C CA . GLY A 1 741 ? 14.572 0.575 -6.432 1.00 77.88 741 GLY A CA 1
ATOM 5832 C C . GLY A 1 741 ? 14.032 -0.322 -7.551 1.00 77.88 741 GLY A C 1
ATOM 5833 O O . GLY A 1 741 ? 14.540 -1.414 -7.777 1.00 77.88 741 GLY A O 1
ATOM 5834 N N . ASP A 1 742 ? 12.997 0.141 -8.250 1.00 69.19 742 ASP A N 1
ATOM 5835 C CA . ASP A 1 742 ? 12.362 -0.536 -9.390 1.00 69.19 742 ASP A CA 1
ATOM 5836 C C . ASP A 1 742 ? 13.030 -0.225 -10.747 1.00 69.19 742 ASP A C 1
ATOM 5838 O O . ASP A 1 742 ? 12.611 -0.716 -11.803 1.00 69.19 742 ASP A O 1
ATOM 5842 N N . ASN A 1 743 ? 14.070 0.612 -10.745 1.00 80.06 743 ASN A N 1
ATOM 5843 C CA . ASN A 1 743 ? 14.821 0.973 -11.935 1.00 80.06 743 ASN A CA 1
ATOM 5844 C C . ASN A 1 743 ? 16.105 0.156 -12.031 1.00 80.06 743 ASN A C 1
ATOM 5846 O O . ASN A 1 743 ? 16.998 0.298 -11.206 1.00 80.06 743 ASN A O 1
ATOM 5850 N N . ALA A 1 744 ? 16.224 -0.632 -13.097 1.00 88.38 744 ALA A N 1
ATOM 5851 C CA . ALA A 1 744 ? 17.467 -1.284 -13.489 1.00 88.38 744 ALA A CA 1
ATOM 5852 C C . ALA A 1 744 ? 17.983 -0.673 -14.800 1.00 88.38 744 ALA A C 1
ATOM 5854 O O . ALA A 1 744 ? 17.207 -0.462 -15.743 1.00 88.38 744 ALA A O 1
ATOM 5855 N N . MET A 1 745 ? 19.280 -0.364 -14.851 1.00 92.56 745 MET A N 1
ATOM 5856 C CA . MET A 1 745 ? 19.973 0.104 -16.053 1.00 92.56 745 MET A CA 1
ATOM 5857 C C . MET A 1 745 ? 21.043 -0.914 -16.466 1.00 92.56 745 MET A C 1
ATOM 5859 O O . MET A 1 745 ? 22.020 -1.050 -15.733 1.00 92.56 745 MET A O 1
ATOM 5863 N N . PRO A 1 746 ? 20.898 -1.603 -17.609 1.00 94.25 746 PRO A N 1
ATOM 5864 C CA . PRO A 1 746 ? 21.908 -2.525 -18.122 1.00 94.25 746 PRO A CA 1
ATOM 5865 C C . PRO A 1 746 ? 23.196 -1.794 -18.494 1.00 94.25 746 PRO A C 1
ATOM 5867 O O . PRO A 1 746 ? 23.153 -0.785 -19.196 1.00 94.25 746 PRO A O 1
ATOM 5870 N N . ILE A 1 747 ? 24.332 -2.337 -18.073 1.00 95.50 747 ILE A N 1
ATOM 5871 C CA . ILE A 1 747 ? 25.675 -1.824 -18.328 1.00 95.50 747 ILE A CA 1
ATOM 5872 C C . ILE A 1 747 ? 26.526 -2.965 -18.898 1.00 95.50 747 ILE A C 1
ATOM 5874 O O . ILE A 1 747 ? 26.702 -4.007 -18.268 1.00 95.50 747 ILE A O 1
ATOM 5878 N N . ASP A 1 748 ? 27.078 -2.752 -20.090 1.00 95.75 748 ASP A N 1
ATOM 5879 C CA . ASP A 1 748 ? 28.217 -3.519 -20.600 1.00 95.75 748 ASP A CA 1
ATOM 5880 C C . ASP A 1 748 ? 29.494 -2.850 -20.084 1.00 95.75 748 ASP A C 1
ATOM 5882 O O . ASP A 1 748 ? 29.784 -1.709 -20.456 1.00 95.75 748 ASP A O 1
ATOM 5886 N N . LEU A 1 749 ? 30.220 -3.524 -19.192 1.00 95.81 749 LEU A N 1
ATOM 5887 C CA . LEU A 1 749 ? 31.445 -2.996 -18.592 1.00 95.81 749 LEU A CA 1
ATOM 5888 C C . LEU A 1 749 ? 32.616 -2.966 -19.577 1.00 95.81 749 LEU A C 1
ATOM 5890 O O . LEU A 1 749 ? 33.616 -2.332 -19.275 1.00 95.81 749 LEU A O 1
ATOM 5894 N N . GLU A 1 750 ? 32.528 -3.608 -20.743 1.00 95.25 750 GLU A N 1
ATOM 5895 C CA . GLU A 1 750 ? 33.584 -3.555 -21.767 1.00 95.25 750 GLU A CA 1
ATOM 5896 C C . GLU A 1 750 ? 33.324 -2.488 -22.833 1.00 95.25 750 GLU A C 1
ATOM 5898 O O . GLU A 1 750 ? 34.211 -2.171 -23.621 1.00 95.25 750 GLU A O 1
ATOM 5903 N N . ASN A 1 751 ? 32.133 -1.890 -22.841 1.00 96.12 751 ASN A N 1
ATOM 5904 C CA . ASN A 1 751 ? 31.776 -0.832 -23.773 1.00 96.12 751 ASN A CA 1
ATOM 5905 C C . ASN A 1 751 ? 32.073 0.547 -23.165 1.00 96.12 751 ASN A C 1
ATOM 5907 O O . ASN A 1 751 ? 31.444 0.959 -22.190 1.00 96.12 751 ASN A O 1
ATOM 5911 N N . VAL A 1 752 ? 33.003 1.286 -23.775 1.00 94.69 752 VAL A N 1
ATOM 5912 C CA . VAL A 1 752 ? 33.473 2.593 -23.279 1.00 94.69 752 VAL A CA 1
ATOM 5913 C C . VAL A 1 752 ? 32.343 3.608 -23.048 1.00 94.69 752 VAL A C 1
ATOM 5915 O O . VAL A 1 752 ? 32.309 4.259 -22.006 1.00 94.69 752 VAL A O 1
ATOM 5918 N N . LEU A 1 753 ? 31.352 3.686 -23.946 1.00 94.12 753 LEU A N 1
ATOM 5919 C CA . LEU A 1 753 ? 30.213 4.598 -23.778 1.00 94.12 753 LEU A CA 1
ATOM 5920 C C . LEU A 1 753 ? 29.247 4.125 -22.686 1.00 94.12 753 LEU A C 1
ATOM 5922 O O . LEU A 1 753 ? 28.679 4.940 -21.961 1.00 94.12 753 LEU A O 1
ATOM 5926 N N . SER A 1 754 ? 29.058 2.814 -22.550 1.00 95.50 754 SER A N 1
ATOM 5927 C CA . SER A 1 754 ? 28.263 2.225 -21.468 1.00 95.50 754 SER A CA 1
ATOM 5928 C C . SER A 1 754 ? 28.891 2.505 -20.094 1.00 95.50 754 SER A C 1
ATOM 5930 O O . SER A 1 754 ? 28.183 2.867 -19.150 1.00 95.50 754 SER A O 1
ATOM 5932 N N . VAL A 1 755 ? 30.222 2.435 -19.991 1.00 95.00 755 VAL A N 1
ATOM 5933 C CA . VAL A 1 755 ? 30.968 2.804 -18.779 1.00 95.00 755 VAL A CA 1
ATOM 5934 C C . VAL A 1 755 ? 30.863 4.305 -18.485 1.00 95.00 755 VAL A C 1
ATOM 5936 O O . VAL A 1 755 ? 30.640 4.683 -17.333 1.00 95.00 755 VAL A O 1
ATOM 5939 N N . ASP A 1 756 ? 30.925 5.172 -19.497 1.00 93.06 756 ASP A N 1
ATOM 5940 C CA . ASP A 1 756 ? 30.682 6.610 -19.315 1.00 93.06 756 ASP A CA 1
ATOM 5941 C C . ASP A 1 756 ? 29.274 6.901 -18.776 1.00 93.06 756 ASP A C 1
ATOM 5943 O O . ASP A 1 756 ? 29.100 7.749 -17.892 1.00 93.06 756 ASP A O 1
ATOM 5947 N N . VAL A 1 757 ? 28.255 6.186 -19.274 1.00 93.56 757 VAL A N 1
ATOM 5948 C CA . VAL A 1 757 ? 26.885 6.275 -18.746 1.00 93.56 757 VAL A CA 1
ATOM 5949 C C . VAL A 1 757 ? 26.860 5.852 -17.283 1.00 93.56 757 VAL A C 1
ATOM 5951 O O . VAL A 1 757 ? 26.374 6.625 -16.454 1.00 93.56 757 VAL A O 1
ATOM 5954 N N . PHE A 1 758 ? 27.424 4.689 -16.946 1.00 94.12 758 PHE A N 1
ATOM 5955 C CA . PHE A 1 758 ? 27.517 4.205 -15.568 1.00 94.12 758 PHE A CA 1
ATOM 5956 C C . PHE A 1 758 ? 28.135 5.262 -14.643 1.00 94.12 758 PHE A C 1
ATOM 5958 O O . PHE A 1 758 ? 27.495 5.684 -13.681 1.00 94.12 758 PHE A O 1
ATOM 5965 N N . ARG A 1 759 ? 29.314 5.784 -14.989 1.00 92.19 759 ARG A N 1
ATOM 5966 C CA . ARG A 1 759 ? 30.011 6.809 -14.200 1.00 92.19 759 ARG A CA 1
ATOM 5967 C C . ARG A 1 759 ? 29.192 8.088 -14.041 1.00 92.19 759 ARG A C 1
ATOM 5969 O O . ARG A 1 759 ? 29.136 8.664 -12.956 1.00 92.19 759 ARG A O 1
ATOM 5976 N N . SER A 1 760 ? 28.503 8.523 -15.098 1.00 90.44 760 SER A N 1
ATOM 5977 C CA . SER A 1 760 ? 27.643 9.711 -15.036 1.00 90.44 760 SER A CA 1
ATOM 5978 C C . SER A 1 760 ? 26.464 9.548 -14.067 1.00 90.44 760 SER A C 1
ATOM 5980 O O . SER A 1 760 ? 26.071 10.515 -13.413 1.00 90.44 760 SER A O 1
ATOM 5982 N N . LEU A 1 761 ? 25.925 8.330 -13.941 1.00 90.25 761 LEU A N 1
ATOM 5983 C CA . LEU A 1 761 ? 24.811 8.015 -13.046 1.00 90.25 761 LEU A CA 1
ATOM 5984 C C . LEU A 1 761 ? 25.260 7.858 -11.587 1.00 90.25 761 LEU A C 1
ATOM 5986 O O . LEU A 1 761 ? 24.458 8.097 -10.679 1.00 90.25 761 LEU A O 1
ATOM 5990 N N . THR A 1 762 ? 26.522 7.484 -11.351 1.00 91.69 762 THR A N 1
ATOM 5991 C CA . THR A 1 762 ? 27.052 7.177 -10.013 1.00 91.69 762 THR A CA 1
ATOM 5992 C C . THR A 1 762 ? 27.893 8.287 -9.382 1.00 91.69 762 THR A C 1
ATOM 5994 O O . THR A 1 762 ? 28.019 8.302 -8.161 1.00 91.69 762 THR A O 1
ATOM 5997 N N . ARG A 1 763 ? 28.373 9.275 -10.155 1.00 87.19 763 ARG A N 1
ATOM 5998 C CA . ARG A 1 763 ? 29.304 10.344 -9.720 1.00 87.19 763 ARG A CA 1
ATOM 5999 C C . ARG A 1 763 ? 28.978 11.042 -8.389 1.00 87.19 763 ARG A C 1
ATOM 6001 O O . ARG A 1 763 ? 29.887 11.495 -7.707 1.00 87.19 763 ARG A O 1
ATOM 6008 N N . ARG A 1 764 ? 27.698 11.209 -8.043 1.00 85.19 764 ARG A N 1
ATOM 6009 C CA . ARG A 1 764 ? 27.251 11.938 -6.832 1.00 85.19 764 ARG A CA 1
ATOM 6010 C C . ARG A 1 764 ? 26.571 11.046 -5.793 1.00 85.19 764 ARG A C 1
ATOM 6012 O O . ARG A 1 764 ? 25.926 11.556 -4.881 1.00 85.19 764 ARG A O 1
ATOM 6019 N N . ARG A 1 765 ? 26.639 9.725 -5.962 1.00 88.56 765 ARG A N 1
ATOM 6020 C CA . ARG A 1 765 ? 25.954 8.772 -5.086 1.00 88.56 765 ARG A CA 1
ATOM 6021 C C . ARG A 1 765 ? 26.908 8.294 -3.989 1.00 88.56 765 ARG A C 1
ATOM 6023 O O . ARG A 1 765 ? 28.072 8.048 -4.282 1.00 88.56 765 ARG A O 1
ATOM 6030 N N . PRO A 1 766 ? 26.433 8.132 -2.742 1.00 88.44 766 PRO A N 1
ATOM 6031 C CA . PRO A 1 766 ? 27.273 7.646 -1.650 1.00 88.44 766 PRO A CA 1
ATOM 6032 C C . PRO A 1 766 ? 27.551 6.139 -1.732 1.00 88.44 766 PRO A C 1
ATOM 6034 O O . PRO A 1 766 ? 28.516 5.656 -1.155 1.00 88.44 766 PRO A O 1
ATOM 6037 N N . SER A 1 767 ? 26.689 5.385 -2.411 1.00 91.25 767 SER A N 1
ATOM 6038 C CA . SER A 1 767 ? 26.869 3.964 -2.703 1.00 91.25 767 SER A CA 1
ATOM 6039 C C . SER A 1 767 ? 25.947 3.560 -3.848 1.00 91.25 767 SER A C 1
ATOM 6041 O O . SER A 1 767 ? 24.967 4.256 -4.139 1.00 91.25 767 SER A O 1
ATOM 6043 N N . VAL A 1 768 ? 26.261 2.442 -4.501 1.00 93.44 768 VAL A N 1
ATOM 6044 C CA . VAL A 1 768 ? 25.386 1.811 -5.496 1.00 93.44 768 VAL A CA 1
ATOM 6045 C C . VAL A 1 768 ? 25.437 0.294 -5.390 1.00 93.44 768 VAL A C 1
ATOM 6047 O O . VAL A 1 768 ? 26.448 -0.274 -4.980 1.00 93.44 768 VAL A O 1
ATOM 6050 N N . THR A 1 769 ? 24.347 -0.359 -5.790 1.00 93.88 769 THR A N 1
ATOM 6051 C CA . THR A 1 769 ? 24.287 -1.815 -5.950 1.00 93.88 769 THR A CA 1
ATOM 6052 C C . THR A 1 769 ? 24.188 -2.154 -7.432 1.00 93.88 769 THR A C 1
ATOM 6054 O O . THR A 1 769 ? 23.369 -1.591 -8.163 1.00 93.88 769 THR A O 1
ATOM 6057 N N . LEU A 1 770 ? 25.053 -3.059 -7.866 1.00 95.50 770 LEU A N 1
ATOM 6058 C CA . LEU A 1 770 ? 25.023 -3.690 -9.174 1.00 95.50 770 LEU A CA 1
ATOM 6059 C C . LEU A 1 770 ? 24.467 -5.102 -9.013 1.00 95.50 770 LEU A C 1
ATOM 6061 O O . LEU A 1 770 ? 24.829 -5.792 -8.066 1.00 95.50 770 LEU A O 1
ATOM 6065 N N . GLU A 1 771 ? 23.635 -5.543 -9.942 1.00 94.88 771 GLU A N 1
ATOM 6066 C CA . GLU A 1 771 ? 23.233 -6.945 -10.071 1.00 94.88 771 GLU A CA 1
ATOM 6067 C C . GLU A 1 771 ? 23.764 -7.509 -11.387 1.00 94.88 771 GLU A C 1
ATOM 6069 O O . GLU A 1 771 ? 24.074 -6.762 -12.313 1.00 94.88 771 GLU A O 1
ATOM 6074 N N . GLU A 1 772 ? 23.880 -8.823 -11.504 1.00 93.44 772 GLU A N 1
ATOM 6075 C CA . GLU A 1 772 ? 24.209 -9.438 -12.792 1.00 93.44 772 GLU A CA 1
ATOM 6076 C C . GLU A 1 772 ? 23.066 -9.249 -13.797 1.00 93.44 772 GLU A C 1
ATOM 6078 O O . GLU A 1 772 ? 21.888 -9.272 -13.437 1.00 93.44 772 GLU A O 1
ATOM 6083 N N . LEU A 1 773 ? 23.401 -9.083 -15.079 1.00 91.69 773 LEU A N 1
ATOM 6084 C CA . LEU A 1 773 ? 22.390 -9.087 -16.132 1.00 91.69 773 LEU A CA 1
ATOM 6085 C C . LEU A 1 773 ? 22.010 -10.540 -16.462 1.00 91.69 773 LEU A C 1
ATOM 6087 O O . LEU A 1 773 ? 22.833 -11.290 -16.988 1.00 91.69 773 LEU A O 1
ATOM 6091 N N . TYR A 1 774 ? 20.775 -10.940 -16.144 1.00 88.50 774 TYR A N 1
ATOM 6092 C CA . TYR A 1 774 ? 20.323 -12.332 -16.246 1.00 88.50 774 TYR A CA 1
ATOM 6093 C C . TYR A 1 774 ? 18.865 -12.445 -16.740 1.00 88.50 774 TYR A C 1
ATOM 6095 O O . TYR A 1 774 ? 17.999 -11.747 -16.201 1.00 88.50 774 TYR A O 1
ATOM 6103 N N . PRO A 1 775 ? 18.544 -13.339 -17.702 1.00 83.94 775 PRO A N 1
ATOM 6104 C CA . PRO A 1 775 ? 19.432 -14.278 -18.410 1.00 83.94 775 PRO A CA 1
ATOM 6105 C C . PRO A 1 775 ? 20.341 -13.628 -19.469 1.00 83.94 775 PRO A C 1
ATOM 6107 O O . PRO A 1 775 ? 20.111 -12.496 -19.890 1.00 83.94 775 PRO A O 1
ATOM 6110 N N . LEU A 1 776 ? 21.366 -14.371 -19.905 1.00 74.69 776 LEU A N 1
ATOM 6111 C CA . LEU A 1 776 ? 22.196 -14.044 -21.073 1.00 74.69 776 LEU A CA 1
ATOM 6112 C C . LEU A 1 776 ? 21.646 -14.739 -22.337 1.00 74.69 776 LEU A C 1
ATOM 6114 O O . LEU A 1 776 ? 20.712 -15.534 -22.264 1.00 74.69 776 LEU A O 1
ATOM 6118 N N . THR A 1 777 ? 22.190 -14.409 -23.511 1.00 68.12 777 THR A N 1
ATOM 6119 C CA . THR A 1 777 ? 21.520 -14.609 -24.811 1.00 68.12 777 THR A CA 1
ATOM 6120 C C . THR A 1 777 ? 21.193 -16.029 -25.230 1.00 68.12 777 THR A C 1
ATOM 6122 O O . THR A 1 777 ? 20.276 -16.195 -26.031 1.00 68.12 777 THR A O 1
ATOM 6125 N N . ASP A 1 778 ? 21.888 -17.031 -24.705 1.00 68.88 778 ASP A N 1
ATOM 6126 C CA . ASP A 1 778 ? 21.641 -18.422 -25.090 1.00 68.88 778 ASP A CA 1
ATOM 6127 C C . ASP A 1 778 ? 20.381 -18.999 -24.420 1.00 68.88 778 ASP A C 1
ATOM 6129 O O . ASP A 1 778 ? 19.914 -20.058 -24.832 1.00 68.88 778 ASP A O 1
ATOM 6133 N N . ASP A 1 779 ? 19.796 -18.276 -23.452 1.00 83.38 779 ASP A N 1
ATOM 6134 C CA . ASP A 1 779 ? 18.668 -18.724 -22.628 1.00 83.38 779 ASP A CA 1
ATOM 6135 C C . ASP A 1 779 ? 17.460 -17.757 -22.670 1.00 83.38 779 ASP A C 1
ATOM 6137 O O . ASP A 1 779 ? 16.763 -17.550 -21.667 1.00 83.38 779 ASP A O 1
ATOM 6141 N N . LEU A 1 780 ? 17.206 -17.134 -23.828 1.00 89.44 780 LEU A N 1
ATOM 6142 C CA . LEU A 1 780 ? 16.054 -16.252 -24.058 1.00 89.44 780 LEU A CA 1
ATOM 6143 C C . LEU A 1 780 ? 14.890 -17.009 -24.711 1.00 89.44 780 LEU A C 1
ATOM 6145 O O . LEU A 1 780 ? 14.941 -17.331 -25.894 1.00 89.44 780 LEU A O 1
ATOM 6149 N N . ILE A 1 781 ? 13.812 -17.233 -23.953 1.00 89.12 781 ILE A N 1
ATOM 6150 C CA . ILE A 1 781 ? 12.698 -18.093 -24.391 1.00 89.12 781 ILE A CA 1
ATOM 6151 C C . ILE A 1 781 ? 11.732 -17.426 -25.382 1.00 89.12 781 ILE A C 1
ATOM 6153 O O . ILE A 1 781 ? 10.965 -18.115 -26.048 1.00 89.12 781 ILE A O 1
ATOM 6157 N N . VAL A 1 782 ? 11.739 -16.091 -25.455 1.00 92.12 782 VAL A N 1
ATOM 6158 C CA . VAL A 1 782 ? 10.877 -15.311 -26.356 1.00 92.12 782 VAL A CA 1
ATOM 6159 C C . VAL A 1 782 ? 11.680 -14.883 -27.572 1.00 92.12 782 VAL A C 1
ATOM 6161 O O . VAL A 1 782 ? 12.708 -14.219 -27.420 1.00 92.12 782 VAL A O 1
ATOM 6164 N N . GLU A 1 783 ? 11.173 -15.190 -28.763 1.00 90.88 783 GLU A N 1
ATOM 6165 C CA . GLU A 1 783 ? 11.800 -14.827 -30.035 1.00 90.88 783 GLU A CA 1
ATOM 6166 C C . GLU A 1 783 ? 10.922 -13.898 -30.890 1.00 90.88 783 GLU A C 1
ATOM 6168 O O . GLU A 1 783 ? 9.700 -13.849 -30.743 1.00 90.88 783 GLU A O 1
ATOM 6173 N N . GLY A 1 784 ? 11.555 -13.135 -31.779 1.00 89.88 784 GLY A N 1
ATOM 6174 C CA . GLY A 1 784 ? 10.915 -12.303 -32.802 1.00 89.88 784 GLY A CA 1
ATOM 6175 C C . GLY A 1 784 ? 11.954 -11.845 -33.826 1.00 89.88 784 GLY A C 1
ATOM 6176 O O . GLY A 1 784 ? 13.095 -11.578 -33.451 1.00 89.88 784 GLY A O 1
ATOM 6177 N N . ASP A 1 785 ? 11.606 -11.807 -35.114 1.00 83.25 785 ASP A N 1
ATOM 6178 C CA . ASP A 1 785 ? 12.542 -11.521 -36.220 1.00 83.25 785 ASP A CA 1
ATOM 6179 C C . ASP A 1 785 ? 13.835 -12.390 -36.193 1.00 83.25 785 ASP A C 1
ATOM 6181 O O . ASP A 1 785 ? 14.900 -11.956 -36.633 1.00 83.25 785 ASP A O 1
ATOM 6185 N N . GLY A 1 786 ? 13.786 -13.607 -35.628 1.00 80.00 786 GLY A N 1
ATOM 6186 C CA . GLY A 1 786 ? 14.960 -14.481 -35.454 1.00 80.00 786 GLY A CA 1
ATOM 6187 C C . GLY A 1 786 ? 15.937 -14.061 -34.341 1.00 80.00 786 GLY A C 1
ATOM 6188 O O . GLY A 1 786 ? 17.074 -14.533 -34.314 1.00 80.00 786 GLY A O 1
ATOM 6189 N N . ALA A 1 787 ? 15.522 -13.176 -33.431 1.00 88.75 787 ALA A N 1
ATOM 6190 C CA . ALA A 1 787 ? 16.308 -12.696 -32.296 1.00 88.75 787 ALA A CA 1
ATOM 6191 C C . ALA A 1 787 ? 15.551 -12.860 -30.964 1.00 88.75 787 ALA A C 1
ATOM 6193 O O . ALA A 1 787 ? 14.322 -12.885 -30.922 1.00 88.75 787 ALA A O 1
ATOM 6194 N N . GLY A 1 788 ? 16.293 -12.973 -29.862 1.00 91.25 788 GLY A N 1
ATOM 6195 C CA . GLY A 1 788 ? 15.759 -13.206 -28.520 1.00 91.25 788 GLY A CA 1
ATOM 6196 C C . GLY A 1 788 ? 15.460 -11.915 -27.751 1.00 91.25 788 GLY A C 1
ATOM 6197 O O . GLY A 1 788 ? 16.215 -10.941 -27.791 1.00 91.25 788 GLY A O 1
ATOM 6198 N N . TYR A 1 789 ? 14.377 -11.918 -26.981 1.00 93.50 789 TYR A N 1
ATOM 6199 C CA . TYR A 1 789 ? 13.947 -10.772 -26.183 1.00 93.50 789 TYR A CA 1
ATOM 6200 C C . TYR A 1 789 ? 14.062 -11.050 -24.684 1.00 93.50 789 TYR A C 1
ATOM 6202 O O . TYR A 1 789 ? 13.611 -12.085 -24.187 1.00 93.50 789 TYR A O 1
ATOM 6210 N N . CYS A 1 790 ? 14.578 -10.071 -23.932 1.00 93.06 790 CYS A N 1
ATOM 6211 C CA . CYS A 1 790 ? 14.374 -10.041 -22.486 1.00 93.06 790 CYS A CA 1
ATOM 6212 C C . CYS A 1 790 ? 12.867 -10.018 -22.197 1.00 93.06 790 CYS A C 1
ATOM 6214 O O . CYS A 1 790 ? 12.117 -9.268 -22.824 1.00 93.06 790 CYS A O 1
ATOM 6216 N N . SER A 1 791 ? 12.401 -10.828 -21.250 1.00 93.19 791 SER A N 1
ATOM 6217 C CA . SER A 1 791 ? 10.969 -11.044 -21.037 1.00 93.19 791 SER A CA 1
ATOM 6218 C C . SER A 1 791 ? 10.612 -11.162 -19.563 1.00 93.19 791 SER A C 1
ATOM 6220 O O . SER A 1 791 ? 11.330 -11.782 -18.789 1.00 93.19 791 SER A O 1
ATOM 6222 N N . GLN A 1 792 ? 9.472 -10.577 -19.193 1.00 95.19 792 GLN A N 1
ATOM 6223 C CA . GLN A 1 792 ? 8.855 -10.725 -17.875 1.00 95.19 792 GLN A CA 1
ATOM 6224 C C . GLN A 1 792 ? 7.417 -11.209 -18.042 1.00 95.19 792 GLN A C 1
ATOM 6226 O O . GLN A 1 792 ? 6.641 -10.585 -18.763 1.00 95.19 792 GLN A O 1
ATOM 6231 N N . PHE A 1 793 ? 7.052 -12.281 -17.345 1.00 96.38 793 PHE A N 1
ATOM 6232 C CA . PHE A 1 793 ? 5.688 -12.801 -17.293 1.00 96.38 793 PHE A CA 1
ATOM 6233 C C . PHE A 1 793 ? 5.013 -12.359 -16.008 1.00 96.38 793 PHE A C 1
ATOM 6235 O O . PHE A 1 793 ? 5.584 -12.509 -14.932 1.00 96.38 793 PHE A O 1
ATOM 6242 N N . ILE A 1 794 ? 3.782 -11.872 -16.116 1.00 97.75 794 ILE A N 1
ATOM 6243 C CA . ILE A 1 794 ? 2.883 -11.654 -14.985 1.00 97.75 794 ILE A CA 1
ATOM 6244 C C . ILE A 1 794 ? 1.846 -12.760 -15.012 1.00 97.75 794 ILE A C 1
ATOM 6246 O O . ILE A 1 794 ? 1.028 -12.803 -15.929 1.00 97.75 794 ILE A O 1
ATOM 6250 N N . ILE A 1 795 ? 1.886 -13.639 -14.015 1.00 97.81 795 ILE A N 1
ATOM 6251 C CA . ILE A 1 795 ? 1.008 -14.808 -13.927 1.00 97.81 795 ILE A CA 1
ATOM 6252 C C . ILE A 1 795 ? 0.072 -14.622 -12.728 1.00 97.81 795 ILE A C 1
ATOM 6254 O O . ILE A 1 795 ? 0.545 -14.677 -11.587 1.00 97.81 795 ILE A O 1
ATOM 6258 N N . PRO A 1 796 ? -1.231 -14.374 -12.948 1.00 97.69 796 PRO A N 1
ATOM 6259 C CA . PRO A 1 796 ? -2.216 -14.305 -11.875 1.00 97.69 796 PRO A CA 1
ATOM 6260 C C . PRO A 1 796 ? -2.592 -15.699 -11.359 1.00 97.69 796 PRO A C 1
ATOM 6262 O O . PRO A 1 796 ? -2.702 -16.654 -12.130 1.00 97.69 796 PRO A O 1
ATOM 6265 N N . TYR A 1 797 ? -2.824 -15.799 -10.052 1.00 96.50 797 TYR A N 1
ATOM 6266 C CA . TYR A 1 797 ? -3.276 -17.008 -9.368 1.00 96.50 797 TYR A CA 1
ATOM 6267 C C . TYR A 1 797 ? -4.488 -16.708 -8.493 1.00 96.50 797 TYR A C 1
ATOM 6269 O O . TYR A 1 797 ? -4.511 -15.696 -7.789 1.00 96.50 797 TYR A O 1
ATOM 6277 N N . ASN A 1 798 ? -5.453 -17.626 -8.484 1.00 94.25 798 ASN A N 1
ATOM 6278 C CA . ASN A 1 798 ? -6.542 -17.660 -7.513 1.00 94.25 798 ASN A CA 1
ATOM 6279 C C . ASN A 1 798 ? -6.346 -18.855 -6.577 1.00 94.25 798 ASN A C 1
ATOM 6281 O O . ASN A 1 798 ? -5.879 -19.923 -6.988 1.00 94.25 798 ASN A O 1
ATOM 6285 N N . ALA A 1 799 ? -6.731 -18.695 -5.319 1.00 90.38 799 ALA A N 1
ATOM 6286 C CA . ALA A 1 799 ? -6.899 -19.816 -4.419 1.00 90.38 799 ALA A CA 1
ATOM 6287 C C . ALA A 1 799 ? -8.067 -20.687 -4.894 1.00 90.38 799 ALA A C 1
ATOM 6289 O O . ALA A 1 799 ? -9.102 -20.178 -5.322 1.00 90.38 799 ALA A O 1
ATOM 6290 N N . THR A 1 800 ? -7.929 -22.005 -4.786 1.00 84.06 800 THR A N 1
ATOM 6291 C CA . THR A 1 800 ? -9.061 -22.898 -5.029 1.00 84.06 800 THR A CA 1
ATOM 6292 C C . THR A 1 800 ? -10.006 -22.870 -3.825 1.00 84.06 800 THR A C 1
ATOM 6294 O O . THR A 1 800 ? -9.525 -22.787 -2.685 1.00 84.06 800 THR A O 1
ATOM 6297 N N . PRO A 1 801 ? -11.328 -22.973 -4.039 1.00 69.81 801 PRO A N 1
ATOM 6298 C CA . PRO A 1 801 ? -12.274 -23.222 -2.957 1.00 69.81 801 PRO A CA 1
ATOM 6299 C C . PRO A 1 801 ? -11.887 -24.524 -2.245 1.00 69.81 801 PRO A C 1
ATOM 6301 O O . PRO A 1 801 ? -11.799 -25.574 -2.882 1.00 69.81 801 PRO A O 1
ATOM 6304 N N . ASP A 1 802 ? -11.597 -24.462 -0.946 1.00 57.78 802 ASP A N 1
ATOM 6305 C CA . ASP A 1 802 ? -11.376 -25.666 -0.145 1.00 57.78 802 ASP A CA 1
ATOM 6306 C C . ASP A 1 802 ? -12.741 -26.151 0.348 1.00 57.78 802 ASP A C 1
ATOM 6308 O O . ASP A 1 802 ? -13.395 -25.458 1.125 1.00 57.78 802 ASP A O 1
ATOM 6312 N N . ALA A 1 803 ? -13.167 -27.349 -0.064 1.00 42.78 803 ALA A N 1
ATOM 6313 C CA . ALA A 1 803 ? -14.405 -27.967 0.431 1.00 42.78 803 ALA A CA 1
ATOM 6314 C C . ALA A 1 803 ? -14.366 -28.254 1.950 1.00 42.78 803 ALA A C 1
ATOM 6316 O O . ALA A 1 803 ? -15.391 -28.558 2.551 1.00 42.78 803 ALA A O 1
ATOM 6317 N N . THR A 1 804 ? -13.180 -28.163 2.564 1.00 39.47 804 THR A N 1
ATOM 6318 C CA . THR A 1 804 ? -12.911 -28.386 3.992 1.00 39.47 804 THR A CA 1
ATOM 6319 C C . THR A 1 804 ? -12.422 -27.126 4.713 1.00 39.47 804 THR A C 1
ATOM 6321 O O . THR A 1 804 ? -11.861 -27.241 5.804 1.00 39.47 804 THR A O 1
ATOM 6324 N N . ALA A 1 805 ? -12.543 -25.938 4.105 1.00 41.72 805 ALA A N 1
ATOM 6325 C CA . ALA A 1 805 ? -12.177 -24.697 4.778 1.00 41.72 805 ALA A CA 1
ATOM 6326 C C . ALA A 1 805 ? -13.034 -24.546 6.043 1.00 41.72 805 ALA A C 1
ATOM 6328 O O . ALA A 1 805 ? -14.260 -24.553 5.977 1.00 41.72 805 ALA A O 1
ATOM 6329 N N . ASP A 1 806 ? -12.364 -24.458 7.190 1.00 36.41 806 ASP A N 1
ATOM 6330 C CA . ASP A 1 806 ? -12.984 -24.313 8.502 1.00 36.41 806 ASP A CA 1
ATOM 6331 C C . ASP A 1 806 ? -13.904 -23.067 8.505 1.00 36.41 806 ASP A C 1
ATOM 6333 O O . ASP A 1 806 ? -13.408 -21.964 8.240 1.00 36.41 806 ASP A O 1
ATOM 6337 N N . PRO A 1 807 ? -15.219 -23.191 8.788 1.00 39.91 807 PRO A N 1
ATOM 6338 C CA . PRO A 1 807 ? -16.181 -22.075 8.809 1.00 39.91 807 PRO A CA 1
ATOM 6339 C C . PRO A 1 807 ? -15.919 -21.032 9.921 1.00 39.91 807 PRO A C 1
ATOM 6341 O O . PRO A 1 807 ? -16.758 -20.179 10.202 1.00 39.91 807 PRO A O 1
ATOM 6344 N N . THR A 1 808 ? -14.755 -21.085 10.575 1.00 37.19 808 THR A N 1
ATOM 6345 C CA . THR A 1 808 ? -14.346 -20.247 11.713 1.00 37.19 808 THR A CA 1
ATOM 6346 C C . THR A 1 808 ? -13.703 -18.910 11.316 1.00 37.19 808 THR A C 1
ATOM 6348 O O . THR A 1 808 ? -13.597 -18.009 12.159 1.00 37.19 808 THR A O 1
ATOM 6351 N N . LEU A 1 809 ? -13.352 -18.719 10.035 1.00 40.31 809 LEU A N 1
ATOM 6352 C CA . LEU A 1 809 ? -13.212 -17.378 9.441 1.00 40.31 809 LEU A CA 1
ATOM 6353 C C . LEU A 1 809 ? -14.568 -16.651 9.518 1.00 40.31 809 LEU A C 1
ATOM 6355 O O . LEU A 1 809 ? -15.582 -17.317 9.712 1.00 40.31 809 LEU A O 1
ATOM 6359 N N . PRO A 1 810 ? -14.643 -15.311 9.444 1.00 39.50 810 PRO A N 1
ATOM 6360 C CA . PRO A 1 810 ? -15.924 -14.630 9.539 1.00 39.50 810 PRO A CA 1
ATOM 6361 C C . PRO A 1 810 ? -16.765 -14.941 8.293 1.00 39.50 810 PRO A C 1
ATOM 6363 O O . PRO A 1 810 ? -16.768 -14.205 7.317 1.00 39.50 810 PRO A O 1
ATOM 6366 N N . MET A 1 811 ? -17.486 -16.058 8.331 1.00 38.56 811 MET A N 1
ATOM 6367 C CA . MET A 1 811 ? -18.708 -16.255 7.579 1.00 38.56 811 MET A CA 1
ATOM 6368 C C . MET A 1 811 ? -19.712 -15.303 8.233 1.00 38.56 811 MET A C 1
ATOM 6370 O O . MET A 1 811 ? -20.333 -15.617 9.246 1.00 38.56 811 MET A O 1
ATOM 6374 N N . PHE A 1 812 ? -19.773 -14.068 7.734 1.00 43.78 812 PHE A N 1
ATOM 6375 C CA . PHE A 1 812 ? -20.806 -13.117 8.139 1.00 43.78 812 PHE A CA 1
ATOM 6376 C C . PHE A 1 812 ? -22.135 -13.342 7.415 1.00 43.78 812 PHE A C 1
ATOM 6378 O O . PHE A 1 812 ? -23.071 -12.582 7.649 1.00 43.78 812 PHE A O 1
ATOM 6385 N N . ALA A 1 813 ? -22.284 -14.421 6.645 1.00 38.50 813 ALA A N 1
ATOM 6386 C CA . ALA A 1 813 ? -23.601 -14.889 6.252 1.00 38.50 813 ALA A CA 1
ATOM 6387 C C . ALA A 1 813 ? -23.879 -16.296 6.746 1.00 38.50 813 ALA A C 1
ATOM 6389 O O . ALA A 1 813 ? -23.067 -17.211 6.642 1.00 38.50 813 ALA A O 1
ATOM 6390 N N . GLY A 1 814 ? -25.087 -16.431 7.274 1.00 32.59 814 GLY A N 1
ATOM 6391 C CA . GLY A 1 814 ? -25.593 -17.649 7.874 1.00 32.59 814 GLY A CA 1
ATOM 6392 C C . GLY A 1 814 ? -25.871 -17.444 9.356 1.00 32.59 814 GLY A C 1
ATOM 6393 O O . GLY A 1 814 ? -24.981 -17.527 10.186 1.00 32.59 814 GLY A O 1
ATOM 6394 N N . SER A 1 815 ? -27.145 -17.193 9.656 1.00 31.62 815 SER A N 1
ATOM 6395 C CA . SER A 1 815 ? -27.828 -17.490 10.925 1.00 31.62 815 SER A CA 1
ATOM 6396 C C . SER A 1 815 ? -27.655 -16.627 12.177 1.00 31.62 815 SER A C 1
ATOM 6398 O O . SER A 1 815 ? -28.292 -16.973 13.167 1.00 31.62 815 SER A O 1
ATOM 6400 N N . ASP A 1 816 ? -27.005 -15.462 12.167 1.00 36.44 816 ASP A N 1
ATOM 6401 C CA . ASP A 1 816 ? -27.256 -14.483 13.246 1.00 36.44 816 ASP A CA 1
ATOM 6402 C C . ASP A 1 816 ? -28.533 -13.669 12.944 1.00 36.44 816 ASP A C 1
ATOM 6404 O O . ASP A 1 816 ? -28.534 -12.443 12.861 1.00 36.44 816 ASP A O 1
ATOM 6408 N N . ARG A 1 817 ? -29.651 -14.383 12.730 1.00 34.62 817 ARG A N 1
ATOM 6409 C CA . ARG A 1 817 ? -30.998 -13.824 12.484 1.00 34.62 817 ARG A CA 1
ATOM 6410 C C . ARG A 1 817 ? -31.527 -12.982 13.660 1.00 34.62 817 ARG A C 1
ATOM 6412 O O . ARG A 1 817 ? -32.589 -12.386 13.535 1.00 34.62 817 ARG A O 1
ATOM 6419 N N . ASN A 1 818 ? -30.784 -12.913 14.767 1.00 37.00 818 ASN A N 1
ATOM 6420 C CA . ASN A 1 818 ? -31.096 -12.132 15.963 1.00 37.00 818 ASN A CA 1
ATOM 6421 C C . ASN A 1 818 ? -30.280 -10.834 16.099 1.00 37.00 818 ASN A C 1
ATOM 6423 O O . ASN A 1 818 ? -30.296 -10.216 17.167 1.00 37.00 818 ASN A O 1
ATOM 6427 N N . ARG A 1 819 ? -29.587 -10.372 15.050 1.00 42.34 819 ARG A N 1
ATOM 6428 C CA . ARG A 1 819 ? -28.945 -9.052 15.094 1.00 42.34 819 ARG A CA 1
ATOM 6429 C C . ARG A 1 819 ? -29.994 -7.952 15.089 1.00 42.34 819 ARG A C 1
ATOM 6431 O O . ARG A 1 819 ? -30.593 -7.642 14.064 1.00 42.34 819 ARG A O 1
ATOM 6438 N N . ARG A 1 820 ? -30.223 -7.389 16.278 1.00 39.06 820 ARG A N 1
ATOM 6439 C CA . ARG A 1 820 ? -31.056 -6.202 16.454 1.00 39.06 820 ARG A CA 1
ATOM 6440 C C . ARG A 1 820 ? -30.454 -5.042 15.642 1.00 39.06 820 ARG A C 1
ATOM 6442 O O . ARG A 1 820 ? -29.226 -4.929 15.593 1.00 39.06 820 ARG A O 1
ATOM 6449 N N . PRO A 1 821 ? -31.297 -4.194 15.026 1.00 33.34 821 PRO A N 1
ATOM 6450 C CA . PRO A 1 821 ? -30.853 -2.958 14.395 1.00 33.34 821 PRO A CA 1
ATOM 6451 C C . PRO A 1 821 ? -30.055 -2.105 15.385 1.00 33.34 821 PRO A C 1
ATOM 6453 O O . PRO A 1 821 ? -30.202 -2.245 16.603 1.00 33.34 821 PRO A O 1
ATOM 6456 N N . PHE A 1 822 ? -29.208 -1.229 14.844 1.00 36.69 822 PHE A N 1
ATOM 6457 C CA . PHE A 1 822 ? -28.496 -0.213 15.613 1.00 36.69 822 PHE A CA 1
ATOM 6458 C C . PHE A 1 822 ? -29.488 0.469 16.571 1.00 36.69 822 PHE A C 1
ATOM 6460 O O . PHE A 1 822 ? -30.488 1.010 16.096 1.00 36.69 822 PHE A O 1
ATOM 6467 N N . PRO A 1 823 ? -29.292 0.414 17.900 1.00 39.28 823 PRO A N 1
ATOM 6468 C CA . PRO A 1 823 ? -30.150 1.172 18.791 1.00 39.28 823 PRO A CA 1
ATOM 6469 C C . PRO A 1 823 ? -29.913 2.659 18.513 1.00 39.28 823 PRO A C 1
ATOM 6471 O O . PRO A 1 823 ? -28.772 3.117 18.548 1.00 39.28 823 PRO A O 1
ATOM 6474 N N . GLU A 1 824 ? -30.988 3.408 18.259 1.00 38.03 824 GLU A N 1
ATOM 6475 C CA . GLU A 1 824 ? -30.952 4.871 18.075 1.00 38.03 824 GLU A CA 1
ATOM 6476 C C . GLU A 1 824 ? -30.365 5.602 19.299 1.00 38.03 824 GLU A C 1
ATOM 6478 O O . GLU A 1 824 ? -29.925 6.739 19.183 1.00 38.03 824 GLU A O 1
ATOM 6483 N N . ASN A 1 825 ? -30.277 4.928 20.455 1.00 43.19 825 ASN A N 1
ATOM 6484 C CA . ASN A 1 825 ? -29.580 5.401 21.646 1.00 43.19 825 ASN A CA 1
ATOM 6485 C C . ASN A 1 825 ? -28.399 4.485 21.994 1.00 43.19 825 ASN A C 1
ATOM 6487 O O . ASN A 1 825 ? -28.577 3.349 22.444 1.00 43.19 825 ASN A O 1
ATOM 6491 N N . ILE A 1 826 ? -27.180 5.004 21.831 1.00 54.56 826 ILE A N 1
ATOM 6492 C CA . ILE A 1 826 ? -25.954 4.377 22.333 1.00 54.56 826 ILE A CA 1
ATOM 6493 C C . ILE A 1 826 ? -26.026 4.399 23.872 1.00 54.56 826 ILE A C 1
ATOM 6495 O O . ILE A 1 826 ? -26.124 5.482 24.450 1.00 54.56 826 ILE A O 1
ATOM 6499 N N . PRO A 1 827 ? -25.984 3.247 24.569 1.00 62.59 827 PRO A N 1
ATOM 6500 C CA . PRO A 1 827 ? -25.972 3.234 26.028 1.00 62.59 827 PRO A CA 1
ATOM 6501 C C . PRO A 1 827 ? -24.767 4.023 26.551 1.00 62.59 827 PRO A C 1
ATOM 6503 O O . PRO A 1 827 ? -23.663 3.857 26.027 1.00 62.59 827 PRO A O 1
ATOM 6506 N N . ILE A 1 828 ? -24.949 4.831 27.599 1.00 67.25 828 ILE A N 1
ATOM 6507 C CA . ILE A 1 828 ? -23.847 5.566 28.236 1.00 67.25 828 ILE A CA 1
ATOM 6508 C C . ILE A 1 828 ? -22.826 4.550 28.771 1.00 67.25 828 ILE A C 1
ATOM 6510 O O . ILE A 1 828 ? -23.135 3.714 29.624 1.00 67.25 828 ILE A O 1
ATOM 6514 N N . ARG A 1 829 ? -21.609 4.591 28.220 1.00 77.06 829 ARG A N 1
ATOM 6515 C CA . ARG A 1 829 ? -20.497 3.692 28.582 1.00 77.06 829 ARG A CA 1
ATOM 6516 C C . ARG A 1 829 ? -19.405 4.382 29.387 1.00 77.06 829 ARG A C 1
ATOM 6518 O O . ARG A 1 829 ? -18.702 3.689 30.118 1.00 77.06 829 ARG A O 1
ATOM 6525 N N . SER A 1 830 ? -19.276 5.694 29.231 1.00 83.44 830 SER A N 1
ATOM 6526 C CA . SER A 1 830 ? -18.190 6.498 29.780 1.00 83.44 830 SER A CA 1
ATOM 6527 C C . SER A 1 830 ? -18.743 7.463 30.814 1.00 83.44 830 SER A C 1
ATOM 6529 O O . SER A 1 830 ? -19.642 8.250 30.525 1.00 83.44 830 SER A O 1
ATOM 6531 N N . PHE A 1 831 ? -18.189 7.404 32.016 1.00 89.56 831 PHE A N 1
ATOM 6532 C CA . PHE A 1 831 ? -18.620 8.205 33.152 1.00 89.56 831 PHE A CA 1
ATOM 6533 C C . PHE A 1 831 ? -17.480 9.121 33.585 1.00 89.56 831 PHE A C 1
ATOM 6535 O O . PHE A 1 831 ? -16.478 8.664 34.142 1.00 89.56 831 PHE A O 1
ATOM 6542 N N . ALA A 1 832 ? -17.620 10.415 33.298 1.00 88.88 832 ALA A N 1
ATOM 6543 C CA . ALA A 1 832 ? -16.659 11.427 33.720 1.00 88.88 832 ALA A CA 1
ATOM 6544 C C . ALA A 1 832 ? -16.694 11.620 35.253 1.00 88.88 832 ALA A C 1
ATOM 6546 O O . ALA A 1 832 ? -17.736 11.378 35.877 1.00 88.88 832 ALA A O 1
ATOM 6547 N N . PRO A 1 833 ? -15.599 12.092 35.878 1.00 88.12 833 PRO A N 1
ATOM 6548 C CA . PRO A 1 833 ? -15.606 12.474 37.288 1.00 88.12 833 PRO A CA 1
ATOM 6549 C C . PRO A 1 833 ? -16.732 13.466 37.607 1.00 88.12 833 PRO A C 1
ATOM 6551 O O . PRO A 1 833 ? -16.831 14.514 36.975 1.00 88.12 833 PRO A O 1
ATOM 6554 N N . GLY A 1 834 ? -17.568 13.141 38.596 1.00 80.81 834 GLY A N 1
ATOM 6555 C CA . GLY A 1 834 ? -18.735 13.958 38.962 1.00 80.81 834 GLY A CA 1
ATOM 6556 C C . GLY A 1 834 ? -20.041 13.565 38.289 1.00 80.81 834 GLY A C 1
ATOM 6557 O O . GLY A 1 834 ? -21.030 14.268 38.454 1.00 80.81 834 GLY A O 1
ATOM 6558 N N . SER A 1 835 ? -20.049 12.448 37.562 1.00 89.94 835 SER A N 1
ATOM 6559 C CA . SER A 1 835 ? -21.264 11.715 37.201 1.00 89.94 835 SER A CA 1
ATOM 6560 C C . SER A 1 835 ? -21.650 10.720 38.312 1.00 89.94 835 SER A C 1
ATOM 6562 O O . SER A 1 835 ? -21.188 10.824 39.450 1.00 89.94 835 SER A O 1
ATOM 6564 N N . GLU A 1 836 ? -22.487 9.730 37.997 1.00 91.56 836 GLU A N 1
ATOM 6565 C CA . GLU A 1 836 ? -22.881 8.653 38.919 1.00 91.56 836 GLU A CA 1
ATOM 6566 C C . GLU A 1 836 ? -21.720 7.727 39.332 1.00 91.56 836 GLU A C 1
ATOM 6568 O O . GLU A 1 836 ? -21.866 6.943 40.273 1.00 91.56 836 GLU A O 1
ATOM 6573 N N . TRP A 1 837 ? -20.555 7.847 38.678 1.00 94.62 837 TRP A N 1
ATOM 6574 C CA . TRP A 1 837 ? -19.318 7.162 39.045 1.00 94.62 837 TRP A CA 1
ATOM 6575 C C . TRP A 1 837 ? -18.188 8.130 39.394 1.00 94.62 837 TRP A C 1
ATOM 6577 O O . TRP A 1 837 ? -17.968 9.151 38.741 1.00 94.62 837 TRP A O 1
ATOM 6587 N N . LEU A 1 838 ? -17.394 7.739 40.390 1.00 95.06 838 LEU A N 1
ATOM 6588 C CA . LEU A 1 838 ? -16.133 8.376 40.744 1.00 95.06 838 LEU A CA 1
ATOM 6589 C C . LEU A 1 838 ? -15.005 7.343 40.704 1.00 95.06 838 LEU A C 1
ATOM 6591 O O . LEU A 1 838 ? -15.044 6.333 41.410 1.00 95.06 838 LEU A O 1
ATOM 6595 N N . TYR A 1 839 ? -14.001 7.590 39.863 1.00 95.62 839 TYR A N 1
ATOM 6596 C CA . TYR A 1 839 ? -12.902 6.665 39.607 1.00 95.62 839 TYR A CA 1
ATOM 6597 C C . TYR A 1 839 ? -11.545 7.315 39.897 1.00 95.62 839 TYR A C 1
ATOM 6599 O O . TYR A 1 839 ? -11.174 8.327 39.308 1.00 95.62 839 TYR A O 1
ATOM 6607 N N . PHE A 1 840 ? -10.789 6.686 40.798 1.00 96.06 840 PHE A N 1
ATOM 6608 C CA . PHE A 1 840 ? -9.439 7.069 41.183 1.00 96.06 840 PHE A CA 1
ATOM 6609 C C . PHE A 1 840 ? -8.394 6.039 40.744 1.00 96.06 840 PHE A C 1
ATOM 6611 O O . PHE A 1 840 ? -8.587 4.829 40.884 1.00 96.06 840 PHE A O 1
ATOM 6618 N N . LYS A 1 841 ? -7.227 6.518 40.313 1.00 96.56 841 LYS A N 1
ATOM 6619 C CA . LYS A 1 841 ? -5.985 5.744 40.185 1.00 96.56 841 LYS A CA 1
ATOM 6620 C C . LYS A 1 841 ? -5.026 6.149 41.309 1.00 96.56 841 LYS A C 1
ATOM 6622 O O . LYS A 1 841 ? -4.556 7.284 41.324 1.00 96.56 841 LYS A O 1
ATOM 6627 N N . LEU A 1 842 ? -4.732 5.238 42.238 1.00 96.62 842 LEU A N 1
ATOM 6628 C CA . LEU A 1 842 ? -3.787 5.427 43.343 1.00 96.62 842 LEU A CA 1
ATOM 6629 C C . LEU A 1 842 ? -2.468 4.728 42.990 1.00 96.62 842 LEU A C 1
ATOM 6631 O O . LEU A 1 842 ? -2.376 3.502 43.060 1.00 96.62 842 LEU A O 1
ATOM 6635 N N . TYR A 1 843 ? -1.462 5.494 42.577 1.00 95.56 843 TYR A N 1
ATOM 6636 C CA . TYR A 1 843 ? -0.180 4.959 42.112 1.00 95.56 843 TYR A CA 1
ATOM 6637 C C . TYR A 1 843 ? 0.728 4.612 43.284 1.00 95.56 843 TYR A C 1
ATOM 6639 O O . TYR A 1 843 ? 1.048 5.471 44.109 1.00 95.56 843 TYR A O 1
ATOM 6647 N N . CYS A 1 844 ? 1.146 3.352 43.343 1.00 94.00 844 CYS A N 1
ATOM 6648 C CA . CYS A 1 844 ? 1.936 2.793 44.433 1.00 94.00 844 CYS A CA 1
ATOM 6649 C C . CYS A 1 844 ? 2.721 1.556 43.970 1.00 94.00 844 CYS A C 1
ATOM 6651 O O . CYS A 1 844 ? 2.567 1.086 42.846 1.00 94.00 844 CYS A O 1
ATOM 6653 N N . GLY A 1 845 ? 3.595 1.026 44.826 1.00 91.12 845 GLY A N 1
ATOM 6654 C CA . GLY A 1 845 ? 4.296 -0.230 44.548 1.00 91.12 845 GLY A CA 1
ATOM 6655 C C . GLY A 1 845 ? 3.420 -1.467 44.823 1.00 91.12 845 GLY A C 1
ATOM 6656 O O . GLY A 1 845 ? 2.639 -1.449 45.778 1.00 91.12 845 GLY A O 1
ATOM 6657 N N . PRO A 1 846 ? 3.598 -2.588 44.090 1.00 89.56 846 PRO A N 1
ATOM 6658 C CA . PRO A 1 846 ? 2.854 -3.833 44.332 1.00 89.56 846 PRO A CA 1
ATOM 6659 C C . PRO A 1 846 ? 2.957 -4.354 45.775 1.00 89.56 846 PRO A C 1
ATOM 6661 O O . PRO A 1 846 ? 2.025 -4.968 46.295 1.00 89.56 846 PRO A O 1
ATOM 6664 N N . SER A 1 847 ? 4.097 -4.120 46.435 1.00 87.81 847 SER A N 1
ATOM 6665 C CA . SER A 1 847 ? 4.380 -4.585 47.797 1.00 87.81 847 SER A CA 1
ATOM 6666 C C . SER A 1 847 ? 3.544 -3.881 48.871 1.00 87.81 847 SER A C 1
ATOM 6668 O O . SER A 1 847 ? 3.146 -4.538 49.831 1.00 87.81 847 SER A O 1
ATOM 6670 N N . VAL A 1 848 ? 3.242 -2.590 48.691 1.00 90.31 848 VAL A N 1
ATOM 6671 C CA . VAL A 1 848 ? 2.488 -1.744 49.643 1.00 90.31 848 VAL A CA 1
ATOM 6672 C C . VAL A 1 848 ? 0.995 -1.654 49.314 1.00 90.31 848 VAL A C 1
ATOM 6674 O O . VAL A 1 848 ? 0.216 -1.061 50.053 1.00 90.31 848 VAL A O 1
ATOM 6677 N N . ALA A 1 849 ? 0.567 -2.259 48.208 1.00 91.38 849 ALA A N 1
ATOM 6678 C CA . ALA A 1 849 ? -0.801 -2.160 47.720 1.00 91.38 849 ALA A CA 1
ATOM 6679 C C . ALA A 1 849 ? -1.856 -2.693 48.696 1.00 91.38 849 ALA A C 1
ATOM 6681 O O . ALA A 1 849 ? -2.923 -2.102 48.821 1.00 91.38 849 ALA A O 1
ATOM 6682 N N . ASP A 1 850 ? -1.570 -3.793 49.396 1.00 91.25 850 ASP A N 1
ATOM 6683 C CA . ASP A 1 850 ? -2.503 -4.338 50.390 1.00 91.25 850 ASP A CA 1
ATOM 6684 C C . ASP A 1 850 ? -2.610 -3.426 51.610 1.00 91.25 850 ASP A C 1
ATOM 6686 O O . ASP A 1 850 ? -3.693 -3.280 52.165 1.00 91.25 850 ASP A O 1
ATOM 6690 N N . GLU A 1 851 ? -1.504 -2.793 52.006 1.00 91.25 851 GLU A N 1
ATOM 6691 C CA . GLU A 1 851 ? -1.499 -1.820 53.097 1.00 91.25 851 GLU A CA 1
ATOM 6692 C C . GLU A 1 851 ? -2.394 -0.631 52.738 1.00 91.25 851 GLU A C 1
ATOM 6694 O O . GLU A 1 851 ? -3.296 -0.294 53.498 1.00 91.25 851 GLU A O 1
ATOM 6699 N N . ILE A 1 852 ? -2.224 -0.067 51.539 1.00 94.56 852 ILE A N 1
ATOM 6700 C CA . ILE A 1 852 ? -3.056 1.035 51.034 1.00 94.56 852 ILE A CA 1
ATOM 6701 C C . ILE A 1 852 ? -4.520 0.599 50.891 1.00 94.56 852 ILE A C 1
ATOM 6703 O O . ILE A 1 852 ? -5.432 1.354 51.227 1.00 94.56 852 ILE A O 1
ATOM 6707 N N . LEU A 1 853 ? -4.775 -0.626 50.428 1.00 94.50 853 LEU A N 1
ATOM 6708 C CA . LEU A 1 853 ? -6.130 -1.161 50.321 1.00 94.50 853 LEU A CA 1
ATOM 6709 C C . LEU A 1 853 ? -6.821 -1.210 51.695 1.00 94.50 853 LEU A C 1
ATOM 6711 O O . LEU A 1 853 ? -7.966 -0.778 51.812 1.00 94.50 853 LEU A O 1
ATOM 6715 N N . GLN A 1 854 ? -6.122 -1.693 52.728 1.00 93.06 854 GLN A N 1
ATOM 6716 C CA . GLN A 1 854 ? -6.663 -1.858 54.083 1.00 93.06 854 GLN A CA 1
ATOM 6717 C C . GLN A 1 854 ? -6.734 -0.547 54.879 1.00 93.06 854 GLN A C 1
ATOM 6719 O O . GLN A 1 854 ? -7.673 -0.358 55.648 1.00 93.06 854 GLN A O 1
ATOM 6724 N N . GLN A 1 855 ? -5.763 0.354 54.712 1.00 94.12 855 GLN A N 1
ATOM 6725 C CA . GLN A 1 855 ? -5.661 1.595 55.491 1.00 94.12 855 GLN A CA 1
ATOM 6726 C C . GLN A 1 855 ? -6.346 2.793 54.823 1.00 94.12 855 GLN A C 1
ATOM 6728 O O . GLN A 1 855 ? -6.721 3.734 55.517 1.00 94.12 855 GLN A O 1
ATOM 6733 N N . VAL A 1 856 ? -6.531 2.767 53.498 1.00 96.31 856 VAL A N 1
ATOM 6734 C CA . VAL A 1 856 ? -7.069 3.902 52.732 1.00 96.31 856 VAL A CA 1
ATOM 6735 C C . VAL A 1 856 ? -8.347 3.522 51.992 1.00 96.31 856 VAL A C 1
ATOM 6737 O O . VAL A 1 856 ? -9.415 4.042 52.302 1.00 96.31 856 VAL A O 1
ATOM 6740 N N . VAL A 1 857 ? -8.265 2.603 51.026 1.00 96.75 857 VAL A N 1
ATOM 6741 C CA . VAL A 1 857 ? -9.363 2.351 50.073 1.00 96.75 857 VAL A CA 1
ATOM 6742 C C . VAL A 1 857 ? -10.606 1.785 50.766 1.00 96.75 857 VAL A C 1
ATOM 6744 O O . VAL A 1 857 ? -11.690 2.345 50.620 1.00 96.75 857 VAL A O 1
ATOM 6747 N N . ILE A 1 858 ? -10.462 0.703 51.539 1.00 95.94 858 ILE A N 1
ATOM 6748 C CA . ILE A 1 858 ? -11.589 0.051 52.227 1.00 95.94 858 ILE A CA 1
ATOM 6749 C C . ILE A 1 858 ? -12.234 0.983 53.271 1.00 95.94 858 ILE A C 1
ATOM 6751 O O . ILE A 1 858 ? -13.462 1.091 53.266 1.00 95.94 858 ILE A O 1
ATOM 6755 N N . PRO A 1 859 ? -11.481 1.681 54.150 1.00 96.06 859 PRO A N 1
ATOM 6756 C CA . PRO A 1 859 ? -12.069 2.633 55.093 1.00 96.06 859 PRO A CA 1
ATOM 6757 C C . PRO A 1 859 ? -12.871 3.745 54.412 1.00 96.06 859 PRO A C 1
ATOM 6759 O O . PRO A 1 859 ? -14.013 3.994 54.799 1.00 96.06 859 PRO A O 1
ATOM 6762 N N . VAL A 1 860 ? -12.317 4.355 53.358 1.00 97.06 860 VAL A N 1
ATOM 6763 C CA . VAL A 1 860 ? -12.996 5.412 52.591 1.00 97.06 860 VAL A CA 1
ATOM 6764 C C . VAL A 1 860 ? -14.266 4.875 51.933 1.00 97.06 860 VAL A C 1
ATOM 6766 O O . VAL A 1 860 ? -15.321 5.500 52.035 1.00 97.06 860 VAL A O 1
ATOM 6769 N N . ALA A 1 861 ? -14.200 3.693 51.316 1.00 96.56 861 ALA A N 1
ATOM 6770 C CA . ALA A 1 861 ? -15.358 3.058 50.701 1.00 96.56 861 ALA A CA 1
ATOM 6771 C C . ALA A 1 861 ? -16.473 2.768 51.719 1.00 96.56 861 ALA A C 1
ATOM 6773 O O . ALA A 1 861 ? -17.631 3.112 51.490 1.00 96.56 861 ALA A O 1
ATOM 6774 N N . ARG A 1 862 ? -16.130 2.189 52.876 1.00 95.25 862 ARG A N 1
ATOM 6775 C CA . ARG A 1 862 ? -17.096 1.885 53.944 1.00 95.25 862 ARG A CA 1
ATOM 6776 C C . ARG A 1 862 ? -17.739 3.138 54.520 1.00 95.25 862 ARG A C 1
ATOM 6778 O O . ARG A 1 862 ? -18.935 3.120 54.799 1.00 95.25 862 ARG A O 1
ATOM 6785 N N . GLN A 1 863 ? -16.978 4.220 54.670 1.00 95.56 863 GLN A N 1
ATOM 6786 C CA . GLN A 1 863 ? -17.528 5.494 55.119 1.00 95.56 863 GLN A CA 1
ATOM 6787 C C . GLN A 1 863 ? -18.483 6.094 54.079 1.00 95.56 863 GLN A C 1
ATOM 6789 O O . GLN A 1 863 ? -19.581 6.506 54.446 1.00 95.56 863 GLN A O 1
ATOM 6794 N N . ALA A 1 864 ? -18.126 6.059 52.791 1.00 95.50 864 ALA A N 1
ATOM 6795 C CA . ALA A 1 864 ? -18.995 6.521 51.707 1.00 95.50 864 ALA A CA 1
ATOM 6796 C C . ALA A 1 864 ? -20.301 5.708 51.601 1.00 95.50 864 ALA A C 1
ATOM 6798 O O . ALA A 1 864 ? -21.364 6.274 51.340 1.00 95.50 864 ALA A O 1
ATOM 6799 N N . LEU A 1 865 ? -20.245 4.393 51.842 1.00 95.81 865 LEU A N 1
ATOM 6800 C CA . LEU A 1 865 ? -21.438 3.545 51.951 1.00 95.81 865 LEU A CA 1
ATOM 6801 C C . LEU A 1 865 ? -22.282 3.913 53.182 1.00 95.81 865 LEU A C 1
ATOM 6803 O O . LEU A 1 865 ? -23.504 4.016 53.086 1.00 95.81 865 LEU A O 1
ATOM 6807 N N . ALA A 1 866 ? -21.647 4.144 54.336 1.00 95.19 866 ALA A N 1
ATOM 6808 C CA . ALA A 1 866 ? -22.337 4.479 55.583 1.00 95.19 866 ALA A CA 1
ATOM 6809 C C . ALA A 1 866 ? -23.092 5.816 55.499 1.00 95.19 866 ALA A C 1
ATOM 6811 O O . ALA A 1 866 ? -24.212 5.919 56.003 1.00 95.19 866 ALA A O 1
ATOM 6812 N N . THR A 1 867 ? -22.527 6.823 54.822 1.00 94.00 867 THR A N 1
ATOM 6813 C CA . THR A 1 867 ? -23.215 8.102 54.573 1.00 94.00 867 THR A CA 1
ATOM 6814 C C . THR A 1 867 ? -24.215 8.027 53.416 1.00 94.00 867 THR A C 1
ATOM 6816 O O . THR A 1 867 ? -24.964 8.983 53.199 1.00 94.00 867 THR A O 1
ATOM 6819 N N . LYS A 1 868 ? -24.277 6.903 52.687 1.00 93.69 868 LYS A N 1
ATOM 6820 C CA . LYS A 1 868 ? -25.038 6.726 51.437 1.00 93.69 868 LYS A CA 1
ATOM 6821 C C . LYS A 1 868 ? -24.596 7.670 50.310 1.00 93.69 868 LYS A C 1
ATOM 6823 O O . LYS A 1 868 ? -25.394 7.974 49.426 1.00 93.69 868 LYS A O 1
ATOM 6828 N N . ALA A 1 869 ? -23.361 8.171 50.350 1.00 93.50 869 ALA A N 1
ATOM 6829 C CA . ALA A 1 869 ? -22.768 8.883 49.219 1.00 93.50 869 ALA A CA 1
ATOM 6830 C C . ALA A 1 869 ? -22.468 7.912 48.067 1.00 93.50 869 ALA A C 1
ATOM 6832 O O . ALA A 1 869 ? -22.704 8.242 46.907 1.00 93.50 869 ALA A O 1
ATOM 6833 N N . ALA A 1 870 ? -22.018 6.700 48.404 1.00 95.56 870 ALA A N 1
ATOM 6834 C CA . ALA A 1 870 ? -21.850 5.588 47.477 1.00 95.56 870 ALA A CA 1
ATOM 6835 C C . ALA A 1 870 ? -22.894 4.489 47.735 1.00 95.56 870 ALA A C 1
ATOM 6837 O O . ALA A 1 870 ? -23.330 4.282 48.869 1.00 95.56 870 ALA A O 1
ATOM 6838 N N . THR A 1 871 ? -23.266 3.762 46.684 1.00 94.56 871 THR A N 1
ATOM 6839 C CA . THR A 1 871 ? -24.096 2.549 46.743 1.00 94.56 871 THR A CA 1
ATOM 6840 C C . THR A 1 871 ? -23.256 1.287 46.568 1.00 94.56 871 THR A C 1
ATOM 6842 O O . THR A 1 871 ? -23.510 0.284 47.229 1.00 94.56 871 THR A O 1
ATOM 6845 N N . HIS A 1 872 ? -22.232 1.351 45.714 1.00 93.31 872 HIS A N 1
ATOM 6846 C CA . HIS A 1 872 ? -21.333 0.244 45.402 1.00 93.31 872 HIS A CA 1
ATOM 6847 C C . HIS A 1 872 ? -19.913 0.772 45.218 1.00 93.31 872 HIS A C 1
ATOM 6849 O O . HIS A 1 872 ? -19.706 1.924 44.832 1.00 93.31 872 HIS A O 1
ATOM 6855 N N . TRP A 1 873 ? -18.922 -0.081 45.455 1.00 97.19 873 TRP A N 1
ATOM 6856 C CA . TRP A 1 873 ? -17.532 0.227 45.143 1.00 97.19 873 TRP A CA 1
ATOM 6857 C C . TRP A 1 873 ? -16.797 -1.025 44.699 1.00 97.19 873 TRP A C 1
ATOM 6859 O O . TRP A 1 873 ? -17.180 -2.131 45.054 1.00 97.19 873 TRP A O 1
ATOM 6869 N N . PHE A 1 874 ? -15.711 -0.877 43.957 1.00 98.00 874 PHE A N 1
ATOM 6870 C CA . PHE A 1 874 ? -14.791 -1.983 43.739 1.00 98.00 874 PHE A CA 1
ATOM 6871 C C . PHE A 1 874 ? -13.391 -1.476 43.427 1.00 98.00 874 PHE A C 1
ATOM 6873 O O . PHE A 1 874 ? -13.189 -0.308 43.081 1.00 98.00 874 PHE A O 1
ATOM 6880 N N . PHE A 1 875 ? -12.411 -2.371 43.534 1.00 97.75 875 PHE A N 1
ATOM 6881 C CA . PHE A 1 875 ? -11.041 -2.075 43.134 1.00 97.75 875 PHE A CA 1
ATOM 6882 C C . PHE A 1 875 ? -10.489 -3.100 42.149 1.00 97.75 875 PHE A C 1
ATOM 6884 O O . PHE A 1 875 ? -10.967 -4.234 42.095 1.00 97.75 875 PHE A O 1
ATOM 6891 N N . ILE A 1 876 ? -9.482 -2.700 41.373 1.00 95.38 876 ILE A N 1
ATOM 6892 C CA . ILE A 1 876 ? -8.662 -3.594 40.543 1.00 95.38 876 ILE A CA 1
ATOM 6893 C C . ILE A 1 876 ? -7.189 -3.174 40.635 1.00 95.38 876 ILE A C 1
ATOM 6895 O O . ILE A 1 876 ? -6.887 -2.005 40.894 1.00 95.38 876 ILE A O 1
ATOM 6899 N N . ARG A 1 877 ? -6.267 -4.116 40.428 1.00 94.56 877 ARG A N 1
ATOM 6900 C CA . ARG A 1 877 ? -4.818 -3.857 40.375 1.00 94.56 877 ARG A CA 1
ATOM 6901 C C . ARG A 1 877 ? -4.381 -3.748 38.920 1.00 94.56 877 ARG A C 1
ATOM 6903 O O . ARG A 1 877 ? -4.741 -4.612 38.120 1.00 94.56 877 ARG A O 1
ATOM 6910 N N . TYR A 1 878 ? -3.626 -2.710 38.568 1.00 90.94 878 TYR A N 1
ATOM 6911 C CA . TYR A 1 878 ? -3.271 -2.435 37.174 1.00 90.94 878 TYR A CA 1
ATOM 6912 C C . TYR A 1 878 ? -1.837 -1.919 37.026 1.00 90.94 878 TYR A C 1
ATOM 6914 O O . TYR A 1 878 ? -1.273 -1.369 37.969 1.00 90.94 878 TYR A O 1
ATOM 6922 N N . GLY A 1 879 ? -1.253 -2.087 35.838 1.00 83.38 879 GLY A N 1
ATOM 6923 C CA . GLY A 1 879 ? 0.137 -1.726 35.550 1.00 83.38 879 GLY A CA 1
ATOM 6924 C C . GLY A 1 879 ? 0.317 -1.160 34.149 1.00 83.38 879 GLY A C 1
ATOM 6925 O O . GLY A 1 879 ? 0.920 -1.819 33.316 1.00 83.38 879 GLY A O 1
ATOM 6926 N N . ASP A 1 880 ? -0.226 0.034 33.910 1.00 73.94 880 ASP A N 1
ATOM 6927 C CA . ASP A 1 880 ? -0.020 0.811 32.678 1.00 73.94 880 ASP A CA 1
ATOM 6928 C C . ASP A 1 880 ? -0.486 2.269 32.900 1.00 73.94 880 ASP A C 1
ATOM 6930 O O . ASP A 1 880 ? -1.637 2.462 33.322 1.00 73.94 880 ASP A O 1
ATOM 6934 N N . PRO A 1 881 ? 0.366 3.303 32.737 1.00 71.25 881 PRO A N 1
ATOM 6935 C CA . PRO A 1 881 ? 1.803 3.238 32.421 1.00 71.25 881 PRO A CA 1
ATOM 6936 C C . PRO A 1 881 ? 2.675 2.825 33.618 1.00 71.25 881 PRO A C 1
ATOM 6938 O O . PRO A 1 881 ? 3.822 2.421 33.464 1.00 71.25 881 PRO A O 1
ATOM 6941 N N . GLN A 1 882 ? 2.143 2.933 34.839 1.00 86.94 882 GLN A N 1
ATOM 6942 C CA . GLN A 1 882 ? 2.811 2.569 36.093 1.00 86.94 882 GLN A CA 1
ATOM 6943 C C . GLN A 1 882 ? 1.847 1.781 36.983 1.00 86.94 882 GLN A C 1
ATOM 6945 O O . GLN A 1 882 ? 0.629 1.843 36.795 1.00 86.94 882 GLN A O 1
ATOM 6950 N N . TRP A 1 883 ? 2.376 1.048 37.963 1.00 92.38 883 TRP A N 1
ATOM 6951 C CA . TRP A 1 883 ? 1.568 0.229 38.868 1.00 92.38 883 TRP A CA 1
ATOM 6952 C C . TRP A 1 883 ? 0.657 1.088 39.762 1.00 92.38 883 TRP A C 1
ATOM 6954 O O . TRP A 1 883 ? 1.093 2.088 40.337 1.00 92.38 883 TRP A O 1
ATOM 6964 N N . HIS A 1 884 ? -0.624 0.725 39.857 1.00 94.94 884 HIS A N 1
ATOM 6965 C CA . HIS A 1 884 ? -1.616 1.451 40.651 1.00 94.94 884 HIS A CA 1
ATOM 6966 C C . HIS A 1 884 ? -2.818 0.587 41.055 1.00 94.94 884 HIS A C 1
ATOM 6968 O O . HIS A 1 884 ? -3.150 -0.417 40.417 1.00 94.94 884 HIS A O 1
ATOM 6974 N N . LEU A 1 885 ? -3.522 1.033 42.098 1.00 96.19 885 LEU A N 1
ATOM 6975 C CA . LEU A 1 885 ? -4.878 0.589 42.408 1.00 96.19 885 LEU A CA 1
ATOM 6976 C C . LEU A 1 885 ? -5.880 1.474 41.675 1.00 96.19 885 LEU A C 1
ATOM 6978 O O . LEU A 1 885 ? -5.796 2.699 41.714 1.00 96.19 885 LEU A O 1
ATOM 6982 N N . ARG A 1 886 ? -6.857 0.854 41.027 1.00 96.81 886 ARG A N 1
ATOM 6983 C CA . ARG A 1 886 ? -8.015 1.539 40.456 1.00 96.81 886 ARG A CA 1
ATOM 6984 C C . ARG A 1 886 ? -9.167 1.372 41.430 1.00 96.81 886 ARG A C 1
ATOM 6986 O O . ARG A 1 886 ? -9.578 0.243 41.666 1.00 96.81 886 ARG A O 1
ATOM 6993 N N . PHE A 1 887 ? -9.657 2.466 41.988 1.00 97.25 887 PHE A N 1
ATOM 6994 C CA . PHE A 1 887 ? -10.724 2.494 42.981 1.00 97.25 887 PHE A CA 1
ATOM 6995 C C . PHE A 1 887 ? -11.936 3.213 42.396 1.00 97.25 887 PHE A C 1
ATOM 6997 O O . PHE A 1 887 ? -11.824 4.365 41.986 1.00 97.25 887 PHE A O 1
ATOM 7004 N N . ARG A 1 888 ? -13.073 2.523 42.308 1.00 97.38 888 ARG A N 1
ATOM 7005 C CA . ARG A 1 888 ? -14.296 3.021 41.669 1.00 97.38 888 ARG A CA 1
ATOM 7006 C C . ARG A 1 888 ? -15.450 2.982 42.655 1.00 97.38 888 ARG A C 1
ATOM 7008 O O . ARG A 1 888 ? -15.615 1.973 43.339 1.00 97.38 888 ARG A O 1
ATOM 7015 N N . LEU A 1 889 ? -16.240 4.049 42.700 1.00 96.38 889 LEU A N 1
ATOM 7016 C CA . LEU A 1 889 ? -17.464 4.145 43.492 1.00 96.38 889 LEU A CA 1
ATOM 7017 C C . LEU A 1 889 ? -18.619 4.596 42.601 1.00 96.38 889 LEU A C 1
ATOM 7019 O O . LEU A 1 889 ? -18.453 5.540 41.835 1.00 96.38 889 LEU A O 1
ATOM 7023 N N . ALA A 1 890 ? -19.772 3.950 42.744 1.00 95.31 890 ALA A N 1
ATOM 7024 C CA . ALA A 1 890 ? -21.038 4.395 42.172 1.00 95.31 890 ALA A CA 1
ATOM 7025 C C . ALA A 1 890 ? -21.893 5.032 43.265 1.00 95.31 890 ALA A C 1
ATOM 7027 O O . ALA A 1 890 ? -21.888 4.547 44.401 1.00 95.31 890 ALA A O 1
ATOM 7028 N N . GLY A 1 891 ? -22.647 6.082 42.958 1.00 93.94 891 GLY A N 1
ATOM 7029 C CA . GLY A 1 891 ? -23.369 6.833 43.982 1.00 93.94 891 GLY A CA 1
ATOM 7030 C C . GLY A 1 891 ? -24.061 8.090 43.477 1.00 93.94 891 GLY A C 1
ATOM 7031 O O . GLY A 1 891 ? -24.310 8.246 42.286 1.00 93.94 891 GLY A O 1
ATOM 7032 N N . VAL A 1 892 ? -24.386 8.984 44.412 1.00 92.38 892 VAL A N 1
ATOM 7033 C CA . VAL A 1 892 ? -25.040 10.264 44.102 1.00 92.38 892 VAL A CA 1
ATOM 7034 C C . VAL A 1 892 ? -23.967 11.270 43.664 1.00 92.38 892 VAL A C 1
ATOM 7036 O O . VAL A 1 892 ? -23.095 11.571 44.488 1.00 92.38 892 VAL A O 1
ATOM 7039 N N . PRO A 1 893 ? -24.002 11.795 42.423 1.00 90.19 893 PRO A N 1
ATOM 7040 C CA . PRO A 1 893 ? -22.909 12.582 41.841 1.00 90.19 893 PRO A CA 1
ATOM 7041 C C . PRO A 1 893 ? -22.398 13.726 42.729 1.00 90.19 893 PRO A C 1
ATOM 7043 O O . PRO A 1 893 ? -21.200 13.824 43.012 1.00 90.19 893 PRO A O 1
ATOM 7046 N N . GLU A 1 894 ? -23.311 14.544 43.260 1.00 88.62 894 GLU A N 1
ATOM 7047 C CA . GLU A 1 894 ? -22.982 15.725 44.065 1.00 88.62 894 GLU A CA 1
ATOM 7048 C C . GLU A 1 894 ? -22.315 15.341 45.395 1.00 88.62 894 GLU A C 1
ATOM 7050 O O . GLU A 1 894 ? -21.455 16.061 45.911 1.00 88.62 894 GLU A O 1
ATOM 7055 N N . ARG A 1 895 ? -22.682 14.178 45.947 1.00 93.25 895 ARG A N 1
ATOM 7056 C CA . ARG A 1 895 ? -22.158 13.662 47.220 1.00 93.25 895 ARG A CA 1
ATOM 7057 C C . ARG A 1 895 ? -20.846 12.915 47.042 1.00 93.25 895 ARG A C 1
ATOM 7059 O O . ARG A 1 895 ? -19.971 13.017 47.896 1.00 93.25 895 ARG A O 1
ATOM 7066 N N . LEU A 1 896 ? -20.679 12.193 45.933 1.00 91.31 896 LEU A N 1
ATOM 7067 C CA . LEU A 1 896 ? -19.435 11.489 45.626 1.00 91.31 896 LEU A CA 1
ATOM 7068 C C . LEU A 1 896 ? -18.252 12.460 45.602 1.00 91.31 896 LEU A C 1
ATOM 7070 O O . LEU A 1 896 ? -17.256 12.219 46.280 1.00 91.31 896 LEU A O 1
ATOM 7074 N N . ILE A 1 897 ? -18.364 13.582 44.886 1.00 90.31 897 ILE A N 1
ATOM 7075 C CA . ILE A 1 897 ? -17.286 14.579 44.853 1.00 90.31 897 ILE A CA 1
ATOM 7076 C C . ILE A 1 897 ? -17.096 15.236 46.223 1.00 90.31 897 ILE A C 1
ATOM 7078 O O . ILE A 1 897 ? -15.970 15.286 46.723 1.00 90.31 897 ILE A O 1
ATOM 7082 N N . SER A 1 898 ? -18.174 15.748 46.823 1.00 91.56 898 SER A N 1
ATOM 7083 C CA . SER A 1 898 ? -18.079 16.577 48.033 1.00 91.56 898 SER A CA 1
ATOM 7084 C C . SER A 1 898 ? -17.673 15.798 49.288 1.00 91.56 898 SER A C 1
ATOM 7086 O O . SER A 1 898 ? -17.042 16.377 50.169 1.00 91.56 898 SER A O 1
ATOM 7088 N N . GLU A 1 899 ? -17.969 14.496 49.369 1.00 93.81 899 GLU A N 1
ATOM 7089 C CA . GLU A 1 899 ? -17.642 13.660 50.531 1.00 93.81 899 GLU A CA 1
ATOM 7090 C C . GLU A 1 899 ? -16.426 12.752 50.293 1.00 93.81 899 GLU A C 1
ATOM 7092 O O . GLU A 1 899 ? -15.547 12.668 51.151 1.00 93.81 899 GLU A O 1
ATOM 7097 N N . VAL A 1 900 ? -16.322 12.072 49.143 1.00 94.31 900 VAL A N 1
ATOM 7098 C CA . VAL A 1 900 ? -15.298 11.024 48.952 1.00 94.31 900 VAL A CA 1
ATOM 7099 C C . VAL A 1 900 ? -13.914 11.615 48.690 1.00 94.31 900 VAL A C 1
ATOM 7101 O O . VAL A 1 900 ? -12.926 11.087 49.201 1.00 94.31 900 VAL A O 1
ATOM 7104 N N . VAL A 1 901 ? -13.813 12.712 47.930 1.00 92.62 901 VAL A N 1
ATOM 7105 C CA . VAL A 1 901 ? -12.511 13.332 47.615 1.00 92.62 901 VAL A CA 1
ATOM 7106 C C . VAL A 1 901 ? -11.798 13.828 48.886 1.00 92.62 901 VAL A C 1
ATOM 7108 O O . VAL A 1 901 ? -10.624 13.476 49.066 1.00 92.62 901 VAL A O 1
ATOM 7111 N N . PRO A 1 902 ? -12.452 14.560 49.816 1.00 94.12 902 PRO A N 1
ATOM 7112 C CA . PRO A 1 902 ? -11.825 14.932 51.085 1.00 94.12 902 PRO A CA 1
ATOM 7113 C C . PRO A 1 902 ? -11.428 13.725 51.943 1.00 94.12 902 PRO A C 1
ATOM 7115 O O . PRO A 1 902 ? -10.315 13.697 52.469 1.00 94.12 902 PRO A O 1
ATOM 7118 N N . LEU A 1 903 ? -12.290 12.703 52.036 1.00 94.50 903 LEU A N 1
ATOM 7119 C CA . LEU A 1 903 ? -12.009 11.486 52.809 1.00 94.50 903 LEU A CA 1
ATOM 7120 C C . LEU A 1 903 ? -10.784 10.738 52.280 1.00 94.50 903 LEU A C 1
ATOM 7122 O O . LEU A 1 903 ? -9.897 10.370 53.051 1.00 94.50 903 LEU A O 1
ATOM 7126 N N . LEU A 1 904 ? -10.702 10.551 50.961 1.00 95.12 904 LEU A N 1
ATOM 7127 C CA . LEU A 1 904 ? -9.558 9.909 50.319 1.00 95.12 904 LEU A CA 1
ATOM 7128 C C . LEU A 1 904 ? -8.274 10.715 50.533 1.00 95.12 904 LEU A C 1
ATOM 7130 O O . LEU A 1 904 ? -7.223 10.132 50.806 1.00 95.12 904 LEU A O 1
ATOM 7134 N N . THR A 1 905 ? -8.362 12.044 50.448 1.00 92.94 905 THR A N 1
ATOM 7135 C CA . THR A 1 905 ? -7.226 12.945 50.679 1.00 92.94 905 THR A CA 1
ATOM 7136 C C . THR A 1 905 ? -6.691 12.793 52.101 1.00 92.94 905 THR A C 1
ATOM 7138 O O . THR A 1 905 ? -5.495 12.564 52.287 1.00 92.94 905 THR A O 1
ATOM 7141 N N . GLN A 1 906 ? -7.579 12.841 53.097 1.00 94.75 906 GLN A N 1
ATOM 7142 C CA . GLN A 1 906 ? -7.217 12.688 54.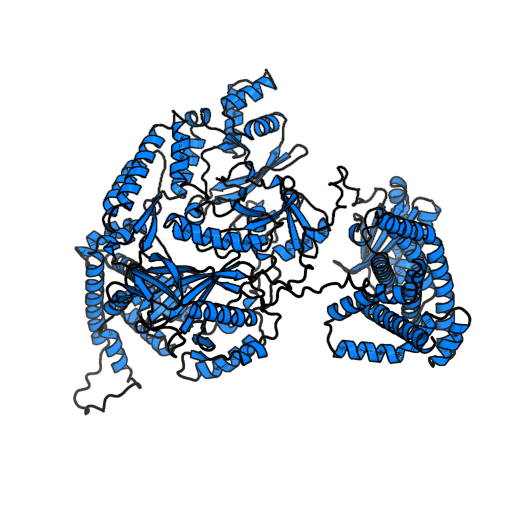504 1.00 94.75 906 GLN A CA 1
ATOM 7143 C C . GLN A 1 906 ? -6.603 11.309 54.787 1.00 94.75 906 GLN A C 1
ATOM 7145 O O . GLN A 1 906 ? -5.525 11.222 55.375 1.00 94.75 906 GLN A O 1
ATOM 7150 N N . ALA A 1 907 ? -7.247 10.231 54.327 1.00 95.56 907 ALA A N 1
ATOM 7151 C CA . ALA A 1 907 ? -6.775 8.864 54.549 1.00 95.56 907 ALA A CA 1
ATOM 7152 C C . ALA A 1 907 ? -5.418 8.584 53.869 1.00 95.56 907 ALA A C 1
ATOM 7154 O O . ALA A 1 907 ? -4.609 7.810 54.377 1.00 95.56 907 ALA A O 1
ATOM 7155 N N . SER A 1 908 ? -5.126 9.246 52.745 1.00 95.75 908 SER A N 1
ATOM 7156 C CA . SER A 1 908 ? -3.884 9.040 51.984 1.00 95.75 908 SER A CA 1
ATOM 7157 C C . SER A 1 908 ? -2.693 9.858 52.496 1.00 95.75 908 SER A C 1
ATOM 7159 O O . SER A 1 908 ? -1.557 9.609 52.086 1.00 95.75 908 SER A O 1
ATOM 7161 N N . GLN A 1 909 ? -2.906 10.835 53.383 1.00 93.88 909 GLN A N 1
ATOM 7162 C CA . GLN A 1 909 ? -1.893 11.840 53.726 1.00 93.88 909 GLN A CA 1
ATOM 7163 C C . GLN A 1 909 ? -0.612 11.239 54.330 1.00 93.88 909 GLN A C 1
ATOM 7165 O O . GLN A 1 909 ? 0.495 11.586 53.914 1.00 93.88 909 GLN A O 1
ATOM 7170 N N . ALA A 1 910 ? -0.744 10.270 55.240 1.00 92.69 910 ALA A N 1
ATOM 7171 C CA . ALA A 1 910 ? 0.401 9.570 55.829 1.00 92.69 910 ALA A CA 1
ATOM 7172 C C . ALA A 1 910 ? 1.165 8.702 54.808 1.00 92.69 910 ALA A C 1
ATOM 7174 O O . ALA A 1 910 ? 2.362 8.454 54.963 1.00 92.69 910 ALA A O 1
ATOM 7175 N N . HIS A 1 911 ? 0.494 8.219 53.759 1.00 95.38 911 HIS A N 1
ATOM 7176 C CA . HIS A 1 911 ? 1.127 7.437 52.697 1.00 95.38 911 HIS A CA 1
ATOM 7177 C C . HIS A 1 911 ? 1.895 8.312 51.708 1.00 95.38 911 HIS A C 1
ATOM 7179 O O . HIS A 1 911 ? 2.970 7.901 51.267 1.00 95.38 911 HIS A O 1
ATOM 7185 N N . PHE A 1 912 ? 1.395 9.518 51.423 1.00 93.31 912 PHE A N 1
ATOM 7186 C CA . PHE A 1 912 ? 2.124 10.533 50.660 1.00 93.31 912 PHE A CA 1
ATOM 7187 C C . PHE A 1 912 ? 3.398 10.980 51.380 1.00 93.31 912 PHE A C 1
ATOM 7189 O O . PHE A 1 912 ? 4.468 10.974 50.781 1.00 93.31 912 PHE A O 1
ATOM 7196 N N . GLN A 1 913 ? 3.316 11.284 52.680 1.00 92.81 913 GLN A N 1
ATOM 7197 C CA . GLN A 1 913 ? 4.486 11.688 53.476 1.00 92.81 913 GLN A CA 1
ATOM 7198 C C . GLN A 1 913 ? 5.584 10.613 53.514 1.00 92.81 913 GLN A C 1
ATOM 7200 O O . GLN A 1 913 ? 6.767 10.940 53.549 1.00 92.81 913 GLN A O 1
ATOM 7205 N N . ARG A 1 914 ? 5.199 9.330 53.478 1.00 92.38 914 ARG A N 1
ATOM 7206 C CA . ARG A 1 914 ? 6.118 8.178 53.436 1.00 92.38 914 ARG A CA 1
ATOM 7207 C C . ARG A 1 914 ? 6.536 7.763 52.016 1.00 92.38 914 ARG A C 1
ATOM 7209 O O . ARG A 1 914 ? 7.318 6.829 51.878 1.00 92.38 914 ARG A O 1
ATOM 7216 N N . GLY A 1 915 ? 5.997 8.393 50.968 1.00 91.00 915 GLY A N 1
ATOM 7217 C CA . GLY A 1 915 ? 6.273 8.053 49.564 1.00 91.00 915 GLY A CA 1
ATOM 7218 C C . GLY A 1 915 ? 5.689 6.715 49.083 1.00 91.00 915 GLY A C 1
ATOM 7219 O O . GLY A 1 915 ? 6.081 6.216 48.032 1.00 91.00 915 GLY A O 1
ATOM 7220 N N . THR A 1 916 ? 4.760 6.113 49.833 1.00 93.12 916 THR A N 1
ATOM 7221 C CA . THR A 1 916 ? 4.130 4.823 49.469 1.00 93.12 916 THR A CA 1
ATOM 7222 C C . THR A 1 916 ? 2.976 4.984 48.477 1.00 93.12 916 THR A C 1
ATOM 7224 O O . THR A 1 916 ? 2.724 4.077 47.684 1.00 93.12 916 THR A O 1
ATOM 7227 N N . ILE A 1 917 ? 2.323 6.152 48.471 1.00 95.94 917 ILE A N 1
ATOM 7228 C CA . ILE A 1 917 ? 1.481 6.626 47.367 1.00 95.94 917 ILE A CA 1
ATOM 7229 C C . ILE A 1 917 ? 2.247 7.748 46.670 1.00 95.94 917 ILE A C 1
ATOM 7231 O O . ILE A 1 917 ? 2.589 8.747 47.299 1.00 95.94 917 ILE A O 1
ATOM 7235 N N . ALA A 1 918 ? 2.511 7.580 45.375 1.00 92.44 918 ALA A N 1
ATOM 7236 C CA . ALA A 1 918 ? 3.217 8.572 44.568 1.00 92.44 918 ALA A CA 1
ATOM 7237 C C . ALA A 1 918 ? 2.274 9.673 44.065 1.00 92.44 918 ALA A C 1
ATOM 7239 O O . ALA A 1 918 ? 2.633 10.846 44.047 1.00 92.44 918 ALA A O 1
ATOM 7240 N N . ARG A 1 919 ? 1.061 9.295 43.641 1.00 93.38 919 ARG A N 1
ATOM 7241 C CA . ARG A 1 919 ? 0.028 10.215 43.141 1.00 93.38 919 ARG A CA 1
ATOM 7242 C C . ARG A 1 919 ? -1.357 9.576 43.164 1.00 93.38 919 ARG A C 1
ATOM 7244 O O . ARG A 1 919 ? -1.482 8.355 43.056 1.00 93.38 919 ARG A O 1
ATOM 7251 N N . ILE A 1 920 ? -2.385 10.418 43.237 1.00 94.94 920 ILE A N 1
ATOM 7252 C CA . ILE A 1 920 ? -3.791 10.048 43.042 1.00 94.94 920 ILE A CA 1
ATOM 7253 C C . ILE A 1 920 ? -4.319 10.839 41.844 1.00 94.94 920 ILE A C 1
ATOM 7255 O O . ILE A 1 920 ? -4.069 12.037 41.745 1.00 94.94 920 ILE A O 1
ATOM 7259 N N . GLN A 1 921 ? -5.019 10.172 40.929 1.00 94.81 921 GLN A N 1
ATOM 7260 C CA . GLN A 1 921 ? -5.594 10.773 39.723 1.00 94.81 921 GLN A CA 1
ATOM 7261 C C . GLN A 1 921 ? -7.083 10.426 39.622 1.00 94.81 921 GLN A C 1
ATOM 7263 O O . GLN A 1 921 ? -7.440 9.265 39.805 1.00 94.81 921 GLN A O 1
ATOM 7268 N N . LEU A 1 922 ? -7.922 11.416 39.309 1.00 93.56 922 LEU A N 1
ATOM 7269 C CA . LEU A 1 922 ? -9.307 11.217 38.868 1.00 93.56 922 LEU A CA 1
ATOM 7270 C C . LEU A 1 922 ? -9.328 10.868 37.379 1.00 93.56 922 LEU A C 1
ATOM 7272 O O . LEU A 1 922 ? -8.542 11.424 36.611 1.00 93.56 922 LEU A O 1
ATOM 7276 N N . ASP A 1 923 ? -10.201 9.949 36.984 1.00 92.44 923 ASP A N 1
ATOM 7277 C CA . ASP A 1 923 ? -10.253 9.445 35.612 1.00 92.44 923 ASP A CA 1
ATOM 7278 C C . ASP A 1 923 ? -11.680 9.058 35.189 1.00 92.44 923 ASP A C 1
ATOM 7280 O O . ASP A 1 923 ? -12.578 8.959 36.028 1.00 92.44 923 ASP A O 1
ATOM 7284 N N . THR A 1 924 ? -11.885 8.827 33.894 1.00 91.44 924 THR A N 1
ATOM 7285 C CA . THR A 1 924 ? -13.164 8.400 33.312 1.00 91.44 924 THR A CA 1
ATOM 7286 C C . THR A 1 924 ? -13.358 6.900 33.503 1.00 91.44 924 THR A C 1
ATOM 7288 O O . THR A 1 924 ? -12.450 6.099 33.263 1.00 91.44 924 THR A O 1
ATOM 7291 N N . TYR A 1 925 ? -14.535 6.489 33.978 1.00 91.75 925 TYR A N 1
ATOM 7292 C CA . TYR A 1 925 ? -14.882 5.072 34.048 1.00 91.75 925 TYR A CA 1
ATOM 7293 C C . TYR A 1 925 ? -15.562 4.619 32.757 1.00 91.75 925 TYR A C 1
ATOM 7295 O O . TYR A 1 925 ? -16.701 4.992 32.497 1.00 91.75 925 TYR A O 1
ATOM 7303 N N . ASP A 1 926 ? -14.872 3.772 31.994 1.00 87.06 926 ASP A N 1
ATOM 7304 C CA . ASP A 1 926 ? -15.408 3.129 30.795 1.00 87.06 926 ASP A CA 1
ATOM 7305 C C . ASP A 1 926 ? -15.854 1.688 31.079 1.00 87.06 926 ASP A C 1
ATOM 7307 O O . ASP A 1 926 ? -15.074 0.844 31.541 1.00 87.06 926 ASP A O 1
ATOM 7311 N N . ARG A 1 927 ? -17.126 1.390 30.796 1.00 86.81 927 ARG A N 1
ATOM 7312 C CA . ARG A 1 927 ? -17.720 0.057 30.964 1.00 86.81 927 ARG A CA 1
ATOM 7313 C C . ARG A 1 927 ? -17.292 -0.915 29.855 1.00 86.81 927 ARG A C 1
ATOM 7315 O O . ARG A 1 927 ? -17.533 -0.691 28.669 1.00 86.81 927 ARG A O 1
ATOM 7322 N N . GLU A 1 928 ? -16.778 -2.083 30.247 1.00 82.69 928 GLU A N 1
ATOM 7323 C CA . GLU A 1 928 ? -16.360 -3.171 29.341 1.00 82.69 928 GLU A CA 1
ATOM 7324 C C . GLU A 1 928 ? -17.552 -4.049 28.877 1.00 82.69 928 GLU A C 1
ATOM 7326 O O . GLU A 1 928 ? -17.583 -5.258 29.134 1.00 82.69 928 GLU A O 1
ATOM 7331 N N . LEU A 1 929 ? -18.550 -3.467 28.192 1.00 81.56 929 LEU A N 1
ATOM 7332 C CA . LEU A 1 929 ? -19.817 -4.158 27.866 1.00 81.56 929 LEU A CA 1
ATOM 7333 C C . LEU A 1 929 ? -19.624 -5.510 27.157 1.00 81.56 929 LEU A C 1
ATOM 7335 O O . LEU A 1 929 ? -20.285 -6.491 27.497 1.00 81.56 929 LEU A O 1
ATOM 7339 N N . ARG A 1 930 ? -18.687 -5.610 26.206 1.00 71.94 930 ARG A N 1
ATOM 7340 C CA . ARG A 1 930 ? -18.417 -6.868 25.488 1.00 71.94 930 ARG A CA 1
ATOM 7341 C C . ARG A 1 930 ? -17.941 -7.981 26.405 1.00 71.94 930 ARG A C 1
ATOM 7343 O O . ARG A 1 930 ? -18.318 -9.134 26.221 1.00 71.94 930 ARG A O 1
ATOM 7350 N N . ARG A 1 931 ? -17.065 -7.647 27.353 1.00 76.44 931 ARG A N 1
ATOM 7351 C CA . ARG A 1 931 ? -16.441 -8.626 28.245 1.00 76.44 931 ARG A CA 1
ATOM 7352 C C . ARG A 1 931 ? -17.462 -9.244 29.187 1.00 76.44 931 ARG A C 1
ATOM 7354 O O . ARG A 1 931 ? -17.325 -10.410 29.544 1.00 76.44 931 ARG A O 1
ATOM 7361 N N . TYR A 1 932 ? -18.478 -8.465 29.543 1.00 86.62 932 TYR A N 1
ATOM 7362 C CA . TYR A 1 932 ? -19.457 -8.828 30.556 1.00 86.62 932 TYR A CA 1
ATOM 7363 C C . TYR A 1 932 ? -20.861 -9.101 30.013 1.00 86.62 932 TYR A C 1
ATOM 7365 O O . TYR A 1 932 ? -21.734 -9.438 30.795 1.00 86.62 932 TYR A O 1
ATOM 7373 N N . GLY A 1 933 ? -21.071 -9.075 28.694 1.00 81.31 933 GLY A N 1
ATOM 7374 C CA . GLY A 1 933 ? -22.309 -9.551 28.069 1.00 81.31 933 GLY A CA 1
ATOM 7375 C C . GLY A 1 933 ? -23.392 -8.484 27.918 1.00 81.31 933 GLY A C 1
ATOM 7376 O O . GLY A 1 933 ? -24.561 -8.758 28.159 1.00 81.31 933 GLY A O 1
ATOM 7377 N N . GLY A 1 934 ? -23.015 -7.278 27.496 1.00 81.00 934 GLY A N 1
ATOM 7378 C CA . GLY A 1 934 ? -23.939 -6.158 27.311 1.00 81.00 934 GLY A CA 1
ATOM 7379 C C . GLY A 1 934 ? -24.260 -5.436 28.619 1.00 81.00 934 GLY A C 1
ATOM 7380 O O . GLY A 1 934 ? -23.612 -5.665 29.636 1.00 81.00 934 GLY A O 1
ATOM 7381 N N . LEU A 1 935 ? -25.255 -4.545 28.589 1.00 83.62 935 LEU A N 1
ATOM 7382 C CA . LEU A 1 935 ? -25.590 -3.682 29.728 1.00 83.62 935 LEU A CA 1
ATOM 7383 C C . LEU A 1 935 ? -26.004 -4.490 30.966 1.00 83.62 935 LEU A C 1
ATOM 7385 O O . LEU A 1 935 ? -25.389 -4.340 32.018 1.00 83.62 935 LEU A O 1
ATOM 7389 N N . VAL A 1 936 ? -26.960 -5.412 30.807 1.00 86.31 936 VAL A N 1
ATOM 7390 C CA . VAL A 1 936 ? -27.446 -6.279 31.897 1.00 86.31 936 VAL A CA 1
ATOM 7391 C C . VAL A 1 936 ? -26.298 -7.077 32.510 1.00 86.31 936 VAL A C 1
ATOM 7393 O O . VAL A 1 936 ? -26.141 -7.148 33.730 1.00 86.31 936 VAL A O 1
ATOM 7396 N N . GLY A 1 937 ? -25.460 -7.658 31.650 1.00 90.12 937 GLY A N 1
ATOM 7397 C CA . GLY A 1 937 ? -24.312 -8.429 32.083 1.00 90.12 937 GLY A CA 1
ATOM 7398 C C . GLY A 1 937 ? -23.269 -7.585 32.826 1.00 90.12 937 GLY A C 1
ATOM 7399 O O . GLY A 1 937 ? -22.750 -8.018 33.858 1.00 90.12 937 GLY A O 1
ATOM 7400 N N . THR A 1 938 ? -23.009 -6.354 32.377 1.00 90.62 938 THR A N 1
ATOM 7401 C CA . THR A 1 938 ? -22.118 -5.404 33.060 1.00 90.62 938 THR A CA 1
ATOM 7402 C C . THR A 1 938 ? -22.658 -4.951 34.410 1.00 90.62 938 THR A C 1
ATOM 7404 O O . THR A 1 938 ? -21.906 -4.991 35.378 1.00 90.62 938 THR A O 1
ATOM 7407 N N . GLU A 1 939 ? -23.932 -4.586 34.521 1.00 90.69 939 GLU A N 1
ATOM 7408 C CA . GLU A 1 939 ? -24.532 -4.163 35.795 1.00 90.69 939 GLU A CA 1
ATOM 7409 C C . GLU A 1 939 ? -24.501 -5.294 36.833 1.00 90.69 939 GLU A C 1
ATOM 7411 O O . GLU A 1 939 ? -24.110 -5.088 37.985 1.00 90.69 939 GLU A O 1
ATOM 7416 N N . CYS A 1 940 ? -24.805 -6.526 36.411 1.00 94.31 940 CYS A N 1
ATOM 7417 C CA . CYS A 1 940 ? -24.654 -7.707 37.263 1.00 94.31 940 CYS A CA 1
ATOM 7418 C C . CYS A 1 940 ? -23.185 -7.947 37.658 1.00 94.31 940 CYS A C 1
ATOM 7420 O O . CYS A 1 940 ? -22.893 -8.338 38.791 1.00 94.31 940 CYS A O 1
ATOM 7422 N N . SER A 1 941 ? -22.246 -7.693 36.742 1.00 95.00 941 SER A N 1
ATOM 7423 C CA . SER A 1 941 ? -20.808 -7.826 37.004 1.00 95.00 941 SER A CA 1
ATOM 7424 C C . SER A 1 941 ? -20.299 -6.778 37.992 1.00 95.00 941 SER A C 1
ATOM 7426 O O . SER A 1 941 ? -19.478 -7.106 38.840 1.00 95.00 941 SER A O 1
ATOM 7428 N N . GLU A 1 942 ? -20.796 -5.542 37.940 1.00 95.62 942 GLU A N 1
ATOM 7429 C CA . GLU A 1 942 ? -20.456 -4.479 38.895 1.00 95.62 942 GLU A CA 1
ATOM 7430 C C . GLU A 1 942 ? -20.917 -4.832 40.317 1.00 95.62 942 GLU A C 1
ATOM 7432 O O . GLU A 1 942 ? -20.159 -4.644 41.273 1.00 95.62 942 GLU A O 1
ATOM 7437 N N . GLN A 1 943 ? -22.099 -5.446 40.461 1.00 95.94 943 GLN A N 1
ATOM 7438 C CA . GLN A 1 943 ? -22.563 -5.987 41.744 1.00 95.94 943 GLN A CA 1
ATOM 7439 C C . GLN A 1 943 ? -21.668 -7.130 42.243 1.00 95.94 943 GLN A C 1
ATOM 7441 O O . GLN A 1 943 ? -21.292 -7.157 43.419 1.00 95.94 943 GLN A O 1
ATOM 7446 N N . PHE A 1 944 ? -21.262 -8.043 41.352 1.00 97.44 944 PHE A N 1
ATOM 7447 C CA . PHE A 1 944 ? -20.288 -9.079 41.695 1.00 97.44 944 PHE A CA 1
ATOM 7448 C C . PHE A 1 944 ? -18.939 -8.472 42.110 1.00 97.44 944 PHE A C 1
ATOM 7450 O O . PHE A 1 944 ? -18.377 -8.882 43.119 1.00 97.44 944 PHE A O 1
ATOM 7457 N N . PHE A 1 945 ? -18.421 -7.471 41.393 1.00 97.88 945 PHE A N 1
ATOM 7458 C CA . PHE A 1 945 ? -17.148 -6.822 41.724 1.00 97.88 945 PHE A CA 1
ATOM 7459 C C . PHE A 1 945 ? -17.171 -6.125 43.069 1.00 97.88 945 PHE A C 1
ATOM 7461 O O . PHE A 1 945 ? -16.148 -6.130 43.756 1.00 97.88 945 PHE A O 1
ATOM 7468 N N . PHE A 1 946 ? -18.311 -5.560 43.456 1.00 97.75 946 PHE A N 1
ATOM 7469 C CA . PHE A 1 946 ? -18.496 -5.027 44.794 1.00 97.75 946 PHE A CA 1
ATOM 7470 C C . PHE A 1 946 ? -18.450 -6.132 45.850 1.00 97.75 946 PHE A C 1
ATOM 7472 O O . PHE A 1 946 ? -17.617 -6.073 46.760 1.00 97.75 946 PHE A O 1
ATOM 7479 N N . ALA A 1 947 ? -19.265 -7.178 45.693 1.00 97.44 947 ALA A N 1
ATOM 7480 C CA . ALA A 1 947 ? -19.284 -8.303 46.625 1.00 97.44 947 ALA A CA 1
ATOM 7481 C C . ALA A 1 947 ? -17.904 -8.976 46.744 1.00 97.44 947 ALA A C 1
ATOM 7483 O O . ALA A 1 947 ? -17.458 -9.312 47.843 1.00 97.44 947 ALA A O 1
ATOM 7484 N N . ASP A 1 948 ? -17.206 -9.148 45.622 1.00 98.06 948 ASP A N 1
ATOM 7485 C CA . ASP A 1 948 ? -15.876 -9.745 45.552 1.00 98.06 948 ASP A CA 1
ATOM 7486 C C . ASP A 1 948 ? -14.796 -8.825 46.139 1.00 98.06 948 ASP A C 1
ATOM 7488 O O . ASP A 1 948 ? -13.890 -9.310 46.809 1.00 98.06 948 ASP A O 1
ATOM 7492 N N . SER A 1 949 ? -14.907 -7.501 45.985 1.00 97.88 949 SER A N 1
ATOM 7493 C CA . SER A 1 949 ? -13.980 -6.547 46.617 1.00 97.88 949 SER A CA 1
ATOM 7494 C C . SER A 1 949 ? -14.095 -6.559 48.143 1.00 97.88 949 SER A C 1
ATOM 7496 O O . SER A 1 949 ? -13.069 -6.580 48.825 1.00 97.88 949 SER A O 1
ATOM 7498 N N . GLU A 1 950 ? -15.315 -6.620 48.688 1.00 96.50 950 GLU A N 1
ATOM 7499 C CA . GLU A 1 950 ? -15.538 -6.798 50.131 1.00 96.50 950 GLU A CA 1
ATOM 7500 C C . GLU A 1 950 ? -14.995 -8.149 50.622 1.00 96.50 950 GLU A C 1
ATOM 7502 O O . GLU A 1 950 ? -14.328 -8.216 51.658 1.00 96.50 950 GLU A O 1
ATOM 7507 N N . ALA A 1 951 ? -15.237 -9.223 49.863 1.00 96.56 951 ALA A N 1
ATOM 7508 C CA . ALA A 1 951 ? -14.774 -10.564 50.203 1.00 96.56 951 ALA A CA 1
ATOM 7509 C C . ALA A 1 951 ? -13.243 -10.664 50.194 1.00 96.56 951 ALA A C 1
ATOM 7511 O O . ALA A 1 951 ? -12.651 -11.151 51.154 1.00 96.56 951 ALA A O 1
ATOM 7512 N N . VAL A 1 952 ? -12.587 -10.153 49.152 1.00 95.50 952 VAL A N 1
ATOM 7513 C CA . VAL A 1 952 ? -11.123 -10.119 49.064 1.00 95.50 952 VAL A CA 1
ATOM 7514 C C . VAL A 1 952 ? -10.536 -9.213 50.144 1.00 95.50 952 VAL A C 1
ATOM 7516 O O . VAL A 1 952 ? -9.547 -9.588 50.767 1.00 95.50 952 VAL A O 1
ATOM 7519 N N . GLY A 1 953 ? -11.150 -8.063 50.437 1.00 93.38 953 GLY A N 1
ATOM 7520 C CA . GLY A 1 953 ? -10.733 -7.201 51.546 1.00 93.38 953 GLY A CA 1
ATOM 7521 C C . GLY A 1 953 ? -10.731 -7.938 52.890 1.00 93.38 953 GLY A C 1
ATOM 7522 O O . GLY A 1 953 ? -9.742 -7.884 53.625 1.00 93.38 953 GLY A O 1
ATOM 7523 N N . ALA A 1 954 ? -11.797 -8.691 53.178 1.00 92.81 954 ALA A N 1
ATOM 7524 C CA . ALA A 1 954 ? -11.888 -9.536 54.367 1.00 92.81 954 ALA A CA 1
ATOM 7525 C C . ALA A 1 954 ? -10.863 -10.683 54.342 1.00 92.81 954 ALA A C 1
ATOM 7527 O O . ALA A 1 954 ? -10.162 -10.897 55.331 1.00 92.81 954 ALA A O 1
ATOM 7528 N N . ALA A 1 955 ? -10.709 -11.370 53.208 1.00 91.69 955 ALA A N 1
ATOM 7529 C CA . ALA A 1 955 ? -9.755 -12.465 53.058 1.00 91.69 955 ALA A CA 1
ATOM 7530 C C . ALA A 1 955 ? -8.323 -11.979 53.304 1.00 91.69 955 ALA A C 1
ATOM 7532 O O . ALA A 1 955 ? -7.616 -12.556 54.121 1.00 91.69 955 ALA A O 1
ATOM 7533 N N . LEU A 1 956 ? -7.917 -10.863 52.694 1.00 88.25 956 LEU A N 1
ATOM 7534 C CA . LEU A 1 956 ? -6.584 -10.286 52.871 1.00 88.25 956 LEU A CA 1
ATOM 7535 C C . LEU A 1 956 ? -6.306 -9.858 54.317 1.00 88.25 956 LEU A C 1
ATOM 7537 O O . LEU A 1 956 ? -5.167 -9.965 54.756 1.00 88.25 956 LEU A O 1
ATOM 7541 N N . SER A 1 957 ? -7.325 -9.433 55.073 1.00 84.75 957 SER A N 1
ATOM 7542 C CA . SER A 1 957 ? -7.161 -9.111 56.499 1.00 84.75 957 SER A CA 1
ATOM 7543 C C . SER A 1 957 ? -6.857 -10.341 57.369 1.00 84.75 957 SER A C 1
ATOM 7545 O O . SER A 1 957 ? -6.226 -10.205 58.415 1.00 84.75 957 SER A O 1
ATOM 7547 N N . SER A 1 958 ? -7.247 -11.538 56.909 1.00 77.31 958 SER A N 1
ATOM 7548 C CA . SER A 1 958 ? -6.999 -12.818 57.590 1.00 77.31 958 SER A CA 1
ATOM 7549 C C . SER A 1 958 ? -5.641 -13.455 57.257 1.00 77.31 958 SER A C 1
ATOM 7551 O O . SER A 1 958 ? -5.273 -14.453 57.868 1.00 77.31 958 SER A O 1
ATOM 7553 N N . VAL A 1 959 ? -4.871 -12.882 56.320 1.00 74.75 959 VAL A N 1
ATOM 7554 C CA . VAL A 1 959 ? -3.567 -13.415 55.888 1.00 74.75 959 VAL A CA 1
ATOM 7555 C C . VAL A 1 959 ? -2.454 -12.367 55.976 1.00 74.75 959 VAL A C 1
ATOM 7557 O O . VAL A 1 959 ? -2.155 -11.663 55.010 1.00 74.75 959 VAL A O 1
ATOM 7560 N N . ASN A 1 960 ? -1.799 -12.309 57.140 1.00 65.44 960 ASN A N 1
ATOM 7561 C CA . ASN A 1 960 ? -0.644 -11.445 57.420 1.00 65.44 960 ASN A CA 1
ATOM 7562 C C . ASN A 1 960 ? 0.650 -12.266 57.609 1.00 65.44 960 ASN A C 1
ATOM 7564 O O . ASN A 1 960 ? 0.608 -13.399 58.082 1.00 65.44 960 ASN A O 1
ATOM 7568 N N . GLY A 1 961 ? 1.808 -11.681 57.272 1.00 63.66 961 GLY A N 1
ATOM 7569 C CA . GLY A 1 961 ? 3.130 -12.321 57.406 1.00 63.66 961 GLY A CA 1
ATOM 7570 C C . GLY A 1 961 ? 3.452 -13.384 56.341 1.00 63.66 961 GLY A C 1
ATOM 7571 O O . GLY A 1 961 ? 2.651 -13.638 55.440 1.00 63.66 961 GLY A O 1
ATOM 7572 N N . ASP A 1 962 ? 4.634 -14.006 56.440 1.00 54.19 962 ASP A N 1
ATOM 7573 C CA . ASP A 1 962 ? 5.132 -15.002 55.470 1.00 54.19 962 ASP A CA 1
ATOM 7574 C C . ASP A 1 962 ? 4.233 -16.250 55.384 1.00 54.19 962 ASP A C 1
ATOM 7576 O O . ASP A 1 962 ? 3.988 -16.778 54.299 1.00 54.19 962 ASP A O 1
ATOM 7580 N N . GLU A 1 963 ? 3.665 -16.681 56.515 1.00 57.34 963 GLU A N 1
ATOM 7581 C CA . GLU A 1 963 ? 2.718 -17.804 56.597 1.00 57.34 963 GLU A CA 1
ATOM 7582 C C . GLU A 1 963 ? 1.370 -17.466 55.907 1.00 57.34 963 GLU A C 1
ATOM 7584 O O . GLU A 1 963 ? 0.711 -18.346 55.348 1.00 57.34 963 GLU A O 1
ATOM 7589 N N . GLY A 1 964 ? 1.003 -16.178 55.825 1.00 68.19 964 GLY A N 1
ATOM 7590 C CA . GLY A 1 964 ? -0.176 -15.685 55.103 1.00 68.19 964 GLY A CA 1
ATOM 7591 C C . GLY A 1 964 ? -0.043 -15.702 53.571 1.00 68.19 964 GLY A C 1
ATOM 7592 O O . GLY A 1 964 ? -1.051 -15.746 52.860 1.00 68.19 964 GLY A O 1
ATOM 7593 N N . ILE A 1 965 ? 1.181 -15.721 53.030 1.00 69.81 965 ILE A N 1
ATOM 7594 C CA . ILE A 1 965 ? 1.417 -15.785 51.574 1.00 69.81 965 ILE A CA 1
ATOM 7595 C C . ILE A 1 965 ? 0.955 -17.133 51.009 1.00 69.81 965 ILE A C 1
ATOM 7597 O O . ILE A 1 965 ? 0.402 -17.195 49.909 1.00 69.81 965 ILE A O 1
ATOM 7601 N N . GLU A 1 966 ? 1.141 -18.217 51.761 1.00 77.38 966 GLU A N 1
ATOM 7602 C CA . GLU A 1 966 ? 0.704 -19.542 51.333 1.00 77.38 966 GLU A CA 1
ATOM 7603 C C . GLU A 1 966 ? -0.813 -19.725 51.454 1.00 77.38 966 GLU A C 1
ATOM 7605 O O . GLU A 1 966 ? -1.452 -20.231 50.531 1.00 77.38 966 GLU A O 1
ATOM 7610 N N . ALA A 1 967 ? -1.413 -19.240 52.541 1.00 85.25 967 ALA A N 1
ATOM 7611 C CA . ALA A 1 967 ? -2.865 -19.228 52.691 1.00 85.25 967 ALA A CA 1
ATOM 7612 C C . ALA A 1 967 ? -3.555 -18.456 51.552 1.00 85.25 967 ALA A C 1
ATOM 7614 O O . ALA A 1 967 ? -4.611 -18.863 51.076 1.00 85.25 967 ALA A O 1
ATOM 7615 N N . ARG A 1 968 ? -2.938 -17.382 51.042 1.00 90.00 968 ARG A N 1
ATOM 7616 C CA . ARG A 1 968 ? -3.503 -16.546 49.971 1.00 90.00 968 ARG A CA 1
ATOM 7617 C C . ARG A 1 968 ? -3.831 -17.303 48.686 1.00 90.00 968 ARG A C 1
ATOM 7619 O O . ARG A 1 968 ? -4.913 -17.105 48.139 1.00 90.00 968 ARG A O 1
ATOM 7626 N N . TRP A 1 969 ? -2.918 -18.120 48.157 1.00 90.00 969 TRP A N 1
ATOM 7627 C CA . TRP A 1 969 ? -3.196 -18.815 46.892 1.00 90.00 969 TRP A CA 1
ATOM 7628 C C . TRP A 1 969 ? -4.222 -19.938 47.083 1.00 90.00 969 TRP A C 1
ATOM 7630 O O . TRP A 1 969 ? -4.995 -20.213 46.169 1.00 90.00 969 TRP A O 1
ATOM 7640 N N . LEU A 1 970 ? -4.285 -20.534 48.278 1.00 91.88 970 LEU A N 1
ATOM 7641 C CA . LEU A 1 970 ? -5.318 -21.501 48.646 1.00 91.88 970 LEU A CA 1
ATOM 7642 C C . LEU A 1 970 ? -6.695 -20.846 48.796 1.00 91.88 970 LEU A C 1
ATOM 7644 O O . LEU A 1 970 ? -7.681 -21.378 48.293 1.00 91.88 970 LEU A O 1
ATOM 7648 N N . LEU A 1 971 ? -6.756 -19.652 49.385 1.00 93.81 971 LEU A N 1
ATOM 7649 C CA . LEU A 1 971 ? -7.958 -18.820 49.393 1.00 93.81 971 LEU A CA 1
ATOM 7650 C C . LEU A 1 971 ? -8.391 -18.441 47.972 1.00 93.81 971 LEU A C 1
ATOM 7652 O O . LEU A 1 971 ? -9.582 -18.419 47.693 1.00 93.81 971 LEU A O 1
ATOM 7656 N N . ALA A 1 972 ? -7.452 -18.205 47.050 1.00 94.31 972 ALA A N 1
ATOM 7657 C CA . ALA A 1 972 ? -7.784 -17.976 45.644 1.00 94.31 972 ALA A CA 1
ATOM 7658 C C . ALA A 1 972 ? -8.337 -19.244 44.958 1.00 94.31 972 ALA A C 1
ATOM 7660 O O . ALA A 1 972 ? -9.287 -19.144 44.185 1.00 94.31 972 ALA A O 1
ATOM 7661 N N . VAL A 1 973 ? -7.808 -20.441 45.265 1.00 95.00 973 VAL A N 1
ATOM 7662 C CA . VAL A 1 973 ? -8.400 -21.726 44.822 1.00 95.00 973 VAL A CA 1
ATOM 7663 C C . VAL A 1 973 ? -9.844 -21.841 45.310 1.00 95.00 973 VAL A C 1
ATOM 7665 O O . VAL A 1 973 ? -10.746 -22.112 44.515 1.00 95.00 973 VAL A O 1
ATOM 7668 N N . GLN A 1 974 ? -10.063 -21.604 46.604 1.00 94.94 974 GLN A N 1
ATOM 7669 C CA . GLN A 1 974 ? -11.378 -21.669 47.234 1.00 94.94 974 GLN A CA 1
ATOM 7670 C C . GLN A 1 974 ? -12.341 -20.635 46.635 1.00 94.94 974 GLN A C 1
ATOM 7672 O O . GLN A 1 974 ? -13.475 -20.971 46.298 1.00 94.94 974 GLN A O 1
ATOM 7677 N N . GLY A 1 975 ? -11.874 -19.401 46.437 1.00 96.12 975 GLY A N 1
ATOM 7678 C CA . GLY A 1 975 ? -12.639 -18.295 45.876 1.00 96.12 975 GLY A CA 1
ATOM 7679 C C . GLY A 1 975 ? -13.060 -18.537 44.429 1.00 96.12 975 GLY A C 1
ATOM 7680 O O . GLY A 1 975 ? -14.230 -18.319 44.111 1.00 96.12 975 GLY A O 1
ATOM 7681 N N . VAL A 1 976 ? -12.163 -19.055 43.578 1.00 96.81 976 VAL A N 1
ATOM 7682 C CA . VAL A 1 976 ? -12.490 -19.459 42.197 1.00 96.81 976 VAL A CA 1
ATOM 7683 C C . VAL A 1 976 ? -13.493 -20.610 42.192 1.00 96.81 976 VAL A C 1
ATOM 7685 O O . VAL A 1 976 ? -14.490 -20.529 41.480 1.00 96.81 976 VAL A O 1
ATOM 7688 N N . ASN A 1 977 ? -13.299 -21.653 43.008 1.00 96.50 977 ASN A N 1
ATOM 7689 C CA . ASN A 1 977 ? -14.287 -22.732 43.098 1.00 96.50 977 ASN A CA 1
ATOM 7690 C C . ASN A 1 977 ? -15.662 -22.207 43.551 1.00 96.50 977 ASN A C 1
ATOM 7692 O O . ASN A 1 977 ? -16.671 -22.572 42.952 1.00 96.50 977 ASN A O 1
ATOM 7696 N N . ALA A 1 978 ? -15.696 -21.318 44.547 1.00 96.19 978 ALA A N 1
ATOM 7697 C CA . ALA A 1 978 ? -16.928 -20.705 45.027 1.00 96.19 978 ALA A CA 1
ATOM 7698 C C . ALA A 1 978 ? -17.609 -19.841 43.951 1.00 96.19 978 ALA A C 1
ATOM 7700 O O . ALA A 1 978 ? -18.828 -19.832 43.879 1.00 96.19 978 ALA A O 1
ATOM 7701 N N . ILE A 1 979 ? -16.856 -19.152 43.078 1.00 96.81 979 ILE A N 1
ATOM 7702 C CA . ILE A 1 979 ? -17.451 -18.414 41.942 1.00 96.81 979 ILE A CA 1
ATOM 7703 C C . ILE A 1 979 ? -18.196 -19.387 41.033 1.00 96.81 979 ILE A C 1
ATOM 7705 O O . ILE A 1 979 ? -19.329 -19.125 40.648 1.00 96.81 979 ILE A O 1
ATOM 7709 N N . LEU A 1 980 ? -17.584 -20.524 40.702 1.00 95.50 980 LEU A N 1
ATOM 7710 C CA . LEU A 1 980 ? -18.236 -21.520 39.854 1.00 95.50 980 LEU A CA 1
ATOM 7711 C C . LEU A 1 980 ? -19.471 -22.139 40.537 1.00 95.50 980 LEU A C 1
ATOM 7713 O O . LEU A 1 980 ? -20.461 -22.419 39.863 1.00 95.50 980 LEU A O 1
ATOM 7717 N N . ASP A 1 981 ? -19.428 -22.317 41.861 1.00 94.25 981 ASP A N 1
ATOM 7718 C CA . ASP A 1 981 ? -20.590 -22.727 42.661 1.00 94.25 981 ASP A CA 1
ATOM 7719 C C . ASP A 1 981 ? -21.714 -21.674 42.627 1.00 94.25 981 ASP A C 1
ATOM 7721 O O . ASP A 1 981 ? -22.879 -22.037 42.474 1.00 94.25 981 ASP A O 1
ATOM 7725 N N . ASP A 1 982 ? -21.387 -20.378 42.688 1.00 93.75 982 ASP A N 1
ATOM 7726 C CA . ASP A 1 982 ? -22.359 -19.273 42.635 1.00 93.75 982 ASP A CA 1
ATOM 7727 C C . ASP A 1 982 ? -23.145 -19.246 41.295 1.00 93.75 982 ASP A C 1
ATOM 7729 O O . ASP A 1 982 ? -24.320 -18.858 41.245 1.00 93.75 982 ASP A O 1
ATOM 7733 N N . PHE A 1 983 ? -22.525 -19.716 40.202 1.00 91.25 983 PHE A N 1
ATOM 7734 C CA . PHE A 1 983 ? -23.177 -19.922 38.897 1.00 91.25 983 PHE A CA 1
ATOM 7735 C C . PHE A 1 983 ? -24.023 -21.207 38.818 1.00 91.25 983 PHE A C 1
ATOM 7737 O O . PHE A 1 983 ? -24.750 -21.394 37.842 1.00 91.25 983 PHE A O 1
ATOM 7744 N N . GLY A 1 984 ? -23.969 -22.073 39.833 1.00 91.12 984 GLY A N 1
ATOM 7745 C CA . GLY A 1 984 ? -24.698 -23.342 39.878 1.00 91.12 984 GLY A CA 1
ATOM 7746 C C . GLY A 1 984 ? -24.070 -24.454 39.035 1.00 91.12 984 GLY A C 1
ATOM 7747 O O . GLY A 1 984 ? -24.783 -25.356 38.601 1.00 91.12 984 GLY A O 1
ATOM 7748 N N . PHE A 1 985 ? -22.763 -24.392 38.762 1.00 94.56 985 PHE A N 1
ATOM 7749 C CA . PHE A 1 985 ? -22.086 -25.390 37.934 1.00 94.56 985 PHE A CA 1
ATOM 7750 C C . PHE A 1 985 ? -21.829 -26.702 38.681 1.00 94.56 985 PHE A C 1
ATOM 7752 O O . PHE A 1 985 ? -21.283 -26.719 39.787 1.00 94.56 985 PHE A O 1
ATOM 7759 N N . ASP A 1 986 ? -22.146 -27.818 38.025 1.00 94.25 986 ASP A N 1
ATOM 7760 C CA . ASP A 1 986 ? -21.663 -29.139 38.418 1.00 94.25 986 ASP A CA 1
ATOM 7761 C C . ASP A 1 986 ? -20.169 -29.319 38.072 1.00 94.25 986 ASP A C 1
ATOM 7763 O O . ASP A 1 986 ? -19.499 -28.411 37.576 1.00 94.25 986 ASP A O 1
ATOM 7767 N N . VAL A 1 987 ? -19.592 -30.482 38.388 1.00 93.56 987 VAL A N 1
ATOM 7768 C CA . VAL A 1 987 ? -18.140 -30.703 38.234 1.00 93.56 987 VAL A CA 1
ATOM 7769 C C . VAL A 1 987 ? -17.721 -30.678 36.758 1.00 93.56 987 VAL A C 1
ATOM 7771 O O . VAL A 1 987 ? -16.634 -30.202 36.426 1.00 93.56 987 VAL A O 1
ATOM 7774 N N . GLU A 1 988 ? -18.583 -31.163 35.874 1.00 94.06 988 GLU A N 1
ATOM 7775 C CA . GLU A 1 988 ? -18.413 -31.174 34.430 1.00 94.06 988 GLU A CA 1
ATOM 7776 C C . GLU A 1 988 ? -18.429 -29.746 33.855 1.00 94.06 988 GLU A C 1
ATOM 7778 O O . GLU A 1 988 ? -17.493 -29.361 33.147 1.00 94.06 988 GLU A O 1
ATOM 7783 N N . ALA A 1 989 ? -19.412 -28.921 34.226 1.00 92.75 989 ALA A N 1
ATOM 7784 C CA . ALA A 1 989 ? -19.496 -27.516 33.829 1.00 92.75 989 ALA A CA 1
ATOM 7785 C C . ALA A 1 989 ? -18.350 -26.674 34.418 1.00 92.75 989 ALA A C 1
ATOM 7787 O O . ALA A 1 989 ? -17.800 -25.811 33.730 1.00 92.75 989 ALA A O 1
ATOM 7788 N N . LYS A 1 990 ? -17.916 -26.966 35.653 1.00 95.69 990 LYS A N 1
ATOM 7789 C CA . LYS A 1 990 ? -16.719 -26.360 36.264 1.00 95.69 990 LYS A CA 1
ATOM 7790 C C . LYS A 1 990 ? -15.456 -26.632 35.452 1.00 95.69 990 LYS A C 1
ATOM 7792 O O . LYS A 1 990 ? -14.652 -25.722 35.246 1.00 95.69 990 LYS A O 1
ATOM 7797 N N . LEU A 1 991 ? -15.276 -27.872 34.991 1.00 94.69 991 LEU A N 1
ATOM 7798 C CA . LEU A 1 991 ? -14.155 -28.234 34.127 1.00 94.69 991 LEU A CA 1
ATOM 7799 C C . LEU A 1 991 ? -14.242 -27.502 32.784 1.00 94.69 991 LEU A C 1
ATOM 7801 O O . LEU A 1 991 ? -13.251 -26.914 32.360 1.00 94.69 991 LEU A O 1
ATOM 7805 N N . ALA A 1 992 ? -15.414 -27.488 32.145 1.00 89.94 992 ALA A N 1
ATOM 7806 C CA . ALA A 1 992 ? -15.612 -26.808 30.866 1.00 89.94 992 ALA A CA 1
ATOM 7807 C C . ALA A 1 992 ? -15.318 -25.298 30.952 1.00 89.94 992 ALA A C 1
ATOM 7809 O O . ALA A 1 992 ? -14.648 -24.750 30.077 1.00 89.94 992 ALA A O 1
ATOM 7810 N N . ALA A 1 993 ? -15.742 -24.638 32.036 1.00 90.81 993 ALA A N 1
ATOM 7811 C CA . ALA A 1 993 ? -15.525 -23.208 32.245 1.00 90.81 993 ALA A CA 1
ATOM 7812 C C . ALA A 1 993 ? -14.041 -22.823 32.407 1.00 90.81 993 ALA A C 1
ATOM 7814 O O . ALA A 1 993 ? -13.667 -21.711 32.039 1.00 90.81 993 ALA A O 1
ATOM 7815 N N . LEU A 1 994 ? -13.193 -23.716 32.940 1.00 92.44 994 LEU A N 1
ATOM 7816 C CA . LEU A 1 994 ? -11.770 -23.435 33.189 1.00 92.44 994 LEU A CA 1
ATOM 7817 C C . LEU A 1 994 ? -10.804 -24.074 32.184 1.00 92.44 994 LEU A C 1
ATOM 7819 O O . LEU A 1 994 ? -9.683 -23.582 32.050 1.00 92.44 994 LEU A O 1
ATOM 7823 N N . ALA A 1 995 ? -11.206 -25.123 31.462 1.00 86.94 995 ALA A N 1
ATOM 7824 C CA . ALA A 1 995 ? -10.321 -25.845 30.547 1.00 86.94 995 ALA A CA 1
ATOM 7825 C C . ALA A 1 995 ? -9.802 -24.952 29.409 1.00 86.94 995 ALA A C 1
ATOM 7827 O O . ALA A 1 995 ? -8.591 -24.866 29.203 1.00 86.94 995 ALA A O 1
ATOM 7828 N N . ALA A 1 996 ? -10.699 -24.240 28.717 1.00 79.88 996 ALA A N 1
ATOM 7829 C CA . ALA A 1 996 ? -10.316 -23.354 27.617 1.00 79.88 996 ALA A CA 1
ATOM 7830 C C . ALA A 1 996 ? -9.461 -22.154 28.086 1.00 79.88 996 ALA A C 1
ATOM 7832 O O . ALA A 1 996 ? -8.417 -21.907 27.479 1.00 79.88 996 ALA A O 1
ATOM 7833 N N . PRO A 1 997 ? -9.800 -21.441 29.185 1.00 84.25 997 PRO A N 1
ATOM 7834 C CA . PRO A 1 997 ? -8.901 -20.439 29.763 1.00 84.25 997 PRO A CA 1
ATOM 7835 C C . PRO A 1 997 ? -7.525 -20.991 30.160 1.00 84.25 997 PRO A C 1
ATOM 7837 O O . PRO A 1 997 ? -6.514 -20.340 29.897 1.00 84.25 997 PRO A O 1
ATOM 7840 N N . ALA A 1 998 ? -7.461 -22.190 30.754 1.00 84.88 998 ALA A N 1
ATOM 7841 C CA . ALA A 1 998 ? -6.196 -22.819 31.138 1.00 84.88 998 ALA A CA 1
ATOM 7842 C C . ALA A 1 998 ? -5.309 -23.128 29.921 1.00 84.88 998 ALA A C 1
ATOM 7844 O O . ALA A 1 998 ? -4.101 -22.898 29.967 1.00 84.88 998 ALA A O 1
ATOM 7845 N N . GLU A 1 999 ? -5.899 -23.635 28.836 1.00 83.62 999 GLU A N 1
ATOM 7846 C CA . GLU A 1 999 ? -5.192 -23.918 27.583 1.00 83.62 999 GLU A CA 1
ATOM 7847 C C . GLU A 1 999 ? -4.729 -22.630 26.891 1.00 83.62 999 GLU A C 1
ATOM 7849 O O . GLU A 1 999 ? -3.569 -22.524 26.494 1.00 83.62 999 GLU A O 1
ATOM 7854 N N . SER A 1 1000 ? -5.596 -21.615 26.825 1.00 75.69 1000 SER A N 1
ATOM 7855 C CA . SER A 1 1000 ? -5.247 -20.304 26.270 1.00 75.69 1000 SER A CA 1
ATOM 7856 C C . SER A 1 1000 ? -4.055 -19.680 26.997 1.00 75.69 1000 SER A C 1
ATOM 7858 O O . SER A 1 1000 ? -3.137 -19.185 26.349 1.00 75.69 1000 SER A O 1
ATOM 7860 N N . MET A 1 1001 ? -4.039 -19.724 28.332 1.00 78.44 1001 MET A N 1
ATOM 7861 C CA . MET A 1 1001 ? -2.905 -19.229 29.115 1.00 78.44 1001 MET A CA 1
ATOM 7862 C C . MET A 1 1001 ? -1.659 -20.089 28.920 1.00 78.44 1001 MET A C 1
ATOM 7864 O O . MET A 1 1001 ? -0.555 -19.565 28.829 1.00 78.44 1001 MET A O 1
ATOM 7868 N N . PHE A 1 1002 ? -1.799 -21.412 28.831 1.00 78.50 1002 PHE A N 1
ATOM 7869 C CA . PHE A 1 1002 ? -0.656 -22.286 28.570 1.00 78.50 1002 PHE A CA 1
ATOM 7870 C C . PHE A 1 1002 ? 0.055 -21.909 27.261 1.00 78.50 1002 PHE A C 1
ATOM 7872 O O . PHE A 1 1002 ? 1.286 -21.863 27.230 1.00 78.50 1002 PHE A O 1
ATOM 7879 N N . LEU A 1 1003 ? -0.713 -21.579 26.218 1.00 75.56 1003 LEU A N 1
ATOM 7880 C CA . LEU A 1 1003 ? -0.188 -21.103 24.937 1.00 75.56 1003 LEU A CA 1
ATOM 7881 C C . LEU A 1 1003 ? 0.424 -19.697 25.031 1.00 75.56 1003 LEU A C 1
ATOM 7883 O O . LEU A 1 1003 ? 1.484 -19.468 24.454 1.00 75.56 1003 LEU A O 1
ATOM 7887 N N . GLU A 1 1004 ? -0.188 -18.781 25.787 1.00 72.62 1004 GLU A N 1
ATOM 7888 C CA . GLU A 1 1004 ? 0.341 -17.428 26.042 1.00 72.62 1004 GLU A CA 1
ATOM 7889 C C . GLU A 1 1004 ? 1.739 -17.458 26.678 1.00 72.62 1004 GLU A C 1
ATOM 7891 O O . GLU A 1 1004 ? 2.615 -16.691 26.288 1.00 72.62 1004 GLU A O 1
ATOM 7896 N N . PHE A 1 1005 ? 1.988 -18.400 27.591 1.00 75.00 1005 PHE A N 1
ATOM 7897 C CA . PHE A 1 1005 ? 3.306 -18.624 28.200 1.00 75.00 1005 PHE A CA 1
ATOM 7898 C C . PHE A 1 1005 ? 4.225 -19.541 27.359 1.00 75.00 1005 PHE A C 1
ATOM 7900 O O . PHE A 1 1005 ? 5.201 -20.094 27.870 1.00 75.00 1005 PHE A O 1
ATOM 7907 N N . GLY A 1 1006 ? 3.926 -19.710 26.066 1.00 73.25 1006 GLY A N 1
ATOM 7908 C CA . GLY A 1 1006 ? 4.765 -20.378 25.068 1.00 73.25 1006 GLY A CA 1
ATOM 7909 C C . GLY A 1 1006 ? 4.331 -21.797 24.686 1.00 73.25 1006 GLY A C 1
ATOM 7910 O O . GLY A 1 1006 ? 4.682 -22.277 23.609 1.00 73.25 1006 GLY A O 1
ATOM 7911 N N . GLY A 1 1007 ? 3.552 -22.488 25.519 1.00 77.50 1007 GLY A N 1
ATOM 7912 C CA . GLY A 1 1007 ? 2.978 -23.795 25.178 1.00 77.50 1007 GLY A CA 1
ATOM 7913 C C . GLY A 1 1007 ? 3.987 -24.938 24.979 1.00 77.50 1007 GLY A C 1
ATOM 7914 O O . GLY A 1 1007 ? 3.688 -25.911 24.293 1.00 77.50 1007 GLY A O 1
ATOM 7915 N N . HIS A 1 1008 ? 5.199 -24.834 25.530 1.00 79.50 1008 HIS A N 1
ATOM 7916 C CA . HIS A 1 1008 ? 6.266 -25.819 25.309 1.00 79.50 1008 HIS A CA 1
ATOM 7917 C C . HIS A 1 1008 ? 6.140 -27.049 26.228 1.00 79.50 1008 HIS A C 1
ATOM 7919 O O . HIS A 1 1008 ? 5.698 -26.937 27.376 1.00 79.50 1008 HIS A O 1
ATOM 7925 N N . ASP A 1 1009 ? 6.665 -28.199 25.792 1.00 77.75 1009 ASP A N 1
ATOM 7926 C CA . ASP A 1 1009 ? 6.672 -29.453 26.571 1.00 77.75 1009 ASP A CA 1
ATOM 7927 C C . ASP A 1 1009 ? 7.308 -29.306 27.962 1.00 77.75 1009 ASP A C 1
ATOM 7929 O O . ASP A 1 1009 ? 6.861 -29.916 28.939 1.00 77.75 1009 ASP A O 1
ATOM 7933 N N . TYR A 1 1010 ? 8.335 -28.457 28.080 1.00 81.50 1010 TYR A N 1
ATOM 7934 C CA . TYR A 1 1010 ? 8.972 -28.152 29.361 1.00 81.50 1010 TYR A CA 1
ATOM 7935 C C . TYR A 1 1010 ? 7.986 -27.530 30.360 1.00 81.50 1010 TYR A C 1
ATOM 7937 O O . TYR A 1 1010 ? 7.916 -27.969 31.511 1.00 81.50 1010 TYR A O 1
ATOM 7945 N N . LEU A 1 1011 ? 7.187 -26.551 29.921 1.00 79.12 1011 LEU A N 1
ATOM 7946 C CA . LEU A 1 1011 ? 6.181 -25.900 30.760 1.00 79.12 1011 LEU A CA 1
ATOM 7947 C C . LEU A 1 1011 ? 5.083 -26.895 31.159 1.00 79.12 1011 LEU A C 1
ATOM 7949 O O . LEU A 1 1011 ? 4.705 -26.952 32.330 1.00 79.12 1011 LEU A O 1
ATOM 7953 N N . ALA A 1 1012 ? 4.623 -27.734 30.225 1.00 80.81 1012 ALA A N 1
ATOM 7954 C CA . ALA A 1 1012 ? 3.619 -28.763 30.506 1.00 80.81 1012 ALA A CA 1
ATOM 7955 C C . ALA A 1 1012 ? 4.100 -29.750 31.585 1.00 80.81 1012 ALA A C 1
ATOM 7957 O O . ALA A 1 1012 ? 3.364 -30.066 32.531 1.00 80.81 1012 ALA A O 1
ATOM 7958 N N . LYS A 1 1013 ? 5.362 -30.195 31.482 1.00 81.94 1013 LYS A N 1
ATOM 7959 C CA . LYS A 1 1013 ? 6.007 -31.053 32.481 1.00 81.94 1013 LYS A CA 1
ATOM 7960 C C . LYS A 1 1013 ? 6.123 -30.347 33.834 1.00 81.94 1013 LYS A C 1
ATOM 7962 O O . LYS A 1 1013 ? 5.713 -30.924 34.841 1.00 81.94 1013 LYS A O 1
ATOM 7967 N N . ALA A 1 1014 ? 6.592 -29.098 33.857 1.00 84.75 1014 ALA A N 1
ATOM 7968 C CA . ALA A 1 1014 ? 6.747 -28.310 35.079 1.00 84.75 1014 ALA A CA 1
ATOM 7969 C C . ALA A 1 1014 ? 5.412 -28.089 35.815 1.00 84.75 1014 ALA A C 1
ATOM 7971 O O . ALA A 1 1014 ? 5.339 -28.293 37.029 1.00 84.75 1014 ALA A O 1
ATOM 7972 N N . LEU A 1 1015 ? 4.336 -27.754 35.089 1.00 86.44 1015 LEU A N 1
ATOM 7973 C CA . LEU A 1 1015 ? 2.983 -27.637 35.648 1.00 86.44 1015 LEU A CA 1
ATOM 7974 C C . LEU A 1 1015 ? 2.505 -28.970 36.236 1.00 86.44 1015 LEU A C 1
ATOM 7976 O O . LEU A 1 1015 ? 1.946 -29.006 37.334 1.00 86.44 1015 LEU A O 1
ATOM 7980 N N . GLY A 1 1016 ? 2.768 -30.082 35.541 1.00 86.94 1016 GLY A N 1
ATOM 7981 C CA . GLY A 1 1016 ? 2.4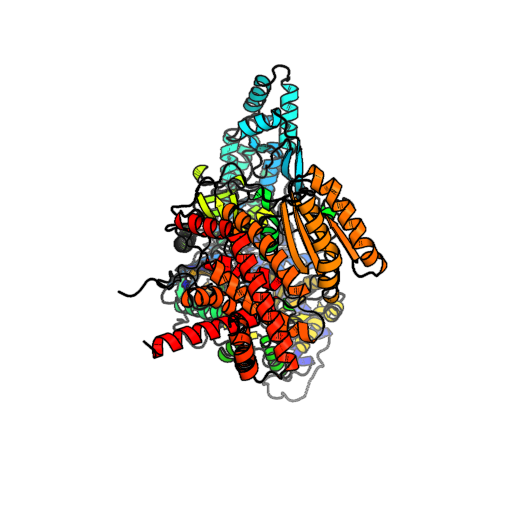22 -31.417 36.023 1.00 86.94 1016 GLY A CA 1
ATOM 7982 C C . GLY A 1 1016 ? 3.173 -31.835 37.285 1.00 86.94 1016 GLY A C 1
ATOM 7983 O O . GLY A 1 1016 ? 2.557 -32.351 38.220 1.00 86.94 1016 GLY A O 1
ATOM 7984 N N . ASP A 1 1017 ? 4.479 -31.581 37.338 1.00 86.44 1017 ASP A N 1
ATOM 7985 C CA . ASP A 1 1017 ? 5.310 -31.828 38.517 1.00 86.44 1017 ASP A CA 1
ATOM 7986 C C . ASP A 1 1017 ? 4.873 -30.969 39.706 1.00 86.44 1017 ASP A C 1
ATOM 7988 O O . ASP A 1 1017 ? 4.755 -31.472 40.828 1.00 86.44 1017 ASP A O 1
ATOM 7992 N N . LYS A 1 1018 ? 4.582 -29.685 39.469 1.00 90.50 1018 LYS A N 1
ATOM 7993 C CA . LYS A 1 1018 ? 4.110 -28.774 40.515 1.00 90.50 1018 LYS A CA 1
ATOM 7994 C C . LYS A 1 1018 ? 2.747 -29.207 41.055 1.00 90.50 1018 LYS A C 1
ATOM 7996 O O . LYS A 1 1018 ? 2.597 -29.293 42.271 1.00 90.50 1018 LYS A O 1
ATOM 8001 N N . TYR A 1 1019 ? 1.795 -29.553 40.185 1.00 91.44 1019 TYR A N 1
ATOM 8002 C CA . TYR A 1 1019 ? 0.482 -30.050 40.602 1.00 91.44 1019 TYR A CA 1
ATOM 8003 C C . TYR A 1 1019 ? 0.600 -31.310 41.464 1.00 91.44 1019 TYR A C 1
ATOM 8005 O O . TYR A 1 1019 ? -0.001 -31.372 42.530 1.00 91.44 1019 TYR A O 1
ATOM 8013 N N . ARG A 1 1020 ? 1.421 -32.295 41.066 1.00 90.38 1020 ARG A N 1
ATOM 8014 C CA . ARG A 1 1020 ? 1.631 -33.519 41.863 1.00 90.38 1020 ARG A CA 1
ATOM 8015 C C . ARG A 1 1020 ? 2.099 -33.216 43.286 1.00 90.38 1020 ARG A C 1
ATOM 8017 O O . ARG A 1 1020 ? 1.597 -33.831 44.221 1.00 90.38 1020 ARG A O 1
ATOM 8024 N N . LYS A 1 1021 ? 3.017 -32.257 43.444 1.00 89.06 1021 LYS A N 1
ATOM 8025 C CA . LYS A 1 1021 ? 3.525 -31.825 44.757 1.00 89.06 1021 LYS A CA 1
ATOM 8026 C C . LYS A 1 1021 ? 2.478 -31.069 45.578 1.00 89.06 1021 LYS A C 1
ATOM 8028 O O . LYS A 1 1021 ? 2.455 -31.207 46.792 1.00 89.06 1021 LYS A O 1
ATOM 8033 N N . MET A 1 1022 ? 1.622 -30.281 44.926 1.00 91.00 1022 MET A N 1
ATOM 8034 C CA . MET A 1 1022 ? 0.657 -29.391 45.591 1.00 91.00 1022 MET A CA 1
ATOM 8035 C C . MET A 1 1022 ? -0.755 -29.982 45.704 1.00 91.00 1022 MET A C 1
ATOM 8037 O O . MET A 1 1022 ? -1.631 -29.371 46.306 1.00 91.00 1022 MET A O 1
ATOM 8041 N N . ARG A 1 1023 ? -0.993 -31.176 45.151 1.00 92.69 1023 ARG A N 1
ATOM 8042 C CA . ARG A 1 1023 ? -2.320 -31.784 45.000 1.00 92.69 1023 ARG A CA 1
ATOM 8043 C C . ARG A 1 1023 ? -3.137 -31.809 46.292 1.00 92.69 1023 ARG A C 1
ATOM 8045 O O . ARG A 1 1023 ? -4.312 -31.459 46.283 1.00 92.69 1023 ARG A O 1
ATOM 8052 N N . MET A 1 1024 ? -2.529 -32.241 47.396 1.00 91.88 1024 MET A N 1
ATOM 8053 C CA . MET A 1 1024 ? -3.236 -32.348 48.675 1.00 91.88 1024 MET A CA 1
ATOM 8054 C C . MET A 1 1024 ? -3.564 -30.975 49.274 1.00 91.88 1024 MET A C 1
ATOM 8056 O O . MET A 1 1024 ? -4.617 -30.827 49.880 1.00 91.88 1024 MET A O 1
ATOM 8060 N N . LEU A 1 1025 ? -2.740 -29.953 49.021 1.00 91.38 1025 LEU A N 1
ATOM 8061 C CA . LEU A 1 1025 ? -3.045 -28.573 49.406 1.00 91.38 1025 LEU A CA 1
ATOM 8062 C C . LEU A 1 1025 ? -4.196 -27.999 48.568 1.00 91.38 1025 LEU A C 1
ATOM 8064 O O . LEU A 1 1025 ? -5.105 -27.395 49.122 1.00 91.38 1025 LEU A O 1
ATOM 8068 N N . VAL A 1 1026 ? -4.223 -28.263 47.255 1.00 92.94 1026 VAL A N 1
ATOM 8069 C CA . VAL A 1 1026 ? -5.365 -27.887 46.397 1.00 92.94 1026 VAL A CA 1
ATOM 8070 C C . VAL A 1 1026 ? -6.653 -28.531 46.913 1.00 92.94 1026 VAL A C 1
ATOM 8072 O O . VAL A 1 1026 ? -7.669 -27.854 47.022 1.00 92.94 1026 VAL A O 1
ATOM 8075 N N . LYS A 1 1027 ? -6.610 -29.814 47.298 1.00 92.88 1027 LYS A N 1
ATOM 8076 C CA . LYS A 1 1027 ? -7.756 -30.484 47.927 1.00 92.88 1027 LYS A CA 1
ATOM 8077 C C . LYS A 1 1027 ? -8.157 -29.855 49.257 1.00 92.88 1027 LYS A C 1
ATOM 8079 O O . LYS A 1 1027 ? -9.350 -29.762 49.505 1.00 92.88 1027 LYS A O 1
ATOM 8084 N N . ALA A 1 1028 ? -7.206 -29.416 50.084 1.00 91.06 1028 ALA A N 1
ATOM 8085 C CA . ALA A 1 1028 ? -7.521 -28.711 51.326 1.00 91.06 1028 ALA A CA 1
ATOM 8086 C C . ALA A 1 1028 ? -8.278 -27.402 51.045 1.00 91.06 1028 ALA A C 1
ATOM 8088 O O . ALA A 1 1028 ? -9.269 -27.127 51.708 1.00 91.06 1028 ALA A O 1
ATOM 8089 N N . GLY A 1 1029 ? -7.888 -26.655 50.004 1.00 90.25 1029 GLY A N 1
ATOM 8090 C CA . GLY A 1 1029 ? -8.614 -25.460 49.551 1.00 90.25 1029 GLY A CA 1
ATOM 8091 C C . GLY A 1 1029 ? -10.014 -25.730 48.973 1.00 90.25 1029 GLY A C 1
ATOM 8092 O O . GLY A 1 1029 ? -10.795 -24.796 48.814 1.00 90.25 1029 GLY A O 1
ATOM 8093 N N . LEU A 1 1030 ? -10.341 -26.989 48.660 1.00 91.94 1030 LEU A N 1
ATOM 8094 C CA . LEU A 1 1030 ? -11.662 -27.430 48.189 1.00 91.94 1030 LEU A CA 1
ATOM 8095 C C . LEU A 1 1030 ? -12.475 -28.173 49.266 1.00 91.94 1030 LEU A C 1
ATOM 8097 O O . LEU A 1 1030 ? -13.652 -28.459 49.043 1.00 91.94 1030 LEU A O 1
ATOM 8101 N N . ALA A 1 1031 ? -11.856 -28.521 50.397 1.00 90.25 1031 ALA A N 1
ATOM 8102 C CA . ALA A 1 1031 ? -12.499 -29.214 51.508 1.00 90.25 1031 ALA A CA 1
ATOM 8103 C C . ALA A 1 1031 ? -13.429 -28.263 52.280 1.00 90.25 1031 ALA A C 1
ATOM 8105 O O . ALA A 1 1031 ? -13.286 -27.041 52.208 1.00 90.25 1031 ALA A O 1
ATOM 8106 N N . LYS A 1 1032 ? -14.395 -28.823 53.016 1.00 86.44 1032 LYS A N 1
ATOM 8107 C CA . LYS A 1 1032 ? -15.386 -28.047 53.777 1.00 86.44 1032 LYS A CA 1
ATOM 8108 C C . LYS A 1 1032 ? -15.341 -28.395 55.260 1.00 86.44 1032 LYS A C 1
ATOM 8110 O O . LYS A 1 1032 ? -15.190 -29.562 55.616 1.00 86.44 1032 LYS A O 1
ATOM 8115 N N . GLY A 1 1033 ? -15.532 -27.386 56.111 1.00 84.69 1033 GLY A N 1
ATOM 8116 C CA . GLY A 1 1033 ? -15.654 -27.567 57.560 1.00 84.69 1033 GLY A CA 1
ATOM 8117 C C . GLY A 1 1033 ? -14.479 -28.334 58.174 1.00 84.69 1033 GLY A C 1
ATOM 8118 O O . GLY A 1 1033 ? -13.314 -28.022 57.915 1.00 84.69 1033 GLY A O 1
ATOM 8119 N N . ASP A 1 1034 ? -14.787 -29.356 58.970 1.00 82.12 1034 ASP A N 1
ATOM 8120 C CA . ASP A 1 1034 ? -13.794 -30.120 59.736 1.00 82.12 1034 ASP A CA 1
ATOM 8121 C C . ASP A 1 1034 ? -12.859 -30.974 58.856 1.00 82.12 1034 ASP A C 1
ATOM 8123 O O . ASP A 1 1034 ? -11.771 -31.359 59.291 1.00 82.12 1034 ASP A O 1
ATOM 8127 N N . GLU A 1 1035 ? -13.218 -31.224 57.588 1.00 87.19 1035 GLU A N 1
ATOM 8128 C CA . GLU A 1 1035 ? -12.379 -31.987 56.653 1.00 87.19 1035 GLU A CA 1
ATOM 8129 C C . GLU A 1 1035 ? -11.070 -31.259 56.303 1.00 87.19 1035 GLU A C 1
ATOM 8131 O O . GLU A 1 1035 ? -10.077 -31.904 55.964 1.00 87.19 1035 GLU A O 1
ATOM 8136 N N . ILE A 1 1036 ? -11.033 -29.925 56.410 1.00 88.88 1036 ILE A N 1
ATOM 8137 C CA . ILE A 1 1036 ? -9.858 -29.111 56.057 1.00 88.88 1036 ILE A CA 1
ATOM 8138 C C . ILE A 1 1036 ? -8.632 -29.548 56.873 1.00 88.88 1036 ILE A C 1
ATOM 8140 O O . ILE A 1 1036 ? -7.562 -29.791 56.309 1.00 88.88 1036 ILE A O 1
ATOM 8144 N N . GLY A 1 1037 ? -8.792 -29.704 58.191 1.00 86.31 1037 GLY A N 1
ATOM 8145 C CA . GLY A 1 1037 ? -7.701 -30.096 59.087 1.00 86.31 1037 GLY A CA 1
ATOM 8146 C C . GLY A 1 1037 ? -7.176 -31.506 58.803 1.00 86.31 1037 GLY A C 1
ATOM 8147 O O . GLY A 1 1037 ? -5.967 -31.743 58.841 1.00 86.31 1037 GLY A O 1
ATOM 8148 N N . GLU A 1 1038 ? -8.067 -32.437 58.453 1.00 87.62 1038 GLU A N 1
ATOM 8149 C CA . GLU A 1 1038 ? -7.701 -33.802 58.061 1.00 87.62 1038 GLU A CA 1
ATOM 8150 C C . GLU A 1 1038 ? -6.890 -33.813 56.757 1.00 87.62 1038 GLU A C 1
ATOM 8152 O O . GLU A 1 1038 ? -5.819 -34.422 56.691 1.00 87.62 1038 GLU A O 1
ATOM 8157 N N . VAL A 1 1039 ? -7.345 -33.088 55.731 1.00 90.81 1039 VAL A N 1
ATOM 8158 C CA . VAL A 1 1039 ? -6.665 -33.036 54.428 1.00 90.81 1039 VAL A CA 1
ATOM 8159 C C . VAL A 1 1039 ? -5.301 -32.346 54.532 1.00 90.81 1039 VAL A C 1
ATOM 8161 O O . VAL A 1 1039 ? -4.343 -32.803 53.905 1.00 90.81 1039 VAL A O 1
ATOM 8164 N N . LEU A 1 1040 ? -5.168 -31.299 55.356 1.00 89.50 1040 LEU A N 1
ATOM 8165 C CA . LEU A 1 1040 ? -3.879 -30.650 55.628 1.00 89.50 1040 LEU A CA 1
ATOM 8166 C C . LEU A 1 1040 ? -2.895 -31.598 56.329 1.00 89.50 1040 LEU A C 1
ATOM 8168 O O . LEU A 1 1040 ? -1.714 -31.632 55.971 1.00 89.50 1040 LEU A O 1
ATOM 8172 N N . ARG A 1 1041 ? -3.373 -32.434 57.260 1.00 87.81 1041 ARG A N 1
ATOM 8173 C CA . ARG A 1 1041 ? -2.545 -33.464 57.905 1.00 87.81 1041 ARG A CA 1
ATOM 8174 C C . ARG A 1 1041 ? -2.077 -34.514 56.897 1.00 87.81 1041 ARG A C 1
ATOM 8176 O O . ARG A 1 1041 ? -0.895 -34.849 56.858 1.00 87.81 1041 ARG A O 1
ATOM 8183 N N . GLN A 1 1042 ? -2.974 -34.974 56.022 1.00 88.31 1042 GLN A N 1
ATOM 8184 C CA . GLN A 1 1042 ? -2.642 -35.900 54.929 1.00 88.31 1042 GLN A CA 1
ATOM 8185 C C . GLN A 1 1042 ? -1.701 -35.281 53.884 1.00 88.31 1042 GLN A C 1
ATOM 8187 O O . GLN A 1 1042 ? -0.962 -36.000 53.213 1.00 88.31 1042 GLN A O 1
ATOM 8192 N N . ALA A 1 1043 ? -1.697 -33.953 53.748 1.00 86.94 1043 ALA A N 1
ATOM 8193 C CA . ALA A 1 1043 ? -0.751 -33.218 52.914 1.00 86.94 1043 ALA A CA 1
ATOM 8194 C C . ALA A 1 1043 ? 0.664 -33.134 53.523 1.00 86.94 1043 ALA A C 1
ATOM 8196 O O . ALA A 1 1043 ? 1.561 -32.584 52.884 1.00 86.94 1043 ALA A O 1
ATOM 8197 N N . GLY A 1 1044 ? 0.878 -33.660 54.736 1.00 86.50 1044 GLY A N 1
ATOM 8198 C CA . GLY A 1 1044 ? 2.159 -33.588 55.440 1.00 86.50 1044 GLY A CA 1
ATOM 8199 C C . GLY A 1 1044 ? 2.479 -32.189 55.971 1.00 86.50 1044 GLY A C 1
ATOM 8200 O O . GLY A 1 1044 ? 3.648 -31.854 56.164 1.00 86.50 1044 GLY A O 1
ATOM 8201 N N . VAL A 1 1045 ? 1.462 -31.345 56.175 1.00 85.81 1045 VAL A N 1
ATOM 8202 C CA . VAL A 1 1045 ? 1.641 -30.013 56.759 1.00 85.81 1045 VAL A CA 1
ATOM 8203 C C . VAL A 1 1045 ? 1.798 -30.162 58.273 1.00 85.81 1045 VAL A C 1
ATOM 8205 O O . VAL A 1 1045 ? 0.931 -30.723 58.937 1.00 85.81 1045 VAL A O 1
ATOM 8208 N N . GLY A 1 1046 ? 2.911 -29.668 58.823 1.00 85.69 1046 GLY A N 1
ATOM 8209 C CA . GLY A 1 1046 ? 3.163 -29.694 60.268 1.00 85.69 1046 GLY A CA 1
ATOM 8210 C C . GLY A 1 1046 ? 2.122 -28.898 61.063 1.00 85.69 1046 GLY A C 1
ATOM 8211 O O . GLY A 1 1046 ? 1.555 -27.937 60.554 1.00 85.69 1046 GLY A O 1
ATOM 8212 N N . GLU A 1 1047 ? 1.908 -29.270 62.323 1.00 84.88 1047 GLU A N 1
ATOM 8213 C CA . GLU A 1 1047 ? 0.780 -28.839 63.166 1.00 84.88 1047 GLU A CA 1
ATOM 8214 C C . GLU A 1 1047 ? 0.579 -27.314 63.233 1.00 84.88 1047 GLU A C 1
ATOM 8216 O O . GLU A 1 1047 ? -0.509 -26.825 62.939 1.00 84.88 1047 GLU A O 1
ATOM 8221 N N . LYS A 1 1048 ? 1.645 -26.544 63.497 1.00 84.31 1048 LYS A N 1
ATOM 8222 C CA . LYS A 1 1048 ? 1.586 -25.070 63.547 1.00 84.31 1048 LYS A CA 1
ATOM 8223 C C . LYS A 1 1048 ? 1.150 -24.451 62.212 1.00 84.31 1048 LYS A C 1
ATOM 8225 O O . LYS A 1 1048 ? 0.288 -23.581 62.177 1.00 84.31 1048 LYS A O 1
ATOM 8230 N N . ARG A 1 1049 ? 1.729 -24.920 61.101 1.00 84.94 1049 ARG A N 1
ATOM 8231 C CA . ARG A 1 1049 ? 1.392 -24.450 59.746 1.00 84.94 1049 ARG A CA 1
ATOM 8232 C C . ARG A 1 1049 ? -0.010 -24.907 59.337 1.00 84.94 1049 ARG A C 1
ATOM 8234 O O . ARG A 1 1049 ? -0.725 -24.162 58.679 1.00 84.94 1049 ARG A O 1
ATOM 8241 N N . GLY A 1 1050 ? -0.405 -26.110 59.747 1.00 87.38 1050 GLY A N 1
ATOM 8242 C CA . GLY A 1 1050 ? -1.729 -26.675 59.510 1.00 87.38 1050 GLY A CA 1
ATOM 8243 C C . GLY A 1 1050 ? -2.830 -25.886 60.214 1.00 87.38 1050 GLY A C 1
ATOM 8244 O O . GLY A 1 1050 ? -3.853 -25.631 59.591 1.00 87.38 1050 GLY A O 1
ATOM 8245 N N . ALA A 1 1051 ? -2.600 -25.438 61.453 1.00 86.75 1051 ALA A N 1
ATOM 8246 C CA . ALA A 1 1051 ? -3.536 -24.582 62.182 1.00 86.75 1051 ALA A CA 1
ATOM 8247 C C . ALA A 1 1051 ? -3.771 -23.247 61.456 1.00 86.75 1051 ALA A C 1
ATOM 8249 O O . ALA A 1 1051 ? -4.912 -22.900 61.178 1.00 86.75 1051 ALA A O 1
ATOM 8250 N N . ILE A 1 1052 ? -2.698 -22.561 61.042 1.00 85.94 1052 ILE A N 1
ATOM 8251 C CA . ILE A 1 1052 ? -2.787 -21.269 60.338 1.00 85.94 1052 ILE A CA 1
ATOM 8252 C C . ILE A 1 1052 ? -3.518 -21.411 58.997 1.00 85.94 1052 ILE A C 1
ATOM 8254 O O . ILE A 1 1052 ? -4.426 -20.640 58.689 1.00 85.94 1052 ILE A O 1
ATOM 8258 N N . LEU A 1 1053 ? -3.139 -22.409 58.189 1.00 88.00 1053 LEU A N 1
ATOM 8259 C CA . LEU A 1 1053 ? -3.806 -22.663 56.910 1.00 88.00 1053 LEU A CA 1
ATOM 8260 C C . LEU A 1 1053 ? -5.265 -23.094 57.111 1.00 88.00 1053 LEU A C 1
ATOM 8262 O O . LEU A 1 1053 ? -6.127 -22.694 56.332 1.00 88.00 1053 LEU A O 1
ATOM 8266 N N . GLY A 1 1054 ? -5.543 -23.892 58.143 1.00 89.69 1054 GLY A N 1
ATOM 8267 C CA . GLY A 1 1054 ? -6.884 -24.350 58.491 1.00 89.69 1054 GLY A CA 1
ATOM 8268 C C . GLY A 1 1054 ? -7.804 -23.200 58.889 1.00 89.69 1054 GLY A C 1
ATOM 8269 O O . GLY A 1 1054 ? -8.878 -23.065 58.308 1.00 89.69 1054 GLY A O 1
ATOM 8270 N N . GLU A 1 1055 ? -7.360 -22.336 59.804 1.00 89.12 1055 GLU A N 1
ATOM 8271 C CA . GLU A 1 1055 ? -8.096 -21.137 60.224 1.00 89.12 1055 GLU A CA 1
ATOM 8272 C C . GLU A 1 1055 ? -8.363 -20.200 59.042 1.00 89.12 1055 GLU A C 1
ATOM 8274 O O . GLU A 1 1055 ? -9.497 -19.757 58.845 1.00 89.12 1055 GLU A O 1
ATOM 8279 N N . ALA A 1 1056 ? -7.350 -19.949 58.203 1.00 89.69 1056 ALA A N 1
ATOM 8280 C CA . ALA A 1 1056 ? -7.508 -19.113 57.019 1.00 89.69 1056 ALA A CA 1
ATOM 8281 C C . ALA A 1 1056 ? -8.539 -19.698 56.040 1.00 89.69 1056 ALA A C 1
ATOM 8283 O O . ALA A 1 1056 ? -9.413 -18.975 55.571 1.00 89.69 1056 ALA A O 1
ATOM 8284 N N . LEU A 1 1057 ? -8.486 -21.003 55.756 1.00 90.94 1057 LEU A N 1
ATOM 8285 C CA . LEU A 1 1057 ? -9.426 -21.672 54.848 1.00 90.94 1057 LEU A CA 1
ATOM 8286 C C . LEU A 1 1057 ? -10.858 -21.741 55.401 1.00 90.94 1057 LEU A C 1
ATOM 8288 O O . LEU A 1 1057 ? -11.817 -21.607 54.635 1.00 90.94 1057 LEU A O 1
ATOM 8292 N N . GLN A 1 1058 ? -11.020 -21.908 56.715 1.00 91.19 1058 GLN A N 1
ATOM 8293 C CA . GLN A 1 1058 ? -12.327 -21.840 57.375 1.00 91.19 1058 GLN A CA 1
ATOM 8294 C C . GLN A 1 1058 ? -12.913 -20.425 57.303 1.00 91.19 1058 GLN A C 1
ATOM 8296 O O . GLN A 1 1058 ? -14.075 -20.253 56.926 1.00 91.19 1058 GLN A O 1
ATOM 8301 N N . ALA A 1 1059 ? -12.101 -19.400 57.585 1.00 90.81 1059 ALA A N 1
ATOM 8302 C CA . ALA A 1 1059 ? -12.504 -18.007 57.416 1.00 90.81 1059 ALA A CA 1
ATOM 8303 C C . ALA A 1 1059 ? -12.861 -17.706 55.950 1.00 90.81 1059 ALA A C 1
ATOM 8305 O O . ALA A 1 1059 ? -13.905 -17.114 55.674 1.00 90.81 1059 ALA A O 1
ATOM 8306 N N . GLY A 1 1060 ? -12.041 -18.180 55.008 1.00 92.38 1060 GLY A N 1
ATOM 8307 C CA . GLY A 1 1060 ? -12.275 -18.086 53.569 1.00 92.38 1060 GLY A CA 1
ATOM 8308 C C . GLY A 1 1060 ? -13.618 -18.672 53.147 1.00 92.38 1060 GLY A C 1
ATOM 8309 O O . GLY A 1 1060 ? -14.351 -18.036 52.390 1.00 92.38 1060 GLY A O 1
ATOM 8310 N N . GLN A 1 1061 ? -13.998 -19.827 53.703 1.00 91.62 1061 GLN A N 1
ATOM 8311 C CA . GLN A 1 1061 ? -15.288 -20.452 53.419 1.00 91.62 1061 GLN A CA 1
ATOM 8312 C C . GLN A 1 1061 ? -16.446 -19.516 53.792 1.00 91.62 1061 GLN A C 1
ATOM 8314 O O . GLN A 1 1061 ? -17.294 -19.210 52.953 1.00 91.62 1061 GLN A O 1
ATOM 8319 N N . ALA A 1 1062 ? -16.442 -18.993 55.021 1.00 92.69 1062 ALA A N 1
ATOM 8320 C CA . ALA A 1 1062 ? -17.476 -18.073 55.491 1.00 92.69 1062 ALA A CA 1
ATOM 8321 C C . ALA A 1 1062 ? -17.517 -16.770 54.668 1.00 92.69 1062 ALA A C 1
ATOM 8323 O O . ALA A 1 1062 ? -18.596 -16.241 54.374 1.00 92.69 1062 ALA A O 1
ATOM 8324 N N . ILE A 1 1063 ? -16.347 -16.262 54.269 1.00 95.75 1063 ILE A N 1
ATOM 8325 C CA . ILE A 1 1063 ? -16.200 -15.053 53.451 1.00 95.75 1063 ILE A CA 1
ATOM 8326 C C . ILE A 1 1063 ? -16.812 -15.252 52.059 1.00 95.75 1063 ILE A C 1
ATOM 8328 O O . ILE A 1 1063 ? -17.634 -14.436 51.632 1.00 95.75 1063 ILE A O 1
ATOM 8332 N N . PHE A 1 1064 ? -16.461 -16.328 51.350 1.00 95.94 1064 PHE A N 1
ATOM 8333 C CA . PHE A 1 1064 ? -16.952 -16.560 49.989 1.00 95.94 1064 PHE A CA 1
ATOM 8334 C C . PHE A 1 1064 ? -18.420 -17.004 49.955 1.00 95.94 1064 PHE A C 1
ATOM 8336 O O . PHE A 1 1064 ? -19.136 -16.637 49.028 1.00 95.94 1064 PHE A O 1
ATOM 8343 N N . GLU A 1 1065 ? -18.923 -17.674 50.994 1.00 94.44 1065 GLU A N 1
ATOM 8344 C CA . GLU A 1 1065 ? -20.363 -17.921 51.147 1.00 94.44 1065 GLU A CA 1
ATOM 8345 C C . GLU A 1 1065 ? -21.149 -16.617 51.362 1.00 94.44 1065 GLU A C 1
ATOM 8347 O O . GLU A 1 1065 ? -22.234 -16.432 50.803 1.00 94.44 1065 GLU A O 1
ATOM 8352 N N . LYS A 1 1066 ? -20.608 -15.678 52.153 1.00 96.12 1066 LYS A N 1
ATOM 8353 C CA . LYS A 1 1066 ? -21.201 -14.342 52.308 1.00 96.12 1066 LYS A CA 1
ATOM 8354 C C . LYS A 1 1066 ? -21.194 -13.582 50.981 1.00 96.12 1066 LYS A C 1
ATOM 8356 O O . LYS A 1 1066 ? -22.206 -12.959 50.662 1.00 96.12 1066 LYS A O 1
ATOM 8361 N N . ARG A 1 1067 ? -20.102 -13.666 50.208 1.00 96.81 1067 ARG A N 1
ATOM 8362 C CA . ARG A 1 1067 ? -20.027 -13.111 48.848 1.00 96.81 1067 ARG A CA 1
ATOM 8363 C C . ARG A 1 1067 ? -21.153 -13.671 47.988 1.00 96.81 1067 ARG A C 1
ATOM 8365 O O . ARG A 1 1067 ? -21.947 -12.881 47.494 1.00 96.81 1067 ARG A O 1
ATOM 8372 N N . GLY A 1 1068 ? -21.258 -14.997 47.870 1.00 95.38 1068 GLY A N 1
ATOM 8373 C CA . GLY A 1 1068 ? -22.275 -15.678 47.061 1.00 95.38 1068 GLY A CA 1
ATOM 8374 C C . GLY A 1 1068 ? -23.701 -15.229 47.389 1.00 95.38 1068 GLY A C 1
ATOM 8375 O O . GLY A 1 1068 ? -24.478 -14.911 46.492 1.00 95.38 1068 GLY A O 1
ATOM 8376 N N . ARG A 1 1069 ? -24.029 -15.079 48.682 1.00 96.00 1069 ARG A N 1
ATOM 8377 C CA . ARG A 1 1069 ? -25.326 -14.523 49.112 1.00 96.00 1069 ARG A CA 1
ATOM 8378 C C . ARG A 1 1069 ? -25.528 -13.075 48.664 1.00 96.00 1069 ARG A C 1
ATOM 8380 O O . ARG A 1 1069 ? -26.610 -12.753 48.177 1.00 96.00 1069 ARG A O 1
ATOM 8387 N N . ALA A 1 1070 ? -24.512 -12.224 48.806 1.00 94.06 1070 ALA A N 1
ATOM 8388 C CA . ALA A 1 1070 ? -24.603 -10.793 48.511 1.00 94.06 1070 ALA A CA 1
ATOM 8389 C C . ALA A 1 1070 ? -24.903 -10.485 47.033 1.00 94.06 1070 ALA A C 1
ATOM 8391 O O . ALA A 1 1070 ? -25.597 -9.511 46.762 1.00 94.06 1070 ALA A O 1
ATOM 8392 N N . TRP A 1 1071 ? -24.430 -11.313 46.094 1.00 95.19 1071 TRP A N 1
ATOM 8393 C CA . TRP A 1 1071 ? -24.667 -11.116 44.654 1.00 95.19 1071 TRP A CA 1
ATOM 8394 C C . TRP A 1 1071 ? -25.667 -12.111 44.040 1.00 95.19 1071 TRP A C 1
ATOM 8396 O O . TRP A 1 1071 ? -25.879 -12.110 42.829 1.00 95.19 1071 TRP A O 1
ATOM 8406 N N . SER A 1 1072 ? -26.312 -12.949 44.860 1.00 93.06 1072 SER A N 1
ATOM 8407 C CA . SER A 1 1072 ? -27.218 -14.015 44.399 1.00 93.06 1072 SER A CA 1
ATOM 8408 C C . SER A 1 1072 ? -28.362 -13.521 43.503 1.00 93.06 1072 SER A C 1
ATOM 8410 O O . SER A 1 1072 ? -28.720 -14.212 42.549 1.00 93.06 1072 SER A O 1
ATOM 8412 N N . GLY A 1 1073 ? -28.885 -12.314 43.755 1.00 93.00 1073 GLY A N 1
ATOM 8413 C CA . GLY A 1 1073 ? -29.881 -11.663 42.897 1.00 93.00 1073 GLY A CA 1
ATOM 8414 C C . GLY A 1 1073 ? -29.360 -11.413 41.478 1.00 93.00 1073 GLY A C 1
ATOM 8415 O O . GLY A 1 1073 ? -29.966 -11.874 40.518 1.00 93.00 1073 GLY A O 1
ATOM 8416 N N . ALA A 1 1074 ? -28.185 -10.789 41.338 1.00 93.50 1074 ALA A N 1
ATOM 8417 C CA . ALA A 1 1074 ? -27.534 -10.594 40.039 1.00 93.50 1074 ALA A CA 1
ATOM 8418 C C . ALA A 1 1074 ? -27.167 -11.922 39.356 1.00 93.50 1074 ALA A C 1
ATOM 8420 O O . ALA A 1 1074 ? -27.312 -12.059 38.141 1.00 93.50 1074 ALA A O 1
ATOM 8421 N N . ALA A 1 1075 ? -26.732 -12.928 40.121 1.00 92.81 1075 ALA A N 1
ATOM 8422 C CA . ALA A 1 1075 ? -26.459 -14.263 39.587 1.00 92.81 1075 ALA A CA 1
ATOM 8423 C C . ALA A 1 1075 ? -27.719 -14.918 38.990 1.00 92.81 1075 ALA A C 1
ATOM 8425 O O . ALA A 1 1075 ? -27.624 -15.621 37.980 1.00 92.81 1075 ALA A O 1
ATOM 8426 N N . ALA A 1 1076 ? -28.888 -14.695 39.602 1.00 91.12 1076 ALA A N 1
ATOM 8427 C CA . ALA A 1 1076 ? -30.176 -15.135 39.074 1.00 91.12 1076 ALA A CA 1
ATOM 8428 C C . ALA A 1 1076 ? -30.561 -14.346 37.813 1.00 91.12 1076 ALA A C 1
ATOM 8430 O O . ALA A 1 1076 ? -30.847 -14.970 36.792 1.00 91.12 1076 ALA A O 1
ATOM 8431 N N . SER A 1 1077 ? -30.438 -13.012 37.823 1.00 91.50 1077 SER A N 1
ATOM 8432 C CA . SER A 1 1077 ? -30.692 -12.162 36.646 1.00 91.50 1077 SER A CA 1
ATOM 8433 C C . SER A 1 1077 ? -29.847 -12.562 35.432 1.00 91.50 1077 SER A C 1
ATOM 8435 O O . SER A 1 1077 ? -30.355 -12.585 34.311 1.00 91.50 1077 SER A O 1
ATOM 8437 N N . LEU A 1 1078 ? -28.573 -12.933 35.625 1.00 92.38 1078 LEU A N 1
ATOM 8438 C CA . LEU A 1 1078 ? -27.718 -13.439 34.541 1.00 92.38 1078 LEU A CA 1
ATOM 8439 C C . LEU A 1 1078 ? -28.242 -14.756 33.952 1.00 92.38 1078 LEU A C 1
ATOM 8441 O O . LEU A 1 1078 ? -28.221 -14.942 32.735 1.00 92.38 1078 LEU A O 1
ATOM 8445 N N . ARG A 1 1079 ? -28.718 -15.678 34.797 1.00 90.19 1079 ARG A N 1
ATOM 8446 C CA . ARG A 1 1079 ? -29.290 -16.962 34.359 1.00 90.19 1079 ARG A CA 1
ATOM 8447 C C . ARG A 1 1079 ? -30.615 -16.768 33.621 1.00 90.19 1079 ARG A C 1
ATOM 8449 O O . ARG A 1 1079 ? -30.825 -17.380 32.573 1.00 90.19 1079 ARG A O 1
ATOM 8456 N N . GLU A 1 1080 ? -31.474 -15.891 34.128 1.00 89.69 1080 GLU A N 1
ATOM 8457 C CA . GLU A 1 1080 ? -32.738 -15.518 33.485 1.00 89.69 1080 GLU A CA 1
ATOM 8458 C C . GLU A 1 1080 ? -32.488 -14.858 32.126 1.00 89.69 1080 GLU A C 1
ATOM 8460 O O . GLU A 1 1080 ? -33.011 -15.323 31.116 1.00 89.69 1080 GLU A O 1
ATOM 8465 N N . SER A 1 1081 ? -31.588 -13.872 32.064 1.00 87.25 1081 SER A N 1
ATOM 8466 C CA . SER A 1 1081 ? -31.216 -13.185 30.816 1.00 87.25 1081 SER A CA 1
ATOM 8467 C C . SER A 1 1081 ? -30.589 -14.134 29.795 1.00 87.25 1081 SER A C 1
ATOM 8469 O O . SER A 1 1081 ? -30.809 -14.001 28.592 1.00 87.25 1081 SER A O 1
ATOM 8471 N N . ARG A 1 1082 ? -29.827 -15.138 30.254 1.00 86.94 1082 ARG A N 1
ATOM 8472 C CA . ARG A 1 1082 ? -29.306 -16.189 29.372 1.00 86.94 1082 ARG A CA 1
ATOM 8473 C C . ARG A 1 1082 ? -30.420 -17.052 28.789 1.00 86.94 1082 ARG A C 1
ATOM 8475 O O . ARG A 1 1082 ? -30.345 -17.403 27.617 1.00 86.94 1082 ARG A O 1
ATOM 8482 N N . THR A 1 1083 ? -31.431 -17.374 29.589 1.00 85.25 1083 THR A N 1
ATOM 8483 C CA . THR A 1 1083 ? -32.589 -18.172 29.159 1.00 85.25 1083 THR A CA 1
ATOM 8484 C C . THR A 1 1083 ? -33.482 -17.385 28.195 1.00 85.25 1083 THR A C 1
ATOM 8486 O O . THR A 1 1083 ? -33.979 -17.948 27.225 1.00 85.25 1083 THR A O 1
ATOM 8489 N N . ALA A 1 1084 ? -33.627 -16.075 28.415 1.00 80.94 1084 ALA A N 1
ATOM 8490 C CA . ALA A 1 1084 ? -34.381 -15.161 27.557 1.00 80.94 1084 ALA A CA 1
ATOM 8491 C C . ALA A 1 1084 ? -33.664 -14.792 26.240 1.00 80.94 1084 ALA A C 1
ATOM 8493 O O . ALA A 1 1084 ? -34.285 -14.238 25.337 1.00 80.94 1084 ALA A O 1
ATOM 8494 N N . GLY A 1 1085 ? -32.368 -15.102 26.106 1.00 77.31 1085 GLY A N 1
ATOM 8495 C CA . GLY A 1 1085 ? -31.564 -14.752 24.928 1.00 77.31 1085 GLY A CA 1
ATOM 8496 C C . GLY A 1 1085 ? -31.005 -13.322 24.934 1.00 77.31 1085 GLY A C 1
ATOM 8497 O O . GLY A 1 1085 ? -30.352 -12.928 23.972 1.00 77.31 1085 GLY A O 1
ATOM 8498 N N . ASP A 1 1086 ? -31.200 -12.567 26.018 1.00 74.50 1086 ASP A N 1
ATOM 8499 C CA . ASP A 1 1086 ? -30.707 -11.192 26.177 1.00 74.50 1086 ASP A CA 1
ATOM 8500 C C . ASP A 1 1086 ? -29.241 -11.123 26.657 1.00 74.50 1086 ASP A C 1
ATOM 8502 O O . ASP A 1 1086 ? -28.628 -10.054 26.639 1.00 74.50 1086 ASP A O 1
ATOM 8506 N N . LEU A 1 1087 ? -28.646 -12.259 27.055 1.00 79.69 1087 LEU A N 1
ATOM 8507 C CA . LEU A 1 1087 ? -27.229 -12.370 27.417 1.00 79.69 1087 LEU A CA 1
ATOM 8508 C C . LEU A 1 1087 ? -26.412 -13.059 26.297 1.00 79.69 1087 LEU A C 1
ATOM 8510 O O . LEU A 1 1087 ? -26.469 -14.291 26.160 1.00 79.69 1087 LEU A O 1
ATOM 8514 N N . PRO A 1 1088 ? -25.594 -12.309 25.529 1.00 72.81 1088 PRO A N 1
ATOM 8515 C CA . PRO A 1 1088 ? -24.855 -12.845 24.382 1.00 72.81 1088 PRO A CA 1
ATOM 8516 C C . PRO A 1 1088 ? -23.693 -13.767 24.780 1.00 72.81 1088 PRO A C 1
ATOM 8518 O O . PRO A 1 1088 ? -23.247 -14.580 23.974 1.00 72.81 1088 PRO A O 1
ATOM 8521 N N . LEU A 1 1089 ? -23.189 -13.666 26.015 1.00 78.25 1089 LEU A N 1
ATOM 8522 C CA . LEU A 1 1089 ? -22.112 -14.522 26.516 1.00 78.25 1089 LEU A CA 1
ATOM 8523 C C . LEU A 1 1089 ? -22.655 -15.763 27.226 1.00 78.25 1089 LEU A C 1
ATOM 8525 O O . LEU A 1 1089 ? -23.682 -15.721 27.903 1.00 78.25 1089 LEU A O 1
ATOM 8529 N N . SER A 1 1090 ? -21.910 -16.867 27.134 1.00 87.31 1090 SER A N 1
ATOM 8530 C CA . SER A 1 1090 ? -22.158 -18.034 27.977 1.00 87.31 1090 SER A CA 1
ATOM 8531 C C . SER A 1 1090 ? -21.811 -17.730 29.437 1.00 87.31 1090 SER A C 1
ATOM 8533 O O . SER A 1 1090 ? -20.860 -16.999 29.737 1.00 87.31 1090 SER A O 1
ATOM 8535 N N . LEU A 1 1091 ? -22.548 -18.347 30.364 1.00 90.19 1091 LEU A N 1
ATOM 8536 C CA . LEU A 1 1091 ? -22.266 -18.227 31.797 1.00 90.19 1091 LEU A CA 1
ATOM 8537 C C . LEU A 1 1091 ? -20.847 -18.713 32.134 1.00 90.19 1091 LEU A C 1
ATOM 8539 O O . LEU A 1 1091 ? -20.190 -18.125 32.985 1.00 90.19 1091 LEU A O 1
ATOM 8543 N N . GLY A 1 1092 ? -20.335 -19.729 31.426 1.00 89.31 1092 GLY A N 1
ATOM 8544 C CA . GLY A 1 1092 ? -18.963 -20.217 31.606 1.00 89.31 1092 GLY A CA 1
ATOM 8545 C C . GLY A 1 1092 ? -17.906 -19.150 31.303 1.00 89.31 1092 GLY A C 1
ATOM 8546 O O . GLY A 1 1092 ? -16.939 -19.003 32.049 1.00 89.31 1092 GLY A O 1
ATOM 8547 N N . ARG A 1 1093 ? -18.117 -18.336 30.260 1.00 85.31 1093 ARG A N 1
ATOM 8548 C CA . ARG A 1 1093 ? -17.202 -17.245 29.895 1.00 85.31 1093 ARG A CA 1
ATOM 8549 C C . ARG A 1 1093 ? -17.245 -16.081 30.890 1.00 85.31 1093 ARG A C 1
ATOM 8551 O O . ARG A 1 1093 ? -16.204 -15.483 31.179 1.00 85.31 1093 ARG A O 1
ATOM 8558 N N . LEU A 1 1094 ? -18.420 -15.785 31.445 1.00 91.25 1094 LEU A N 1
ATOM 8559 C CA . LEU A 1 1094 ? -18.553 -14.825 32.545 1.00 91.25 1094 LEU A CA 1
ATOM 8560 C C . LEU A 1 1094 ? -17.867 -15.332 33.810 1.00 91.25 1094 LEU A C 1
ATOM 8562 O O . LEU A 1 1094 ? -17.077 -14.601 34.400 1.00 91.25 1094 LEU A O 1
ATOM 8566 N N . ALA A 1 1095 ? -18.074 -16.598 34.168 1.00 94.06 1095 ALA A N 1
ATOM 8567 C CA . ALA A 1 1095 ? -17.431 -17.216 35.319 1.00 94.06 1095 ALA A CA 1
ATOM 8568 C C . ALA A 1 1095 ? -15.897 -17.206 35.204 1.00 94.06 1095 ALA A C 1
ATOM 8570 O O . ALA A 1 1095 ? -15.207 -16.903 36.179 1.00 94.06 1095 ALA A O 1
ATOM 8571 N N . ALA A 1 1096 ? -15.348 -17.451 34.009 1.00 90.19 1096 ALA A N 1
ATOM 8572 C CA . ALA A 1 1096 ? -13.917 -17.305 33.743 1.00 90.19 1096 ALA A CA 1
ATOM 8573 C C . ALA A 1 1096 ? -13.441 -15.848 33.907 1.00 90.19 1096 ALA A C 1
ATOM 8575 O O . ALA A 1 1096 ? -12.410 -15.598 34.530 1.00 90.19 1096 ALA A O 1
ATOM 8576 N N . SER A 1 1097 ? -14.214 -14.872 33.415 1.00 91.56 1097 SER A N 1
ATOM 8577 C CA . SER A 1 1097 ? -13.901 -13.443 33.586 1.00 91.56 1097 SER A CA 1
ATOM 8578 C C . SER A 1 1097 ? -13.944 -13.018 35.057 1.00 91.56 1097 SER A C 1
ATOM 8580 O O . SER A 1 1097 ? -13.085 -12.264 35.508 1.00 91.56 1097 SER A O 1
ATOM 8582 N N . PHE A 1 1098 ? -14.900 -13.535 35.829 1.00 95.94 1098 PHE A N 1
ATOM 8583 C CA . PHE A 1 1098 ? -15.032 -13.267 37.261 1.00 95.94 1098 PHE A CA 1
ATOM 8584 C C . PHE A 1 1098 ? -13.892 -13.912 38.047 1.00 95.94 1098 PHE A C 1
ATOM 8586 O O . PHE A 1 1098 ? -13.318 -13.270 38.922 1.00 95.94 1098 PHE A O 1
ATOM 8593 N N . SER A 1 1099 ? -13.498 -15.132 37.675 1.00 95.69 1099 SER A N 1
ATOM 8594 C CA . SER A 1 1099 ? -12.339 -15.830 38.244 1.00 95.69 1099 SER A CA 1
ATOM 8595 C C . SER A 1 1099 ? -11.034 -15.069 37.992 1.00 95.69 1099 SER A C 1
ATOM 8597 O O . SER A 1 1099 ? -10.222 -14.921 38.904 1.00 95.69 1099 SER A O 1
ATOM 8599 N N . HIS A 1 1100 ? -10.870 -14.503 36.792 1.00 93.88 1100 HIS A N 1
ATOM 8600 C CA . HIS A 1 1100 ? -9.738 -13.641 36.458 1.00 93.88 1100 HIS A CA 1
ATOM 8601 C C . HIS A 1 1100 ? -9.723 -12.372 37.319 1.00 93.88 1100 HIS A C 1
ATOM 8603 O O . HIS A 1 1100 ? -8.706 -12.037 37.925 1.00 93.88 1100 HIS A O 1
ATOM 8609 N N . MET A 1 1101 ? -10.860 -11.677 37.426 1.00 95.94 1101 MET A N 1
ATOM 8610 C CA . MET A 1 1101 ? -10.948 -10.462 38.240 1.00 95.94 1101 MET A CA 1
ATOM 8611 C C . MET A 1 1101 ? -10.742 -10.746 39.736 1.00 95.94 1101 MET A C 1
ATOM 8613 O O . MET A 1 1101 ? -10.126 -9.940 40.433 1.00 95.94 1101 MET A O 1
ATOM 8617 N N . HIS A 1 1102 ? -11.184 -11.906 40.222 1.00 96.81 1102 HIS A N 1
ATOM 8618 C CA . HIS A 1 1102 ? -10.917 -12.370 41.580 1.00 96.81 1102 HIS A CA 1
ATOM 8619 C C . HIS A 1 1102 ? -9.416 -12.606 41.814 1.00 96.81 1102 HIS A C 1
ATOM 8621 O O . HIS A 1 1102 ? -8.844 -12.093 42.779 1.00 96.81 1102 HIS A O 1
ATOM 8627 N N . ALA A 1 1103 ? -8.739 -13.304 40.895 1.00 94.38 1103 ALA A N 1
ATOM 8628 C CA . ALA A 1 1103 ? -7.292 -13.506 40.962 1.00 94.38 1103 ALA A CA 1
ATOM 8629 C C . ALA A 1 1103 ? -6.519 -12.173 40.914 1.00 94.38 1103 ALA A C 1
ATOM 8631 O O . ALA A 1 1103 ? -5.587 -11.978 41.699 1.00 94.38 1103 ALA A O 1
ATOM 8632 N N . ASN A 1 1104 ? -6.942 -11.225 40.069 1.00 94.56 1104 ASN A N 1
ATOM 8633 C CA . ASN A 1 1104 ? -6.375 -9.873 40.007 1.00 94.56 1104 ASN A CA 1
ATOM 8634 C C . ASN A 1 1104 ? -6.454 -9.142 41.359 1.00 94.56 1104 ASN A C 1
ATOM 8636 O O . ASN A 1 1104 ? -5.494 -8.487 41.763 1.00 94.56 1104 ASN A O 1
ATOM 8640 N N . ARG A 1 1105 ? -7.571 -9.263 42.085 1.00 94.94 1105 ARG A N 1
ATOM 8641 C CA . ARG A 1 1105 ? -7.731 -8.638 43.408 1.00 94.94 1105 ARG A CA 1
ATOM 8642 C C . ARG A 1 1105 ? -6.891 -9.331 44.482 1.00 94.94 1105 ARG A C 1
ATOM 8644 O O . ARG A 1 1105 ? -6.310 -8.642 45.328 1.00 94.94 1105 ARG A O 1
ATOM 8651 N N . MET A 1 1106 ? -6.788 -10.661 44.419 1.00 92.56 1106 MET A N 1
ATOM 8652 C CA . MET A 1 1106 ? -6.069 -11.491 45.393 1.00 92.56 1106 MET A CA 1
ATOM 8653 C C . MET A 1 1106 ? -4.539 -11.365 45.310 1.00 92.56 1106 MET A C 1
ATOM 8655 O O . MET A 1 1106 ? -3.882 -11.286 46.350 1.00 92.56 1106 MET A O 1
ATOM 8659 N N . PHE A 1 1107 ? -3.945 -11.344 44.112 1.00 90.50 1107 PHE A N 1
ATOM 8660 C CA . PHE A 1 1107 ? -2.484 -11.369 43.947 1.00 90.50 1107 PHE A CA 1
ATOM 8661 C C . PHE A 1 1107 ? -1.882 -9.984 43.690 1.00 90.50 1107 PHE A C 1
ATOM 8663 O O . PHE A 1 1107 ? -2.358 -9.218 42.861 1.00 90.50 1107 PHE A O 1
ATOM 8670 N N . ARG A 1 1108 ? -0.777 -9.671 44.384 1.00 85.56 1108 ARG A N 1
ATOM 8671 C CA . ARG A 1 1108 ? -0.080 -8.371 44.288 1.00 85.56 1108 ARG A CA 1
ATOM 8672 C C . ARG A 1 1108 ? 0.665 -8.178 42.964 1.00 85.56 1108 ARG A C 1
ATOM 8674 O O . ARG A 1 1108 ? 0.742 -7.060 42.469 1.00 85.56 1108 ARG A O 1
ATOM 8681 N N . ALA A 1 1109 ? 1.232 -9.250 42.424 1.00 80.69 1109 ALA A N 1
ATOM 8682 C CA . ALA A 1 1109 ? 2.043 -9.254 41.213 1.00 80.69 1109 ALA A CA 1
ATOM 8683 C C . ALA A 1 1109 ? 1.875 -10.593 40.488 1.00 80.69 1109 ALA A C 1
ATOM 8685 O O . ALA A 1 1109 ? 1.445 -11.575 41.099 1.00 80.69 1109 ALA A O 1
ATOM 8686 N N . GLU A 1 1110 ? 2.215 -10.625 39.198 1.00 83.81 1110 GLU A N 1
ATOM 8687 C CA . GLU A 1 1110 ? 2.190 -11.845 38.378 1.00 83.81 1110 GLU A CA 1
ATOM 8688 C C . GLU A 1 1110 ? 0.842 -12.591 38.422 1.00 83.81 1110 GLU A C 1
ATOM 8690 O O . GLU A 1 1110 ? 0.796 -13.823 38.418 1.00 83.81 1110 GLU A O 1
ATOM 8695 N N . ALA A 1 1111 ? -0.281 -11.862 38.501 1.00 83.12 1111 ALA A N 1
ATOM 8696 C CA . ALA A 1 1111 ? -1.611 -12.466 38.628 1.00 83.12 1111 ALA A CA 1
ATOM 8697 C C . ALA A 1 1111 ? -1.902 -13.450 37.480 1.00 83.12 1111 ALA A C 1
ATOM 8699 O O . ALA A 1 1111 ? -2.389 -14.546 37.731 1.00 83.12 1111 ALA A O 1
ATOM 8700 N N . ARG A 1 1112 ? -1.480 -13.124 36.249 1.00 83.31 1112 ARG A N 1
ATOM 8701 C CA . ARG A 1 1112 ? -1.615 -13.998 35.069 1.00 83.31 1112 ARG A CA 1
ATOM 8702 C C . ARG A 1 1112 ? -0.907 -15.346 35.233 1.00 83.31 1112 ARG A C 1
ATOM 8704 O O . ARG A 1 1112 ? -1.474 -16.380 34.894 1.00 83.31 1112 ARG A O 1
ATOM 8711 N N . ALA A 1 1113 ? 0.304 -15.356 35.793 1.00 86.38 1113 ALA A N 1
ATOM 8712 C CA . ALA A 1 1113 ? 1.036 -16.596 36.053 1.00 86.38 1113 ALA A CA 1
ATOM 8713 C C . ALA A 1 1113 ? 0.370 -17.431 37.163 1.00 86.38 1113 ALA A C 1
ATOM 8715 O O . ALA A 1 1113 ? 0.327 -18.661 37.082 1.00 86.38 1113 ALA A O 1
ATOM 8716 N N . HIS A 1 1114 ? -0.194 -16.774 38.183 1.00 88.62 1114 HIS A N 1
ATOM 8717 C CA . HIS A 1 1114 ? -0.980 -17.450 39.217 1.00 88.62 1114 HIS A CA 1
ATOM 8718 C C . HIS A 1 1114 ? -2.279 -18.034 38.649 1.00 88.62 1114 HIS A C 1
ATOM 8720 O O . HIS A 1 1114 ? -2.616 -19.169 38.974 1.00 88.62 1114 HIS A O 1
ATOM 8726 N N . GLU A 1 1115 ? -2.980 -17.317 37.769 1.00 91.50 1115 GLU A N 1
ATOM 8727 C CA . GLU A 1 1115 ? -4.186 -17.811 37.095 1.00 91.50 1115 GLU A CA 1
ATOM 8728 C C . GLU A 1 1115 ? -3.916 -19.081 36.282 1.00 91.50 1115 GLU A C 1
ATOM 8730 O O . GLU A 1 1115 ? -4.665 -20.050 36.415 1.00 91.50 1115 GLU A O 1
ATOM 8735 N N . LEU A 1 1116 ? -2.810 -19.125 35.526 1.00 90.38 1116 LEU A N 1
ATOM 8736 C CA . LEU A 1 1116 ? -2.393 -20.331 34.803 1.00 90.38 1116 LEU A CA 1
ATOM 8737 C C . LEU A 1 1116 ? -2.298 -21.538 35.749 1.00 90.38 1116 LEU A C 1
ATOM 8739 O O . LEU A 1 1116 ? -2.821 -22.611 35.447 1.00 90.38 1116 LEU A O 1
ATOM 8743 N N . LEU A 1 1117 ? -1.654 -21.367 36.908 1.00 91.38 1117 LEU A N 1
ATOM 8744 C CA . LEU A 1 1117 ? -1.526 -22.423 37.914 1.00 91.38 1117 LEU A CA 1
ATOM 8745 C C . LEU A 1 1117 ? -2.885 -22.804 38.515 1.00 91.38 1117 LEU A C 1
ATOM 8747 O O . LEU A 1 1117 ? -3.194 -23.993 38.593 1.00 91.38 1117 LEU A O 1
ATOM 8751 N N . LEU A 1 1118 ? -3.704 -21.822 38.901 1.00 92.44 1118 LEU A N 1
ATOM 8752 C CA . LEU A 1 1118 ? -5.022 -22.044 39.502 1.00 92.44 1118 LEU A CA 1
ATOM 8753 C C . LEU A 1 1118 ? -5.943 -22.828 38.564 1.00 92.44 1118 LEU A C 1
ATOM 8755 O O . LEU A 1 1118 ? -6.476 -23.868 38.957 1.00 92.44 1118 LEU A O 1
ATOM 8759 N N . TYR A 1 1119 ? -6.092 -22.378 37.317 1.00 94.00 1119 TYR A N 1
ATOM 8760 C CA . TYR A 1 1119 ? -6.971 -23.030 36.348 1.00 94.00 1119 TYR A CA 1
ATOM 8761 C C . TYR A 1 1119 ? -6.457 -24.415 35.969 1.00 94.00 1119 TYR A C 1
ATOM 8763 O O . TYR A 1 1119 ? -7.250 -25.354 35.876 1.00 94.00 1119 TYR A O 1
ATOM 8771 N N . ASN A 1 1120 ? -5.137 -24.589 35.826 1.00 92.56 1120 ASN A N 1
ATOM 8772 C CA . ASN A 1 1120 ? -4.552 -25.898 35.551 1.00 92.56 1120 ASN A CA 1
ATOM 8773 C C . ASN A 1 1120 ? -4.784 -26.884 36.709 1.00 92.56 1120 ASN A C 1
ATOM 8775 O O . ASN A 1 1120 ? -5.149 -28.037 36.473 1.00 92.56 1120 ASN A O 1
ATOM 8779 N N . PHE A 1 1121 ? -4.603 -26.449 37.960 1.00 93.94 1121 PHE A N 1
ATOM 8780 C CA . PHE A 1 1121 ? -4.772 -27.305 39.138 1.00 93.94 1121 PHE A CA 1
ATOM 8781 C C . PHE A 1 1121 ? -6.235 -27.680 39.374 1.00 93.94 1121 PHE A C 1
ATOM 8783 O O . PHE A 1 1121 ? -6.530 -28.859 39.579 1.00 93.94 1121 PHE A O 1
ATOM 8790 N N . LEU A 1 1122 ? -7.146 -26.707 39.291 1.00 94.81 1122 LEU A N 1
ATOM 8791 C CA . LEU A 1 1122 ? -8.584 -26.936 39.428 1.00 94.81 1122 LEU A CA 1
ATOM 8792 C C . LEU A 1 1122 ? -9.114 -27.856 38.324 1.00 94.81 1122 LEU A C 1
ATOM 8794 O O . LEU A 1 1122 ? -9.783 -28.841 38.627 1.00 94.81 1122 LEU A O 1
ATOM 8798 N N . SER A 1 1123 ? -8.736 -27.617 37.063 1.00 94.06 1123 SER A N 1
ATOM 8799 C CA . SER A 1 1123 ? -9.149 -28.470 35.937 1.00 94.06 1123 SER A CA 1
ATOM 8800 C C . SER A 1 1123 ? -8.703 -29.924 36.127 1.00 94.06 1123 SER A C 1
ATOM 8802 O O . SER A 1 1123 ? -9.473 -30.852 35.883 1.00 94.06 1123 SER A O 1
ATOM 8804 N N . ARG A 1 1124 ? -7.482 -30.154 36.632 1.00 93.31 1124 ARG A N 1
ATOM 8805 C CA . ARG A 1 1124 ? -6.990 -31.509 36.940 1.00 93.31 1124 ARG A CA 1
ATOM 8806 C C . ARG A 1 1124 ? -7.746 -32.165 38.096 1.00 93.31 1124 ARG A C 1
ATOM 8808 O O . ARG A 1 1124 ? -8.031 -33.360 38.012 1.00 93.31 1124 ARG A O 1
ATOM 8815 N N . GLU A 1 1125 ? -8.083 -31.428 39.156 1.00 94.06 1125 GLU A N 1
ATOM 8816 C CA . GLU A 1 1125 ? -8.888 -31.978 40.258 1.00 94.06 1125 GLU A CA 1
ATOM 8817 C C . GLU A 1 1125 ? -10.324 -32.292 39.824 1.00 94.06 1125 GLU A C 1
ATOM 8819 O O . GLU A 1 1125 ? -10.821 -33.370 40.156 1.00 94.06 1125 GLU A O 1
ATOM 8824 N N . TYR A 1 1126 ? -10.966 -31.431 39.027 1.00 94.81 1126 TYR A N 1
ATOM 8825 C CA . TYR A 1 1126 ? -12.299 -31.699 38.480 1.00 94.81 1126 TYR A CA 1
ATOM 8826 C C . TYR A 1 1126 ? -12.283 -32.906 37.537 1.00 94.81 1126 TYR A C 1
ATOM 8828 O O . TYR A 1 1126 ? -13.068 -33.835 37.726 1.00 94.81 1126 TYR A O 1
ATOM 8836 N N . ALA A 1 1127 ? -11.318 -32.987 36.614 1.00 92.75 1127 ALA A N 1
ATOM 8837 C CA . ALA A 1 1127 ? -11.135 -34.164 35.763 1.00 92.75 1127 ALA A CA 1
ATOM 8838 C C . ALA A 1 1127 ? -10.888 -35.441 36.590 1.00 92.75 1127 ALA A C 1
ATOM 8840 O O . ALA A 1 1127 ? -11.479 -36.489 36.323 1.00 92.75 1127 ALA A O 1
ATOM 8841 N N . SER A 1 1128 ? -10.073 -35.357 37.652 1.00 91.81 1128 SER A N 1
ATOM 8842 C CA . SER A 1 1128 ? -9.858 -36.475 38.577 1.00 91.81 1128 SER A CA 1
ATOM 8843 C C . SER A 1 1128 ? -11.131 -36.863 39.337 1.00 91.81 1128 SER A C 1
ATOM 8845 O O . SER A 1 1128 ? -11.301 -38.043 39.646 1.00 91.81 1128 SER A O 1
ATOM 8847 N N . ALA A 1 1129 ? -12.000 -35.913 39.685 1.00 89.31 1129 ALA A N 1
ATOM 8848 C CA . ALA A 1 1129 ? -13.266 -36.185 40.357 1.00 89.31 1129 ALA A CA 1
ATOM 8849 C C . ALA A 1 1129 ? -14.261 -36.879 39.416 1.00 89.31 1129 ALA A C 1
ATOM 8851 O O . ALA A 1 1129 ? -14.847 -37.887 39.812 1.00 89.31 1129 ALA A O 1
ATOM 8852 N N . ILE A 1 1130 ? -14.362 -36.421 38.164 1.00 91.19 1130 ILE A N 1
ATOM 8853 C CA . ILE A 1 1130 ? -15.180 -37.044 37.112 1.00 91.19 1130 ILE A CA 1
ATOM 8854 C C . ILE A 1 1130 ? -14.717 -38.485 36.862 1.00 91.19 1130 ILE A C 1
ATOM 8856 O O . ILE A 1 1130 ? -15.527 -39.409 36.888 1.00 91.19 1130 ILE A O 1
ATOM 8860 N N . ALA A 1 1131 ? -13.407 -38.713 36.712 1.00 88.94 1131 ALA A N 1
ATOM 8861 C CA . ALA A 1 1131 ? -12.854 -40.055 36.514 1.00 88.94 1131 ALA A CA 1
ATOM 8862 C C . ALA A 1 1131 ? -13.141 -41.000 37.700 1.00 88.94 1131 ALA A C 1
ATOM 8864 O O . ALA A 1 1131 ? -13.477 -42.165 37.501 1.00 88.94 1131 ALA A O 1
ATOM 8865 N N . ARG A 1 1132 ? -13.067 -40.503 38.946 1.00 86.94 1132 ARG A N 1
ATOM 8866 C CA . ARG A 1 1132 ? -13.418 -41.289 40.145 1.00 86.94 1132 ARG A CA 1
ATOM 8867 C C . ARG A 1 1132 ? -14.907 -41.628 40.219 1.00 86.94 1132 ARG A C 1
ATOM 8869 O O . ARG A 1 1132 ? -15.229 -42.696 40.725 1.00 86.94 1132 ARG A O 1
ATOM 8876 N N . ARG A 1 1133 ? -15.793 -40.740 39.749 1.00 87.25 1133 ARG A N 1
ATOM 8877 C CA . ARG A 1 1133 ? -17.236 -41.017 39.647 1.00 87.25 1133 ARG A CA 1
ATOM 8878 C C . ARG A 1 1133 ? -17.504 -42.098 38.600 1.00 87.25 1133 ARG A C 1
ATOM 8880 O O . ARG A 1 1133 ? -18.156 -43.075 38.937 1.00 87.25 1133 ARG A O 1
ATOM 8887 N N . LYS A 1 1134 ? -16.903 -41.984 37.408 1.00 78.88 1134 LYS A N 1
ATOM 8888 C CA . LYS A 1 1134 ? -17.040 -42.961 36.309 1.00 78.88 1134 LYS A CA 1
ATOM 8889 C C . LYS A 1 1134 ? -16.492 -44.358 36.616 1.00 78.88 1134 LYS A C 1
ATOM 8891 O O . LYS A 1 1134 ? -16.977 -45.316 36.047 1.00 78.88 1134 LYS A O 1
ATOM 8896 N N . ASN A 1 1135 ? -15.491 -44.475 37.490 1.00 73.19 1135 ASN A N 1
ATOM 8897 C CA . ASN A 1 1135 ? -14.972 -45.774 37.944 1.00 73.19 1135 ASN A CA 1
ATOM 8898 C C . ASN A 1 1135 ? -15.757 -46.366 39.134 1.00 73.19 1135 ASN A C 1
ATOM 8900 O O . ASN A 1 1135 ? -15.452 -47.476 39.565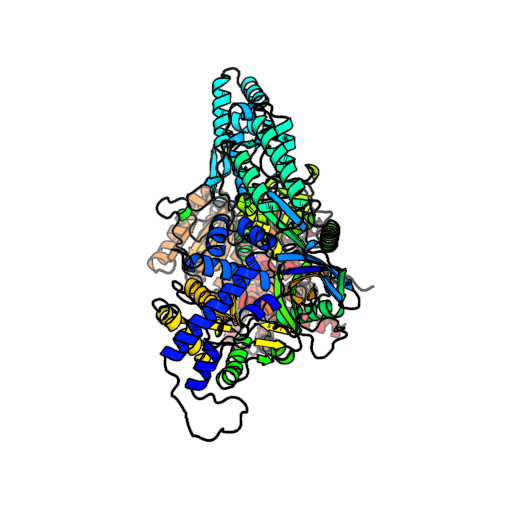 1.00 73.19 1135 ASN A O 1
ATOM 8904 N N . ARG A 1 1136 ? -16.683 -45.603 39.733 1.00 63.00 1136 ARG A N 1
ATOM 8905 C CA . ARG A 1 1136 ? -17.556 -46.042 40.838 1.00 63.00 1136 ARG A CA 1
ATOM 8906 C C . ARG A 1 1136 ? -18.995 -46.316 40.383 1.00 63.00 1136 ARG A C 1
ATOM 8908 O O . ARG A 1 1136 ? -19.702 -47.011 41.105 1.00 63.00 1136 ARG A O 1
ATOM 8915 N N . SER A 1 1137 ? -19.410 -45.742 39.250 1.00 46.75 1137 SER A N 1
ATOM 8916 C CA . SER A 1 1137 ? -20.591 -46.122 38.459 1.00 46.75 1137 SER A CA 1
ATOM 8917 C C . SER A 1 1137 ? -20.266 -47.296 37.554 1.00 46.75 1137 SER A C 1
ATOM 8919 O O . SER A 1 1137 ? -21.138 -48.173 37.403 1.00 46.75 1137 SER A O 1
#

Sequence (1137 aa):
MSDDHNEDRPVAAKGRTVDRKFTDAGFAVLRTPQLPMQEFLRWGEGLLARPLLADRTGGNGRGREPVAADDSQEISNEDVVRALAADRNVVRQRLRAQFQNPALVESVFLASPDLESSLQAWLKDHKGVGSERIERAVAKYFQRLTCRSTPFGLFAGCSLVEVGNATDLRLADRVGYLRRSRLDMEYLDKIVQHLTLDLDVQKELLLFPNNSLYGGDGKLRYTESRITGRGRTHHLVSVESDEYLELVLARARGGATQADLIRSLAQSEPEIETEEAVEYLQELVAAKILVSELELTVTGADPLDRMLRQLERIGSAGRFQQVLTTCRAELADIDARPLGSGTARYRKLATELAELPVDFDLNRLIQVDMWKPMHEATLSRRVTKEVMRGVKLLAHCGIARRETPLETFRRDFLERYGDQEVPLFTALDEESGVGYGVSNSPAAAGSPILAGIPLDGVPQDPKDAWTPWHRHLLMRLGEFWAGDVNELNVTEEEIRRYNRSNPVSLPDAFSVVVNVIGKPGADPGIAADVSLHLGSISGPSGANMLGRFCELNKNLQESVEAHLQREEALWPDAVFAEVVHLPQGRMGNILYRPNLRAHEIPYLGCSSAAADKQIPVDDLLVSVRRDWVVLRSKSLDREVIPRMSTAHNYRAFGLGIYKFLCSLQNQYHPVLPGWTWGPIRYARALPRVRCGRFVFALATWALAFDDLKELADLDSDAGFIAVQEIRDRLKMPRYVQLVDGDNAMPIDLENVLSVDVFRSLTRRRPSVTLEELYPLTDDLIVEGDGAGYCSQFIIPYNATPDATADPTLPMFAGSDRNRRPFPENIPIRSFAPGSEWLYFKLYCGPSVADEILQQVVIPVARQALATKAATHWFFIRYGDPQWHLRFRLAGVPERLISEVVPLLTQASQAHFQRGTIARIQLDTYDRELRRYGGLVGTECSEQFFFADSEAVGAALSSVNGDEGIEARWLLAVQGVNAILDDFGFDVEAKLAALAAPAESMFLEFGGHDYLAKALGDKYRKMRMLVKAGLAKGDEIGEVLRQAGVGEKRGAILGEALQAGQAIFEKRGRAWSGAAASLRESRTAGDLPLSLGRLAASFSHMHANRMFRAEARAHELLLYNFLSREYASAIARRKNRS

Foldseek 3Di:
DDDDPDPDFPPPPPFPALPFDWAFLQKWKKFFFLAAQVLVVVLLPPQDLVVLLCVLVPDPDDDDDDDDDDDDDRSDLVNSVVSQVVLQVSSQVSLLVVVVDLLLLLVCCLQPVPLSVVNVVCSVPCPDPCSLVSLLVSVQLVLQRHFPRDWFFNGMAMEMFGADAWDFFAFEASQPKFKAKDFFLQQLVLVQVVLCLDLLSLQQWWKAFALQWDDDDFKIWGWFWDQDPVGIDIDIDMDGDDPLLVQLNVQSHVTDGLVRSLVSNCVVPVPDDSVNSSVVVSVCSVRRRIGTPLFAFQAADRSLVVNLVRVVRRPVCVLVNVLSVVLVVLSVVLRVHGRSPCNVSLVVNVVSVVVDPTDDDSSRGMGMHMHIYGPHRYDYSVVVVVVSVVQSLLLLVDADDDCDQVNVLLVQCCVPPNFDWAQPCQQQPPPRHSRTPDDPCPPLCVDPVSPPPPPHDDDDDSLQDDFLLLVVVVVQVVVVVVDDDQEDEDESCSSCVRRVDSGFDDDQKKKWKKFWWAAAPPTPPPDQGIFIETDDIDDVHLQAAPFLCCVVDVVSLVSLLSSVVLSCVLPVQAAEAEEFADSHSNCSNQSHGYDSGQAYEYRNGDDPHDPVRYQRSSQWIWGADPNAIWIAGVVVRTTYQYDHSTNDDVVVDDGRSSNVSHCSRCRSRVDRRADGSRSNVPDQWDHFYDYSRYGRDFIKGKDAQVLLQVLQPDDLSVNLSSLVVVCVVSVPDQWKWWDDPVDTRIARSSNSSSSVSVSVVRNPPRMTMIGGSPDDQNTAHHDYPRRGINMIMIIMMGRDDDPPPDPPPPPVDDDPPVDDPDPPDDPDFKAAQLGQKWKKWFAFALVCQLVCCQQAQVVLQVVCVVVQQFDFKAWFWDQPPHTTIMIMTGGDRVSCVVRSVVSNCVSCVVVVVVVRGVDMDIDMGGFPQVLQFHDLSRVLVRLLRRLLRQLLNQLSVLQDDPLSVLLLLLLLLLLLVLLCVLLVDDLVLSLVLLVSVLCVLCVVVPVDPVVVVVLVVVLVLCVLSSVLSVDDDPVNLVSCVVSVNDDVSSVSSNVSSHSSVVSSVSSSVSSSVSSVSQVVCVVVVSGPDDPSSNSSVSSLRSLRSRHSDPSSVSSSSSSSNSSVVSVVVVVVVVVVD

pLDDT: mean 84.82, std 15.64, range [22.81, 98.06]

Secondary structure (DSSP, 8-state):
-----------------TT--EEE-SEEEEEEESS-HHHHHHHTTT-SHHHHHHHHTT---S------SS------HHHHHHHHHHHHHHHHHHHHHHTTSHHHHHHHHHH-HHHHHHHHHHHH-TTSTTHHHHHHHHHHHHHHHHH--S--EEEEEEEEEEEESS-EEEEPPGGG-EEEEEE-HHHHHHHHHHHHH-HHHHHHS-EEE-TT-EE-SSEEEEEEEEEETTEEEEEEEEEE--HHHHHHHHHHTT-B-HHHHHHHHHHH-TT--HHHHHHHHHHHHHTTSEEETTPPBSBSS-HHHHHHHHHTT-GGGHHHHHHHHHHHHHHHHHHTSPTTS-HHHHHHHHHHHTTSS----GGGSEEEEEE--EEEEEEEHHHHHHHHHHHHHHHHTPPPPPPPHHHHHHHHHHHHHTT-EEEHHHHH-TTTS--SS--S-HHHHT-TTTTT------PPPGGG---HHHHHHHHHHHHHHHSS--EEE--HHHHHHH--SPPPPPPSEEEEEEEEES-TT--TTT-TT-EEEEEEEE-SSS-TTTGGGGGG-HHHHHHHHHHHHHHHTT-TTSEEEEEE--SSGGGHHHH-B---SSEEEESSSB--S-GGGB--GGGEEEEEETTEEEEEETTTTEEEEEE--S---TTTS--HHHHHHHHHTTSS--S------GGGGGSSEE-EEEETTEEEE--EEEE-HHHHHHHHS--HHHHHHHHHHHHHHTT--SEEEEEETTEEEEEETT-HHHHHHHHHHHTT-S-EEEEE--S-GGGB-EEETTEEE--EEEEEEEEPPPTT--TTTT--SSS-TT-----SSPPP-EE-TTSSEEEEEEEE-TTTHHHHIIIIIHHHHHHHHHTTSEEEEEEEEEESSSEEEEEEEEE-HHHIIIIIHHHHHHHHHHHHHTTSEEEEEEE-EE--HHHHTHHHHHHHHHHHHHHHHHHHHHHHHT--HHHHHHHHHHHHHHHHHHHHHHTT--HHHHHHHHHHHHHHHHHHTT--HHHHHHHHHHHHHHHHHHHHHH--TTHHHHHHHHTT--HHHHHHHHHHHHHHHHHHHHHHHHHHHHHHHHHHHHHHT---S-HHHHHHHHHHHHHHHH-SS-HHHHHHHHHHHHHHHHHHHHHHHHTT-

Radius of gyration: 37.26 Å; chains: 1; bounding box: 97×86×102 Å